Protein AF-0000000087793953 (afdb_homodimer)

Secondary structure (DSSP, 8-state):
--TT-SSTTTTTTHHHHGGGHHHHSHHHHHHHHHHHHHHHHHHHHH-TT-TTSPPPPHHHHHHHHHHHHT--HHHHHHHHHHHHHH--HHHHHHHHHHHHHTTSTTGGGGGGTTTT--HHHHHHHHHHHHHHHHIIIIIHHHHHHHHHHHHHHHHHTTT-EEEEEETTEEEEEEEHHHHHHHHHHHHHHHHHHHHT---EE----SSSS-HHHHHH-TTS-HHHHHHHHHHHTT-EE--S-SSS---HHHHHHHHHHHHHHHHHHHHHHHHHHHHHTTSEEEPPPTT--S-SS-TT----HHHHHHHHHHHHHHHHHHHHHHHTT--STTB-SHHHHHHTTHHHHHHHHHHHHHHHHHHHHHEEE-HHHHHHHHHT-GGGGHHHHHHHHHHTT-S-HHHHHHHHHHHS---HHHHHHHHHHS---HHHHHHHHH--TTT--TTHHHHHHHHHHHHHH-/--TT-SSTTTTTTHHHHHHHHHHHSHHHHHHHHHHHHHHHHHHHHH-TT-TTSPPPPHHHHHHHHHHHHT--HHHHHHHHHHHHHH--HHHHHHHHHHHHHTTSTTGGGGGGTTTT--HHHHHHHHHHHHHHHHIIIIIHHHHHHHHHHHHHHHHHTTT-EEEEEETTEEEEEEEHHHHHHHHHHHHHHHHHHHHT---EE----SSSS-HHHHHH-TTS-HHHHHHHHHHHTT-EE--S-SSS---HHHHHHHHHHHHHHHHHHHHHHHHHHHHHTTSEEEPPPTT--S-SS-TT----HHHHHHHHHHHHHHHHHHHHHHHTT--STTB-SHHHHHHTTHHHHHHHHHHHHHHHHHHHHHEEE-HHHHHHHHHT-GGGGHHHHHHHHHHTT-S-HHHHHHHHHHHS---HHHHHHHHHHS---HHHHHHHHH--TTT--TTHHHHHHHHHHHHHH-

pLDDT: mean 93.39, std 7.82, range [44.53, 98.81]

InterPro domains:
  IPR000362 Fumarate lyase family [PR00149] (113-131)
  IPR000362 Fumarate lyase family [PR00149] (159-177)
  IPR000362 Fumarate lyase family [PR00149] (247-274)
  IPR000362 Fumarate lyase family [PR00149] (290-306)
  IPR004769 Adenylosuccinate lyase [TIGR00928] (9-447)
  IPR008948 L-Aspartase-like [SSF48557] (7-451)
  IPR013539 Adenylosuccinate lyase PurB, C-terminal [PF08328] (327-441)
  IPR020557 Fumarate lyase, conserved site [PS00163] (290-299)
  IPR022761 Fumarate lyase, N-terminal [PF00206] (11-306)
  IPR024083 Fumarase/histidase, N-terminal [G3DSA:1.10.275.10] (1-113)
  IPR047136 Adenylosuccinate lyase PurB, bacteria [NF006764] (2-450)
  IPR047136 Adenylosuccinate lyase PurB, bacteria [PTHR43411] (2-450)

Sequence (916 aa):
MSLKNLSPLDGRYQSSTEPLQAHFSEWALIKYRVHVEIEWLLMLAETPEIAEVRQFSADETRFLRQITESFDDESASRVKEIERTTNHDVKAVEYFLKEKLAGTSLETEREWLHFACTSEDINNLSHALMLKGGIEEVWLPQAFAVVNRVSDLSETWLEVPMLARTHGQTASPTTVGKEFAVFVHRWNRQLSQIQDQEYLGKINGAVGNFNAHLSAYPDANWPQISRDFVLSLGLSHNPLTTQIESHDYIAELFDAMRRFNTIAIDFARDIWSYVSLGYFKQKVIAGEVGSSTMPHKVNPIDFENAEANLGLSNATLEHLSGKLPISRLQRDLTDSSALRNLGVGIGYSLLALVALGRGLNKLELNEAKLALDLDNAWEVLAEPIQTVMRKAGMENPYEKLKELTRGADMNAATIRAFIEKLELNAEDKTRLLELTPAKYVGLAARLARETLTEKQDNMSLKNLSPLDGRYQSSTEPLQAHFSEWALIKYRVHVEIEWLLMLAETPEIAEVRQFSADETRFLRQITESFDDESASRVKEIERTTNHDVKAVEYFLKEKLAGTSLETEREWLHFACTSEDINNLSHALMLKGGIEEVWLPQAFAVVNRVSDLSETWLEVPMLARTHGQTASPTTVGKEFAVFVHRWNRQLSQIQDQEYLGKINGAVGNFNAHLSAYPDANWPQISRDFVLSLGLSHNPLTTQIESHDYIAELFDAMRRFNTIAIDFARDIWSYVSLGYFKQKVIAGEVGSSTMPHKVNPIDFENAEANLGLSNATLEHLSGKLPISRLQRDLTDSSALRNLGVGIGYSLLALVALGRGLNKLELNEAKLALDLDNAWEVLAEPIQTVMRKAGMENPYEKLKELTRGADMNAATIRAFIEKLELNAEDKTRLLELTPAKYVGLAARLARETLTEKQDN

Foldseek 3Di:
DDPPDPDCCVPVVVVLQVVLCCQQPPLNLLLQLLVLLLLVLQLLCVFVLNVVRHHDDPVRNVLSNVCSVVRDPVLSVQLVVQCVVVVDNSVSSLVSVQVVCPPHPCNVVSVVRQPQFDPQQSNLLSLLLSVVCCVVVPLLVLLVVLLVLLLVVLLVFLQQKFFDDDPNHTAAIATPSLVSLVLSLQLVVLSVQLVPQAREHWTQHQFLPVVSVCVVRVPGPVLVSGQVSSVVSVHGYDNDATRHDLCLSLLSNLVSLLSSLVSLLVVLVVVQVCVVLVQKDFADDPPDQQDPVDRVDHHLVLSVLLNVLSVVLNVLSVVLSVPQNDADVSHDCVNVVSSSCPSVSSSSNSSSSVSSVVSSVGIDGDSVSRVVVQQQPLLNLLVVQLVQCVVVVHPPSVVVSVVLPVPDRRHLVSQLVVLVPDPHPPVSSVVSNPDGSSNSNPCSSVVSVVSSVVVVVD/DDPPDPDCCVPVVVVLQVVLCCQQPPLNLLLQLLVLLLLVLQLLCVFVLNVVRHHDDPVRNVLSNVCSVVRDPVLVVQLVVQCVVVVDNSVSSLVSVQVVCPPHPCNVVSVVRQPQFDPQQSNLLSLLLSVVCSVPVPLLVLLVVLLVLLLVVLLVFLQQKFFDDDPNHTAAIATPSLVSLVLSLQLVVLSVQLVPQAREHWTQHQFLPVVSVCVVRVPGPVLVSGQVSSVVSVHGYDNDATRHDLCLSLLSNLVSLLSSLVSLLVVLVVVQVCVVLVQKDFADDPPDQQDPVDRVDHHLVLSVLLNVLSVVLNVLSVVLSVPQNDADVSHDCVNVVSSSCPSVSSSSNSSSSVSSVVSSVGIDGDSVSRVVVQQQPLLNLLVVQLVQCVVVVHPPSVVVSVVLPVPDRRHLVSQLVVLVPDDHDPVSSVVSNPDGSSNSNPCSSVVSVVSSVVVVVD

Organism: NCBI:txid1960156

Solvent-accessible surface area (backbone atoms only — not comparable to full-atom values): 47381 Å² total; per-residue (Å²): 118,51,90,78,48,86,52,48,60,60,25,86,39,23,86,69,35,50,82,44,42,73,29,48,31,73,66,25,49,54,48,34,38,49,41,49,44,48,53,49,40,53,49,46,29,69,34,78,79,41,66,88,43,61,73,72,50,72,66,54,50,48,52,56,52,42,57,49,74,65,59,46,72,64,58,50,50,49,30,53,56,45,16,73,73,65,73,32,70,62,60,13,45,54,50,47,51,37,59,70,27,53,93,46,97,50,40,86,50,43,80,49,55,65,59,67,52,39,64,48,32,41,46,43,39,25,52,31,51,25,50,50,49,34,39,66,71,46,45,46,56,49,53,50,51,40,45,51,48,45,46,52,49,14,62,74,32,24,78,42,45,30,65,32,34,45,70,86,32,89,38,55,29,32,18,54,6,24,63,40,32,32,52,40,55,57,43,48,59,35,50,52,55,58,70,65,57,65,44,53,25,46,56,36,26,77,50,33,26,32,40,42,47,38,58,58,40,70,84,50,64,55,74,56,52,34,38,52,52,30,42,73,74,75,34,40,60,51,86,64,41,37,30,45,70,59,44,56,52,56,23,53,49,34,49,38,51,37,53,41,40,39,46,50,39,27,49,30,53,35,52,52,50,36,38,74,71,45,42,33,48,67,66,78,56,90,90,66,78,56,32,95,88,40,79,86,44,74,70,70,54,34,34,56,50,16,40,54,28,30,50,53,12,39,56,45,30,52,49,48,39,62,46,45,45,40,56,54,69,42,26,52,66,64,46,62,65,53,59,70,45,55,42,56,23,52,37,29,38,45,43,16,46,55,28,41,42,54,40,59,73,30,56,36,80,28,64,66,52,29,50,50,54,22,74,68,36,40,60,51,52,53,53,36,52,33,44,37,33,48,72,72,64,47,79,61,36,66,61,57,50,51,55,53,64,74,72,43,80,55,37,71,67,54,52,46,56,53,56,69,69,50,93,61,60,69,69,61,45,51,56,59,65,68,55,43,45,65,68,43,22,50,43,19,42,59,53,29,51,56,57,60,51,54,52,77,75,104,118,50,90,77,46,84,51,49,60,60,23,86,39,23,85,68,34,50,80,44,41,73,29,47,31,71,66,24,47,53,47,36,37,49,41,48,45,50,52,49,40,53,50,45,27,69,35,79,80,41,67,86,42,63,72,71,51,72,65,54,50,51,52,55,53,41,57,48,76,64,58,48,70,64,57,49,50,50,30,52,56,44,15,73,72,65,74,32,68,62,59,13,47,52,50,48,50,37,58,70,27,53,92,45,97,48,40,86,51,42,79,50,54,64,58,69,51,38,66,47,32,41,48,43,38,27,50,33,51,24,50,49,48,34,39,66,71,46,45,46,55,50,53,48,52,41,44,49,51,44,45,53,50,14,62,74,32,24,78,42,46,29,66,32,34,45,70,84,33,88,36,58,29,30,18,53,6,24,63,40,31,34,53,40,55,56,43,50,58,35,50,52,54,57,71,64,56,67,45,54,25,48,57,35,24,78,48,32,27,33,39,41,46,38,59,58,40,69,83,48,64,55,73,58,52,34,37,52,52,31,42,72,73,75,34,41,62,51,86,62,42,37,30,46,68,60,44,56,51,56,24,52,49,34,50,39,50,35,53,41,39,39,45,50,38,28,49,30,52,36,51,52,50,37,38,73,73,44,42,32,47,65,64,78,56,88,89,66,78,57,33,96,86,41,78,86,44,75,70,70,53,34,34,55,49,16,39,54,28,30,48,53,12,40,55,45,29,52,50,49,38,62,46,44,46,38,56,53,70,40,26,52,64,65,45,63,66,54,58,69,44,56,43,56,24,52,37,27,39,43,42,17,44,55,28,41,43,56,39,61,73,28,57,35,80,28,64,66,52,30,50,49,54,23,73,67,36,40,59,48,53,53,54,36,53,34,42,36,33,50,73,71,65,48,79,60,33,65,61,57,50,50,56,54,62,74,75,43,78,56,38,71,67,52,53,45,55,53,55,70,68,50,96,60,59,68,68,61,46,50,54,58,67,68,57,43,45,64,67,43,22,49,43,19,42,58,53,28,51,54,58,62,49,53,52,78,74,104

Nearest PDB structures (foldseek):
  3gzh-assembly1_A  TM=9.852E-01  e=2.000E-44  Escherichia coli O157:H7
  2ptr-assembly1_A-2  TM=9.902E-01  e=5.268E-44  Escherichia coli
  2ptq-assembly1_A  TM=9.869E-01  e=5.752E-44  Escherichia coli
  4efc-assembly1_B  TM=9.696E-01  e=2.987E-35  Trypanosoma brucei brucei TREU927
  4efc-assembly1_A  TM=9.671E-01  e=3.889E-35  Trypanosoma brucei brucei TREU927

Radius of gyration: 33.11 Å; Cα contacts (8 Å, |Δi|>4): 1402; chains: 2; bounding box: 75×104×70 Å

Structure (mmCIF, N/CA/C/O backbone):
data_AF-0000000087793953-model_v1
#
loop_
_entity.id
_entity.type
_entity.pdbx_description
1 polymer 'Adenylosuccinate lyase'
#
loop_
_atom_site.group_PDB
_atom_site.id
_atom_site.type_symbol
_atom_site.label_atom_id
_atom_site.label_alt_id
_atom_site.label_comp_id
_atom_site.label_asym_id
_atom_site.label_entity_id
_atom_site.label_seq_id
_atom_site.pdbx_PDB_ins_code
_atom_site.Cartn_x
_atom_site.Cartn_y
_atom_site.Cartn_z
_atom_site.occupancy
_atom_site.B_iso_or_equiv
_atom_site.auth_seq_id
_atom_site.auth_comp_id
_atom_site.auth_asym_id
_atom_site.auth_atom_id
_atom_site.pdbx_PDB_model_num
ATOM 1 N N . MET A 1 1 ? -34 10.375 0.288 1 62.84 1 MET A N 1
ATOM 2 C CA . MET A 1 1 ? -33.062 10.141 -0.815 1 62.84 1 MET A CA 1
ATOM 3 C C . MET A 1 1 ? -33.344 11.086 -1.976 1 62.84 1 MET A C 1
ATOM 5 O O . MET A 1 1 ? -34.5 11.219 -2.41 1 62.84 1 MET A O 1
ATOM 9 N N . SER A 1 2 ? -32.438 12.086 -2.119 1 73 2 SER A N 1
ATOM 10 C CA . SER A 1 2 ? -32.688 12.992 -3.234 1 73 2 SER A CA 1
ATOM 11 C C . SER A 1 2 ? -32.344 12.336 -4.57 1 73 2 SER A C 1
ATOM 13 O O . SER A 1 2 ? -31.266 11.75 -4.723 1 73 2 SER A O 1
ATOM 15 N N . LEU A 1 3 ? -33.312 12.328 -5.527 1 74 3 LEU A N 1
ATOM 16 C CA . LEU A 1 3 ? -33.156 11.781 -6.871 1 74 3 LEU A CA 1
ATOM 17 C C . LEU A 1 3 ? -32.219 12.641 -7.699 1 74 3 LEU A C 1
ATOM 19 O O . LEU A 1 3 ? -31.766 12.227 -8.766 1 74 3 LEU A O 1
ATOM 23 N N . LYS A 1 4 ? -31.859 13.75 -7.172 1 76.94 4 LYS A N 1
ATOM 24 C CA . LYS A 1 4 ? -31.078 14.695 -7.977 1 76.94 4 LYS A CA 1
ATOM 25 C C . LYS A 1 4 ? -29.609 14.703 -7.562 1 76.94 4 LYS A C 1
ATOM 27 O O . LYS A 1 4 ? -28.828 15.516 -8.055 1 76.94 4 LYS A O 1
ATOM 32 N N . ASN A 1 5 ? -29.312 13.812 -6.695 1 83 5 ASN A N 1
ATOM 33 C CA . ASN A 1 5 ? -27.922 13.742 -6.285 1 83 5 ASN A CA 1
ATOM 34 C C . ASN A 1 5 ? -27.016 13.344 -7.445 1 83 5 ASN A C 1
ATOM 36 O O . ASN A 1 5 ? -27.359 12.469 -8.242 1 83 5 ASN A O 1
ATOM 40 N N . LEU A 1 6 ? -25.891 14.023 -7.645 1 70.19 6 LEU A N 1
ATOM 41 C CA . LEU A 1 6 ? -24.906 13.664 -8.656 1 70.19 6 LEU A CA 1
ATOM 42 C C . LEU A 1 6 ? -24.25 12.32 -8.328 1 70.19 6 LEU A C 1
ATOM 44 O O . LEU A 1 6 ? -24.078 11.477 -9.219 1 70.19 6 LEU A O 1
ATOM 48 N N . SER A 1 7 ? -23.859 12.195 -7.059 1 83.5 7 SER A N 1
ATOM 49 C CA . SER A 1 7 ? -23.234 10.93 -6.664 1 83.5 7 SER A CA 1
ATOM 50 C C . SER A 1 7 ? -24.297 9.859 -6.391 1 83.5 7 SER A C 1
ATOM 52 O O . SER A 1 7 ? -25.172 10.047 -5.555 1 83.5 7 SER A O 1
ATOM 54 N N . PRO A 1 8 ? -24.172 8.758 -7.012 1 79.31 8 PRO A N 1
ATOM 55 C CA . PRO A 1 8 ? -25.141 7.684 -6.742 1 79.31 8 PRO A CA 1
ATOM 56 C C . PRO A 1 8 ? -25.016 7.129 -5.328 1 79.31 8 PRO A C 1
ATOM 58 O O . PRO A 1 8 ? -25.938 6.473 -4.836 1 79.31 8 PRO A O 1
ATOM 61 N N . LEU A 1 9 ? -23.844 7.383 -4.695 1 88.31 9 LEU A N 1
ATOM 62 C CA . LEU A 1 9 ? -23.672 6.922 -3.324 1 88.31 9 LEU A CA 1
ATOM 63 C C . LEU A 1 9 ? -24.688 7.566 -2.395 1 88.31 9 LEU A C 1
ATOM 65 O O . LEU A 1 9 ? -25.094 6.969 -1.394 1 88.31 9 LEU A O 1
ATOM 69 N N . ASP A 1 10 ? -25.125 8.805 -2.734 1 87.44 10 ASP A N 1
ATOM 70 C CA . ASP A 1 10 ? -26.047 9.578 -1.915 1 87.44 10 ASP A CA 1
ATOM 71 C C . ASP A 1 10 ? -27.469 9.492 -2.469 1 87.44 10 ASP A C 1
ATOM 73 O O . ASP A 1 10 ? -28.406 10.039 -1.882 1 87.44 10 ASP A O 1
ATOM 77 N N . GLY A 1 11 ? -27.641 8.844 -3.594 1 82.75 11 GLY A N 1
ATOM 78 C CA . GLY A 1 11 ? -28.938 8.648 -4.203 1 82.75 11 GLY A CA 1
ATOM 79 C C . GLY A 1 11 ? -29.359 7.191 -4.258 1 82.75 11 GLY A C 1
ATOM 80 O O . GLY A 1 11 ? -29.797 6.629 -3.254 1 82.75 11 GLY A O 1
ATOM 81 N N . ARG A 1 12 ? -29.031 6.648 -5.379 1 77.44 12 ARG A N 1
ATOM 82 C CA . ARG A 1 12 ? -29.453 5.289 -5.703 1 77.44 12 ARG A CA 1
ATOM 83 C C . ARG A 1 12 ? -28.953 4.297 -4.66 1 77.44 12 ARG A C 1
ATOM 85 O O . ARG A 1 12 ? -29.641 3.34 -4.316 1 77.44 12 ARG A O 1
ATOM 92 N N . TYR A 1 13 ? -27.797 4.562 -4.117 1 87.81 13 TYR A N 1
ATOM 93 C CA . TYR A 1 13 ? -27.172 3.539 -3.289 1 87.81 13 TYR A CA 1
ATOM 94 C C . TYR A 1 13 ? -27.078 3.992 -1.836 1 87.81 13 TYR A C 1
ATOM 96 O O . TYR A 1 13 ? -26.297 3.434 -1.054 1 87.81 13 TYR A O 1
ATOM 104 N N . GLN A 1 14 ? -27.828 4.977 -1.469 1 88.38 14 GLN A N 1
ATOM 105 C CA . GLN A 1 14 ? -27.766 5.559 -0.133 1 88.38 14 GLN A CA 1
ATOM 106 C C . GLN A 1 14 ? -28.047 4.512 0.941 1 88.38 14 GLN A C 1
ATOM 108 O O . GLN A 1 14 ? -27.438 4.539 2.016 1 88.38 14 GLN A O 1
ATOM 113 N N . SER A 1 15 ? -28.953 3.609 0.645 1 89 15 SER A N 1
ATOM 114 C CA . SER A 1 15 ? -29.312 2.6 1.632 1 89 15 SER A CA 1
ATOM 115 C C . SER A 1 15 ? -28.109 1.736 2.008 1 89 15 SER A C 1
ATOM 117 O O . SER A 1 15 ? -28 1.28 3.148 1 89 15 SER A O 1
ATOM 119 N N . SER A 1 16 ? -27.234 1.498 1.129 1 89.94 16 SER A N 1
ATOM 120 C CA . SER A 1 16 ? -26.047 0.67 1.368 1 89.94 16 SER A CA 1
ATOM 121 C C . SER A 1 16 ? -24.938 1.471 2.039 1 89.94 16 SER A C 1
ATOM 123 O O . SER A 1 16 ? -24.109 0.911 2.764 1 89.94 16 SER A O 1
ATOM 125 N N . THR A 1 17 ? -24.922 2.789 1.863 1 92.19 17 THR A N 1
ATOM 126 C CA . THR A 1 17 ? -23.781 3.57 2.307 1 92.19 17 THR A CA 1
ATOM 127 C C . THR A 1 17 ? -24.141 4.43 3.516 1 92.19 17 THR A C 1
ATOM 129 O O . THR A 1 17 ? -23.266 5.078 4.105 1 92.19 17 THR A O 1
ATOM 132 N N . GLU A 1 18 ? -25.344 4.406 3.955 1 92.56 18 GLU A N 1
ATOM 133 C CA . GLU A 1 18 ? -25.875 5.227 5.039 1 92.56 18 GLU A CA 1
ATOM 134 C C . GLU A 1 18 ? -25.031 5.082 6.301 1 92.56 18 GLU A C 1
ATOM 136 O O . GLU A 1 18 ? -24.75 6.07 6.988 1 92.56 18 GLU A O 1
ATOM 141 N N . PRO A 1 19 ? -24.562 3.896 6.613 1 93.75 19 PRO A N 1
ATOM 142 C CA . PRO A 1 19 ? -23.781 3.764 7.844 1 93.75 19 PRO A CA 1
ATOM 143 C C . PRO A 1 19 ? -22.5 4.602 7.828 1 93.75 19 PRO A C 1
ATOM 145 O O . PRO A 1 19 ? -21.953 4.926 8.883 1 93.75 19 PRO A O 1
ATOM 148 N N . LEU A 1 20 ? -22.016 4.938 6.645 1 95.56 20 LEU A N 1
ATOM 149 C CA . LEU A 1 20 ? -20.797 5.715 6.527 1 95.56 20 LEU A CA 1
ATOM 150 C C . LEU A 1 20 ? -21.062 7.195 6.758 1 95.56 20 LEU A C 1
ATOM 152 O O . LEU A 1 20 ? -20.125 7.977 6.973 1 95.56 20 LEU A O 1
ATOM 156 N N . GLN A 1 21 ? -22.328 7.617 6.754 1 93.25 21 GLN A N 1
ATOM 157 C CA . GLN A 1 21 ? -22.688 9.031 6.879 1 93.25 21 GLN A CA 1
ATOM 158 C C . GLN A 1 21 ? -22.266 9.578 8.242 1 93.25 21 GLN A C 1
ATOM 160 O O . GLN A 1 21 ? -21.906 10.75 8.352 1 93.25 21 GLN A O 1
ATOM 165 N N . ALA A 1 22 ? -22.297 8.758 9.234 1 94.25 22 ALA A N 1
ATOM 166 C CA . ALA A 1 22 ? -21.953 9.164 10.594 1 94.25 22 ALA A CA 1
ATOM 167 C C . ALA A 1 22 ? -20.469 9.438 10.719 1 94.25 22 ALA A C 1
ATOM 169 O O . ALA A 1 22 ? -20.016 10.031 11.703 1 94.25 22 ALA A O 1
ATOM 170 N N . HIS A 1 23 ? -19.703 9.086 9.695 1 95.94 23 HIS A N 1
ATOM 171 C CA . HIS A 1 23 ? -18.25 9.219 9.773 1 95.94 23 HIS A CA 1
ATOM 172 C C . HIS A 1 23 ? -17.719 10.148 8.688 1 95.94 23 HIS A C 1
ATOM 174 O O . HIS A 1 23 ? -16.719 10.852 8.891 1 95.94 23 HIS A O 1
ATOM 180 N N . PHE A 1 24 ? -18.375 10.18 7.473 1 95.38 24 PHE A N 1
ATOM 181 C CA . PHE A 1 24 ? -17.703 10.836 6.355 1 95.38 24 PHE A CA 1
ATOM 182 C C . PHE A 1 24 ? -18.562 11.961 5.793 1 95.38 24 PHE A C 1
ATOM 184 O O . PHE A 1 24 ? -18.188 12.602 4.809 1 95.38 24 PHE A O 1
ATOM 191 N N . SER A 1 25 ? -19.703 12.289 6.332 1 93.81 25 SER A N 1
ATOM 192 C CA . SER A 1 25 ? -20.516 13.406 5.883 1 93.81 25 SER A CA 1
ATOM 193 C C . SER A 1 25 ? -20 14.734 6.414 1 93.81 25 SER A C 1
ATOM 195 O O . SER A 1 25 ? -19.125 14.758 7.281 1 93.81 25 SER A O 1
ATOM 197 N N . GLU A 1 26 ? -20.438 15.766 5.816 1 93.06 26 GLU A N 1
ATOM 198 C CA . GLU A 1 26 ? -20.109 17.078 6.367 1 93.06 26 GLU A CA 1
ATOM 199 C C . GLU A 1 26 ? -20.609 17.219 7.805 1 93.06 26 GLU A C 1
ATOM 201 O O . GLU A 1 26 ? -19.953 17.844 8.641 1 93.06 26 GLU A O 1
ATOM 206 N N . TRP A 1 27 ? -21.812 16.672 8.039 1 95.25 27 TRP A N 1
ATOM 207 C CA . TRP A 1 27 ? -22.359 16.625 9.391 1 95.25 27 TRP A CA 1
ATOM 208 C C . TRP A 1 27 ? -21.375 15.961 10.352 1 95.25 27 TRP A C 1
ATOM 210 O O . TRP A 1 27 ? -21.109 16.484 11.438 1 95.25 27 TRP A O 1
ATOM 220 N N . ALA A 1 28 ? -20.812 14.875 9.984 1 96.81 28 ALA A N 1
ATOM 221 C CA . ALA A 1 28 ? -19.859 14.141 10.812 1 96.81 28 ALA A CA 1
ATOM 222 C C . ALA A 1 28 ? -18.594 14.969 11.039 1 96.81 28 ALA A C 1
ATOM 224 O O . ALA A 1 28 ? -18.047 14.992 12.148 1 96.81 28 ALA A O 1
ATOM 225 N N . LEU A 1 29 ? -18.094 15.609 9.992 1 96.81 29 LEU A N 1
ATOM 226 C CA . LEU A 1 29 ? -16.891 16.422 10.125 1 96.81 29 LEU A CA 1
ATOM 227 C C . LEU A 1 29 ? -17.094 17.531 11.156 1 96.81 29 LEU A C 1
ATOM 229 O O . LEU A 1 29 ? -16.203 17.781 11.969 1 96.81 29 LEU A O 1
ATOM 233 N N . ILE A 1 30 ? -18.266 18.188 11.117 1 97.56 30 ILE A N 1
ATOM 234 C CA . ILE A 1 30 ? -18.562 19.234 12.094 1 97.56 30 ILE A CA 1
ATOM 235 C C . ILE A 1 30 ? -18.578 18.641 13.5 1 97.56 30 ILE A C 1
ATOM 237 O O . ILE A 1 30 ? -17.984 19.203 14.422 1 97.56 30 ILE A O 1
ATOM 241 N N . LYS A 1 31 ? -19.203 17.516 13.641 1 98.06 31 LYS A N 1
ATOM 242 C CA . LYS A 1 31 ? -19.297 16.859 14.945 1 98.06 31 LYS A CA 1
ATOM 243 C C . LYS A 1 31 ? -17.906 16.516 15.492 1 98.06 31 LYS A C 1
ATOM 245 O O . LYS A 1 31 ? -17.625 16.75 16.672 1 98.06 31 LYS A O 1
ATOM 250 N N . TYR A 1 32 ? -17.031 15.961 14.672 1 98.31 32 TYR A N 1
ATOM 251 C CA . TYR A 1 32 ? -15.695 15.57 15.125 1 98.31 32 TYR A CA 1
ATOM 252 C C . TYR A 1 32 ? -14.844 16.797 15.445 1 98.31 32 TYR A C 1
ATOM 254 O O . TYR A 1 32 ? -14.008 16.766 16.344 1 98.31 32 TYR A O 1
ATOM 262 N N . ARG A 1 33 ? -15.047 17.859 14.695 1 98.5 33 ARG A N 1
ATOM 263 C CA . ARG A 1 33 ? -14.359 19.094 15.031 1 98.5 33 ARG A CA 1
ATOM 264 C C . ARG A 1 33 ? -14.773 19.594 16.422 1 98.5 33 ARG A C 1
ATOM 266 O O . ARG A 1 33 ? -13.93 20.031 17.203 1 98.5 33 ARG A O 1
ATOM 273 N N . VAL A 1 34 ? -16.078 19.531 16.688 1 98.44 34 VAL A N 1
ATOM 274 C CA . VAL A 1 34 ? -16.594 19.906 18 1 98.44 34 VAL A CA 1
ATOM 275 C C . VAL A 1 34 ? -15.953 19.031 19.062 1 98.44 34 VAL A C 1
ATOM 277 O O . VAL A 1 34 ? -15.5 19.531 20.094 1 98.44 34 VAL A O 1
ATOM 280 N N . HIS A 1 35 ? -15.898 17.766 18.781 1 98.69 35 HIS A N 1
ATOM 281 C CA . HIS A 1 35 ? -15.312 16.812 19.719 1 98.69 35 HIS A CA 1
ATOM 282 C C . HIS A 1 35 ? -13.859 17.141 20.016 1 98.69 35 HIS A C 1
ATOM 284 O O . HIS A 1 35 ? -13.453 17.203 21.188 1 98.69 35 HIS A O 1
ATOM 290 N N . VAL A 1 36 ? -13.031 17.422 19.016 1 98.81 36 VAL A N 1
ATOM 291 C CA . VAL A 1 36 ? -11.602 17.688 19.172 1 98.81 36 VAL A CA 1
ATOM 292 C C . VAL A 1 36 ? -11.398 18.984 19.938 1 98.81 36 VAL A C 1
ATOM 294 O O . VAL A 1 36 ? -10.555 19.062 20.828 1 98.81 36 VAL A O 1
ATOM 297 N N . GLU A 1 37 ? -12.203 20.047 19.625 1 98.5 37 GLU A N 1
ATOM 298 C CA . GLU A 1 37 ? -12.109 21.328 20.312 1 98.5 37 GLU A CA 1
ATOM 299 C C . GLU A 1 37 ? -12.406 21.172 21.797 1 98.5 37 GLU A C 1
ATOM 301 O O . GLU A 1 37 ? -11.695 21.75 22.641 1 98.5 37 GLU A O 1
ATOM 306 N N . ILE A 1 38 ? -13.414 20.406 22.094 1 98.38 38 ILE A N 1
ATOM 307 C CA . ILE A 1 38 ? -13.82 20.219 23.484 1 98.38 38 ILE A CA 1
ATOM 308 C C . ILE A 1 38 ? -12.727 19.469 24.234 1 98.38 38 ILE A C 1
ATOM 310 O O . ILE A 1 38 ? -12.336 19.859 25.344 1 98.38 38 ILE A O 1
ATOM 314 N N . GLU A 1 39 ? -12.234 18.391 23.641 1 98.62 39 GLU A N 1
ATOM 315 C CA . GLU A 1 39 ? -11.211 17.594 24.297 1 98.62 39 GLU A CA 1
ATOM 316 C C . GLU A 1 39 ? -9.922 18.391 24.469 1 98.62 39 GLU A C 1
ATOM 318 O O . GLU A 1 39 ? -9.195 18.203 25.453 1 98.62 39 GLU A O 1
ATOM 323 N N . TRP A 1 40 ? -9.633 19.297 23.531 1 98.44 40 TRP A N 1
ATOM 324 C CA . TRP A 1 40 ? -8.461 20.141 23.672 1 98.44 40 TRP A CA 1
ATOM 325 C C . TRP A 1 40 ? -8.617 21.109 24.844 1 98.44 40 TRP A C 1
ATOM 327 O O . TRP A 1 40 ? -7.68 21.281 25.641 1 98.44 40 TRP A O 1
ATOM 337 N N . LEU A 1 41 ? -9.82 21.703 25.031 1 97.69 41 LEU A N 1
ATOM 338 C CA . LEU A 1 41 ? -10.086 22.562 26.172 1 97.69 41 LEU A CA 1
ATOM 339 C C . LEU A 1 41 ? -9.906 21.797 27.484 1 97.69 41 LEU A C 1
ATOM 341 O O . LEU A 1 41 ? -9.32 22.312 28.438 1 97.69 41 LEU A O 1
ATOM 345 N N . LEU A 1 42 ? -10.414 20.609 27.5 1 98.12 42 LEU A N 1
ATOM 346 C CA . LEU A 1 42 ? -10.273 19.766 28.672 1 98.12 42 LEU A CA 1
ATOM 347 C C . LEU A 1 42 ? -8.812 19.469 28.969 1 98.12 42 LEU A C 1
ATOM 349 O O . LEU A 1 42 ? -8.383 19.484 30.125 1 98.12 42 LEU A O 1
ATOM 353 N N . MET A 1 43 ? -8.023 19.219 27.906 1 97.88 43 MET A N 1
ATOM 354 C CA . MET A 1 43 ? -6.59 18.969 28.062 1 97.88 43 MET A CA 1
ATOM 355 C C . MET A 1 43 ? -5.891 20.188 28.656 1 97.88 43 MET A C 1
ATOM 357 O O . MET A 1 43 ? -5.051 20.047 29.547 1 97.88 43 MET A O 1
ATOM 361 N N . LEU A 1 44 ? -6.254 21.375 28.188 1 96.94 44 LEU A N 1
ATOM 362 C CA . LEU A 1 44 ? -5.664 22.609 28.703 1 96.94 44 LEU A CA 1
ATOM 363 C C . LEU A 1 44 ? -5.984 22.766 30.188 1 96.94 44 LEU A C 1
ATOM 365 O O . LEU A 1 44 ? -5.113 23.141 30.984 1 96.94 44 LEU A O 1
ATOM 369 N N . ALA A 1 45 ? -7.188 22.469 30.578 1 96.25 45 ALA A N 1
ATOM 370 C CA . ALA A 1 45 ? -7.633 22.609 31.953 1 96.25 45 ALA A CA 1
ATOM 371 C C . ALA A 1 45 ? -6.906 21.625 32.875 1 96.25 45 ALA A C 1
ATOM 373 O O . ALA A 1 45 ? -6.703 21.906 34.062 1 96.25 45 ALA A O 1
ATOM 374 N N . GLU A 1 46 ? -6.477 20.531 32.312 1 95.5 46 GLU A N 1
ATOM 375 C CA . GLU A 1 46 ? -5.824 19.484 33.094 1 95.5 46 GLU A CA 1
ATOM 376 C C . GLU A 1 46 ? -4.309 19.688 33.094 1 95.5 46 GLU A C 1
ATOM 378 O O . GLU A 1 46 ? -3.6 18.969 33.812 1 95.5 46 GLU A O 1
ATOM 383 N N . THR A 1 47 ? -3.787 20.609 32.312 1 95.25 47 THR A N 1
ATOM 384 C CA . THR A 1 47 ? -2.354 20.859 32.25 1 95.25 47 THR A CA 1
ATOM 385 C C . THR A 1 47 ? -1.92 21.828 33.344 1 95.25 47 THR A C 1
ATOM 387 O O . THR A 1 47 ? -2.252 23.016 33.312 1 95.25 47 THR A O 1
ATOM 390 N N . PRO A 1 48 ? -1.106 21.438 34.312 1 93.88 48 PRO A N 1
ATOM 391 C CA . PRO A 1 48 ? -0.765 22.266 35.469 1 93.88 48 PRO A CA 1
ATOM 392 C C . PRO A 1 48 ? -0 23.531 35.062 1 93.88 48 PRO A C 1
ATOM 394 O O . PRO A 1 48 ? -0.133 24.562 35.75 1 93.88 48 PRO A O 1
ATOM 397 N N . GLU A 1 49 ? 0.718 23.438 34.062 1 93.12 49 GLU A N 1
ATOM 398 C CA . GLU A 1 49 ? 1.54 24.578 33.656 1 93.12 49 GLU A CA 1
ATOM 399 C C . GLU A 1 49 ? 0.677 25.719 33.125 1 93.12 49 GLU A C 1
ATOM 401 O O . GLU A 1 49 ? 1.143 26.859 33 1 93.12 49 GLU A O 1
ATOM 406 N N . ILE A 1 50 ? -0.563 25.406 32.75 1 93.75 50 ILE A N 1
ATOM 407 C CA . ILE A 1 50 ? -1.49 26.422 32.25 1 93.75 50 ILE A CA 1
ATOM 408 C C . ILE A 1 50 ? -2.473 26.812 33.344 1 93.75 50 ILE A C 1
ATOM 410 O O . ILE A 1 50 ? -3.641 26.422 33.312 1 93.75 50 ILE A O 1
ATOM 414 N N . ALA A 1 51 ? -2.07 27.719 34.188 1 90.38 51 ALA A N 1
ATOM 415 C CA . ALA A 1 51 ? -2.77 28.031 35.438 1 90.38 51 ALA A CA 1
ATOM 416 C C . ALA A 1 51 ? -3.977 28.922 35.156 1 90.38 51 ALA A C 1
ATOM 418 O O . ALA A 1 51 ? -4.918 28.953 35.969 1 90.38 51 ALA A O 1
ATOM 419 N N . GLU A 1 52 ? -3.928 29.625 34.094 1 91.5 52 GLU A N 1
ATOM 420 C CA . GLU A 1 52 ? -4.992 30.594 33.812 1 91.5 52 GLU A CA 1
ATOM 421 C C . GLU A 1 52 ? -6.297 29.875 33.469 1 91.5 52 GLU A C 1
ATOM 423 O O . GLU A 1 52 ? -7.371 30.484 33.531 1 91.5 52 GLU A O 1
ATOM 428 N N . VAL A 1 53 ? -6.223 28.594 33.062 1 91.44 53 VAL A N 1
ATOM 429 C CA . VAL A 1 53 ? -7.422 27.781 32.875 1 91.44 53 VAL A CA 1
ATOM 430 C C . VAL A 1 53 ? -7.703 26.969 34.125 1 91.44 53 VAL A C 1
ATOM 432 O O . VAL A 1 53 ? -6.926 26.078 34.5 1 91.44 53 VAL A O 1
ATOM 435 N N . ARG A 1 54 ? -8.727 27.297 34.75 1 92.31 54 ARG A N 1
ATOM 436 C CA . ARG A 1 54 ? -9.031 26.594 36 1 92.31 54 ARG A CA 1
ATOM 437 C C . ARG A 1 54 ? -9.445 25.156 35.719 1 92.31 54 ARG A C 1
ATOM 439 O O . ARG A 1 54 ? -9.898 24.844 34.625 1 92.31 54 ARG A O 1
ATOM 446 N N . GLN A 1 55 ? -9.312 24.344 36.781 1 94.44 55 GLN A N 1
ATOM 447 C CA . GLN A 1 55 ? -9.789 22.969 36.656 1 94.44 55 GLN A CA 1
ATOM 448 C C . GLN A 1 55 ? -11.312 22.906 36.625 1 94.44 55 GLN A C 1
ATOM 450 O O . GLN A 1 55 ? -11.984 23.641 37.344 1 94.44 55 GLN A O 1
ATOM 455 N N . PHE A 1 56 ? -11.812 22.078 35.75 1 96.75 56 PHE A N 1
ATOM 456 C CA . PHE A 1 56 ? -13.258 21.969 35.625 1 96.75 56 PHE A CA 1
ATOM 457 C C . PHE A 1 56 ? -13.797 20.922 36.594 1 96.75 56 PHE A C 1
ATOM 459 O O . PHE A 1 56 ? -13.133 19.922 36.875 1 96.75 56 PHE A O 1
ATOM 466 N N . SER A 1 57 ? -14.992 21.156 37.094 1 96.94 57 SER A N 1
ATOM 467 C CA . SER A 1 57 ? -15.688 20.156 37.875 1 96.94 57 SER A CA 1
ATOM 468 C C . SER A 1 57 ? -16.141 18.969 37.031 1 96.94 57 SER A C 1
ATOM 470 O O . SER A 1 57 ? -16.125 19.047 35.781 1 96.94 57 SER A O 1
ATOM 472 N N . ALA A 1 58 ? -16.516 17.922 37.719 1 97.19 58 ALA A N 1
ATOM 473 C CA . ALA A 1 58 ? -17.047 16.75 37 1 97.19 58 ALA A CA 1
ATOM 474 C C . ALA A 1 58 ? -18.281 17.109 36.188 1 97.19 58 ALA A C 1
ATOM 476 O O . ALA A 1 58 ? -18.469 16.594 35.094 1 97.19 58 ALA A O 1
ATOM 477 N N . ASP A 1 59 ? -19.031 17.969 36.781 1 97.06 59 ASP A N 1
ATOM 478 C CA . ASP A 1 59 ? -20.25 18.391 36.094 1 97.06 59 ASP A CA 1
ATOM 479 C C . ASP A 1 59 ? -19.938 19.219 34.844 1 97.06 59 ASP A C 1
ATOM 481 O O . ASP A 1 59 ? -20.594 19.078 33.812 1 97.06 59 ASP A O 1
ATOM 485 N N . GLU A 1 60 ? -19 20.062 34.938 1 97.31 60 GLU A N 1
ATOM 486 C CA . GLU A 1 60 ? -18.594 20.875 33.812 1 97.31 60 GLU A CA 1
ATOM 487 C C . GLU A 1 60 ? -18 20.016 32.688 1 97.31 60 GLU A C 1
ATOM 489 O O . GLU A 1 60 ? -18.281 20.234 31.516 1 97.31 60 GLU A O 1
ATOM 494 N N . THR A 1 61 ? -17.219 19.078 33.094 1 97.94 61 THR A N 1
ATOM 495 C CA . THR A 1 61 ? -16.641 18.141 32.156 1 97.94 61 THR A CA 1
ATOM 496 C C . THR A 1 61 ? -17.734 17.344 31.438 1 97.94 61 THR A C 1
ATOM 498 O O . THR A 1 61 ? -17.688 17.172 30.219 1 97.94 61 THR A O 1
ATOM 501 N N . ARG A 1 62 ? -18.688 16.875 32.156 1 97.5 62 ARG A N 1
ATOM 502 C CA . ARG A 1 62 ? -19.812 16.141 31.594 1 97.5 62 ARG A CA 1
ATOM 503 C C . ARG A 1 62 ? -20.609 17.016 30.641 1 97.5 62 ARG A C 1
ATOM 505 O O . ARG A 1 62 ? -21.047 16.562 29.578 1 97.5 62 ARG A O 1
ATOM 512 N N . PHE A 1 63 ? -20.797 18.25 31.062 1 96.94 63 PHE A N 1
ATOM 513 C CA . PHE A 1 63 ? -21.516 19.203 30.219 1 96.94 63 PHE A CA 1
ATOM 514 C C . PHE A 1 63 ? -20.828 19.375 28.875 1 96.94 63 PHE A C 1
ATOM 516 O O . PHE A 1 63 ? -21.469 19.312 27.828 1 96.94 63 PHE A O 1
ATOM 523 N N . LEU A 1 64 ? -19.547 19.562 28.906 1 98.06 64 LEU A N 1
ATOM 524 C CA . LEU A 1 64 ? -18.75 19.75 27.688 1 98.06 64 LEU A CA 1
ATOM 525 C C . LEU A 1 64 ? -18.844 18.531 26.781 1 98.06 64 LEU A C 1
ATOM 527 O O . LEU A 1 64 ? -19.125 18.656 25.578 1 98.06 64 LEU A O 1
ATOM 531 N N . ARG A 1 65 ? -18.703 17.375 27.312 1 97.94 65 ARG A N 1
ATOM 532 C CA . ARG A 1 65 ? -18.719 16.141 26.516 1 97.94 65 ARG A CA 1
ATOM 533 C C . ARG A 1 65 ? -20.109 15.844 26 1 97.94 65 ARG A C 1
ATOM 535 O O . ARG A 1 65 ? -20.266 15.266 24.922 1 97.94 65 ARG A O 1
ATOM 542 N N . GLN A 1 66 ? -21.125 16.328 26.703 1 97.19 66 GLN A N 1
ATOM 543 C CA . GLN A 1 66 ? -22.5 16.141 26.266 1 97.19 66 GLN A CA 1
ATOM 544 C C . GLN A 1 66 ? -22.797 16.922 25 1 97.19 66 GLN A C 1
ATOM 546 O O . GLN A 1 66 ? -23.656 16.547 24.203 1 97.19 66 GLN A O 1
ATOM 551 N N . ILE A 1 67 ? -22.094 18.047 24.797 1 96.75 67 ILE A N 1
ATOM 552 C CA . ILE A 1 67 ? -22.281 18.828 23.594 1 96.75 67 ILE A CA 1
ATOM 553 C C . ILE A 1 67 ? -22 17.969 22.359 1 96.75 67 ILE A C 1
ATOM 555 O O . ILE A 1 67 ? -22.734 18.016 21.375 1 96.75 67 ILE A O 1
ATOM 559 N N . THR A 1 68 ? -20.938 17.141 22.422 1 95.94 68 THR A N 1
ATOM 560 C CA . THR A 1 68 ? -20.594 16.219 21.344 1 95.94 68 THR A CA 1
ATOM 561 C C . THR A 1 68 ? -21.562 15.047 21.312 1 95.94 68 THR A C 1
ATOM 563 O O . THR A 1 68 ? -22.047 14.656 20.234 1 95.94 68 THR A O 1
ATOM 566 N N . GLU A 1 69 ? -21.891 14.469 22.453 1 96.12 69 GLU A N 1
ATOM 567 C CA . GLU A 1 69 ? -22.703 13.258 22.547 1 96.12 69 GLU A CA 1
ATOM 568 C C . GLU A 1 69 ? -24.125 13.508 22.031 1 96.12 69 GLU A C 1
ATOM 570 O O . GLU A 1 69 ? -24.75 12.609 21.469 1 96.12 69 GLU A O 1
ATOM 575 N N . SER A 1 70 ? -24.594 14.734 22.219 1 96.31 70 SER A N 1
ATOM 576 C CA . SER A 1 70 ? -25.953 15.062 21.844 1 96.31 70 SER A CA 1
ATOM 577 C C . SER A 1 70 ? -25.984 15.875 20.547 1 96.31 70 SER A C 1
ATOM 579 O O . SER A 1 70 ? -26.984 16.531 20.25 1 96.31 70 SER A O 1
ATOM 581 N N . PHE A 1 71 ? -24.859 15.898 19.875 1 96.69 71 PHE A N 1
ATOM 582 C CA . PHE A 1 71 ? -24.781 16.656 18.625 1 96.69 71 PHE A CA 1
ATOM 583 C C . PHE A 1 71 ? -25.844 16.172 17.656 1 96.69 71 PHE A C 1
ATOM 585 O O . PHE A 1 71 ? -26.016 14.977 17.438 1 96.69 71 PHE A O 1
ATOM 592 N N . ASP A 1 72 ? -26.656 17.125 17.016 1 96.88 72 ASP A N 1
ATOM 593 C CA . ASP A 1 72 ? -27.781 16.781 16.156 1 96.88 72 ASP A CA 1
ATOM 594 C C . ASP A 1 72 ? -27.844 17.703 14.945 1 96.88 72 ASP A C 1
ATOM 596 O O . ASP A 1 72 ? -26.922 18.484 14.695 1 96.88 72 ASP A O 1
ATOM 600 N N . ASP A 1 73 ? -28.906 17.578 14.18 1 96.5 73 ASP A N 1
ATOM 601 C CA . ASP A 1 73 ? -29.062 18.344 12.938 1 96.5 73 ASP A CA 1
ATOM 602 C C . ASP A 1 73 ? -29.188 19.844 13.219 1 96.5 73 ASP A C 1
ATOM 604 O O . ASP A 1 73 ? -28.719 20.656 12.43 1 96.5 73 ASP A O 1
ATOM 608 N N . GLU A 1 74 ? -29.734 20.156 14.336 1 97 74 GLU A N 1
ATOM 609 C CA . GLU A 1 74 ? -29.875 21.562 14.703 1 97 74 GLU A CA 1
ATOM 610 C C . GLU A 1 74 ? -28.516 22.188 15.016 1 97 74 GLU A C 1
ATOM 612 O O . GLU A 1 74 ? -28.25 23.312 14.617 1 97 74 GLU A O 1
ATOM 617 N N . SER A 1 75 ? -27.75 21.438 15.805 1 96.69 75 SER A N 1
ATOM 618 C CA . SER A 1 75 ? -26.406 21.906 16.094 1 96.69 75 SER A CA 1
ATOM 619 C C . SER A 1 75 ? -25.609 22.125 14.812 1 96.69 75 SER A C 1
ATOM 621 O O . SER A 1 75 ? -24.938 23.156 14.656 1 96.69 75 SER A O 1
ATOM 623 N N . ALA A 1 76 ? -25.688 21.156 13.891 1 96.69 76 ALA A N 1
ATOM 624 C CA . ALA A 1 76 ? -24.984 21.25 12.625 1 96.69 76 ALA A CA 1
ATOM 625 C C . ALA A 1 76 ? -25.469 22.453 11.812 1 96.69 76 ALA A C 1
ATOM 627 O O . ALA A 1 76 ? -24.656 23.172 11.211 1 96.69 76 ALA A O 1
ATOM 628 N N . SER A 1 77 ? -26.75 22.656 11.789 1 97.06 77 SER A N 1
ATOM 629 C CA . SER A 1 77 ? -27.328 23.781 11.07 1 97.06 77 SER A CA 1
ATOM 630 C C . SER A 1 77 ? -26.875 25.109 11.656 1 97.06 77 SER A C 1
ATOM 632 O O . SER A 1 77 ? -26.625 26.062 10.914 1 97.06 77 SER A O 1
ATOM 634 N N . ARG A 1 78 ? -26.75 25.172 12.984 1 96.69 78 ARG A N 1
ATOM 635 C CA . ARG A 1 78 ? -26.281 26.375 13.641 1 96.69 78 ARG A CA 1
ATOM 636 C C . ARG A 1 78 ? -24.844 26.703 13.234 1 96.69 78 ARG A C 1
ATOM 638 O O . ARG A 1 78 ? -24.516 27.844 12.945 1 96.69 78 ARG A O 1
ATOM 645 N N . VAL A 1 79 ? -24.016 25.703 13.219 1 96.88 79 VAL A N 1
ATOM 646 C CA . VAL A 1 79 ? -22.625 25.875 12.805 1 96.88 79 VAL A CA 1
ATOM 647 C C . VAL A 1 79 ? -22.594 26.406 11.367 1 96.88 79 VAL A C 1
ATOM 649 O O . VAL A 1 79 ? -21.812 27.312 11.047 1 96.88 79 VAL A O 1
ATOM 652 N N . LYS A 1 80 ? -23.422 25.891 10.477 1 95.94 80 LYS A N 1
ATOM 653 C CA . LYS A 1 80 ? -23.469 26.312 9.086 1 95.94 80 LYS A CA 1
ATOM 654 C C . LYS A 1 80 ? -23.938 27.766 8.969 1 95.94 80 LYS A C 1
ATOM 656 O O . LYS A 1 80 ? -23.484 28.5 8.086 1 95.94 80 LYS A O 1
ATOM 661 N N . GLU A 1 81 ? -24.844 28.125 9.812 1 96.5 81 GLU A N 1
ATOM 662 C CA . GLU A 1 81 ? -25.297 29.516 9.836 1 96.5 81 GLU A CA 1
ATOM 663 C C . GLU A 1 81 ? -24.156 30.469 10.227 1 96.5 81 GLU A C 1
ATOM 665 O O . GLU A 1 81 ? -23.984 31.516 9.617 1 96.5 81 GLU A O 1
ATOM 670 N N . ILE A 1 82 ? -23.422 30.109 11.234 1 95.25 82 ILE A N 1
ATOM 671 C CA . ILE A 1 82 ? -22.266 30.891 11.664 1 95.25 82 ILE A CA 1
ATOM 672 C C . ILE A 1 82 ? -21.234 30.953 10.547 1 95.25 82 ILE A C 1
ATOM 674 O O . ILE A 1 82 ? -20.641 32 10.297 1 95.25 82 ILE A O 1
ATOM 678 N N . GLU A 1 83 ? -21.031 29.828 9.891 1 93.12 83 GLU A N 1
ATOM 679 C CA . GLU A 1 83 ? -20.047 29.734 8.812 1 93.12 83 GLU A CA 1
ATOM 680 C C . GLU A 1 83 ? -20.391 30.688 7.676 1 93.12 83 GLU A C 1
ATOM 682 O O . GLU A 1 83 ? -19.484 31.25 7.035 1 93.12 83 GLU A O 1
ATOM 687 N N . ARG A 1 84 ? -21.641 30.922 7.391 1 92.62 84 ARG A N 1
ATOM 688 C CA . ARG A 1 84 ? -22.062 31.828 6.34 1 92.62 84 ARG A CA 1
ATOM 689 C C . ARG A 1 84 ? -21.547 33.25 6.602 1 92.62 84 ARG A C 1
ATOM 691 O O . ARG A 1 84 ? -21.266 34 5.66 1 92.62 84 ARG A O 1
ATOM 698 N N . THR A 1 85 ? -21.281 33.531 7.84 1 89.94 85 THR A N 1
ATOM 699 C CA . THR A 1 85 ? -20.766 34.844 8.211 1 89.94 85 THR A CA 1
ATOM 700 C C . THR A 1 85 ? -19.25 34.844 8.289 1 89.94 85 THR A C 1
ATOM 702 O O . THR A 1 85 ? -18.594 35.75 7.742 1 89.94 85 THR A O 1
ATOM 705 N N . THR A 1 86 ? -18.734 33.844 8.852 1 86.88 86 THR A N 1
ATOM 706 C CA . THR A 1 86 ? -17.281 33.781 9.086 1 86.88 86 THR A CA 1
ATOM 707 C C . THR A 1 86 ? -16.562 33.312 7.82 1 86.88 86 THR A C 1
ATOM 709 O O . THR A 1 86 ? -15.367 33.594 7.66 1 86.88 86 THR A O 1
ATOM 712 N N . ASN A 1 87 ? -17.266 32.562 6.93 1 87.25 87 ASN A N 1
ATOM 713 C CA . ASN A 1 87 ? -16.703 31.922 5.75 1 87.25 87 ASN A CA 1
ATOM 714 C C . ASN A 1 87 ? -15.5 31.047 6.109 1 87.25 87 ASN A C 1
ATOM 716 O O . ASN A 1 87 ? -14.492 31.047 5.402 1 87.25 87 ASN A O 1
ATOM 720 N N . HIS A 1 88 ? -15.539 30.5 7.234 1 88.44 88 HIS A N 1
ATOM 721 C CA . HIS A 1 88 ? -14.516 29.625 7.773 1 88.44 88 HIS A CA 1
ATOM 722 C C . HIS A 1 88 ? -15.125 28.531 8.656 1 88.44 88 HIS A C 1
ATOM 724 O O . HIS A 1 88 ? -15.633 28.828 9.742 1 88.44 88 HIS A O 1
ATOM 730 N N . ASP A 1 89 ? -14.984 27.359 8.227 1 90.06 89 ASP A N 1
ATOM 731 C CA . ASP A 1 89 ? -15.734 26.25 8.812 1 90.06 89 ASP A CA 1
ATOM 732 C C . ASP A 1 89 ? -15.219 25.922 10.211 1 90.06 89 ASP A C 1
ATOM 734 O O . ASP A 1 89 ? -16.016 25.719 11.133 1 90.06 89 ASP A O 1
ATOM 738 N N . VAL A 1 90 ? -13.891 25.922 10.461 1 93.5 90 VAL A N 1
ATOM 739 C CA . VAL A 1 90 ? -13.359 25.609 11.789 1 93.5 90 VAL A CA 1
ATOM 740 C C . VAL A 1 90 ? -13.68 26.75 12.758 1 93.5 90 VAL A C 1
ATOM 742 O O . VAL A 1 90 ? -14 26.5 13.922 1 93.5 90 VAL A O 1
ATOM 745 N N . LYS A 1 91 ? -13.594 27.984 12.305 1 92.38 91 LYS A N 1
ATOM 746 C CA . LYS A 1 91 ? -13.93 29.141 13.141 1 92.38 91 LYS A CA 1
ATOM 747 C C . LYS A 1 91 ? -15.398 29.125 13.539 1 92.38 91 LYS A C 1
ATOM 749 O O . LYS A 1 91 ? -15.758 29.547 14.641 1 92.38 91 LYS A O 1
ATOM 754 N N . ALA A 1 92 ? -16.219 28.672 12.609 1 94.75 92 ALA A N 1
ATOM 755 C CA . ALA A 1 92 ? -17.641 28.547 12.914 1 94.75 92 ALA A CA 1
ATOM 756 C C . ALA A 1 92 ? -17.859 27.594 14.078 1 94.75 92 ALA A C 1
ATOM 758 O O . ALA A 1 92 ? -18.75 27.812 14.914 1 94.75 92 ALA A O 1
ATOM 759 N N . VAL A 1 93 ? -17.109 26.516 14.125 1 96.69 93 VAL A N 1
ATOM 760 C CA . VAL A 1 93 ? -17.203 25.562 15.219 1 96.69 93 VAL A CA 1
ATOM 761 C C . VAL A 1 93 ? -16.797 26.219 16.531 1 96.69 93 VAL A C 1
ATOM 763 O O . VAL A 1 93 ? -17.453 26.031 17.562 1 96.69 93 VAL A O 1
ATOM 766 N N . GLU A 1 94 ? -15.703 26.953 16.547 1 94.69 94 GLU A N 1
ATOM 767 C CA . GLU A 1 94 ? -15.266 27.688 17.734 1 94.69 94 GLU A CA 1
ATOM 768 C C . GLU A 1 94 ? -16.359 28.625 18.25 1 94.69 94 GLU A C 1
ATOM 770 O O . GLU A 1 94 ? -16.656 28.641 19.438 1 94.69 94 GLU A O 1
ATOM 775 N N . TYR A 1 95 ? -16.969 29.359 17.344 1 94.56 95 TYR A N 1
ATOM 776 C CA . TYR A 1 95 ? -18.016 30.312 17.719 1 94.56 95 TYR A CA 1
ATOM 777 C C . TYR A 1 95 ? -19.25 29.578 18.25 1 94.56 95 TYR A C 1
ATOM 779 O O . TYR A 1 95 ? -19.891 30.031 19.203 1 94.56 95 TYR A O 1
ATOM 787 N N . PHE A 1 96 ? -19.625 28.484 17.672 1 96.81 96 PHE A N 1
ATOM 788 C CA . PHE A 1 96 ? -20.719 27.656 18.156 1 96.81 96 PHE A CA 1
ATOM 789 C C . PHE A 1 96 ? -20.484 27.219 19.594 1 96.81 96 PHE A C 1
ATOM 791 O O . PHE A 1 96 ? -21.375 27.312 20.438 1 96.81 96 PHE A O 1
ATOM 798 N N . LEU A 1 97 ? -19.25 26.797 19.875 1 97.06 97 LEU A N 1
ATOM 799 C CA . LEU A 1 97 ? -18.906 26.344 21.219 1 97.06 97 LEU A CA 1
ATOM 800 C C . LEU A 1 97 ? -18.906 27.516 22.203 1 97.06 97 LEU A C 1
ATOM 802 O O . LEU A 1 97 ? -19.312 27.359 23.359 1 97.06 97 LEU A O 1
ATOM 806 N N . LYS A 1 98 ? -18.438 28.688 21.75 1 94.5 98 LYS A N 1
ATOM 807 C CA . LYS A 1 98 ? -18.5 29.891 22.594 1 94.5 98 LYS A CA 1
ATOM 808 C C . LYS A 1 98 ? -19.938 30.234 22.969 1 94.5 98 LYS A C 1
ATOM 810 O O . LYS A 1 98 ? -20.219 30.625 24.094 1 94.5 98 LYS A O 1
ATOM 815 N N . GLU A 1 99 ? -20.812 30.062 21.969 1 95.88 99 GLU A N 1
ATOM 816 C CA . GLU A 1 99 ? -22.234 30.281 22.219 1 95.88 99 GLU A CA 1
ATOM 817 C C . GLU A 1 99 ? -22.766 29.297 23.266 1 95.88 99 GLU A C 1
ATOM 819 O O . GLU A 1 99 ? -23.531 29.672 24.141 1 95.88 99 GLU A O 1
ATOM 824 N N . LYS A 1 100 ? -22.375 28.047 23.156 1 96.38 100 LYS A N 1
ATOM 825 C CA . LYS A 1 100 ? -22.844 27.016 24.078 1 96.38 100 LYS A CA 1
ATOM 826 C C . LYS A 1 100 ? -22.344 27.266 25.5 1 96.38 100 LYS A C 1
ATOM 828 O O . LYS A 1 100 ? -23.016 26.906 26.469 1 96.38 100 LYS A O 1
ATOM 833 N N . LEU A 1 101 ? -21.188 27.891 25.641 1 96 101 LEU A N 1
ATOM 834 C CA . LEU A 1 101 ? -20.609 28.125 26.953 1 96 101 LEU A CA 1
ATOM 835 C C . LEU A 1 101 ? -21.156 29.406 27.578 1 96 101 LEU A C 1
ATOM 837 O O . LEU A 1 101 ? -21.016 29.625 28.781 1 96 101 LEU A O 1
ATOM 841 N N . ALA A 1 102 ? -21.719 30.281 26.734 1 94.38 102 ALA A N 1
ATOM 842 C CA . ALA A 1 102 ? -22.266 31.547 27.234 1 94.38 102 ALA A CA 1
ATOM 843 C C . ALA A 1 102 ? -23.344 31.312 28.297 1 94.38 102 ALA A C 1
ATOM 845 O O . ALA A 1 102 ? -24.219 30.453 28.109 1 94.38 102 ALA A O 1
ATOM 846 N N . GLY A 1 103 ? -23.266 32 29.438 1 93.75 103 GLY A N 1
ATOM 847 C CA . GLY A 1 103 ? -24.266 31.891 30.484 1 93.75 103 GLY A CA 1
ATOM 848 C C . GLY A 1 103 ? -24.062 30.703 31.406 1 93.75 103 GLY A C 1
ATOM 849 O O . GLY A 1 103 ? -24.828 30.516 32.344 1 93.75 103 GLY A O 1
ATOM 850 N N . THR A 1 104 ? -23.016 29.922 31.109 1 95.56 104 THR A N 1
ATOM 851 C CA . THR A 1 104 ? -22.719 28.797 31.984 1 95.56 104 THR A CA 1
ATOM 852 C C . THR A 1 104 ? -21.562 29.141 32.906 1 95.56 104 THR A C 1
ATOM 854 O O . THR A 1 104 ? -21.047 30.266 32.906 1 95.56 104 THR A O 1
ATOM 857 N N . SER A 1 105 ? -21.234 28.188 33.75 1 95.69 105 SER A N 1
ATOM 858 C CA . SER A 1 105 ? -20.109 28.344 34.688 1 95.69 105 SER A CA 1
ATOM 859 C C . SER A 1 105 ? -18.781 28.375 33.906 1 95.69 105 SER A C 1
ATOM 861 O O . SER A 1 105 ? -17.75 28.766 34.469 1 95.69 105 SER A O 1
ATOM 863 N N . LEU A 1 106 ? -18.844 28.062 32.594 1 95.88 106 LEU A N 1
ATOM 864 C CA . LEU A 1 106 ? -17.625 27.969 31.797 1 95.88 106 LEU A CA 1
ATOM 865 C C . LEU A 1 106 ? -17.453 29.203 30.922 1 95.88 106 LEU A C 1
ATOM 867 O O . LEU A 1 106 ? -16.547 29.234 30.078 1 95.88 106 LEU A O 1
ATOM 871 N N . GLU A 1 107 ? -18.188 30.188 31.125 1 93.25 107 GLU A N 1
ATOM 872 C CA . GLU A 1 107 ? -18.172 31.406 30.297 1 93.25 107 GLU A CA 1
ATOM 873 C C . GLU A 1 107 ? -16.812 32.062 30.328 1 93.25 107 GLU A C 1
ATOM 875 O O . GLU A 1 107 ? -16.359 32.625 29.312 1 93.25 107 GLU A O 1
ATOM 880 N N . THR A 1 108 ? -16.172 32.031 31.438 1 90.06 108 THR A N 1
ATOM 881 C CA . THR A 1 108 ? -14.891 32.719 31.594 1 90.06 108 THR A CA 1
ATOM 882 C C . THR A 1 108 ? -13.797 32 30.828 1 90.06 108 THR A C 1
ATOM 884 O O . THR A 1 108 ? -12.734 32.562 30.562 1 90.06 108 THR A O 1
ATOM 887 N N . GLU A 1 109 ? -14.07 30.734 30.438 1 91.75 109 GLU A N 1
ATOM 888 C CA . GLU A 1 109 ? -13.055 29.922 29.766 1 91.75 109 GLU A CA 1
ATOM 889 C C . GLU A 1 109 ? -13.281 29.906 28.266 1 91.75 109 GLU A C 1
ATOM 891 O O . GLU A 1 109 ? -12.531 29.25 27.531 1 91.75 109 GLU A O 1
ATOM 896 N N . ARG A 1 110 ? -14.234 30.625 27.766 1 89.44 110 ARG A N 1
ATOM 897 C CA . ARG A 1 110 ? -14.633 30.547 26.375 1 89.44 110 ARG A CA 1
ATOM 898 C C . ARG A 1 110 ? -13.484 30.953 25.453 1 89.44 110 ARG A C 1
ATOM 900 O O . ARG A 1 110 ? -13.367 30.438 24.328 1 89.44 110 ARG A O 1
ATOM 907 N N . GLU A 1 111 ? -12.539 31.844 25.938 1 87.5 111 GLU A N 1
ATOM 908 C CA . GLU A 1 111 ? -11.445 32.344 25.094 1 87.5 111 GLU A CA 1
ATOM 909 C C . GLU A 1 111 ? -10.336 31.297 24.984 1 87.5 111 GLU A C 1
ATOM 911 O O . GLU A 1 111 ? -9.445 31.422 24.141 1 87.5 111 GLU A O 1
ATOM 916 N N . TRP A 1 112 ? -10.422 30.219 25.719 1 92.69 112 TRP A N 1
ATOM 917 C CA . TRP A 1 112 ? -9.422 29.156 25.688 1 92.69 112 TRP A CA 1
ATOM 918 C C . TRP A 1 112 ? -9.781 28.109 24.641 1 92.69 112 TRP A C 1
ATOM 920 O O . TRP A 1 112 ? -8.961 27.25 24.312 1 92.69 112 TRP A O 1
ATOM 930 N N . LEU A 1 113 ? -11.055 28.266 24.156 1 94.19 113 LEU A N 1
ATOM 931 C CA . LEU A 1 113 ? -11.391 27.438 23 1 94.19 113 LEU A CA 1
ATOM 932 C C . LEU A 1 113 ? -10.461 27.75 21.828 1 94.19 113 LEU A C 1
ATOM 934 O O . LEU A 1 113 ? -10.219 28.906 21.5 1 94.19 113 LEU A O 1
ATOM 938 N N . HIS A 1 114 ? -9.836 26.688 21.188 1 94.81 114 HIS A N 1
ATOM 939 C CA . HIS A 1 114 ? -8.977 26.812 20.016 1 94.81 114 HIS A CA 1
ATOM 940 C C . HIS A 1 114 ? -7.672 27.516 20.359 1 94.81 114 HIS A C 1
ATOM 942 O O . HIS A 1 114 ? -7.027 28.109 19.484 1 94.81 114 HIS A O 1
ATOM 948 N N . PHE A 1 115 ? -7.328 27.484 21.609 1 93.44 115 PHE A N 1
ATOM 949 C CA . PHE A 1 115 ? -6.102 28.156 22.031 1 93.44 115 PHE A CA 1
ATOM 950 C C . PHE A 1 115 ? -4.883 27.516 21.391 1 93.44 115 PHE A C 1
ATOM 952 O O . PHE A 1 115 ? -4.734 26.281 21.406 1 93.44 115 PHE A O 1
ATOM 959 N N . ALA A 1 116 ? -4.027 28.312 20.797 1 93.62 116 ALA A N 1
ATOM 960 C CA . ALA A 1 116 ? -2.74 27.969 20.203 1 93.62 116 ALA A CA 1
ATOM 961 C C . ALA A 1 116 ? -2.91 26.938 19.094 1 93.62 116 ALA A C 1
ATOM 963 O O . ALA A 1 116 ? -2.012 26.125 18.844 1 93.62 116 ALA A O 1
ATOM 964 N N . CYS A 1 117 ? -4.117 26.906 18.516 1 94.25 117 CYS A N 1
ATOM 965 C CA . CYS A 1 117 ? -4.418 25.938 17.469 1 94.25 117 CYS A CA 1
ATOM 966 C C . CYS A 1 117 ? -4.605 26.625 16.125 1 94.25 117 CYS A C 1
ATOM 968 O O . CYS A 1 117 ? -5.047 27.781 16.062 1 94.25 117 CYS A O 1
ATOM 970 N N . THR A 1 118 ? -4.133 25.938 15.125 1 94.31 118 THR A N 1
ATOM 971 C CA . THR A 1 118 ? -4.59 26.25 13.773 1 94.31 118 THR A CA 1
ATOM 972 C C . THR A 1 118 ? -5.766 25.359 13.383 1 94.31 118 THR A C 1
ATOM 974 O O . THR A 1 118 ? -6.094 24.406 14.094 1 94.31 118 THR A O 1
ATOM 977 N N . SER A 1 119 ? -6.43 25.688 12.25 1 94.31 119 SER A N 1
ATOM 978 C CA . SER A 1 119 ? -7.508 24.859 11.727 1 94.31 119 SER A CA 1
ATOM 979 C C . SER A 1 119 ? -7.027 23.422 11.484 1 94.31 119 SER A C 1
ATOM 981 O O . SER A 1 119 ? -7.766 22.469 11.727 1 94.31 119 SER A O 1
ATOM 983 N N . GLU A 1 120 ? -5.781 23.297 11.07 1 94.94 120 GLU A N 1
ATOM 984 C CA . GLU A 1 120 ? -5.262 21.984 10.734 1 94.94 120 GLU A CA 1
ATOM 985 C C . GLU A 1 120 ? -5.016 21.156 11.992 1 94.94 120 GLU A C 1
ATOM 987 O O . GLU A 1 120 ? -5.047 19.922 11.945 1 94.94 120 GLU A O 1
ATOM 992 N N . ASP A 1 121 ? -4.754 21.797 13.094 1 97.81 121 ASP A N 1
ATOM 993 C CA . ASP A 1 121 ? -4.641 21.062 14.352 1 97.81 121 ASP A CA 1
ATOM 994 C C . ASP A 1 121 ? -5.945 20.344 14.688 1 97.81 121 ASP A C 1
ATOM 996 O O . ASP A 1 121 ? -5.926 19.266 15.281 1 97.81 121 ASP A O 1
ATOM 1000 N N . ILE A 1 122 ? -7.039 20.922 14.312 1 97.94 122 ILE A N 1
ATOM 1001 C CA . ILE A 1 122 ? -8.359 20.344 14.562 1 97.94 122 ILE A CA 1
ATOM 1002 C C . ILE A 1 122 ? -8.719 19.375 13.438 1 97.94 122 ILE A C 1
ATOM 1004 O O . ILE A 1 122 ? -9.188 18.266 13.688 1 97.94 122 ILE A O 1
ATOM 1008 N N . ASN A 1 123 ? -8.453 19.75 12.195 1 97.44 123 ASN A N 1
ATOM 1009 C CA . ASN A 1 123 ? -8.914 19.031 11.016 1 97.44 123 ASN A CA 1
ATOM 1010 C C . ASN A 1 123 ? -8.266 17.641 10.922 1 97.44 123 ASN A C 1
ATOM 1012 O O . ASN A 1 123 ? -8.945 16.656 10.68 1 97.44 123 ASN A O 1
ATOM 1016 N N . ASN A 1 124 ? -6.93 17.562 11.07 1 98.19 124 ASN A N 1
ATOM 1017 C CA . ASN A 1 124 ? -6.266 16.281 10.891 1 98.19 124 ASN A CA 1
ATOM 1018 C C . ASN A 1 124 ? -6.734 15.266 11.922 1 98.19 124 ASN A C 1
ATOM 1020 O O . ASN A 1 124 ? -6.887 14.078 11.609 1 98.19 124 ASN A O 1
ATOM 1024 N N . LEU A 1 125 ? -6.941 15.758 13.133 1 98.75 125 LEU A N 1
ATOM 1025 C CA . LEU A 1 125 ? -7.438 14.867 14.18 1 98.75 125 LEU A CA 1
ATOM 1026 C C . LEU A 1 125 ? -8.867 14.43 13.891 1 98.75 125 LEU A C 1
ATOM 1028 O O . LEU A 1 125 ? -9.219 13.266 14.094 1 98.75 125 LEU A O 1
ATOM 1032 N N . SER A 1 126 ? -9.68 15.344 13.445 1 98.44 126 SER A N 1
ATOM 1033 C CA . SER A 1 126 ? -11.055 15.023 13.07 1 98.44 126 SER A CA 1
ATOM 1034 C C . SER A 1 126 ? -11.094 13.977 11.961 1 98.44 126 SER A C 1
ATOM 1036 O O . SER A 1 126 ? -11.812 12.977 12.062 1 98.44 126 SER A O 1
ATOM 1038 N N . HIS A 1 127 ? -10.305 14.172 10.906 1 98.06 127 HIS A N 1
ATOM 1039 C CA . HIS A 1 127 ? -10.258 13.234 9.789 1 98.06 127 HIS A CA 1
ATOM 1040 C C . HIS A 1 127 ? -9.758 11.867 10.242 1 98.06 127 HIS A C 1
ATOM 1042 O O . HIS A 1 127 ? -10.227 10.836 9.758 1 98.06 127 HIS A O 1
ATOM 1048 N N . ALA A 1 128 ? -8.742 11.867 11.117 1 98.69 128 ALA A N 1
ATOM 1049 C CA . ALA A 1 128 ? -8.219 10.602 11.617 1 98.69 128 ALA A CA 1
ATOM 1050 C C . ALA A 1 128 ? -9.297 9.828 12.375 1 98.69 128 ALA A C 1
ATOM 1052 O O . ALA A 1 128 ? -9.438 8.617 12.195 1 98.69 128 ALA A O 1
ATOM 1053 N N . LEU A 1 129 ? -10.016 10.523 13.211 1 98.62 129 LEU A N 1
ATOM 1054 C CA . LEU A 1 129 ? -11.086 9.883 13.977 1 98.62 129 LEU A CA 1
ATOM 1055 C C . LEU A 1 129 ? -12.203 9.406 13.047 1 98.62 129 LEU A C 1
ATOM 1057 O O . LEU A 1 129 ? -12.758 8.32 13.25 1 98.62 129 LEU A O 1
ATOM 1061 N N . MET A 1 130 ? -12.562 10.219 12.07 1 98.06 130 MET A N 1
ATOM 1062 C CA . MET A 1 130 ? -13.555 9.836 11.062 1 98.06 130 MET A CA 1
ATOM 1063 C C . MET A 1 130 ? -13.133 8.562 10.344 1 98.06 130 MET A C 1
ATOM 1065 O O . MET A 1 130 ? -13.922 7.629 10.211 1 98.06 130 MET A O 1
ATOM 1069 N N . LEU A 1 131 ? -11.891 8.539 9.898 1 98.38 131 LEU A N 1
ATOM 1070 C CA . LEU A 1 131 ? -11.359 7.387 9.172 1 98.38 131 LEU A CA 1
ATOM 1071 C C . LEU A 1 131 ? -11.344 6.145 10.055 1 98.38 131 LEU A C 1
ATOM 1073 O O . LEU A 1 131 ? -11.789 5.074 9.633 1 98.38 131 LEU A O 1
ATOM 1077 N N . LYS A 1 132 ? -10.852 6.297 11.258 1 98.38 132 LYS A N 1
ATOM 1078 C CA . LYS A 1 132 ? -10.789 5.188 12.195 1 98.38 132 LYS A CA 1
ATOM 1079 C C . LYS A 1 132 ? -12.172 4.605 12.461 1 98.38 132 LYS A C 1
ATOM 1081 O O . LYS A 1 132 ? -12.367 3.391 12.375 1 98.38 132 LYS A O 1
ATOM 1086 N N . GLY A 1 133 ? -13.117 5.449 12.797 1 98.12 133 GLY A N 1
ATOM 1087 C CA . GLY A 1 133 ? -14.484 5 13.047 1 98.12 133 GLY A CA 1
ATOM 1088 C C . GLY A 1 133 ? -15.125 4.344 11.836 1 98.12 133 GLY A C 1
ATOM 1089 O O . GLY A 1 133 ? -15.719 3.268 11.953 1 98.12 133 GLY A O 1
ATOM 1090 N N . GLY A 1 134 ? -15.016 4.996 10.633 1 98.19 134 GLY A N 1
ATOM 1091 C CA . GLY A 1 134 ? -15.602 4.457 9.414 1 98.19 134 GLY A CA 1
ATOM 1092 C C . GLY A 1 134 ? -15.039 3.098 9.031 1 98.19 134 GLY A C 1
ATOM 1093 O O . GLY A 1 134 ? -15.781 2.225 8.57 1 98.19 134 GLY A O 1
ATOM 1094 N N . ILE A 1 135 ? -13.742 2.943 9.234 1 98.62 135 ILE A N 1
ATOM 1095 C CA . ILE A 1 135 ? -13.102 1.683 8.875 1 98.62 135 ILE A CA 1
ATOM 1096 C C . ILE A 1 135 ? -13.453 0.614 9.906 1 98.62 135 ILE A C 1
ATOM 1098 O O . ILE A 1 135 ? -13.922 -0.471 9.555 1 98.62 135 ILE A O 1
ATOM 1102 N N . GLU A 1 136 ? -13.312 0.884 11.211 1 98.38 136 GLU A N 1
ATOM 1103 C CA . GLU A 1 136 ? -13.43 -0.117 12.273 1 98.38 136 GLU A CA 1
ATOM 1104 C C . GLU A 1 136 ? -14.891 -0.485 12.523 1 98.38 136 GLU A C 1
ATOM 1106 O O . GLU A 1 136 ? -15.195 -1.632 12.852 1 98.38 136 GLU A O 1
ATOM 1111 N N . GLU A 1 137 ? -15.789 0.452 12.344 1 98.19 137 GLU A N 1
ATOM 1112 C CA . GLU A 1 137 ? -17.172 0.22 12.766 1 98.19 137 GLU A CA 1
ATOM 1113 C C . GLU A 1 137 ? -18.062 -0.139 11.57 1 98.19 137 GLU A C 1
ATOM 1115 O O . GLU A 1 137 ? -19.141 -0.687 11.75 1 98.19 137 GLU A O 1
ATOM 1120 N N . VAL A 1 138 ? -17.578 0.19 10.383 1 98.31 138 VAL A N 1
ATOM 1121 C CA . VAL A 1 138 ? -18.484 0.001 9.258 1 98.31 138 VAL A CA 1
ATOM 1122 C C . VAL A 1 138 ? -17.828 -0.885 8.203 1 98.31 138 VAL A C 1
ATOM 1124 O O . VAL A 1 138 ? -18.328 -1.972 7.898 1 98.31 138 VAL A O 1
ATOM 1127 N N . TRP A 1 139 ? -16.672 -0.475 7.625 1 98.69 139 TRP A N 1
ATOM 1128 C CA . TRP A 1 139 ? -16.094 -1.158 6.473 1 98.69 139 TRP A CA 1
ATOM 1129 C C . TRP A 1 139 ? -15.57 -2.535 6.867 1 98.69 139 TRP A C 1
ATOM 1131 O O . TRP A 1 139 ? -15.859 -3.529 6.195 1 98.69 139 TRP A O 1
ATOM 1141 N N . LEU A 1 140 ? -14.781 -2.598 8.016 1 98.69 140 LEU A N 1
ATOM 1142 C CA . LEU A 1 140 ? -14.164 -3.852 8.422 1 98.69 140 LEU A CA 1
ATOM 1143 C C . LEU A 1 140 ? -15.219 -4.91 8.711 1 98.69 140 LEU A C 1
ATOM 1145 O O . LEU A 1 140 ? -15.117 -6.043 8.234 1 98.69 140 LEU A O 1
ATOM 1149 N N . PRO A 1 141 ? -16.281 -4.598 9.484 1 98.38 141 PRO A N 1
ATOM 1150 C CA . PRO A 1 141 ? -17.312 -5.613 9.719 1 98.38 141 PRO A CA 1
ATOM 1151 C C . PRO A 1 141 ? -17.922 -6.16 8.43 1 98.38 141 PRO A C 1
ATOM 1153 O O . PRO A 1 141 ? -18.141 -7.367 8.312 1 98.38 141 PRO A O 1
ATOM 1156 N N . GLN A 1 142 ? -18.156 -5.285 7.469 1 98.19 142 GLN A N 1
ATOM 1157 C CA . GLN A 1 142 ? -18.703 -5.734 6.199 1 98.19 142 GLN A CA 1
ATOM 1158 C C . GLN A 1 142 ? -17.688 -6.582 5.426 1 98.19 142 GLN A C 1
ATOM 1160 O O . GLN A 1 142 ? -18.062 -7.574 4.797 1 98.19 142 GLN A O 1
ATOM 1165 N N . ALA A 1 143 ? -16.422 -6.172 5.402 1 98.69 143 ALA A N 1
ATOM 1166 C CA . ALA A 1 143 ? -15.367 -6.945 4.75 1 98.69 143 ALA A CA 1
ATOM 1167 C C . ALA A 1 143 ? -15.258 -8.344 5.355 1 98.69 143 ALA A C 1
ATOM 1169 O O . ALA A 1 143 ? -15.203 -9.336 4.629 1 98.69 143 ALA A O 1
ATOM 1170 N N . PHE A 1 144 ? -15.281 -8.43 6.668 1 98.44 144 PHE A N 1
ATOM 1171 C CA . PHE A 1 144 ? -15.203 -9.719 7.344 1 98.44 144 PHE A CA 1
ATOM 1172 C C . PHE A 1 144 ? -16.438 -10.562 7.027 1 98.44 144 PHE A C 1
ATOM 1174 O O . PHE A 1 144 ? -16.328 -11.781 6.875 1 98.44 144 PHE A O 1
ATOM 1181 N N . ALA A 1 145 ? -17.578 -9.938 6.969 1 98.31 145 ALA A N 1
ATOM 1182 C CA . ALA A 1 145 ? -18.797 -10.688 6.656 1 98.31 145 ALA A CA 1
ATOM 1183 C C . ALA A 1 145 ? -18.688 -11.383 5.305 1 98.31 145 ALA A C 1
ATOM 1185 O O . ALA A 1 145 ? -19.078 -12.547 5.16 1 98.31 145 ALA A O 1
ATOM 1186 N N . VAL A 1 146 ? -18.141 -10.695 4.32 1 98.5 146 VAL A N 1
ATOM 1187 C CA . VAL A 1 146 ? -17.984 -11.266 2.99 1 98.5 146 VAL A CA 1
ATOM 1188 C C . VAL A 1 146 ? -16.953 -12.391 3.035 1 98.5 146 VAL A C 1
ATOM 1190 O O . VAL A 1 146 ? -17.188 -13.477 2.508 1 98.5 146 VAL A O 1
ATOM 1193 N N . VAL A 1 147 ? -15.773 -12.141 3.656 1 98.56 147 VAL A N 1
ATOM 1194 C CA . VAL A 1 147 ? -14.703 -13.133 3.723 1 98.56 147 VAL A CA 1
ATOM 1195 C C . VAL A 1 147 ? -15.188 -14.367 4.473 1 98.56 147 VAL A C 1
ATOM 1197 O O . VAL A 1 147 ? -14.914 -15.5 4.062 1 98.56 147 VAL A O 1
ATOM 1200 N N . ASN A 1 148 ? -15.922 -14.18 5.559 1 98.12 148 ASN A N 1
ATOM 1201 C CA . ASN A 1 148 ? -16.469 -15.297 6.324 1 98.12 148 ASN A CA 1
ATOM 1202 C C . ASN A 1 148 ? -17.484 -16.094 5.504 1 98.12 148 ASN A C 1
ATOM 1204 O O . ASN A 1 148 ? -17.531 -17.328 5.602 1 98.12 148 ASN A O 1
ATOM 1208 N N . ARG A 1 149 ? -18.281 -15.406 4.785 1 98.25 149 ARG A N 1
ATOM 1209 C CA . ARG A 1 149 ? -19.234 -16.109 3.936 1 98.25 149 ARG A CA 1
ATOM 1210 C C . ARG A 1 149 ? -18.516 -16.969 2.904 1 98.25 149 ARG A C 1
ATOM 1212 O O . ARG A 1 149 ? -18.922 -18.109 2.648 1 98.25 149 ARG A O 1
ATOM 1219 N N . VAL A 1 150 ? -17.5 -16.453 2.248 1 98.62 150 VAL A N 1
ATOM 1220 C CA . VAL A 1 150 ? -16.719 -17.219 1.285 1 98.62 150 VAL A CA 1
ATOM 1221 C C . VAL A 1 150 ? -16.047 -18.406 1.986 1 98.62 150 VAL A C 1
ATOM 1223 O O . VAL A 1 150 ? -15.969 -19.5 1.432 1 98.62 150 VAL A O 1
ATOM 1226 N N . SER A 1 151 ? -15.523 -18.156 3.191 1 98.19 151 SER A N 1
ATOM 1227 C CA . SER A 1 151 ? -14.945 -19.234 3.996 1 98.19 151 SER A CA 1
ATOM 1228 C C . SER A 1 151 ? -15.961 -20.328 4.266 1 98.19 151 SER A C 1
ATOM 1230 O O . SER A 1 151 ? -15.648 -21.516 4.141 1 98.19 151 SER A O 1
ATOM 1232 N N . ASP A 1 152 ? -17.188 -20 4.633 1 97.88 152 ASP A N 1
ATOM 1233 C CA . ASP A 1 152 ? -18.25 -20.953 4.887 1 97.88 152 ASP A CA 1
ATOM 1234 C C . ASP A 1 152 ? -18.562 -21.781 3.633 1 97.88 152 ASP A C 1
ATOM 1236 O O . ASP A 1 152 ? -18.75 -22.984 3.709 1 97.88 152 ASP A O 1
ATOM 1240 N N . LEU A 1 153 ? -18.672 -21.109 2.541 1 98.12 153 LEU A N 1
ATOM 1241 C CA . LEU A 1 153 ? -18.938 -21.797 1.28 1 98.12 153 LEU A CA 1
ATOM 1242 C C . LEU A 1 153 ? -17.797 -22.734 0.929 1 98.12 153 LEU A C 1
ATOM 1244 O O . LEU A 1 153 ? -18.016 -23.828 0.418 1 98.12 153 LEU A O 1
ATOM 1248 N N . SER A 1 154 ? -16.531 -22.234 1.106 1 98.19 154 SER A N 1
ATOM 1249 C CA . SER A 1 154 ? -15.375 -23.094 0.9 1 98.19 154 SER A CA 1
ATOM 1250 C C . SER A 1 154 ? -15.484 -24.391 1.704 1 98.19 154 SER A C 1
ATOM 1252 O O . SER A 1 154 ? -15.227 -25.469 1.181 1 98.19 154 SER A O 1
ATOM 1254 N N . GLU A 1 155 ? -15.867 -24.312 2.953 1 97.31 155 GLU A N 1
ATOM 1255 C CA . GLU A 1 155 ? -16.031 -25.484 3.812 1 97.31 155 GLU A CA 1
ATOM 1256 C C . GLU A 1 155 ? -17.156 -26.375 3.311 1 97.31 155 GLU A C 1
ATOM 1258 O O . GLU A 1 155 ? -17.016 -27.609 3.314 1 97.31 155 GLU A O 1
ATOM 1263 N N . THR A 1 156 ? -18.219 -25.797 2.904 1 97.62 156 THR A N 1
ATOM 1264 C CA . THR A 1 156 ? -19.375 -26.531 2.406 1 97.62 156 THR A CA 1
ATOM 1265 C C . THR A 1 156 ? -19 -27.344 1.174 1 97.62 156 THR A C 1
ATOM 1267 O O . THR A 1 156 ? -19.469 -28.484 1.011 1 97.62 156 THR A O 1
ATOM 1270 N N . TRP A 1 157 ? -18.203 -26.797 0.299 1 98.12 157 TRP A N 1
ATOM 1271 C CA . TRP A 1 157 ? -17.875 -27.453 -0.969 1 98.12 157 TRP A CA 1
ATOM 1272 C C . TRP A 1 157 ? -16.453 -27.984 -0.954 1 98.12 157 TRP A C 1
ATOM 1274 O O . TRP A 1 157 ? -15.836 -28.156 -2.008 1 98.12 157 TRP A O 1
ATOM 1284 N N . LEU A 1 158 ? -15.938 -28.297 0.227 1 97.5 158 LEU A N 1
ATOM 1285 C CA . LEU A 1 158 ? -14.539 -28.594 0.499 1 97.5 158 LEU A CA 1
ATOM 1286 C C . LEU A 1 158 ? -14.047 -29.719 -0.403 1 97.5 158 LEU A C 1
ATOM 1288 O O . LEU A 1 158 ? -12.922 -29.672 -0.914 1 97.5 158 LEU A O 1
ATOM 1292 N N . GLU A 1 159 ? -14.898 -30.734 -0.635 1 97.69 159 GLU A N 1
ATOM 1293 C CA . GLU A 1 159 ? -14.445 -31.969 -1.294 1 97.69 159 GLU A CA 1
ATOM 1294 C C . GLU A 1 159 ? -15.062 -32.094 -2.682 1 97.69 159 GLU A C 1
ATOM 1296 O O . GLU A 1 159 ? -14.898 -33.125 -3.34 1 97.69 159 GLU A O 1
ATOM 1301 N N . VAL A 1 160 ? -15.789 -31.078 -3.141 1 98.62 160 VAL A N 1
ATOM 1302 C CA . VAL A 1 160 ? -16.438 -31.172 -4.441 1 98.62 160 VAL A CA 1
ATOM 1303 C C . VAL A 1 160 ? -15.406 -31 -5.551 1 98.62 160 VAL A C 1
ATOM 1305 O O . VAL A 1 160 ? -14.891 -29.891 -5.754 1 98.62 160 VAL A O 1
ATOM 1308 N N . PRO A 1 161 ? -15.117 -32.062 -6.316 1 98.56 161 PRO A N 1
ATOM 1309 C CA . PRO A 1 161 ? -14.109 -31.953 -7.371 1 98.56 161 PRO A CA 1
ATOM 1310 C C . PRO A 1 161 ? -14.531 -31.016 -8.5 1 98.56 161 PRO A C 1
ATOM 1312 O O . PRO A 1 161 ? -15.727 -30.922 -8.812 1 98.56 161 PRO A O 1
ATOM 1315 N N . MET A 1 162 ? -13.578 -30.344 -9.086 1 98.25 162 MET A N 1
ATOM 1316 C CA . MET A 1 162 ? -13.805 -29.391 -10.164 1 98.25 162 MET A CA 1
ATOM 1317 C C . MET A 1 162 ? -12.664 -29.438 -11.18 1 98.25 162 MET A C 1
ATOM 1319 O O . MET A 1 162 ? -11.492 -29.531 -10.805 1 98.25 162 MET A O 1
ATOM 1323 N N . LEU A 1 163 ? -13.07 -29.516 -12.453 1 97.44 163 LEU A N 1
ATOM 1324 C CA . LEU A 1 163 ? -12.078 -29.375 -13.516 1 97.44 163 LEU A CA 1
ATOM 1325 C C . LEU A 1 163 ? -11.484 -27.969 -13.516 1 97.44 163 LEU A C 1
ATOM 1327 O O . LEU A 1 163 ? -12.227 -26.984 -13.609 1 97.44 163 LEU A O 1
ATOM 1331 N N . ALA A 1 164 ? -10.188 -27.812 -13.305 1 96.38 164 ALA A N 1
ATOM 1332 C CA . ALA A 1 164 ? -9.531 -26.516 -13.375 1 96.38 164 ALA A CA 1
ATOM 1333 C C . ALA A 1 164 ? -9.375 -26.047 -14.82 1 96.38 164 ALA A C 1
ATOM 1335 O O . ALA A 1 164 ? -9.5 -26.859 -15.75 1 96.38 164 ALA A O 1
ATOM 1336 N N . ARG A 1 165 ? -9.195 -24.766 -15.008 1 94.62 165 ARG A N 1
ATOM 1337 C CA . ARG A 1 165 ? -8.938 -24.172 -16.312 1 94.62 165 ARG A CA 1
ATOM 1338 C C . ARG A 1 165 ? -7.742 -23.234 -16.266 1 94.62 165 ARG A C 1
ATOM 1340 O O . ARG A 1 165 ? -7.773 -22.203 -15.578 1 94.62 165 ARG A O 1
ATOM 1347 N N . THR A 1 166 ? -6.719 -23.578 -16.953 1 92.12 166 THR A N 1
ATOM 1348 C CA . THR A 1 166 ? -5.582 -22.688 -17.188 1 92.12 166 THR A CA 1
ATOM 1349 C C . THR A 1 166 ? -5.559 -22.219 -18.641 1 92.12 166 THR A C 1
ATOM 1351 O O . THR A 1 166 ? -5.801 -22.984 -19.562 1 92.12 166 THR A O 1
ATOM 1354 N N . HIS A 1 167 ? -5.402 -20.891 -18.875 1 90.5 167 HIS A N 1
ATOM 1355 C CA . HIS A 1 167 ? -5.504 -20.281 -20.203 1 90.5 167 HIS A CA 1
ATOM 1356 C C . HIS A 1 167 ? -6.871 -20.562 -20.828 1 90.5 167 HIS A C 1
ATOM 1358 O O . HIS A 1 167 ? -6.98 -20.703 -22.047 1 90.5 167 HIS A O 1
ATOM 1364 N N . GLY A 1 168 ? -7.883 -20.734 -20.016 1 89.44 168 GLY A N 1
ATOM 1365 C CA . GLY A 1 168 ? -9.234 -21.016 -20.469 1 89.44 168 GLY A CA 1
ATOM 1366 C C . GLY A 1 168 ? -9.422 -22.453 -20.953 1 89.44 168 GLY A C 1
ATOM 1367 O O . GLY A 1 168 ? -10.5 -22.828 -21.406 1 89.44 168 GLY A O 1
ATOM 1368 N N . GLN A 1 169 ? -8.344 -23.266 -20.812 1 91.56 169 GLN A N 1
ATOM 1369 C CA . GLN A 1 169 ? -8.359 -24.641 -21.297 1 91.56 169 GLN A CA 1
ATOM 1370 C C . GLN A 1 169 ? -8.43 -25.625 -20.125 1 91.56 169 GLN A C 1
ATOM 1372 O O . GLN A 1 169 ? -8.109 -25.281 -18.984 1 91.56 169 GLN A O 1
ATOM 1377 N N . THR A 1 170 ? -8.797 -26.859 -20.469 1 92.88 170 THR A N 1
ATOM 1378 C CA . THR A 1 170 ? -8.859 -27.938 -19.484 1 92.88 170 THR A CA 1
ATOM 1379 C C . THR A 1 170 ? -7.496 -28.141 -18.828 1 92.88 170 THR A C 1
ATOM 1381 O O . THR A 1 170 ? -6.473 -28.203 -19.516 1 92.88 170 THR A O 1
ATOM 1384 N N . ALA A 1 171 ? -7.512 -28.219 -17.469 1 94.88 171 ALA A N 1
ATOM 1385 C CA . ALA A 1 171 ? -6.293 -28.453 -16.688 1 94.88 171 ALA A CA 1
ATOM 1386 C C . ALA A 1 171 ? -6.547 -29.422 -15.539 1 94.88 171 ALA A C 1
ATOM 1388 O O . ALA A 1 171 ? -7.672 -29.891 -15.352 1 94.88 171 ALA A O 1
ATOM 1389 N N . SER A 1 172 ? -5.465 -29.719 -14.789 1 96.19 172 SER A N 1
ATOM 1390 C CA . SER A 1 172 ? -5.566 -30.641 -13.656 1 96.19 172 SER A CA 1
ATOM 1391 C C . SER A 1 172 ? -6.68 -30.219 -12.703 1 96.19 172 SER A C 1
ATOM 1393 O O . SER A 1 172 ? -6.855 -29.016 -12.438 1 96.19 172 SER A O 1
ATOM 1395 N N . PRO A 1 173 ? -7.473 -31.188 -12.227 1 97.62 173 PRO A N 1
ATOM 1396 C CA . PRO A 1 173 ? -8.625 -30.891 -11.375 1 97.62 173 PRO A CA 1
ATOM 1397 C C . PRO A 1 173 ? -8.227 -30.328 -10.016 1 97.62 173 PRO A C 1
ATOM 1399 O O . PRO A 1 173 ? -7.07 -30.453 -9.602 1 97.62 173 PRO A O 1
ATOM 1402 N N . THR A 1 174 ? -9.109 -29.656 -9.375 1 98.38 174 THR A N 1
ATOM 1403 C CA . THR A 1 174 ? -9.078 -29.094 -8.023 1 98.38 174 THR A CA 1
ATOM 1404 C C . THR A 1 174 ? -10.406 -29.328 -7.312 1 98.38 174 THR A C 1
ATOM 1406 O O . THR A 1 174 ? -11.148 -30.25 -7.656 1 98.38 174 THR A O 1
ATOM 1409 N N . THR A 1 175 ? -10.633 -28.688 -6.195 1 98.62 175 THR A N 1
ATOM 1410 C CA . THR A 1 175 ? -11.953 -28.688 -5.59 1 98.62 175 THR A CA 1
ATOM 1411 C C . THR A 1 175 ? -12.516 -27.266 -5.543 1 98.62 175 THR A C 1
ATOM 1413 O O . THR A 1 175 ? -11.766 -26.297 -5.504 1 98.62 175 THR A O 1
ATOM 1416 N N . VAL A 1 176 ? -13.852 -27.203 -5.578 1 98.56 176 VAL A N 1
ATOM 1417 C CA . VAL A 1 176 ? -14.516 -25.906 -5.469 1 98.56 176 VAL A CA 1
ATOM 1418 C C . VAL A 1 176 ? -14.086 -25.219 -4.176 1 98.56 176 VAL A C 1
ATOM 1420 O O . VAL A 1 176 ? -13.727 -24.031 -4.184 1 98.56 176 VAL A O 1
ATOM 1423 N N . GLY A 1 177 ? -14.094 -25.984 -3.133 1 98.44 177 GLY A N 1
ATOM 1424 C CA . GLY A 1 177 ? -13.727 -25.438 -1.841 1 98.44 177 GLY A CA 1
ATOM 1425 C C . GLY A 1 177 ? -12.336 -24.828 -1.821 1 98.44 177 GLY A C 1
ATOM 1426 O O . GLY A 1 177 ? -12.117 -23.766 -1.241 1 98.44 177 GLY A O 1
ATOM 1427 N N . LYS A 1 178 ? -11.32 -25.5 -2.387 1 98.44 178 LYS A N 1
ATOM 1428 C CA . LYS A 1 178 ? -9.938 -25.016 -2.389 1 98.44 178 LYS A CA 1
ATOM 1429 C C . LYS A 1 178 ? -9.82 -23.719 -3.168 1 98.44 178 LYS A C 1
ATOM 1431 O O . LYS A 1 178 ? -9.109 -22.797 -2.75 1 98.44 178 LYS A O 1
ATOM 1436 N N . GLU A 1 179 ? -10.523 -23.578 -4.277 1 98.31 179 GLU A N 1
ATOM 1437 C CA . GLU A 1 179 ? -10.453 -22.359 -5.066 1 98.31 179 GLU A CA 1
ATOM 1438 C C . GLU A 1 179 ? -11.008 -21.172 -4.289 1 98.31 179 GLU A C 1
ATOM 1440 O O . GLU A 1 179 ? -10.484 -20.047 -4.387 1 98.31 179 GLU A O 1
ATOM 1445 N N . PHE A 1 180 ? -12.086 -21.391 -3.539 1 98.44 180 PHE A N 1
ATOM 1446 C CA . PHE A 1 180 ? -12.617 -20.344 -2.682 1 98.44 180 PHE A CA 1
ATOM 1447 C C . PHE A 1 180 ? -11.656 -20.016 -1.551 1 98.44 180 PHE A C 1
ATOM 1449 O O . PHE A 1 180 ? -11.453 -18.859 -1.216 1 98.44 180 PHE A O 1
ATOM 1456 N N . ALA A 1 181 ? -11.031 -21.047 -0.977 1 98.38 181 ALA A N 1
ATOM 1457 C CA . ALA A 1 181 ? -10.109 -20.875 0.145 1 98.38 181 ALA A CA 1
ATOM 1458 C C . ALA A 1 181 ? -8.914 -20.016 -0.252 1 98.38 181 ALA A C 1
ATOM 1460 O O . ALA A 1 181 ? -8.383 -19.266 0.569 1 98.38 181 ALA A O 1
ATOM 1461 N N . VAL A 1 182 ? -8.461 -20.109 -1.489 1 98.38 182 VAL A N 1
ATOM 1462 C CA . VAL A 1 182 ? -7.344 -19.297 -1.974 1 98.38 182 VAL A CA 1
ATOM 1463 C C . VAL A 1 182 ? -7.641 -17.812 -1.752 1 98.38 182 VAL A C 1
ATOM 1465 O O . VAL A 1 182 ? -6.785 -17.078 -1.276 1 98.38 182 VAL A O 1
ATOM 1468 N N . PHE A 1 183 ? -8.867 -17.359 -2.074 1 98.44 183 PHE A N 1
ATOM 1469 C CA . PHE A 1 183 ? -9.234 -15.953 -1.927 1 98.44 183 PHE A CA 1
ATOM 1470 C C . PHE A 1 183 ? -9.32 -15.57 -0.455 1 98.44 183 PHE A C 1
ATOM 1472 O O . PHE A 1 183 ? -8.93 -14.469 -0.071 1 98.44 183 PHE A O 1
ATOM 1479 N N . VAL A 1 184 ? -9.875 -16.469 0.394 1 98.31 184 VAL A N 1
ATOM 1480 C CA . VAL A 1 184 ? -9.93 -16.203 1.828 1 98.31 184 VAL A CA 1
ATOM 1481 C C . VAL A 1 184 ? -8.523 -15.953 2.367 1 98.31 184 VAL A C 1
ATOM 1483 O O . VAL A 1 184 ? -8.305 -15 3.113 1 98.31 184 VAL A O 1
ATOM 1486 N N . HIS A 1 185 ? -7.582 -16.797 1.969 1 97.31 185 HIS A N 1
ATOM 1487 C CA . HIS A 1 185 ? -6.191 -16.688 2.393 1 97.31 185 HIS A CA 1
ATOM 1488 C C . HIS A 1 185 ? -5.59 -15.352 1.963 1 97.31 185 HIS A C 1
ATOM 1490 O O . HIS A 1 185 ? -4.941 -14.672 2.762 1 97.31 185 HIS A O 1
ATOM 1496 N N . ARG A 1 186 ? -5.773 -14.945 0.705 1 97.69 186 ARG A N 1
ATOM 1497 C CA . ARG A 1 186 ? -5.266 -13.695 0.159 1 97.69 186 ARG A CA 1
ATOM 1498 C C . ARG A 1 186 ? -5.863 -12.492 0.892 1 97.69 186 ARG A C 1
ATOM 1500 O O . ARG A 1 186 ? -5.141 -11.57 1.274 1 97.69 186 ARG A O 1
ATOM 1507 N N . TRP A 1 187 ? -7.262 -12.516 1.109 1 98.31 187 TRP A N 1
ATOM 1508 C CA . TRP A 1 187 ? -7.953 -11.414 1.765 1 98.31 187 TRP A CA 1
ATOM 1509 C C . TRP A 1 187 ? -7.484 -11.25 3.207 1 98.31 187 TRP A C 1
ATOM 1511 O O . TRP A 1 187 ? -7.316 -10.133 3.691 1 98.31 187 TRP A O 1
ATOM 1521 N N . ASN A 1 188 ? -7.285 -12.359 3.885 1 97.25 188 ASN A N 1
ATOM 1522 C CA . ASN A 1 188 ? -6.895 -12.289 5.289 1 97.25 188 ASN A CA 1
ATOM 1523 C C . ASN A 1 188 ? -5.539 -11.609 5.461 1 97.25 188 ASN A C 1
ATOM 1525 O O . ASN A 1 188 ? -5.309 -10.914 6.449 1 97.25 188 ASN A O 1
ATOM 1529 N N . ARG A 1 189 ? -4.664 -11.844 4.543 1 95.88 189 ARG A N 1
ATOM 1530 C CA . ARG A 1 189 ? -3.369 -11.164 4.578 1 95.88 189 ARG A CA 1
ATOM 1531 C C . ARG A 1 189 ? -3.541 -9.648 4.516 1 95.88 189 ARG A C 1
ATOM 1533 O O . ARG A 1 189 ? -2.906 -8.914 5.273 1 95.88 189 ARG A O 1
ATOM 1540 N N . GLN A 1 190 ? -4.402 -9.164 3.629 1 97.38 190 GLN A N 1
ATOM 1541 C CA . GLN A 1 190 ? -4.637 -7.727 3.488 1 97.38 190 GLN A CA 1
ATOM 1542 C C . GLN A 1 190 ? -5.402 -7.176 4.684 1 97.38 190 GLN A C 1
ATOM 1544 O O . GLN A 1 190 ? -5.117 -6.074 5.156 1 97.38 190 GLN A O 1
ATOM 1549 N N . LEU A 1 191 ? -6.438 -7.957 5.16 1 97.94 191 LEU A N 1
ATOM 1550 C CA . LEU A 1 191 ? -7.238 -7.512 6.293 1 97.94 191 LEU A CA 1
ATOM 1551 C C . LEU A 1 191 ? -6.371 -7.344 7.539 1 97.94 191 LEU A C 1
ATOM 1553 O O . LEU A 1 191 ? -6.605 -6.441 8.344 1 97.94 191 LEU A O 1
ATOM 1557 N N . SER A 1 192 ? -5.375 -8.203 7.672 1 96.88 192 SER A N 1
ATOM 1558 C CA . SER A 1 192 ? -4.457 -8.062 8.797 1 96.88 192 SER A CA 1
ATOM 1559 C C . SER A 1 192 ? -3.736 -6.719 8.758 1 96.88 192 SER A C 1
ATOM 1561 O O . SER A 1 192 ? -3.582 -6.062 9.797 1 96.88 192 SER A O 1
ATOM 1563 N N . GLN A 1 193 ? -3.309 -6.293 7.625 1 96 193 GLN A N 1
ATOM 1564 C CA . GLN A 1 193 ? -2.633 -5.008 7.477 1 96 193 GLN A CA 1
ATOM 1565 C C . GLN A 1 193 ? -3.582 -3.852 7.773 1 96 193 GLN A C 1
ATOM 1567 O O . GLN A 1 193 ? -3.191 -2.867 8.406 1 96 193 GLN A O 1
ATOM 1572 N N . ILE A 1 194 ? -4.859 -3.963 7.352 1 98.06 194 ILE A N 1
ATOM 1573 C CA . ILE A 1 194 ? -5.84 -2.902 7.551 1 98.06 194 ILE A CA 1
ATOM 1574 C C . ILE A 1 194 ? -6.203 -2.809 9.031 1 98.06 194 ILE A C 1
ATOM 1576 O O . ILE A 1 194 ? -6.328 -1.709 9.578 1 98.06 194 ILE A O 1
ATOM 1580 N N . GLN A 1 195 ? -6.293 -3.936 9.68 1 97.06 195 GLN A N 1
ATOM 1581 C CA . GLN A 1 195 ? -6.609 -3.979 11.102 1 97.06 195 GLN A CA 1
ATOM 1582 C C . GLN A 1 195 ? -5.48 -3.379 11.938 1 97.06 195 GLN A C 1
ATOM 1584 O O . GLN A 1 195 ? -5.727 -2.768 12.977 1 97.06 195 GLN A O 1
ATOM 1589 N N . ASP A 1 196 ? -4.234 -3.5 11.445 1 96 196 ASP A N 1
ATOM 1590 C CA . ASP A 1 196 ? -3.062 -3.049 12.195 1 96 196 ASP A CA 1
ATOM 1591 C C . ASP A 1 196 ? -2.727 -1.597 11.859 1 96 196 ASP A C 1
ATOM 1593 O O . ASP A 1 196 ? -1.743 -1.051 12.367 1 96 196 ASP A O 1
ATOM 1597 N N . GLN A 1 197 ? -3.5 -0.994 11.086 1 96.25 197 GLN A N 1
ATOM 1598 C CA . GLN A 1 197 ? -3.225 0.365 10.625 1 96.25 197 GLN A CA 1
ATOM 1599 C C . GLN A 1 197 ? -3.197 1.343 11.797 1 96.25 197 GLN A C 1
ATOM 1601 O O . GLN A 1 197 ? -4.102 1.341 12.633 1 96.25 197 GLN A O 1
ATOM 1606 N N . GLU A 1 198 ? -2.109 2.158 11.891 1 97 198 GLU A N 1
ATOM 1607 C CA . GLU A 1 198 ? -2.051 3.281 12.82 1 97 198 GLU A CA 1
ATOM 1608 C C . GLU A 1 198 ? -2.727 4.52 12.234 1 97 198 GLU A C 1
ATOM 1610 O O . GLU A 1 198 ? -2.562 4.82 11.055 1 97 198 GLU A O 1
ATOM 1615 N N . TYR A 1 199 ? -3.521 5.121 12.984 1 98.44 199 TYR A N 1
ATOM 1616 C CA . TYR A 1 199 ? -4.094 6.422 12.648 1 98.44 199 TYR A CA 1
ATOM 1617 C C . TYR A 1 199 ? -3.361 7.547 13.367 1 98.44 199 TYR A C 1
ATOM 1619 O O . TYR A 1 199 ? -3.391 7.621 14.602 1 98.44 199 TYR A O 1
ATOM 1627 N N . LEU A 1 200 ? -2.701 8.422 12.602 1 98.44 200 LEU A N 1
ATOM 1628 C CA . LEU A 1 200 ? -1.797 9.406 13.18 1 98.44 200 LEU A CA 1
ATOM 1629 C C . LEU A 1 200 ? -2.492 10.75 13.336 1 98.44 200 LEU A C 1
ATOM 1631 O O . LEU A 1 200 ? -3.447 11.055 12.617 1 98.44 200 LEU A O 1
ATOM 1635 N N . GLY A 1 201 ? -2.057 11.531 14.273 1 98.56 201 GLY A N 1
ATOM 1636 C CA . GLY A 1 201 ? -2.52 12.891 14.508 1 98.56 201 GLY A CA 1
ATOM 1637 C C . GLY A 1 201 ? -1.438 13.805 15.055 1 98.56 201 GLY A C 1
ATOM 1638 O O . GLY A 1 201 ? -0.406 13.336 15.539 1 98.56 201 GLY A O 1
ATOM 1639 N N . LYS A 1 202 ? -1.648 15.07 14.883 1 98.44 202 LYS A N 1
ATOM 1640 C CA . LYS A 1 202 ? -0.755 16.109 15.398 1 98.44 202 LYS A CA 1
ATOM 1641 C C . LYS A 1 202 ? -1.543 17.297 15.938 1 98.44 202 LYS A C 1
ATOM 1643 O O . LYS A 1 202 ? -2.668 17.547 15.508 1 98.44 202 LYS A O 1
ATOM 1648 N N . ILE A 1 203 ? -1.066 17.984 16.875 1 98.38 203 ILE A N 1
ATOM 1649 C CA . ILE A 1 203 ? -1.517 19.297 17.344 1 98.38 203 ILE A CA 1
ATOM 1650 C C . ILE A 1 203 ? -0.318 20.125 17.828 1 98.38 203 ILE A C 1
ATOM 1652 O O . ILE A 1 203 ? 0.126 19.984 18.969 1 98.38 203 ILE A O 1
ATOM 1656 N N . ASN A 1 204 ? 0.273 20.859 16.875 1 97.62 204 ASN A N 1
ATOM 1657 C CA . ASN A 1 204 ? 1.572 21.453 17.156 1 97.62 204 ASN A CA 1
ATOM 1658 C C . ASN A 1 204 ? 1.719 22.812 16.484 1 97.62 204 ASN A C 1
ATOM 1660 O O . ASN A 1 204 ? 2.836 23.297 16.281 1 97.62 204 ASN A O 1
ATOM 1664 N N . GLY A 1 205 ? 0.594 23.438 16.062 1 95.81 205 GLY A N 1
ATOM 1665 C CA . GLY A 1 205 ? 0.581 24.859 15.711 1 95.81 205 GLY A CA 1
ATOM 1666 C C . GLY A 1 205 ? 0.812 25.094 14.234 1 95.81 205 GLY A C 1
ATOM 1667 O O . GLY A 1 205 ? 0.615 24.203 13.414 1 95.81 205 GLY A O 1
ATOM 1668 N N . ALA A 1 206 ? 1.153 26.266 13.836 1 93.62 206 ALA A N 1
ATOM 1669 C CA . ALA A 1 206 ? 1.079 26.828 12.492 1 93.62 206 ALA A CA 1
ATOM 1670 C C . ALA A 1 206 ? 2.111 26.188 11.57 1 93.62 206 ALA A C 1
ATOM 1672 O O . ALA A 1 206 ? 1.919 26.141 10.352 1 93.62 206 ALA A O 1
ATOM 1673 N N . VAL A 1 207 ? 3.262 25.688 12.125 1 94.75 207 VAL A N 1
ATOM 1674 C CA . VAL A 1 207 ? 4.277 25.094 11.258 1 94.75 207 VAL A CA 1
ATOM 1675 C C . VAL A 1 207 ? 4.895 23.875 11.945 1 94.75 207 VAL A C 1
ATOM 1677 O O . VAL A 1 207 ? 6.023 23.484 11.641 1 94.75 207 VAL A O 1
ATOM 1680 N N . GLY A 1 208 ? 4.184 23.391 12.945 1 95.56 208 GLY A N 1
ATOM 1681 C CA . GLY A 1 208 ? 4.559 22.125 13.555 1 95.56 208 GLY A CA 1
ATOM 1682 C C . GLY A 1 208 ? 5.664 22.25 14.586 1 95.56 208 GLY A C 1
ATOM 1683 O O . GLY A 1 208 ? 6.344 21.281 14.906 1 95.56 208 GLY A O 1
ATOM 1684 N N . ASN A 1 209 ? 5.883 23.562 15.133 1 96.81 209 ASN A N 1
ATOM 1685 C CA . ASN A 1 209 ? 7.023 23.781 16.016 1 96.81 209 ASN A CA 1
ATOM 1686 C C . ASN A 1 209 ? 6.586 24.312 17.375 1 96.81 209 ASN A C 1
ATOM 1688 O O . ASN A 1 209 ? 7.426 24.688 18.203 1 96.81 209 ASN A O 1
ATOM 1692 N N . PHE A 1 210 ? 5.363 24.453 17.656 1 97.19 210 PHE A N 1
ATOM 1693 C CA . PHE A 1 210 ? 4.824 24.969 18.906 1 97.19 210 PHE A CA 1
ATOM 1694 C C . PHE A 1 210 ? 5.234 26.422 19.109 1 97.19 210 PHE A C 1
ATOM 1696 O O . PHE A 1 210 ? 5.488 26.844 20.25 1 97.19 210 PHE A O 1
ATOM 1703 N N . ASN A 1 211 ? 5.352 27.219 18.047 1 96.12 211 ASN A N 1
ATOM 1704 C CA . ASN A 1 211 ? 5.781 28.609 18.141 1 96.12 211 ASN A CA 1
ATOM 1705 C C . ASN A 1 211 ? 4.891 29.391 19.094 1 96.12 211 ASN A C 1
ATOM 1707 O O . ASN A 1 211 ? 5.379 29.969 20.078 1 96.12 211 ASN A O 1
ATOM 1711 N N . ALA A 1 212 ? 3.639 29.391 18.844 1 94.19 212 ALA A N 1
ATOM 1712 C CA . ALA A 1 212 ? 2.676 30.156 19.625 1 94.19 212 ALA A CA 1
ATOM 1713 C C . ALA A 1 212 ? 2.576 29.625 21.047 1 94.19 212 ALA A C 1
ATOM 1715 O O . ALA A 1 212 ? 2.469 30.406 22 1 94.19 212 ALA A O 1
ATOM 1716 N N . HIS A 1 213 ? 2.633 28.312 21.188 1 95.31 213 HIS A N 1
ATOM 1717 C CA . HIS A 1 213 ? 2.551 27.656 22.484 1 95.31 213 HIS A CA 1
ATOM 1718 C C . HIS A 1 213 ? 3.65 28.156 23.422 1 95.31 213 HIS A C 1
ATOM 1720 O O . HIS A 1 213 ? 3.377 28.547 24.547 1 95.31 213 HIS A O 1
ATOM 1726 N N . LEU A 1 214 ? 4.84 28.234 22.891 1 94.44 214 LEU A N 1
ATOM 1727 C CA . LEU A 1 214 ? 6.016 28.609 23.672 1 94.44 214 LEU A CA 1
ATOM 1728 C C . LEU A 1 214 ? 6 30.094 24.016 1 94.44 214 LEU A C 1
ATOM 1730 O O . LEU A 1 214 ? 6.516 30.484 25.062 1 94.44 214 LEU A O 1
ATOM 1734 N N . SER A 1 215 ? 5.422 30.859 23.125 1 93.56 215 SER A N 1
ATOM 1735 C CA . SER A 1 215 ? 5.332 32.281 23.406 1 93.56 215 SER A CA 1
ATOM 1736 C C . SER A 1 215 ? 4.477 32.562 24.641 1 93.56 215 SER A C 1
ATOM 1738 O O . SER A 1 215 ? 4.773 33.469 25.406 1 93.56 215 SER A O 1
ATOM 1740 N N . ALA A 1 216 ? 3.484 31.766 24.828 1 93.44 216 ALA A N 1
ATOM 1741 C CA . ALA A 1 216 ? 2.568 31.953 25.953 1 93.44 216 ALA A CA 1
ATOM 1742 C C . ALA A 1 216 ? 3.062 31.219 27.188 1 93.44 216 ALA A C 1
ATOM 1744 O O . ALA A 1 216 ? 3.027 31.75 28.297 1 93.44 216 ALA A O 1
ATOM 1745 N N . TYR A 1 217 ? 3.512 30.016 26.984 1 95.69 217 TYR A N 1
ATOM 1746 C CA . TYR A 1 217 ? 3.938 29.156 28.094 1 95.69 217 TYR A CA 1
ATOM 1747 C C . TYR A 1 217 ? 5.27 28.484 27.781 1 95.69 217 TYR A C 1
ATOM 1749 O O . TYR A 1 217 ? 5.312 27.312 27.438 1 95.69 217 TYR A O 1
ATOM 1757 N N . PRO A 1 218 ? 6.359 29.234 27.984 1 94.25 218 PRO A N 1
ATOM 1758 C CA . PRO A 1 218 ? 7.68 28.734 27.594 1 94.25 218 PRO A CA 1
ATOM 1759 C C . PRO A 1 218 ? 8.133 27.531 28.422 1 94.25 218 PRO A C 1
ATOM 1761 O O . PRO A 1 218 ? 9 26.766 28 1 94.25 218 PRO A O 1
ATOM 1764 N N . ASP A 1 219 ? 7.527 27.359 29.609 1 93.25 219 ASP A N 1
ATOM 1765 C CA . ASP A 1 219 ? 8.023 26.328 30.531 1 93.25 219 ASP A CA 1
ATOM 1766 C C . ASP A 1 219 ? 7.207 25.047 30.406 1 93.25 219 ASP A C 1
ATOM 1768 O O . ASP A 1 219 ? 7.551 24.031 31 1 93.25 219 ASP A O 1
ATOM 1772 N N . ALA A 1 220 ? 6.137 25.031 29.656 1 95.31 220 ALA A N 1
ATOM 1773 C CA . ALA A 1 220 ? 5.316 23.844 29.484 1 95.31 220 ALA A CA 1
ATOM 1774 C C . ALA A 1 220 ? 5.969 22.859 28.5 1 95.31 220 ALA A C 1
ATOM 1776 O O . ALA A 1 220 ? 6.574 23.281 27.516 1 95.31 220 ALA A O 1
ATOM 1777 N N . ASN A 1 221 ? 5.891 21.516 28.781 1 97.06 221 ASN A N 1
ATOM 1778 C CA . ASN A 1 221 ? 6.383 20.484 27.875 1 97.06 221 ASN A CA 1
ATOM 1779 C C . ASN A 1 221 ? 5.383 20.203 26.766 1 97.06 221 ASN A C 1
ATOM 1781 O O . ASN A 1 221 ? 4.75 19.141 26.734 1 97.06 221 ASN A O 1
ATOM 1785 N N . TRP A 1 222 ? 5.324 21 25.797 1 96.88 222 TRP A N 1
ATOM 1786 C CA . TRP A 1 222 ? 4.293 21 24.766 1 96.88 222 TRP A CA 1
ATOM 1787 C C . TRP A 1 222 ? 4.359 19.734 23.922 1 96.88 222 TRP A C 1
ATOM 1789 O O . TRP A 1 222 ? 3.326 19.172 23.547 1 96.88 222 TRP A O 1
ATOM 1799 N N . PRO A 1 223 ? 5.656 19.203 23.547 1 97.06 223 PRO A N 1
ATOM 1800 C CA . PRO A 1 223 ? 5.668 17.922 22.828 1 97.06 223 PRO A CA 1
ATOM 1801 C C . PRO A 1 223 ? 4.965 16.812 23.594 1 97.06 223 PRO A C 1
ATOM 1803 O O . PRO A 1 223 ? 4.227 16.016 23 1 97.06 223 PRO A O 1
ATOM 1806 N N . GLN A 1 224 ? 5.188 16.812 24.891 1 97.38 224 GLN A N 1
ATOM 1807 C CA . GLN A 1 224 ? 4.539 15.789 25.703 1 97.38 224 GLN A CA 1
ATOM 1808 C C . GLN A 1 224 ? 3.035 16.031 25.797 1 97.38 224 GLN A C 1
ATOM 1810 O O . GLN A 1 224 ? 2.242 15.094 25.703 1 97.38 224 GLN A O 1
ATOM 1815 N N . ILE A 1 225 ? 2.609 17.25 26.031 1 97.69 225 ILE A N 1
ATOM 1816 C CA . ILE A 1 225 ? 1.196 17.609 26.094 1 97.69 225 ILE A CA 1
ATOM 1817 C C . ILE A 1 225 ? 0.496 17.203 24.797 1 97.69 225 ILE A C 1
ATOM 1819 O O . ILE A 1 225 ? -0.59 16.609 24.828 1 97.69 225 ILE A O 1
ATOM 1823 N N . SER A 1 226 ? 1.136 17.531 23.656 1 97.94 226 SER A N 1
ATOM 1824 C CA . SER A 1 226 ? 0.611 17.172 22.344 1 97.94 226 SER A CA 1
ATOM 1825 C C . SER A 1 226 ? 0.459 15.656 22.203 1 97.94 226 SER A C 1
ATOM 1827 O O . SER A 1 226 ? -0.58 15.172 21.766 1 97.94 226 SER A O 1
ATOM 1829 N N . ARG A 1 227 ? 1.479 14.922 22.578 1 98 227 ARG A N 1
ATOM 1830 C CA . ARG A 1 227 ? 1.442 13.469 22.531 1 98 227 ARG A CA 1
ATOM 1831 C C . ARG A 1 227 ? 0.313 12.914 23.391 1 98 227 ARG A C 1
ATOM 1833 O O . ARG A 1 227 ? -0.466 12.07 22.938 1 98 227 ARG A O 1
ATOM 1840 N N . ASP A 1 228 ? 0.238 13.375 24.625 1 98.06 228 ASP A N 1
ATOM 1841 C CA . ASP A 1 228 ? -0.792 12.906 25.547 1 98.06 228 ASP A CA 1
ATOM 1842 C C . ASP A 1 228 ? -2.189 13.172 25 1 98.06 228 ASP A C 1
ATOM 1844 O O . ASP A 1 228 ? -3.082 12.336 25.125 1 98.06 228 ASP A O 1
ATOM 1848 N N . PHE A 1 229 ? -2.377 14.32 24.422 1 98.56 229 PHE A N 1
ATOM 1849 C CA . PHE A 1 229 ? -3.676 14.68 23.875 1 98.56 229 PHE A CA 1
ATOM 1850 C C . PHE A 1 229 ? -4.055 13.742 22.719 1 98.56 229 PHE A C 1
ATOM 1852 O O . PHE A 1 229 ? -5.152 13.18 22.719 1 98.56 229 PHE A O 1
ATOM 1859 N N . VAL A 1 230 ? -3.135 13.531 21.734 1 98.75 230 VAL A N 1
ATOM 1860 C CA . VAL A 1 230 ? -3.398 12.695 20.578 1 98.75 230 VAL A CA 1
ATOM 1861 C C . VAL A 1 230 ? -3.701 11.266 21.031 1 98.75 230 VAL A C 1
ATOM 1863 O O . VAL A 1 230 ? -4.648 10.641 20.547 1 98.75 230 VAL A O 1
ATOM 1866 N N . LEU A 1 231 ? -2.918 10.773 21.969 1 98.56 231 LEU A N 1
ATOM 1867 C CA . LEU A 1 231 ? -3.137 9.438 22.5 1 98.56 231 LEU A CA 1
ATOM 1868 C C . LEU A 1 231 ? -4.5 9.336 23.188 1 98.56 231 LEU A C 1
ATOM 1870 O O . LEU A 1 231 ? -5.164 8.305 23.109 1 98.56 231 LEU A O 1
ATOM 1874 N N . SER A 1 232 ? -4.922 10.406 23.891 1 98.44 232 SER A N 1
ATOM 1875 C CA . SER A 1 232 ? -6.199 10.398 24.609 1 98.44 232 SER A CA 1
ATOM 1876 C C . SER A 1 232 ? -7.367 10.273 23.641 1 98.44 232 SER A C 1
ATOM 1878 O O . SER A 1 232 ? -8.461 9.852 24.016 1 98.44 232 SER A O 1
ATOM 1880 N N . LEU A 1 233 ? -7.172 10.641 22.375 1 98.56 233 LEU A N 1
ATOM 1881 C CA . LEU A 1 233 ? -8.203 10.523 21.344 1 98.56 233 LEU A CA 1
ATOM 1882 C C . LEU A 1 233 ? -8.211 9.117 20.75 1 98.56 233 LEU A C 1
ATOM 1884 O O . LEU A 1 233 ? -9.016 8.828 19.859 1 98.56 233 LEU A O 1
ATOM 1888 N N . GLY A 1 234 ? -7.27 8.242 21.203 1 98.06 234 GLY A N 1
ATOM 1889 C CA . GLY A 1 234 ? -7.148 6.902 20.641 1 98.06 234 GLY A CA 1
ATOM 1890 C C . GLY A 1 234 ? -6.363 6.867 19.344 1 98.06 234 GLY A C 1
ATOM 1891 O O . GLY A 1 234 ? -6.527 5.945 18.547 1 98.06 234 GLY A O 1
ATOM 1892 N N . LEU A 1 235 ? -5.59 7.91 19.078 1 98.69 235 LEU A N 1
ATOM 1893 C CA . LEU A 1 235 ? -4.766 8.008 17.875 1 98.69 235 LEU A CA 1
ATOM 1894 C C . LEU A 1 235 ? -3.287 7.852 18.219 1 98.69 235 LEU A C 1
ATOM 1896 O O . LEU A 1 235 ? -2.912 7.867 19.391 1 98.69 235 LEU A O 1
ATOM 1900 N N . SER A 1 236 ? -2.412 7.625 17.219 1 98.31 236 SER A N 1
ATOM 1901 C CA . SER A 1 236 ? -0.959 7.645 17.359 1 98.31 236 SER A CA 1
ATOM 1902 C C . SER A 1 236 ? -0.392 9.023 17.062 1 98.31 236 SER A C 1
ATOM 1904 O O . SER A 1 236 ? -0.859 9.703 16.141 1 98.31 236 SER A O 1
ATOM 1906 N N . HIS A 1 237 ? 0.625 9.414 17.844 1 98.12 237 HIS A N 1
ATOM 1907 C CA . HIS A 1 237 ? 1.175 10.766 17.734 1 98.12 237 HIS A CA 1
ATOM 1908 C C . HIS A 1 237 ? 2.207 10.844 16.625 1 98.12 237 HIS A C 1
ATOM 1910 O O . HIS A 1 237 ? 3.115 10.016 16.547 1 98.12 237 HIS A O 1
ATOM 1916 N N . ASN A 1 238 ? 2.045 11.711 15.641 1 97.38 238 ASN A N 1
ATOM 1917 C CA . ASN A 1 238 ? 3.074 12.094 14.68 1 97.38 238 ASN A CA 1
ATOM 1918 C C . ASN A 1 238 ? 3.945 13.227 15.211 1 97.38 238 ASN A C 1
ATOM 1920 O O . ASN A 1 238 ? 3.537 14.391 15.195 1 97.38 238 ASN A O 1
ATOM 1924 N N . PRO A 1 239 ? 5.098 13.008 15.594 1 94.94 239 PRO A N 1
ATOM 1925 C CA . PRO A 1 239 ? 5.887 13.969 16.359 1 94.94 239 PRO A CA 1
ATOM 1926 C C . PRO A 1 239 ? 6.508 15.055 15.484 1 94.94 239 PRO A C 1
ATOM 1928 O O . PRO A 1 239 ? 6.961 16.078 16 1 94.94 239 PRO A O 1
ATOM 1931 N N . LEU A 1 240 ? 6.617 14.812 14.203 1 96.69 240 LEU A N 1
ATOM 1932 C CA . LEU A 1 240 ? 7.344 15.75 13.352 1 96.69 240 LEU A CA 1
ATOM 1933 C C . LEU A 1 240 ? 6.582 16.016 12.062 1 96.69 240 LEU A C 1
ATOM 1935 O O . LEU A 1 240 ? 6.555 15.172 11.164 1 96.69 240 LEU A O 1
ATOM 1939 N N . THR A 1 241 ? 6.016 17.203 12.008 1 97.12 241 THR A N 1
ATOM 1940 C CA . THR A 1 241 ? 5.188 17.609 10.875 1 97.12 241 THR A CA 1
ATOM 1941 C C . THR A 1 241 ? 5.422 19.062 10.516 1 97.12 241 THR A C 1
ATOM 1943 O O . THR A 1 241 ? 6.172 19.766 11.203 1 97.12 241 THR A O 1
ATOM 1946 N N . THR A 1 242 ? 4.926 19.531 9.367 1 96.56 242 THR A N 1
ATOM 1947 C CA . THR A 1 242 ? 4.77 20.953 9.07 1 96.56 242 THR A CA 1
ATOM 1948 C C . THR A 1 242 ? 3.467 21.484 9.656 1 96.56 242 THR A C 1
ATOM 1950 O O . THR A 1 242 ? 3.129 21.203 10.805 1 96.56 242 THR A O 1
ATOM 1953 N N . GLN A 1 243 ? 2.713 22.266 8.883 1 94.19 243 GLN A N 1
ATOM 1954 C CA . GLN A 1 243 ? 1.412 22.672 9.406 1 94.19 243 GLN A CA 1
ATOM 1955 C C . GLN A 1 243 ? 0.398 21.531 9.305 1 94.19 243 GLN A C 1
ATOM 1957 O O . GLN A 1 243 ? -0.447 21.375 10.188 1 94.19 243 GLN A O 1
ATOM 1962 N N . ILE A 1 244 ? 0.561 20.703 8.227 1 95.56 244 ILE A N 1
ATOM 1963 C CA . ILE A 1 244 ? -0.385 19.609 8.023 1 95.56 244 ILE A CA 1
ATOM 1964 C C . ILE A 1 244 ? 0.208 18.312 8.555 1 95.56 244 ILE A C 1
ATOM 1966 O O . ILE A 1 244 ? 1.431 18.156 8.617 1 95.56 244 ILE A O 1
ATOM 1970 N N . GLU A 1 245 ? -0.688 17.391 9.016 1 95.88 245 GLU A N 1
ATOM 1971 C CA . GLU A 1 245 ? -0.268 16 9.156 1 95.88 245 GLU A CA 1
ATOM 1972 C C . GLU A 1 245 ? 0.16 15.414 7.816 1 95.88 245 GLU A C 1
ATOM 1974 O O . GLU A 1 245 ? -0.474 15.672 6.789 1 95.88 245 GLU A O 1
ATOM 1979 N N . SER A 1 246 ? 1.187 14.609 7.703 1 96 246 SER A N 1
ATOM 1980 C CA . SER A 1 246 ? 1.843 14.211 6.461 1 96 246 SER A CA 1
ATOM 1981 C C . SER A 1 246 ? 0.94 13.305 5.625 1 96 246 SER A C 1
ATOM 1983 O O . SER A 1 246 ? 1.188 13.102 4.434 1 96 246 SER A O 1
ATOM 1985 N N . HIS A 1 247 ? -0.116 12.75 6.148 1 97.44 247 HIS A N 1
ATOM 1986 C CA . HIS A 1 247 ? -1.121 11.922 5.484 1 97.44 247 HIS A CA 1
ATOM 1987 C C . HIS A 1 247 ? -0.524 10.609 5.004 1 97.44 247 HIS A C 1
ATOM 1989 O O . HIS A 1 247 ? -1.142 9.898 4.207 1 97.44 247 HIS A O 1
ATOM 1995 N N . ASP A 1 248 ? 0.72 10.25 5.418 1 97.81 248 ASP A N 1
ATOM 1996 C CA . ASP A 1 248 ? 1.341 9.008 4.98 1 97.81 248 ASP A CA 1
ATOM 1997 C C . ASP A 1 248 ? 0.506 7.797 5.402 1 97.81 248 ASP A C 1
ATOM 1999 O O . ASP A 1 248 ? 0.391 6.824 4.656 1 97.81 248 ASP A O 1
ATOM 2003 N N . TYR A 1 249 ? -0.105 7.855 6.648 1 98 249 TYR A N 1
ATOM 2004 C CA . TYR A 1 249 ? -0.881 6.719 7.137 1 98 249 TYR A CA 1
ATOM 2005 C C . TYR A 1 249 ? -2.146 6.527 6.309 1 98 249 TYR A C 1
ATOM 2007 O O . TYR A 1 249 ? -2.635 5.402 6.16 1 98 249 TYR A O 1
ATOM 2015 N N . ILE A 1 250 ? -2.703 7.629 5.797 1 98.31 250 ILE A N 1
ATOM 2016 C CA . ILE A 1 250 ? -3.885 7.535 4.945 1 98.31 250 ILE A CA 1
ATOM 2017 C C . ILE A 1 250 ? -3.523 6.828 3.641 1 98.31 250 ILE A C 1
ATOM 2019 O O . ILE A 1 250 ? -4.277 5.977 3.162 1 98.31 250 ILE A O 1
ATOM 2023 N N . ALA A 1 251 ? -2.35 7.199 3.062 1 98.38 251 ALA A N 1
ATOM 2024 C CA . ALA A 1 251 ? -1.871 6.535 1.855 1 98.38 251 ALA A CA 1
ATOM 2025 C C . ALA A 1 251 ? -1.663 5.043 2.098 1 98.38 251 ALA A C 1
ATOM 2027 O O . ALA A 1 251 ? -2.027 4.211 1.262 1 98.38 251 ALA A O 1
ATOM 2028 N N . GLU A 1 252 ? -1.077 4.703 3.223 1 98.19 252 GLU A N 1
ATOM 2029 C CA . GLU A 1 252 ? -0.864 3.303 3.584 1 98.19 252 GLU A CA 1
ATOM 2030 C C . GLU A 1 252 ? -2.188 2.547 3.668 1 98.19 252 GLU A C 1
ATOM 2032 O O . GLU A 1 252 ? -2.316 1.449 3.121 1 98.19 252 GLU A O 1
ATOM 2037 N N . LEU A 1 253 ? -3.164 3.156 4.383 1 98.44 253 LEU A N 1
ATOM 2038 C CA . LEU A 1 253 ? -4.477 2.541 4.535 1 98.44 253 LEU A CA 1
ATOM 2039 C C . LEU A 1 253 ? -5.141 2.32 3.18 1 98.44 253 LEU A C 1
ATOM 2041 O O . LEU A 1 253 ? -5.648 1.231 2.9 1 98.44 253 LEU A O 1
ATOM 2045 N N . PHE A 1 254 ? -5.129 3.322 2.342 1 98.56 254 PHE A N 1
ATOM 2046 C CA . PHE A 1 254 ? -5.844 3.264 1.072 1 98.56 254 PHE A CA 1
ATOM 2047 C C . PHE A 1 254 ? -5.164 2.295 0.112 1 98.56 254 PHE A C 1
ATOM 2049 O O . PHE A 1 254 ? -5.832 1.632 -0.685 1 98.56 254 PHE A O 1
ATOM 2056 N N . ASP A 1 255 ? -3.832 2.168 0.151 1 98.25 255 ASP A N 1
ATOM 2057 C CA . ASP A 1 255 ? -3.143 1.154 -0.64 1 98.25 255 ASP A CA 1
ATOM 2058 C C . ASP A 1 255 ? -3.525 -0.252 -0.185 1 98.25 255 ASP A C 1
ATOM 2060 O O . ASP A 1 255 ? -3.732 -1.143 -1.012 1 98.25 255 ASP A O 1
ATOM 2064 N N . ALA A 1 256 ? -3.617 -0.477 1.123 1 98.44 256 ALA A N 1
ATOM 2065 C CA . ALA A 1 256 ? -4.043 -1.774 1.641 1 98.44 256 ALA A CA 1
ATOM 2066 C C . ALA A 1 256 ? -5.473 -2.094 1.21 1 98.44 256 ALA A C 1
ATOM 2068 O O . ALA A 1 256 ? -5.77 -3.223 0.81 1 98.44 256 ALA A O 1
ATOM 2069 N N . MET A 1 257 ? -6.375 -1.103 1.299 1 98.5 257 MET A N 1
ATOM 2070 C CA . MET A 1 257 ? -7.762 -1.294 0.877 1 98.5 257 MET A CA 1
ATOM 2071 C C . MET A 1 257 ? -7.836 -1.597 -0.616 1 98.5 257 MET A C 1
ATOM 2073 O O . MET A 1 257 ? -8.633 -2.436 -1.043 1 98.5 257 MET A O 1
ATOM 2077 N N . ARG A 1 258 ? -7.012 -0.875 -1.393 1 98.44 258 ARG A N 1
ATOM 2078 C CA . ARG A 1 258 ? -6.988 -1.118 -2.832 1 98.44 258 ARG A CA 1
ATOM 2079 C C . ARG A 1 258 ? -6.562 -2.549 -3.139 1 98.44 258 ARG A C 1
ATOM 2081 O O . ARG A 1 258 ? -7.098 -3.18 -4.055 1 98.44 258 ARG A O 1
ATOM 2088 N N . ARG A 1 259 ? -5.566 -3.066 -2.439 1 98.5 259 ARG A N 1
ATOM 2089 C CA . ARG A 1 259 ? -5.141 -4.445 -2.658 1 98.5 259 ARG A CA 1
ATOM 2090 C C . ARG A 1 259 ? -6.254 -5.426 -2.307 1 98.5 259 ARG A C 1
ATOM 2092 O O . ARG A 1 259 ? -6.484 -6.395 -3.031 1 98.5 259 ARG A O 1
ATOM 2099 N N . PHE A 1 260 ? -6.984 -5.168 -1.146 1 98.75 260 PHE A N 1
ATOM 2100 C CA . PHE A 1 260 ? -8.156 -5.977 -0.809 1 98.75 260 PHE A CA 1
ATOM 2101 C C . PHE A 1 260 ? -9.172 -5.949 -1.939 1 98.75 260 PHE A C 1
ATOM 2103 O O . PHE A 1 260 ? -9.68 -6.992 -2.35 1 98.75 260 PHE A O 1
ATOM 2110 N N . ASN A 1 261 ? -9.469 -4.68 -2.422 1 98.81 261 ASN A N 1
ATOM 2111 C CA . ASN A 1 261 ? -10.422 -4.496 -3.514 1 98.81 261 ASN A CA 1
ATOM 2112 C C . ASN A 1 261 ? -9.984 -5.242 -4.77 1 98.81 261 ASN A C 1
ATOM 2114 O O . ASN A 1 261 ? -10.812 -5.816 -5.477 1 98.81 261 ASN A O 1
ATOM 2118 N N . THR A 1 262 ? -8.734 -5.207 -5.094 1 98.62 262 THR A N 1
ATOM 2119 C CA . THR A 1 262 ? -8.203 -5.844 -6.297 1 98.62 262 THR A CA 1
ATOM 2120 C C . THR A 1 262 ? -8.391 -7.355 -6.234 1 98.62 262 THR A C 1
ATOM 2122 O O . THR A 1 262 ? -8.766 -7.98 -7.234 1 98.62 262 THR A O 1
ATOM 2125 N N . ILE A 1 263 ? -8.141 -7.957 -5.086 1 98.62 263 ILE A N 1
ATOM 2126 C CA . ILE A 1 263 ? -8.398 -9.383 -4.895 1 98.62 263 ILE A CA 1
ATOM 2127 C C . ILE A 1 263 ? -9.891 -9.664 -5.059 1 98.62 263 ILE A C 1
ATOM 2129 O O . ILE A 1 263 ? -10.281 -10.672 -5.648 1 98.62 263 ILE A O 1
ATOM 2133 N N . ALA A 1 264 ? -10.766 -8.734 -4.574 1 98.75 264 ALA A N 1
ATOM 2134 C CA . ALA A 1 264 ? -12.219 -8.883 -4.707 1 98.75 264 ALA A CA 1
ATOM 2135 C C . ALA A 1 264 ? -12.648 -8.805 -6.168 1 98.75 264 ALA A C 1
ATOM 2137 O O . ALA A 1 264 ? -13.586 -9.484 -6.586 1 98.75 264 ALA A O 1
ATOM 2138 N N . ILE A 1 265 ? -11.992 -7.938 -6.957 1 98.44 265 ILE A N 1
ATOM 2139 C CA . ILE A 1 265 ? -12.25 -7.871 -8.391 1 98.44 265 ILE A CA 1
ATOM 2140 C C . ILE A 1 265 ? -11.93 -9.219 -9.039 1 98.44 265 ILE A C 1
ATOM 2142 O O . ILE A 1 265 ? -12.727 -9.742 -9.82 1 98.44 265 ILE A O 1
ATOM 2146 N N . ASP A 1 266 ? -10.781 -9.82 -8.68 1 98.25 266 ASP A N 1
ATOM 2147 C CA . ASP A 1 266 ? -10.398 -11.133 -9.188 1 98.25 266 ASP A CA 1
ATOM 2148 C C . ASP A 1 266 ? -11.445 -12.188 -8.844 1 98.25 266 ASP A C 1
ATOM 2150 O O . ASP A 1 266 ? -11.828 -12.992 -9.695 1 98.25 266 ASP A O 1
ATOM 2154 N N . PHE A 1 267 ? -11.922 -12.172 -7.613 1 98.56 267 PHE A N 1
ATOM 2155 C CA . PHE A 1 267 ? -12.938 -13.109 -7.145 1 98.56 267 PHE A CA 1
ATOM 2156 C C . PHE A 1 267 ? -14.227 -12.953 -7.945 1 98.56 267 PHE A C 1
ATOM 2158 O O . PHE A 1 267 ? -14.781 -13.945 -8.43 1 98.56 267 PHE A O 1
ATOM 2165 N N . ALA A 1 268 ? -14.695 -11.703 -8.062 1 98.31 268 ALA A N 1
ATOM 2166 C CA . ALA A 1 268 ? -15.93 -11.438 -8.797 1 98.31 268 ALA A CA 1
ATOM 2167 C C . ALA A 1 268 ? -15.836 -11.945 -10.234 1 98.31 268 ALA A C 1
ATOM 2169 O O . ALA A 1 268 ? -16.781 -12.531 -10.75 1 98.31 268 ALA A O 1
ATOM 2170 N N . ARG A 1 269 ? -14.734 -11.742 -10.859 1 96.88 269 ARG A N 1
ATOM 2171 C CA . ARG A 1 269 ? -14.523 -12.172 -12.234 1 96.88 269 ARG A CA 1
ATOM 2172 C C . ARG A 1 269 ? -14.508 -13.695 -12.336 1 96.88 269 ARG A C 1
ATOM 2174 O O . ARG A 1 269 ? -15.039 -14.266 -13.289 1 96.88 269 ARG A O 1
ATOM 2181 N N . ASP A 1 270 ? -13.875 -14.383 -11.406 1 97.75 270 ASP A N 1
ATOM 2182 C CA . ASP A 1 270 ? -13.844 -15.844 -11.406 1 97.75 270 ASP A CA 1
ATOM 2183 C C . ASP A 1 270 ? -15.242 -16.422 -11.219 1 97.75 270 ASP A C 1
ATOM 2185 O O . ASP A 1 270 ? -15.625 -17.375 -11.914 1 97.75 270 ASP A O 1
ATOM 2189 N N . ILE A 1 271 ? -16 -15.867 -10.258 1 97.69 271 ILE A N 1
ATOM 2190 C CA . ILE A 1 271 ? -17.344 -16.375 -10.039 1 97.69 271 ILE A CA 1
ATOM 2191 C C . ILE A 1 271 ? -18.188 -16.172 -11.297 1 97.69 271 ILE A C 1
ATOM 2193 O O . ILE A 1 271 ? -18.938 -17.062 -11.703 1 97.69 271 ILE A O 1
ATOM 2197 N N . TRP A 1 272 ? -18.062 -14.969 -11.867 1 95.62 272 TRP A N 1
ATOM 2198 C CA . TRP A 1 272 ? -18.75 -14.695 -13.117 1 95.62 272 TRP A CA 1
ATOM 2199 C C . TRP A 1 272 ? -18.422 -15.75 -14.172 1 95.62 272 TRP A C 1
ATOM 2201 O O . TRP A 1 272 ? -19.312 -16.25 -14.859 1 95.62 272 TRP A O 1
ATOM 2211 N N . SER A 1 273 ? -17.156 -16.156 -14.32 1 96.69 273 SER A N 1
ATOM 2212 C CA . SER A 1 273 ? -16.703 -17.156 -15.266 1 96.69 273 SER A CA 1
ATOM 2213 C C . SER A 1 273 ? -17.281 -18.531 -14.945 1 96.69 273 SER A C 1
ATOM 2215 O O . SER A 1 273 ? -17.703 -19.25 -15.844 1 96.69 273 SER A O 1
ATOM 2217 N N . TYR A 1 274 ? -17.328 -18.891 -13.664 1 97.44 274 TYR A N 1
ATOM 2218 C CA . TYR A 1 274 ? -17.891 -20.172 -13.25 1 97.44 274 TYR A CA 1
ATOM 2219 C C . TYR A 1 274 ? -19.375 -20.234 -13.539 1 97.44 274 TYR A C 1
ATOM 2221 O O . TYR A 1 274 ? -19.906 -21.281 -13.914 1 97.44 274 TYR A O 1
ATOM 2229 N N . VAL A 1 275 ? -20.062 -19.109 -13.328 1 95.38 275 VAL A N 1
ATOM 2230 C CA . VAL A 1 275 ? -21.484 -19.047 -13.688 1 95.38 275 VAL A CA 1
ATOM 2231 C C . VAL A 1 275 ? -21.641 -19.234 -15.195 1 95.38 275 VAL A C 1
ATOM 2233 O O . VAL A 1 275 ? -22.531 -19.969 -15.641 1 95.38 275 VAL A O 1
ATOM 2236 N N . SER A 1 276 ? -20.781 -18.609 -15.961 1 94.5 276 SER A N 1
ATOM 2237 C CA . SER A 1 276 ? -20.812 -18.734 -17.422 1 94.5 276 SER A CA 1
ATOM 2238 C C . SER A 1 276 ? -20.594 -20.172 -17.859 1 94.5 276 SER A C 1
ATOM 2240 O O . SER A 1 276 ? -21.156 -20.625 -18.859 1 94.5 276 SER A O 1
ATOM 2242 N N . LEU A 1 277 ? -19.812 -20.953 -17.125 1 95.31 277 LEU A N 1
ATOM 2243 C CA . LEU A 1 277 ? -19.5 -22.359 -17.406 1 95.31 277 LEU A CA 1
ATOM 2244 C C . LEU A 1 277 ? -20.609 -23.266 -16.906 1 95.31 277 LEU A C 1
ATOM 2246 O O . LEU A 1 277 ? -20.609 -24.469 -17.172 1 95.31 277 LEU A O 1
ATOM 2250 N N . GLY A 1 278 ? -21.562 -22.719 -16.125 1 95.94 278 GLY A N 1
ATOM 2251 C CA . GLY A 1 278 ? -22.672 -23.484 -15.586 1 95.94 278 GLY A CA 1
ATOM 2252 C C . GLY A 1 278 ? -22.344 -24.188 -14.281 1 95.94 278 GLY A C 1
ATOM 2253 O O . GLY A 1 278 ? -23.109 -25.031 -13.812 1 95.94 278 GLY A O 1
ATOM 2254 N N . TYR A 1 279 ? -21.172 -23.891 -13.695 1 97.56 279 TYR A N 1
ATOM 2255 C CA . TYR A 1 279 ? -20.766 -24.531 -12.445 1 97.56 279 TYR A CA 1
ATOM 2256 C C . TYR A 1 279 ? -21.609 -24.031 -11.281 1 97.56 279 TYR A C 1
ATOM 2258 O O . TYR A 1 279 ? -21.719 -24.703 -10.25 1 97.56 279 TYR A O 1
ATOM 2266 N N . PHE A 1 280 ? -22.125 -22.812 -11.453 1 96.81 280 PHE A N 1
ATOM 2267 C CA . PHE A 1 280 ? -23.047 -22.25 -10.469 1 96.81 280 PHE A CA 1
ATOM 2268 C C . PHE A 1 280 ? -24.344 -21.797 -11.141 1 96.81 280 PHE A C 1
ATOM 2270 O O . PHE A 1 280 ? -24.312 -21.25 -12.25 1 96.81 280 PHE A O 1
ATOM 2277 N N . LYS A 1 281 ? -25.406 -22.062 -10.469 1 93.19 281 LYS A N 1
ATOM 2278 C CA . LYS A 1 281 ? -26.703 -21.422 -10.719 1 93.19 281 LYS A CA 1
ATOM 2279 C C . LYS A 1 281 ? -27.016 -20.375 -9.656 1 93.19 281 LYS A C 1
ATOM 2281 O O . LYS A 1 281 ? -26.219 -20.141 -8.75 1 93.19 281 LYS A O 1
ATOM 2286 N N . GLN A 1 282 ? -28.016 -19.609 -9.891 1 90.12 282 GLN A N 1
ATOM 2287 C CA . GLN A 1 282 ? -28.406 -18.594 -8.93 1 90.12 282 GLN A CA 1
ATOM 2288 C C . GLN A 1 282 ? -29.859 -18.766 -8.5 1 90.12 282 GLN A C 1
ATOM 2290 O O . GLN A 1 282 ? -30.734 -19.062 -9.336 1 90.12 282 GLN A O 1
ATOM 2295 N N . LYS A 1 283 ? -30.047 -18.641 -7.266 1 87.75 283 LYS A N 1
ATOM 2296 C CA . LYS A 1 283 ? -31.406 -18.672 -6.742 1 87.75 283 LYS A CA 1
ATOM 2297 C C . LYS A 1 283 ? -32.25 -17.516 -7.285 1 87.75 283 LYS A C 1
ATOM 2299 O O . LYS A 1 283 ? -31.75 -16.391 -7.379 1 87.75 283 LYS A O 1
ATOM 2304 N N . VAL A 1 284 ? -33.375 -17.953 -7.73 1 79.44 284 VAL A N 1
ATOM 2305 C CA . VAL A 1 284 ? -34.281 -16.938 -8.258 1 79.44 284 VAL A CA 1
ATOM 2306 C C . VAL A 1 284 ? -35.25 -16.5 -7.168 1 79.44 284 VAL A C 1
ATOM 2308 O O . VAL A 1 284 ? -35.781 -17.344 -6.441 1 79.44 284 VAL A O 1
ATOM 2311 N N . ILE A 1 285 ? -35.281 -15.336 -7 1 73.75 285 ILE A N 1
ATOM 2312 C CA . ILE A 1 285 ? -36.312 -14.797 -6.094 1 73.75 285 ILE A CA 1
ATOM 2313 C C . ILE A 1 285 ? -37.594 -14.539 -6.855 1 73.75 285 ILE A C 1
ATOM 2315 O O . ILE A 1 285 ? -37.594 -13.922 -7.918 1 73.75 285 ILE A O 1
ATOM 2319 N N . ALA A 1 286 ? -38.625 -15.008 -6.254 1 74.69 286 ALA A N 1
ATOM 2320 C CA . ALA A 1 286 ? -39.938 -14.867 -6.887 1 74.69 286 ALA A CA 1
ATOM 2321 C C . ALA A 1 286 ? -40.25 -13.406 -7.18 1 74.69 286 ALA A C 1
ATOM 2323 O O . ALA A 1 286 ? -40.031 -12.531 -6.332 1 74.69 286 ALA A O 1
ATOM 2324 N N . GLY A 1 287 ? -40.594 -13.133 -8.508 1 71.75 287 GLY A N 1
ATOM 2325 C CA . GLY A 1 287 ? -40.969 -11.781 -8.891 1 71.75 287 GLY A CA 1
ATOM 2326 C C . GLY A 1 287 ? -39.844 -10.992 -9.531 1 71.75 287 GLY A C 1
ATOM 2327 O O . GLY A 1 287 ? -40.094 -9.961 -10.164 1 71.75 287 GLY A O 1
ATOM 2328 N N . GLU A 1 288 ? -38.625 -11.539 -9.383 1 71.12 288 GLU A N 1
ATOM 2329 C CA . GLU A 1 288 ? -37.5 -10.812 -9.977 1 71.12 288 GLU A CA 1
ATOM 2330 C C . GLU A 1 288 ? -37.375 -11.117 -11.469 1 71.12 288 GLU A C 1
ATOM 2332 O O . GLU A 1 288 ? -37.5 -12.273 -11.883 1 71.12 288 GLU A O 1
ATOM 2337 N N . VAL A 1 289 ? -37.344 -10.031 -12.297 1 63.03 289 VAL A N 1
ATOM 2338 C CA . VAL A 1 289 ? -37.125 -10.164 -13.734 1 63.03 289 VAL A CA 1
ATOM 2339 C C . VAL A 1 289 ? -35.625 -10.203 -14.016 1 63.03 289 VAL A C 1
ATOM 2341 O O . VAL A 1 289 ? -34.875 -9.289 -13.641 1 63.03 289 VAL A O 1
ATOM 2344 N N . GLY A 1 290 ? -35.094 -11.258 -14.406 1 62.59 290 GLY A N 1
ATOM 2345 C CA . GLY A 1 290 ? -33.719 -11.375 -14.781 1 62.59 290 GLY A CA 1
ATOM 2346 C C . GLY A 1 290 ? -33.375 -10.68 -16.094 1 62.59 290 GLY A C 1
ATOM 2347 O O . GLY A 1 290 ? -32.844 -9.578 -16.094 1 62.59 290 GLY A O 1
ATOM 2348 N N . SER A 1 291 ? -33.781 -11.328 -17.141 1 68.94 291 SER A N 1
ATOM 2349 C CA . SER A 1 291 ? -33.688 -10.734 -18.469 1 68.94 291 SER A CA 1
ATOM 2350 C C . SER A 1 291 ? -35.062 -10.273 -18.984 1 68.94 291 SER A C 1
ATOM 2352 O O . SER A 1 291 ? -36.062 -10.953 -18.766 1 68.94 291 SER A O 1
ATOM 2354 N N . SER A 1 292 ? -35.156 -9.109 -19.531 1 66.25 292 SER A N 1
ATOM 23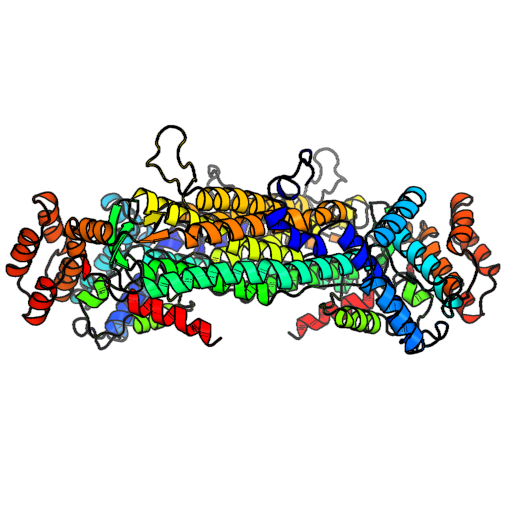55 C CA . SER A 1 292 ? -36.375 -8.523 -20.031 1 66.25 292 SER A CA 1
ATOM 2356 C C . SER A 1 292 ? -36.969 -9.344 -21.156 1 66.25 292 SER A C 1
ATOM 2358 O O . SER A 1 292 ? -38.188 -9.352 -21.375 1 66.25 292 SER A O 1
ATOM 2360 N N . THR A 1 293 ? -36.062 -10.047 -21.906 1 68.31 293 THR A N 1
ATOM 2361 C CA . THR A 1 293 ? -36.562 -10.734 -23.094 1 68.31 293 THR A CA 1
ATOM 2362 C C . THR A 1 293 ? -36.469 -12.25 -22.922 1 68.31 293 THR A C 1
ATOM 2364 O O . THR A 1 293 ? -37.188 -13 -23.609 1 68.31 293 THR A O 1
ATOM 2367 N N . MET A 1 294 ? -35.562 -12.594 -21.922 1 74.94 294 MET A N 1
ATOM 2368 C CA . MET A 1 294 ? -35.344 -14.023 -21.719 1 74.94 294 MET A CA 1
ATOM 2369 C C . MET A 1 294 ? -35.656 -14.414 -20.266 1 74.94 294 MET A C 1
ATOM 2371 O O . MET A 1 294 ? -34.75 -14.461 -19.438 1 74.94 294 MET A O 1
ATOM 2375 N N . PRO A 1 295 ? -36.812 -14.867 -19.953 1 71.88 295 PRO A N 1
ATOM 2376 C CA . PRO A 1 295 ? -37.281 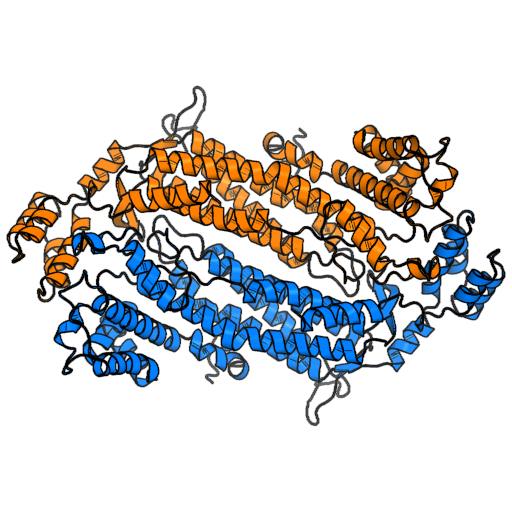-15.07 -18.578 1 71.88 295 PRO A CA 1
ATOM 2377 C C . PRO A 1 295 ? -36.469 -16.125 -17.844 1 71.88 295 PRO A C 1
ATOM 2379 O O . PRO A 1 295 ? -36.375 -16.094 -16.609 1 71.88 295 PRO A O 1
ATOM 2382 N N . HIS A 1 296 ? -35.75 -17.016 -18.516 1 76.69 296 HIS A N 1
ATOM 2383 C CA . HIS A 1 296 ? -35 -18.094 -17.859 1 76.69 296 HIS A CA 1
ATOM 2384 C C . HIS A 1 296 ? -33.594 -17.625 -17.469 1 76.69 296 HIS A C 1
ATOM 2386 O O . HIS A 1 296 ? -32.906 -18.297 -16.703 1 76.69 296 HIS A O 1
ATOM 2392 N N . LYS A 1 297 ? -33.219 -16.438 -18 1 81.75 297 LYS A N 1
ATOM 2393 C CA . LYS A 1 297 ? -31.844 -15.977 -17.828 1 81.75 297 LYS A CA 1
ATOM 2394 C C . LYS A 1 297 ? -31.672 -15.211 -16.516 1 81.75 297 LYS A C 1
ATOM 2396 O O . LYS A 1 297 ? -32.344 -14.203 -16.297 1 81.75 297 LYS A O 1
ATOM 2401 N N . VAL A 1 298 ? -30.922 -15.789 -15.625 1 84.44 298 VAL A N 1
ATOM 2402 C CA . VAL A 1 298 ? -30.562 -15.117 -14.383 1 84.44 298 VAL A CA 1
ATOM 2403 C C . VAL A 1 298 ? -29.109 -14.664 -14.438 1 84.44 298 VAL A C 1
ATOM 2405 O O . VAL A 1 298 ? -28.203 -15.484 -14.406 1 84.44 298 VAL A O 1
ATOM 2408 N N . ASN A 1 299 ? -28.891 -13.383 -14.539 1 86.44 299 ASN A N 1
ATOM 2409 C CA . ASN A 1 299 ? -27.547 -12.805 -14.703 1 86.44 299 ASN A CA 1
ATOM 2410 C C . ASN A 1 299 ? -26.859 -12.586 -13.359 1 86.44 299 ASN A C 1
ATOM 2412 O O . ASN A 1 299 ? -27.516 -12.227 -12.375 1 86.44 299 ASN A O 1
ATOM 2416 N N . PRO A 1 300 ? -25.578 -12.836 -13.297 1 92.5 300 PRO A N 1
ATOM 2417 C CA . PRO A 1 300 ? -24.844 -12.578 -12.062 1 92.5 300 PRO A CA 1
ATOM 2418 C C . PRO A 1 300 ? -24.547 -11.094 -11.852 1 92.5 300 PRO A C 1
ATOM 2420 O O . PRO A 1 300 ? -23.391 -10.719 -11.656 1 92.5 300 PRO A O 1
ATOM 2423 N N . ILE A 1 301 ? -25.578 -10.289 -11.766 1 89.88 301 ILE A N 1
ATOM 2424 C CA . ILE A 1 301 ? -25.469 -8.836 -11.82 1 89.88 301 ILE A CA 1
ATOM 2425 C C . ILE A 1 301 ? -24.766 -8.32 -10.562 1 89.88 301 ILE A C 1
ATOM 2427 O O . ILE A 1 301 ? -24.078 -7.301 -10.609 1 89.88 301 ILE A O 1
ATOM 2431 N N . ASP A 1 302 ? -24.922 -9.016 -9.445 1 94.69 302 ASP A N 1
ATOM 2432 C CA . ASP A 1 302 ? -24.297 -8.57 -8.211 1 94.69 302 ASP A CA 1
ATOM 2433 C C . ASP A 1 302 ? -22.781 -8.562 -8.344 1 94.69 302 ASP A C 1
ATOM 2435 O O . ASP A 1 302 ? -22.109 -7.652 -7.852 1 94.69 302 ASP A O 1
ATOM 2439 N N . PHE A 1 303 ? -22.188 -9.555 -9.023 1 96.44 303 PHE A N 1
ATOM 2440 C CA . PHE A 1 303 ? -20.75 -9.625 -9.211 1 96.44 303 PHE A CA 1
ATOM 2441 C C . PHE A 1 303 ? -20.281 -8.594 -10.234 1 96.44 303 PHE A C 1
ATOM 2443 O O . PHE A 1 303 ? -19.203 -8.023 -10.094 1 96.44 303 PHE A O 1
ATOM 2450 N N . GLU A 1 304 ? -21.141 -8.297 -11.227 1 93.94 304 GLU A N 1
ATOM 2451 C CA . GLU A 1 304 ? -20.828 -7.246 -12.195 1 93.94 304 GLU A CA 1
ATOM 2452 C C . GLU A 1 304 ? -20.844 -5.871 -11.531 1 93.94 304 GLU A C 1
ATOM 2454 O O . GLU A 1 304 ? -19.953 -5.051 -11.789 1 93.94 304 GLU A O 1
ATOM 2459 N N . ASN A 1 305 ? -21.844 -5.691 -10.711 1 94.19 305 ASN A N 1
ATOM 2460 C CA . ASN A 1 305 ? -21.953 -4.445 -9.961 1 94.19 305 ASN A CA 1
ATOM 2461 C C . ASN A 1 305 ? -20.766 -4.258 -9.023 1 94.19 305 ASN A C 1
ATOM 2463 O O . ASN A 1 305 ? -20.203 -3.16 -8.93 1 94.19 305 ASN A O 1
ATOM 2467 N N . ALA A 1 306 ? -20.391 -5.289 -8.344 1 97.06 306 ALA A N 1
ATOM 2468 C CA . ALA A 1 306 ? -19.25 -5.23 -7.43 1 97.06 306 ALA A CA 1
ATOM 2469 C C . ALA A 1 306 ? -17.969 -4.855 -8.172 1 97.06 306 ALA A C 1
ATOM 2471 O O . ALA A 1 306 ? -17.234 -3.977 -7.73 1 97.06 306 ALA A O 1
ATOM 2472 N N . GLU A 1 307 ? -17.734 -5.5 -9.297 1 96.12 307 GLU A N 1
ATOM 2473 C CA . GLU A 1 307 ? -16.531 -5.23 -10.078 1 96.12 307 GLU A CA 1
ATOM 2474 C C . GLU A 1 307 ? -16.453 -3.76 -10.477 1 96.12 307 GLU A C 1
ATOM 2476 O O . GLU A 1 307 ? -15.398 -3.133 -10.336 1 96.12 307 GLU A O 1
ATOM 2481 N N . ALA A 1 308 ? -17.609 -3.215 -10.961 1 94.31 308 ALA A N 1
ATOM 2482 C CA . ALA A 1 308 ? -17.641 -1.821 -11.398 1 94.31 308 ALA A CA 1
ATOM 2483 C C . ALA A 1 308 ? -17.344 -0.877 -10.234 1 94.31 308 ALA A C 1
ATOM 2485 O O . ALA A 1 308 ? -16.547 0.053 -10.359 1 94.31 308 ALA A O 1
ATOM 2486 N N . ASN A 1 309 ? -17.953 -1.107 -9.133 1 96.12 309 ASN A N 1
ATOM 2487 C CA . ASN A 1 309 ? -17.812 -0.216 -7.988 1 96.12 309 ASN A CA 1
ATOM 2488 C C . ASN A 1 309 ? -16.453 -0.359 -7.328 1 96.12 309 ASN A C 1
ATOM 2490 O O . ASN A 1 309 ? -15.906 0.614 -6.805 1 96.12 309 ASN A O 1
ATOM 2494 N N . LEU A 1 310 ? -15.883 -1.572 -7.312 1 98.31 310 LEU A N 1
ATOM 2495 C CA . LEU A 1 310 ? -14.516 -1.747 -6.848 1 98.31 310 LEU A CA 1
ATOM 2496 C C . LEU A 1 310 ? -13.539 -0.951 -7.707 1 98.31 310 LEU A C 1
ATOM 2498 O O . LEU A 1 310 ? -12.578 -0.375 -7.195 1 98.31 310 LEU A O 1
ATOM 2502 N N . GLY A 1 311 ? -13.789 -0.936 -8.992 1 96.06 311 GLY A N 1
ATOM 2503 C CA . GLY A 1 311 ? -12.961 -0.124 -9.875 1 96.06 311 GLY A CA 1
ATOM 2504 C C . GLY A 1 311 ? -13.008 1.355 -9.539 1 96.06 311 GLY A C 1
ATOM 2505 O O . GLY A 1 311 ? -11.977 2.023 -9.508 1 96.06 311 GLY A O 1
ATOM 2506 N N . LEU A 1 312 ? -14.211 1.891 -9.312 1 93.25 312 LEU A N 1
ATOM 2507 C CA . LEU A 1 312 ? -14.375 3.293 -8.945 1 93.25 312 LEU A CA 1
ATOM 2508 C C . LEU A 1 312 ? -13.711 3.58 -7.602 1 93.25 312 LEU A C 1
ATOM 2510 O O . LEU A 1 312 ? -13.086 4.629 -7.426 1 93.25 312 LEU A O 1
ATOM 2514 N N . SER A 1 313 ? -13.883 2.684 -6.66 1 97.75 313 SER A N 1
ATOM 2515 C CA . SER A 1 313 ? -13.203 2.822 -5.375 1 97.75 313 SER A CA 1
ATOM 2516 C C . SER A 1 313 ? -11.695 2.922 -5.559 1 97.75 313 SER A C 1
ATOM 2518 O O . SER A 1 313 ? -11.07 3.863 -5.07 1 97.75 313 SER A O 1
ATOM 2520 N N . ASN A 1 314 ? -11.078 1.931 -6.285 1 98.06 314 ASN A N 1
ATOM 2521 C CA . ASN A 1 314 ? -9.641 1.905 -6.496 1 98.06 314 ASN A CA 1
ATOM 2522 C C . ASN A 1 314 ? -9.148 3.186 -7.164 1 98.06 314 ASN A C 1
ATOM 2524 O O . ASN A 1 314 ? -8.094 3.715 -6.805 1 98.06 314 ASN A O 1
ATOM 2528 N N . ALA A 1 315 ? -9.875 3.678 -8.133 1 94.62 315 ALA A N 1
ATOM 2529 C CA . ALA A 1 315 ? -9.484 4.91 -8.812 1 94.62 315 ALA A CA 1
ATOM 2530 C C . ALA A 1 315 ? -9.414 6.078 -7.828 1 94.62 315 ALA A C 1
ATOM 2532 O O . ALA A 1 315 ? -8.461 6.863 -7.855 1 94.62 315 ALA A O 1
ATOM 2533 N N . THR A 1 316 ? -10.445 6.223 -7.004 1 94.88 316 THR A N 1
ATOM 2534 C CA . THR A 1 316 ? -10.508 7.305 -6.031 1 94.88 316 THR A CA 1
ATOM 2535 C C . THR A 1 316 ? -9.414 7.152 -4.977 1 94.88 316 THR A C 1
ATOM 2537 O O . THR A 1 316 ? -8.688 8.102 -4.676 1 94.88 316 THR A O 1
ATOM 2540 N N . LEU A 1 317 ? -9.297 5.957 -4.414 1 97.88 317 LEU A N 1
ATOM 2541 C CA . LEU A 1 317 ? -8.32 5.711 -3.359 1 97.88 317 LEU A CA 1
ATOM 2542 C C . LEU A 1 317 ? -6.902 5.887 -3.885 1 97.88 317 LEU A C 1
ATOM 2544 O O . LEU A 1 317 ? -6.027 6.379 -3.168 1 97.88 317 LEU A O 1
ATOM 2548 N N . GLU A 1 318 ? -6.629 5.434 -5.105 1 95.75 318 GLU A N 1
ATOM 2549 C CA . GLU A 1 318 ? -5.324 5.605 -5.734 1 95.75 318 GLU A CA 1
ATOM 2550 C C . GLU A 1 318 ? -4.961 7.082 -5.859 1 95.75 318 GLU A C 1
ATOM 2552 O O . GLU A 1 318 ? -3.832 7.477 -5.551 1 95.75 318 GLU A O 1
ATOM 2557 N N . HIS A 1 319 ? -5.871 7.863 -6.309 1 93.81 319 HIS A N 1
ATOM 2558 C CA . HIS A 1 319 ? -5.621 9.297 -6.422 1 93.81 319 HIS A CA 1
ATOM 2559 C C . HIS A 1 319 ? -5.293 9.914 -5.066 1 93.81 319 HIS A C 1
ATOM 2561 O O . HIS A 1 319 ? -4.336 10.68 -4.941 1 93.81 319 HIS A O 1
ATOM 2567 N N . LEU A 1 320 ? -6.102 9.578 -4.105 1 95.88 320 LEU A N 1
ATOM 2568 C CA . LEU A 1 320 ? -5.898 10.141 -2.775 1 95.88 320 LEU A CA 1
ATOM 2569 C C . LEU A 1 320 ? -4.547 9.719 -2.207 1 95.88 320 LEU A C 1
ATOM 2571 O O . LEU A 1 320 ? -3.836 10.531 -1.614 1 95.88 320 LEU A O 1
ATOM 2575 N N . SER A 1 321 ? -4.168 8.422 -2.383 1 96.38 321 SER A N 1
ATOM 2576 C CA . SER A 1 321 ? -2.895 7.906 -1.888 1 96.38 321 SER A CA 1
ATOM 2577 C C . SER A 1 321 ? -1.716 8.633 -2.531 1 96.38 321 SER A C 1
ATOM 2579 O O . SER A 1 321 ? -0.669 8.797 -1.903 1 96.38 321 SER A O 1
ATOM 2581 N N . GLY A 1 322 ? -1.785 9.07 -3.738 1 95 322 GLY A N 1
ATOM 2582 C CA . GLY A 1 322 ? -0.712 9.742 -4.457 1 95 322 GLY A CA 1
ATOM 2583 C C . GLY A 1 322 ? -0.69 11.242 -4.23 1 95 322 GLY A C 1
ATOM 2584 O O . GLY A 1 322 ? 0.373 11.867 -4.27 1 95 322 GLY A O 1
ATOM 2585 N N . LYS A 1 323 ? -1.843 11.789 -3.916 1 94.62 323 LYS A N 1
ATOM 2586 C CA . LYS A 1 323 ? -1.977 13.242 -3.846 1 94.62 323 LYS A CA 1
ATOM 2587 C C . LYS A 1 323 ? -1.723 13.75 -2.43 1 94.62 323 LYS A C 1
ATOM 2589 O O . LYS A 1 323 ? -1.092 14.797 -2.244 1 94.62 323 LYS A O 1
ATOM 2594 N N . LEU A 1 324 ? -2.205 13.055 -1.441 1 96.19 324 LEU A N 1
ATOM 2595 C CA . LEU A 1 324 ? -2.299 13.594 -0.089 1 96.19 324 LEU A CA 1
ATOM 2596 C C . LEU A 1 324 ? -0.914 13.789 0.518 1 96.19 324 LEU A C 1
ATOM 2598 O O . LEU A 1 324 ? -0.664 14.781 1.201 1 96.19 324 LEU A O 1
ATOM 2602 N N . PRO A 1 325 ? 0.074 12.891 0.181 1 96.62 325 PRO A N 1
ATOM 2603 C CA . PRO A 1 325 ? 1.387 13.062 0.807 1 96.62 325 PRO A CA 1
ATOM 2604 C C . PRO A 1 325 ? 2.18 14.219 0.202 1 96.62 325 PRO A C 1
ATOM 2606 O O . PRO A 1 325 ? 3.262 14.555 0.693 1 96.62 325 PRO A O 1
ATOM 2609 N N . ILE A 1 326 ? 1.719 14.859 -0.831 1 95.06 326 ILE A N 1
ATOM 2610 C CA . ILE A 1 326 ? 2.428 15.945 -1.493 1 95.06 326 ILE A CA 1
ATOM 2611 C C . ILE A 1 326 ? 1.751 17.281 -1.168 1 95.06 326 ILE A C 1
ATOM 2613 O O . ILE A 1 326 ? 0.54 17.422 -1.349 1 95.06 326 ILE A O 1
ATOM 2617 N N . SER A 1 327 ? 2.453 18.156 -0.617 1 94.31 327 SER A N 1
ATOM 2618 C CA . SER A 1 327 ? 2.02 19.531 -0.436 1 94.31 327 SER A CA 1
ATOM 2619 C C . SER A 1 327 ? 3.088 20.516 -0.907 1 94.31 327 SER A C 1
ATOM 2621 O O . SER A 1 327 ? 4.164 20.109 -1.343 1 94.31 327 SER A O 1
ATOM 2623 N N . ARG A 1 328 ? 2.764 21.812 -0.977 1 92 328 ARG A N 1
ATOM 2624 C CA . ARG A 1 328 ? 3.742 22.844 -1.307 1 92 328 ARG A CA 1
ATOM 2625 C C . ARG A 1 328 ? 4.328 23.469 -0.044 1 92 328 ARG A C 1
ATOM 2627 O O . ARG A 1 328 ? 3.637 24.203 0.67 1 92 328 ARG A O 1
ATOM 2634 N N . LEU A 1 329 ? 5.68 23.172 0.206 1 95.38 329 LEU A N 1
ATOM 2635 C CA . LEU A 1 329 ? 6.402 23.688 1.365 1 95.38 329 LEU A CA 1
ATOM 2636 C C . LEU A 1 329 ? 5.699 23.297 2.66 1 95.38 329 LEU A C 1
ATOM 2638 O O . LEU A 1 329 ? 5.492 22.109 2.928 1 95.38 329 LEU A O 1
ATOM 2642 N N . GLN A 1 330 ? 5.336 24.25 3.516 1 93 330 GLN A N 1
ATOM 2643 C CA . GLN A 1 330 ? 4.762 23.875 4.801 1 93 330 GLN A CA 1
ATOM 2644 C C . GLN A 1 330 ? 3.281 23.531 4.66 1 93 330 GLN A C 1
ATOM 2646 O O . GLN A 1 330 ? 2.695 22.906 5.551 1 93 330 GLN A O 1
ATOM 2651 N N . ARG A 1 331 ? 2.566 24.047 3.582 1 91.69 331 ARG A N 1
ATOM 2652 C CA . ARG A 1 331 ? 1.273 23.484 3.195 1 91.69 331 ARG A CA 1
ATOM 2653 C C . ARG A 1 331 ? 0.606 24.328 2.121 1 91.69 331 ARG A C 1
ATOM 2655 O O . ARG A 1 331 ? 0.908 25.516 1.989 1 91.69 331 ARG A O 1
ATOM 2662 N N . ASP A 1 332 ? -0.223 23.766 1.312 1 89.69 332 ASP A N 1
ATOM 2663 C CA . ASP A 1 332 ? -1.333 24.406 0.616 1 89.69 332 ASP A CA 1
ATOM 2664 C C . ASP A 1 332 ? -2.662 23.734 0.966 1 89.69 332 ASP A C 1
ATOM 2666 O O . ASP A 1 332 ? -2.762 23.031 1.969 1 89.69 332 ASP A O 1
ATOM 2670 N N . LEU A 1 333 ? -3.674 24.094 0.163 1 88.44 333 LEU A N 1
ATOM 2671 C CA . LEU A 1 333 ? -5 23.656 0.582 1 88.44 333 LEU A CA 1
ATOM 2672 C C . LEU A 1 333 ? -5.492 22.5 -0.295 1 88.44 333 LEU A C 1
ATOM 2674 O O . LEU A 1 333 ? -6.672 22.141 -0.253 1 88.44 333 LEU A O 1
ATOM 2678 N N . THR A 1 334 ? -4.594 21.859 -1.121 1 90.81 334 THR A N 1
ATOM 2679 C CA . THR A 1 334 ? -5.027 20.797 -2.02 1 90.81 334 THR A CA 1
ATOM 2680 C C . THR A 1 334 ? -5.422 19.562 -1.229 1 90.81 334 THR A C 1
ATOM 2682 O O . THR A 1 334 ? -6.312 18.812 -1.642 1 90.81 334 THR A O 1
ATOM 2685 N N . ASP A 1 335 ? -4.738 19.344 -0.137 1 92.5 335 ASP A N 1
ATOM 2686 C CA . ASP A 1 335 ? -5.105 18.172 0.667 1 92.5 335 ASP A CA 1
ATOM 2687 C C . ASP A 1 335 ? -6.5 18.344 1.262 1 92.5 335 ASP A C 1
ATOM 2689 O O . ASP A 1 335 ? -7.285 17.391 1.289 1 92.5 335 ASP A O 1
ATOM 2693 N N . SER A 1 336 ? -6.859 19.562 1.693 1 90.5 336 SER A N 1
ATOM 2694 C CA . SER A 1 336 ? -8.18 19.812 2.26 1 90.5 336 SER A CA 1
ATOM 2695 C C . SER A 1 336 ? -9.281 19.5 1.255 1 90.5 336 SER A C 1
ATOM 2697 O O . SER A 1 336 ? -10.281 18.859 1.603 1 90.5 336 SER A O 1
ATOM 2699 N N . SER A 1 337 ? -9.078 19.922 0.028 1 87.5 337 SER A N 1
ATOM 2700 C CA . SER A 1 337 ? -10.047 19.625 -1.021 1 87.5 337 SER A CA 1
ATOM 2701 C C . SER A 1 337 ? -10.148 18.125 -1.276 1 87.5 337 SER A C 1
ATOM 2703 O O . SER A 1 337 ? -11.25 17.594 -1.459 1 87.5 337 SER A O 1
ATOM 2705 N N . ALA A 1 338 ? -9.07 17.484 -1.247 1 92.94 338 ALA A N 1
ATOM 2706 C CA . ALA A 1 338 ? -9.039 16.047 -1.522 1 92.94 338 ALA A CA 1
ATOM 2707 C C . ALA A 1 338 ? -9.641 15.25 -0.369 1 92.94 338 ALA A C 1
ATOM 2709 O O . ALA A 1 338 ? -10.359 14.273 -0.591 1 92.94 338 ALA A O 1
ATOM 2710 N N . LEU A 1 339 ? -9.352 15.688 0.861 1 94.81 339 LEU A N 1
ATOM 2711 C CA . LEU A 1 339 ? -9.766 14.961 2.059 1 94.81 339 LEU A CA 1
ATOM 2712 C C . LEU A 1 339 ? -11.289 14.898 2.164 1 94.81 339 LEU A C 1
ATOM 2714 O O . LEU A 1 339 ? -11.828 14.016 2.822 1 94.81 339 LEU A O 1
ATOM 2718 N N . ARG A 1 340 ? -11.945 15.773 1.536 1 91.25 340 ARG A N 1
ATOM 2719 C CA . ARG A 1 340 ? -13.406 15.789 1.569 1 91.25 340 ARG A CA 1
ATOM 2720 C C . ARG A 1 340 ? -13.984 14.578 0.838 1 91.25 340 ARG A C 1
ATOM 2722 O O . ARG A 1 340 ? -15.172 14.281 0.969 1 91.25 340 ARG A O 1
ATOM 2729 N N . ASN A 1 341 ? -13.148 13.797 0.155 1 93.69 341 ASN A N 1
ATOM 2730 C CA . ASN A 1 341 ? -13.617 12.703 -0.69 1 93.69 341 ASN A CA 1
ATOM 2731 C C . ASN A 1 341 ? -13.266 11.344 -0.095 1 93.69 341 ASN A C 1
ATOM 2733 O O . ASN A 1 341 ? -13.383 10.32 -0.77 1 93.69 341 ASN A O 1
ATOM 2737 N N . LEU A 1 342 ? -12.812 11.305 1.188 1 95.56 342 LEU A N 1
ATOM 2738 C CA . LEU A 1 342 ? -12.469 10.047 1.836 1 95.56 342 LEU A CA 1
ATOM 2739 C C . LEU A 1 342 ? -13.633 9.07 1.774 1 95.56 342 LEU A C 1
ATOM 2741 O O . LEU A 1 342 ? -13.461 7.91 1.382 1 95.56 342 LEU A O 1
ATOM 2745 N N . GLY A 1 343 ? -14.797 9.594 2.109 1 95.5 343 GLY A N 1
ATOM 2746 C CA . GLY A 1 343 ? -15.984 8.758 2.166 1 95.5 343 GLY A CA 1
ATOM 2747 C C . GLY A 1 343 ? -16.422 8.242 0.806 1 95.5 343 GLY A C 1
ATOM 2748 O O . GLY A 1 343 ? -17.062 7.191 0.708 1 95.5 343 GLY A O 1
ATOM 2749 N N . VAL A 1 344 ? -16.062 8.914 -0.295 1 94.25 344 VAL A N 1
ATOM 2750 C CA . VAL A 1 344 ? -16.453 8.523 -1.643 1 94.25 344 VAL A CA 1
ATOM 2751 C C . VAL A 1 344 ? -15.773 7.207 -2.023 1 94.25 344 VAL A C 1
ATOM 2753 O O . VAL A 1 344 ? -16.438 6.246 -2.416 1 94.25 344 VAL A O 1
ATOM 2756 N N . GLY A 1 345 ? -14.445 7.172 -1.868 1 96.69 345 GLY A N 1
ATOM 2757 C CA . GLY A 1 345 ? -13.719 5.953 -2.186 1 96.69 345 GLY A CA 1
ATOM 2758 C C . GLY A 1 345 ? -14.117 4.777 -1.315 1 96.69 345 GLY A C 1
ATOM 2759 O O . GLY A 1 345 ? -14.312 3.666 -1.815 1 96.69 345 GLY A O 1
ATOM 2760 N N . ILE A 1 346 ? -14.289 5.035 -0.003 1 97.88 346 ILE A N 1
ATOM 2761 C CA . ILE A 1 346 ? -14.672 3.992 0.944 1 97.88 346 ILE A CA 1
ATOM 2762 C C . ILE A 1 346 ? -16.125 3.566 0.686 1 97.88 346 ILE A C 1
ATOM 2764 O O . ILE A 1 346 ? -16.453 2.387 0.813 1 97.88 346 ILE A O 1
ATOM 2768 N N . GLY A 1 347 ? -16.938 4.539 0.306 1 97.56 347 GLY A N 1
ATOM 2769 C CA . GLY A 1 347 ? -18.328 4.262 0.007 1 97.56 347 GLY A CA 1
ATOM 2770 C C . GLY A 1 347 ? -18.516 3.297 -1.149 1 97.56 347 GLY A C 1
ATOM 2771 O O . GLY A 1 347 ? -19.312 2.363 -1.065 1 97.56 347 GLY A O 1
ATOM 2772 N N . TYR A 1 348 ? -17.766 3.492 -2.275 1 97.5 348 TYR A N 1
ATOM 2773 C CA . TYR A 1 348 ? -17.828 2.578 -3.408 1 97.5 348 TYR A CA 1
ATOM 2774 C C . TYR A 1 348 ? -17.359 1.183 -3.016 1 97.5 348 TYR A C 1
ATOM 2776 O O . TYR A 1 348 ? -17.906 0.182 -3.488 1 97.5 348 TYR A O 1
ATOM 2784 N N . SER A 1 349 ? -16.344 1.09 -2.195 1 98.5 349 SER A N 1
ATOM 2785 C CA . SER A 1 349 ? -15.891 -0.205 -1.702 1 98.5 349 SER A CA 1
ATOM 2786 C C . SER A 1 349 ? -16.969 -0.898 -0.878 1 98.5 349 SER A C 1
ATOM 2788 O O . SER A 1 349 ? -17.234 -2.088 -1.065 1 98.5 349 SER A O 1
ATOM 2790 N N . LEU A 1 350 ? -17.562 -0.134 0.06 1 98.12 350 LEU A N 1
ATOM 2791 C CA . LEU A 1 350 ? -18.625 -0.691 0.894 1 98.12 350 LEU A CA 1
ATOM 2792 C C . LEU A 1 350 ? -19.781 -1.189 0.039 1 98.12 350 LEU A C 1
ATOM 2794 O O . LEU A 1 350 ? -20.297 -2.285 0.265 1 98.12 350 LEU A O 1
ATOM 2798 N N . LEU A 1 351 ? -20.188 -0.385 -0.917 1 96.38 351 LEU A N 1
ATOM 2799 C CA . LEU A 1 351 ? -21.266 -0.751 -1.828 1 96.38 351 LEU A CA 1
ATOM 2800 C C . LEU A 1 351 ? -20.953 -2.059 -2.545 1 96.38 351 LEU A C 1
ATOM 2802 O O . LEU A 1 351 ? -21.828 -2.92 -2.688 1 96.38 351 LEU A O 1
ATOM 2806 N N . ALA A 1 352 ? -19.734 -2.207 -3.043 1 98.38 352 ALA A N 1
ATOM 2807 C CA . ALA A 1 352 ? -19.312 -3.412 -3.748 1 98.38 352 ALA A CA 1
ATOM 2808 C C . ALA A 1 352 ? -19.359 -4.629 -2.832 1 98.38 352 ALA A C 1
ATOM 2810 O O . ALA A 1 352 ? -19.75 -5.719 -3.258 1 98.38 352 ALA A O 1
ATOM 2811 N N . LEU A 1 353 ? -18.953 -4.48 -1.538 1 98.56 353 LEU A N 1
ATOM 2812 C CA . LEU A 1 353 ? -18.969 -5.582 -0.583 1 98.56 353 LEU A CA 1
ATOM 2813 C C . LEU A 1 353 ? -20.391 -6.035 -0.29 1 98.56 353 LEU A C 1
ATOM 2815 O O . LEU A 1 353 ? -20.656 -7.23 -0.146 1 98.56 353 LEU A O 1
ATOM 2819 N N . VAL A 1 354 ? -21.266 -5.07 -0.177 1 97.31 354 VAL A N 1
ATOM 2820 C CA . VAL A 1 354 ? -22.672 -5.395 0.01 1 97.31 354 VAL A CA 1
ATOM 2821 C C . VAL A 1 354 ? -23.188 -6.191 -1.188 1 97.31 354 VAL A C 1
ATOM 2823 O O . VAL A 1 354 ? -23.875 -7.207 -1.022 1 97.31 354 VAL A O 1
ATOM 2826 N N . ALA A 1 355 ? -22.844 -5.773 -2.377 1 96.44 355 ALA A N 1
ATOM 2827 C CA . ALA A 1 355 ? -23.25 -6.465 -3.598 1 96.44 355 ALA A CA 1
ATOM 2828 C C . ALA A 1 355 ? -22.672 -7.875 -3.646 1 96.44 355 ALA A C 1
ATOM 2830 O O . ALA A 1 355 ? -23.375 -8.828 -4.012 1 96.44 355 ALA A O 1
ATOM 2831 N N . LEU A 1 356 ? -21.375 -8.047 -3.338 1 97.88 356 LEU A N 1
ATOM 2832 C CA . LEU A 1 356 ? -20.75 -9.367 -3.299 1 97.88 356 LEU A CA 1
ATOM 2833 C C . LEU A 1 356 ? -21.5 -10.289 -2.342 1 97.88 356 LEU A C 1
ATOM 2835 O O . LEU A 1 356 ? -21.734 -11.461 -2.66 1 97.88 356 LEU A O 1
ATOM 2839 N N . GLY A 1 357 ? -21.812 -9.727 -1.125 1 97.31 357 GLY A N 1
ATOM 2840 C CA . GLY A 1 357 ? -22.562 -10.523 -0.16 1 97.31 357 GLY A CA 1
ATOM 2841 C C . GLY A 1 357 ? -23.891 -11.023 -0.699 1 97.31 357 GLY A C 1
ATOM 2842 O O . GLY A 1 357 ? -24.234 -12.195 -0.528 1 97.31 357 GLY A O 1
ATOM 2843 N N . ARG A 1 358 ? -24.625 -10.172 -1.342 1 95.31 358 ARG A N 1
ATOM 2844 C CA . ARG A 1 358 ? -25.906 -10.547 -1.939 1 95.31 358 ARG A CA 1
ATOM 2845 C C . ARG A 1 358 ? -25.719 -11.633 -2.992 1 95.31 358 ARG A C 1
ATOM 2847 O O . ARG A 1 358 ? -26.469 -12.609 -3.023 1 95.31 358 ARG A O 1
ATOM 2854 N N . GLY A 1 359 ? -24.734 -11.43 -3.879 1 96.25 359 GLY A N 1
ATOM 2855 C CA . GLY A 1 359 ? -24.453 -12.422 -4.902 1 96.25 359 GLY A CA 1
ATOM 2856 C C . GLY A 1 359 ? -24.094 -13.781 -4.332 1 96.25 359 GLY A C 1
ATOM 2857 O O . GLY A 1 359 ? -24.562 -14.812 -4.82 1 96.25 359 GLY A O 1
ATOM 2858 N N . LEU A 1 360 ? -23.25 -13.797 -3.32 1 97.75 360 LEU A N 1
ATOM 2859 C CA . LEU A 1 360 ? -22.812 -15.031 -2.682 1 97.75 360 LEU A CA 1
ATOM 2860 C C . LEU A 1 360 ? -23.984 -15.781 -2.074 1 97.75 360 LEU A C 1
ATOM 2862 O O . LEU A 1 360 ? -24.031 -17.016 -2.109 1 97.75 360 LEU A O 1
ATOM 2866 N N . ASN A 1 361 ? -24.953 -15.086 -1.541 1 95.31 361 ASN A N 1
ATOM 2867 C CA . ASN A 1 361 ? -26.125 -15.695 -0.902 1 95.31 361 ASN A CA 1
ATOM 2868 C C . ASN A 1 361 ? -27.047 -16.344 -1.926 1 95.31 361 ASN A C 1
ATOM 2870 O O . ASN A 1 361 ? -27.828 -17.234 -1.58 1 95.31 361 ASN A O 1
ATOM 2874 N N . LYS A 1 362 ? -26.906 -15.984 -3.166 1 93.88 362 LYS A N 1
ATOM 2875 C CA . LYS A 1 362 ? -27.766 -16.516 -4.223 1 93.88 362 LYS A CA 1
ATOM 2876 C C . LYS A 1 362 ? -27.094 -17.672 -4.953 1 93.88 362 LYS A C 1
ATOM 2878 O O . LYS A 1 362 ? -27.719 -18.359 -5.762 1 93.88 362 LYS A O 1
ATOM 2883 N N . LEU A 1 363 ? -25.844 -17.953 -4.695 1 95.12 363 LEU A N 1
ATOM 2884 C CA . LEU A 1 363 ? -25.078 -18.953 -5.445 1 95.12 363 LEU A CA 1
ATOM 2885 C C . LEU A 1 363 ? -25.531 -20.359 -5.094 1 95.12 363 LEU A C 1
ATOM 2887 O O . LEU A 1 363 ? -25.688 -20.688 -3.918 1 95.12 363 LEU A O 1
ATOM 2891 N N . GLU A 1 364 ? -25.812 -21.156 -6.07 1 96.06 364 GLU A N 1
ATOM 2892 C CA . GLU A 1 364 ? -26.125 -22.578 -5.938 1 96.06 364 GLU A CA 1
ATOM 2893 C C . GLU A 1 364 ? -25.172 -23.422 -6.777 1 96.06 364 GLU A C 1
ATOM 2895 O O . GLU A 1 364 ? -25.078 -23.25 -7.992 1 96.06 364 GLU A O 1
ATOM 2900 N N . LEU A 1 365 ? -24.516 -24.344 -6.129 1 97.81 365 LEU A N 1
ATOM 2901 C CA . LEU A 1 365 ? -23.547 -25.188 -6.812 1 97.81 365 LEU A CA 1
ATOM 2902 C C . LEU A 1 365 ? -24.234 -26.203 -7.715 1 97.81 365 LEU A C 1
ATOM 2904 O O . LEU A 1 365 ? -25.234 -26.812 -7.316 1 97.81 365 LEU A O 1
ATOM 2908 N N . ASN A 1 366 ? -23.766 -26.312 -8.953 1 97.62 366 ASN A N 1
ATOM 2909 C CA . ASN A 1 366 ? -24.234 -27.312 -9.906 1 97.62 366 ASN A CA 1
ATOM 2910 C C . ASN A 1 366 ? -23.297 -28.516 -9.953 1 97.62 366 ASN A C 1
ATOM 2912 O O . ASN A 1 366 ? -22.547 -28.703 -10.914 1 97.62 366 ASN A O 1
ATOM 2916 N N . GLU A 1 367 ? -23.5 -29.406 -9.047 1 97.62 367 GLU A N 1
ATOM 2917 C CA . GLU A 1 367 ? -22.609 -30.562 -8.898 1 97.62 367 GLU A CA 1
ATOM 2918 C C . GLU A 1 367 ? -22.672 -31.469 -10.109 1 97.62 367 GLU A C 1
ATOM 2920 O O . GLU A 1 367 ? -21.672 -32.094 -10.492 1 97.62 367 GLU A O 1
ATOM 2925 N N . ALA A 1 368 ? -23.828 -31.531 -10.672 1 97.56 368 ALA A N 1
ATOM 2926 C CA . ALA A 1 368 ? -24 -32.375 -11.844 1 97.56 368 ALA A CA 1
ATOM 2927 C C . ALA A 1 368 ? -23.125 -31.906 -13.008 1 97.56 368 ALA A C 1
ATOM 2929 O O . ALA A 1 368 ? -22.516 -32.719 -13.695 1 97.56 368 ALA A O 1
ATOM 2930 N N . LYS A 1 369 ? -23.172 -30.609 -13.242 1 97.62 369 LYS A N 1
ATOM 2931 C CA . LYS A 1 369 ? -22.359 -30.062 -14.32 1 97.62 369 LYS A CA 1
ATOM 2932 C C . LYS A 1 369 ? -20.875 -30.25 -14.047 1 97.62 369 LYS A C 1
ATOM 2934 O O . LYS A 1 369 ? -20.094 -30.547 -14.961 1 97.62 369 LYS A O 1
ATOM 2939 N N . LEU A 1 370 ? -20.469 -30.094 -12.836 1 98.12 370 LEU A N 1
ATOM 2940 C CA . LEU A 1 370 ? -19.078 -30.312 -12.453 1 98.12 370 LEU A CA 1
ATOM 2941 C C . LEU A 1 370 ? -18.656 -31.75 -12.734 1 98.12 370 LEU A C 1
ATOM 2943 O O . LEU A 1 370 ? -17.609 -31.984 -13.32 1 98.12 370 LEU A O 1
ATOM 2947 N N . ALA A 1 371 ? -19.516 -32.688 -12.375 1 97.81 371 ALA A N 1
ATOM 2948 C CA . ALA A 1 371 ? -19.234 -34.094 -12.57 1 97.81 371 ALA A CA 1
ATOM 2949 C C . ALA A 1 371 ? -19.156 -34.438 -14.062 1 97.81 371 ALA A C 1
ATOM 2951 O O . ALA A 1 371 ? -18.281 -35.219 -14.477 1 97.81 371 ALA A O 1
ATOM 2952 N N . LEU A 1 372 ? -20.016 -33.844 -14.766 1 97.44 372 LEU A N 1
ATOM 2953 C CA . LEU A 1 372 ? -20.047 -34.094 -16.203 1 97.44 372 LEU A CA 1
ATOM 2954 C C . LEU A 1 372 ? -18.766 -33.625 -16.875 1 97.44 372 LEU A C 1
ATOM 2956 O O . LEU A 1 372 ? -18.203 -34.312 -17.703 1 97.44 372 LEU A O 1
ATOM 2960 N N . ASP A 1 373 ? -18.344 -32.406 -16.562 1 97.12 373 ASP A N 1
ATOM 2961 C CA . ASP A 1 373 ? -17.125 -31.859 -17.141 1 97.12 373 ASP A CA 1
ATOM 2962 C C . ASP A 1 373 ? -15.914 -32.719 -16.781 1 97.12 373 ASP A C 1
ATOM 2964 O O . ASP A 1 373 ? -15.016 -32.906 -17.594 1 97.12 373 ASP A O 1
ATOM 2968 N N . LEU A 1 374 ? -15.852 -33.188 -15.578 1 97.69 374 LEU A N 1
ATOM 2969 C CA . LEU A 1 374 ? -14.766 -34.062 -15.148 1 97.69 374 LEU A CA 1
ATOM 2970 C C . LEU A 1 374 ? -14.797 -35.375 -15.906 1 97.69 374 LEU A C 1
ATOM 2972 O O . LEU A 1 374 ? -13.758 -35.875 -16.359 1 97.69 374 LEU A O 1
ATOM 2976 N N . ASP A 1 375 ? -16 -35.906 -16.141 1 95.88 375 ASP A N 1
ATOM 2977 C CA . ASP A 1 375 ? -16.172 -37.188 -16.812 1 95.88 375 ASP A CA 1
ATOM 2978 C C . ASP A 1 375 ? -15.789 -37.094 -18.281 1 95.88 375 ASP A C 1
ATOM 2980 O O . ASP A 1 375 ? -15.461 -38.094 -18.922 1 95.88 375 ASP A O 1
ATOM 2984 N N . ASN A 1 376 ? -15.812 -35.938 -18.75 1 94.94 376 ASN A N 1
ATOM 2985 C CA . ASN A 1 376 ? -15.484 -35.688 -20.156 1 94.94 376 ASN A CA 1
ATOM 2986 C C . ASN A 1 376 ? -14.031 -35.281 -20.328 1 94.94 376 ASN A C 1
ATOM 2988 O O . ASN A 1 376 ? -13.625 -34.906 -21.422 1 94.94 376 ASN A O 1
ATOM 2992 N N . ALA A 1 377 ? -13.242 -35.281 -19.281 1 94.5 377 ALA A N 1
ATOM 2993 C CA . ALA A 1 377 ? -11.898 -34.75 -19.375 1 94.5 377 ALA A CA 1
ATOM 2994 C C . ALA A 1 377 ? -10.852 -35.75 -18.922 1 94.5 377 ALA A C 1
ATOM 2996 O O . ALA A 1 377 ? -10 -35.438 -18.094 1 94.5 377 ALA A O 1
ATOM 2997 N N . TRP A 1 378 ? -10.844 -36.906 -19.453 1 94.75 378 TRP A N 1
ATOM 2998 C CA . TRP A 1 378 ? -9.93 -37.969 -19.047 1 94.75 378 TRP A CA 1
ATOM 2999 C C . TRP A 1 378 ? -8.5 -37.656 -19.469 1 94.75 378 TRP A C 1
ATOM 3001 O O . TRP A 1 378 ? -7.543 -38.219 -18.953 1 94.75 378 TRP A O 1
ATOM 3011 N N . GLU A 1 379 ? -8.344 -36.719 -20.422 1 91.44 379 GLU A N 1
ATOM 3012 C CA . GLU A 1 379 ? -7.031 -36.312 -20.891 1 91.44 379 GLU A CA 1
ATOM 3013 C C . GLU A 1 379 ? -6.199 -35.688 -19.766 1 91.44 379 GLU A C 1
ATOM 3015 O O . GLU A 1 379 ? -4.969 -35.688 -19.844 1 91.44 379 GLU A O 1
ATOM 3020 N N . VAL A 1 380 ? -6.859 -35.25 -18.672 1 93.69 380 VAL A N 1
ATOM 3021 C CA . VAL A 1 380 ? -6.121 -34.625 -17.578 1 93.69 380 VAL A CA 1
ATOM 3022 C C . VAL A 1 380 ? -5.254 -35.656 -16.875 1 93.69 380 VAL A C 1
ATOM 3024 O O . VAL A 1 380 ? -4.297 -35.312 -16.172 1 93.69 380 VAL A O 1
ATOM 3027 N N . LEU A 1 381 ? -5.508 -36.938 -17.031 1 94.25 381 LEU A N 1
ATOM 3028 C CA . LEU A 1 381 ? -4.758 -38 -16.375 1 94.25 381 LEU A CA 1
ATOM 3029 C C . LEU A 1 381 ? -3.443 -38.25 -17.094 1 94.25 381 LEU A C 1
ATOM 3031 O O . LEU A 1 381 ? -2.615 -39.031 -16.625 1 94.25 381 LEU A O 1
ATOM 3035 N N . ALA A 1 382 ? -3.209 -37.594 -18.203 1 91.06 382 ALA A N 1
ATOM 3036 C CA . ALA A 1 382 ? -1.908 -37.656 -18.859 1 91.06 382 ALA A CA 1
ATOM 3037 C C . ALA A 1 382 ? -0.789 -37.219 -17.922 1 91.06 382 ALA A C 1
ATOM 3039 O O . ALA A 1 382 ? 0.312 -37.781 -17.953 1 91.06 382 ALA A O 1
ATOM 3040 N N . GLU A 1 383 ? -1.082 -36.281 -17.047 1 91.94 383 GLU A N 1
ATOM 3041 C CA . GLU A 1 383 ? -0.067 -35.719 -16.156 1 91.94 383 GLU A CA 1
ATOM 3042 C C . GLU A 1 383 ? 0.378 -36.75 -15.125 1 91.94 383 GLU A C 1
ATOM 3044 O O . GLU A 1 383 ? 1.573 -37 -14.977 1 91.94 383 GLU A O 1
ATOM 3049 N N . PRO A 1 384 ? -0.523 -37.344 -14.352 1 94.88 384 PRO A N 1
ATOM 3050 C CA . PRO A 1 384 ? -0.069 -38.375 -13.398 1 94.88 384 PRO A CA 1
ATOM 3051 C C . PRO A 1 384 ? 0.597 -39.562 -14.07 1 94.88 384 PRO A C 1
ATOM 3053 O O . PRO A 1 384 ? 1.555 -40.125 -13.531 1 94.88 384 PRO A O 1
ATOM 3056 N N . ILE A 1 385 ? 0.141 -39.969 -15.227 1 93.62 385 ILE A N 1
ATOM 3057 C CA . ILE A 1 385 ? 0.731 -41.094 -15.93 1 93.62 385 ILE A CA 1
ATOM 3058 C C . ILE A 1 385 ? 2.172 -40.781 -16.312 1 93.62 385 ILE A C 1
ATOM 3060 O O . ILE A 1 385 ? 3.088 -41.562 -16.031 1 93.62 385 ILE A O 1
ATOM 3064 N N . GLN A 1 386 ? 2.344 -39.594 -16.875 1 91.94 386 GLN A N 1
ATOM 3065 C CA . GLN A 1 386 ? 3.682 -39.156 -17.266 1 91.94 386 GLN A CA 1
ATOM 3066 C C . GLN A 1 386 ? 4.609 -39.094 -16.047 1 91.94 386 GLN A C 1
ATOM 3068 O O . GLN A 1 386 ? 5.773 -39.5 -16.125 1 91.94 386 GLN A O 1
ATOM 3073 N N . THR A 1 387 ? 4.137 -38.594 -15 1 93.06 387 THR A N 1
ATOM 3074 C CA . THR A 1 387 ? 4.934 -38.406 -13.789 1 93.06 387 THR A CA 1
ATOM 3075 C C . THR A 1 387 ? 5.375 -39.781 -13.234 1 93.06 387 THR A C 1
ATOM 3077 O O . THR A 1 387 ? 6.531 -39.938 -12.828 1 93.06 387 THR A O 1
ATOM 3080 N N . VAL A 1 388 ? 4.477 -40.75 -13.219 1 93.62 388 VAL A N 1
ATOM 3081 C CA . VAL A 1 388 ? 4.785 -42.094 -12.719 1 93.62 388 VAL A CA 1
ATOM 3082 C C . VAL A 1 388 ? 5.742 -42.781 -13.68 1 93.62 388 VAL A C 1
ATOM 3084 O O . VAL A 1 388 ? 6.613 -43.562 -13.25 1 93.62 388 VAL A O 1
ATOM 3087 N N . MET A 1 389 ? 5.543 -42.531 -14.984 1 92.31 389 MET A N 1
ATOM 3088 C CA . MET A 1 389 ? 6.477 -43.062 -15.969 1 92.31 389 MET A CA 1
ATOM 3089 C C . MET A 1 389 ? 7.887 -42.562 -15.727 1 92.31 389 MET A C 1
ATOM 3091 O O . MET A 1 389 ? 8.852 -43.312 -15.805 1 92.31 389 MET A O 1
ATOM 3095 N N . ARG A 1 390 ? 8.031 -41.281 -15.445 1 89 390 ARG A N 1
ATOM 3096 C CA . ARG A 1 390 ? 9.328 -40.688 -15.125 1 89 390 ARG A CA 1
ATOM 3097 C C . ARG A 1 390 ? 9.922 -41.312 -13.875 1 89 390 ARG A C 1
ATOM 3099 O O . ARG A 1 390 ? 11.117 -41.625 -13.836 1 89 390 ARG A O 1
ATOM 3106 N N . LYS A 1 391 ? 9.094 -41.5 -12.812 1 91.12 391 LYS A N 1
ATOM 3107 C CA . LYS A 1 391 ? 9.516 -42.188 -11.586 1 91.12 391 LYS A CA 1
ATOM 3108 C C . LYS A 1 391 ? 10.078 -43.562 -11.891 1 91.12 391 LYS A C 1
ATOM 3110 O O . LYS A 1 391 ? 11.07 -43.969 -11.289 1 91.12 391 LYS A O 1
ATOM 3115 N N . ALA A 1 392 ? 9.477 -44.25 -12.891 1 91.5 392 ALA A N 1
ATOM 3116 C CA . ALA A 1 392 ? 9.844 -45.625 -13.227 1 91.5 392 ALA A CA 1
ATOM 3117 C C . ALA A 1 392 ? 11.062 -45.625 -14.141 1 91.5 392 ALA A C 1
ATOM 3119 O O . ALA A 1 392 ? 11.555 -46.719 -14.5 1 91.5 392 ALA A O 1
ATOM 3120 N N . GLY A 1 393 ? 11.562 -44.438 -14.547 1 86.81 393 GLY A N 1
ATOM 3121 C CA . GLY A 1 393 ? 12.766 -44.375 -15.359 1 86.81 393 GLY A CA 1
ATOM 3122 C C . GLY A 1 393 ? 12.508 -44.625 -16.828 1 86.81 393 GLY A C 1
ATOM 3123 O O . GLY A 1 393 ? 13.438 -44.906 -17.594 1 86.81 393 GLY A O 1
ATOM 3124 N N . MET A 1 394 ? 11.266 -44.562 -17.203 1 85.62 394 MET A N 1
ATOM 3125 C CA . MET A 1 394 ? 10.945 -44.781 -18.609 1 85.62 394 MET A CA 1
ATOM 3126 C C . MET A 1 394 ? 11.477 -43.656 -19.484 1 85.62 394 MET A C 1
ATOM 3128 O O . MET A 1 394 ? 11.508 -42.5 -19.062 1 85.62 394 MET A O 1
ATOM 3132 N N . GLU A 1 395 ? 11.852 -44.062 -20.688 1 79.19 395 GLU A N 1
ATOM 3133 C CA . GLU A 1 395 ? 12.414 -43.094 -21.609 1 79.19 395 GLU A CA 1
ATOM 3134 C C . GLU A 1 395 ? 11.312 -42.312 -22.328 1 79.19 395 GLU A C 1
ATOM 3136 O O . GLU A 1 395 ? 10.297 -42.875 -22.719 1 79.19 395 GLU A O 1
ATOM 3141 N N . ASN A 1 396 ? 11.469 -41.031 -22.453 1 78.88 396 ASN A N 1
ATOM 3142 C CA . ASN A 1 396 ? 10.641 -40.125 -23.234 1 78.88 396 ASN A CA 1
ATOM 3143 C C . ASN A 1 396 ? 9.164 -40.219 -22.844 1 78.88 396 ASN A C 1
ATOM 3145 O O . ASN A 1 396 ? 8.312 -40.406 -23.719 1 78.88 396 ASN A O 1
ATOM 3149 N N . PRO A 1 397 ? 8.875 -40.219 -21.531 1 83.44 397 PRO A N 1
ATOM 3150 C CA . PRO A 1 397 ? 7.473 -40.344 -21.125 1 83.44 397 PRO A CA 1
ATOM 3151 C C . PRO A 1 397 ? 6.559 -39.312 -21.781 1 83.44 397 PRO A C 1
ATOM 3153 O O . PRO A 1 397 ? 5.445 -39.656 -22.203 1 83.44 397 PRO A O 1
ATOM 3156 N N . TYR A 1 398 ? 7 -38.125 -21.938 1 77.69 398 TYR A N 1
ATOM 3157 C CA . TYR A 1 398 ? 6.207 -37.062 -22.531 1 77.69 398 TYR A CA 1
ATOM 3158 C C . TYR A 1 398 ? 5.836 -37.375 -23.969 1 77.69 398 TYR A C 1
ATOM 3160 O O . TYR A 1 398 ? 4.68 -37.219 -24.375 1 77.69 398 TYR A O 1
ATOM 3168 N N . GLU A 1 399 ? 6.746 -37.844 -24.766 1 77.44 399 GLU A N 1
ATOM 3169 C CA . GLU A 1 399 ? 6.516 -38.156 -26.172 1 77.44 399 GLU A CA 1
ATOM 3170 C C . GLU A 1 399 ? 5.562 -39.344 -26.328 1 77.44 399 GLU A C 1
ATOM 3172 O O . GLU A 1 399 ? 4.734 -39.344 -27.25 1 77.44 399 GLU A O 1
ATOM 3177 N N . LYS A 1 400 ? 5.668 -40.25 -25.469 1 79.12 400 LYS A N 1
ATOM 3178 C CA . LYS A 1 400 ? 4.789 -41.438 -25.516 1 79.12 400 LYS A CA 1
ATOM 3179 C C . LYS A 1 400 ? 3.338 -41.031 -25.2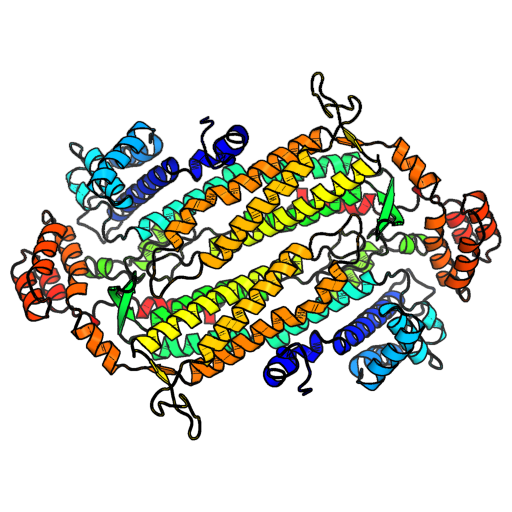5 1 79.12 400 LYS A C 1
ATOM 3181 O O . LYS A 1 400 ? 2.428 -41.5 -25.922 1 79.12 400 LYS A O 1
ATOM 3186 N N . LEU A 1 401 ? 3.242 -40.25 -24.281 1 82 401 LEU A N 1
ATOM 3187 C CA . LEU A 1 401 ? 1.894 -39.812 -23.938 1 82 401 LEU A CA 1
ATOM 3188 C C . LEU A 1 401 ? 1.341 -38.875 -24.984 1 82 401 LEU A C 1
ATOM 3190 O O . LEU A 1 401 ? 0.136 -38.844 -25.25 1 82 401 LEU A O 1
ATOM 3194 N N . LYS A 1 402 ? 2.146 -38 -25.516 1 78.12 402 LYS A N 1
ATOM 3195 C CA . LYS A 1 402 ? 1.741 -37.094 -26.594 1 78.12 402 LYS A CA 1
ATOM 3196 C C . LYS A 1 402 ? 1.179 -37.844 -27.781 1 78.12 402 LYS A C 1
ATOM 3198 O O . LYS A 1 402 ? 0.19 -37.438 -28.391 1 78.12 402 LYS A O 1
ATOM 3203 N N . GLU A 1 403 ? 1.738 -38.844 -28.078 1 78.5 403 GLU A N 1
ATOM 3204 C CA . GLU A 1 403 ? 1.265 -39.688 -29.172 1 78.5 403 GLU A CA 1
ATOM 3205 C C . GLU A 1 403 ? -0.106 -40.281 -28.859 1 78.5 403 GLU A C 1
ATOM 3207 O O . GLU A 1 403 ? -0.958 -40.406 -29.734 1 78.5 403 GLU A O 1
ATOM 3212 N N . LEU A 1 404 ? -0.272 -40.656 -27.641 1 78.19 404 LEU A N 1
ATOM 3213 C CA . LEU A 1 404 ? -1.555 -41.219 -27.219 1 78.19 404 LEU A CA 1
ATOM 3214 C C . LEU A 1 404 ? -2.65 -40.156 -27.297 1 78.19 404 LEU A C 1
ATOM 3216 O O . LEU A 1 404 ? -3.76 -40.438 -27.75 1 78.19 404 LEU A O 1
ATOM 3220 N N . THR A 1 405 ? -2.395 -38.938 -26.953 1 74.19 405 THR A N 1
ATOM 3221 C CA . THR A 1 405 ? -3.402 -37.875 -26.797 1 74.19 405 THR A CA 1
ATOM 3222 C C . THR A 1 405 ? -3.754 -37.281 -28.141 1 74.19 405 THR A C 1
ATOM 3224 O O . THR A 1 405 ? -4.836 -36.688 -28.312 1 74.19 405 THR A O 1
ATOM 3227 N N . ARG A 1 406 ? -2.949 -37.312 -29.172 1 68.56 406 ARG A N 1
ATOM 3228 C CA . ARG A 1 406 ? -3.201 -36.781 -30.5 1 68.56 406 ARG A CA 1
ATOM 3229 C C . ARG A 1 406 ? -4.047 -37.719 -31.344 1 68.56 406 ARG A C 1
ATOM 3231 O O . ARG A 1 406 ? -4.762 -37.312 -32.25 1 68.56 406 ARG A O 1
ATOM 3238 N N . GLY A 1 407 ? -4.121 -38.906 -31.078 1 63.91 407 GLY A N 1
ATOM 3239 C CA . GLY A 1 407 ? -4.691 -39.844 -32.031 1 63.91 407 GLY A CA 1
ATOM 3240 C C . GLY A 1 407 ? -5.996 -40.469 -31.547 1 63.91 407 GLY A C 1
ATOM 3241 O O . GLY A 1 407 ? -6.695 -41.125 -32.312 1 63.91 407 GLY A O 1
ATOM 3242 N N . ALA A 1 408 ? -6.328 -40.312 -30.359 1 67.31 408 ALA A N 1
ATOM 3243 C CA . ALA A 1 408 ? -7.496 -41.062 -29.875 1 67.31 408 ALA A CA 1
ATOM 3244 C C . ALA A 1 408 ? -8.32 -40.219 -28.922 1 67.31 408 ALA A C 1
ATOM 3246 O O . ALA A 1 408 ? -7.82 -39.219 -28.359 1 67.31 408 ALA A O 1
ATOM 3247 N N . ASP A 1 409 ? -9.57 -40.5 -29.047 1 80.25 409 ASP A N 1
ATOM 3248 C CA . ASP A 1 409 ? -10.445 -39.906 -28.031 1 80.25 409 ASP A CA 1
ATOM 3249 C C . ASP A 1 409 ? -10.023 -40.312 -26.625 1 80.25 409 ASP A C 1
ATOM 3251 O O . ASP A 1 409 ? -9.805 -41.5 -26.359 1 80.25 409 ASP A O 1
ATOM 3255 N N . MET A 1 410 ? -9.727 -39.344 -25.844 1 85.5 410 MET A N 1
ATOM 3256 C CA . MET A 1 410 ? -9.266 -39.625 -24.484 1 85.5 410 MET A CA 1
ATOM 3257 C C . MET A 1 410 ? -10.438 -39.906 -23.562 1 85.5 410 MET A C 1
ATOM 3259 O O . MET A 1 410 ? -11.062 -39 -23.031 1 85.5 410 MET A O 1
ATOM 3263 N N . ASN A 1 411 ? -10.82 -41.156 -23.453 1 90.81 411 ASN A N 1
ATOM 3264 C CA . ASN A 1 411 ? -11.836 -41.625 -22.5 1 90.81 411 ASN A CA 1
ATOM 3265 C C . ASN A 1 411 ? -11.273 -42.656 -21.531 1 90.81 411 ASN A C 1
ATOM 3267 O O . ASN A 1 411 ? -10.078 -42.938 -21.547 1 90.81 411 ASN A O 1
ATOM 3271 N N . ALA A 1 412 ? -12.125 -43.125 -20.672 1 93.44 412 ALA A N 1
ATOM 3272 C CA . ALA A 1 412 ? -11.711 -44.062 -19.625 1 93.44 412 ALA A CA 1
ATOM 3273 C C . ALA A 1 412 ? -11.062 -45.312 -20.219 1 93.44 412 ALA A C 1
ATOM 3275 O O . ALA A 1 412 ? -10.008 -45.75 -19.75 1 93.44 412 ALA A O 1
ATOM 3276 N N . ALA A 1 413 ? -11.664 -45.844 -21.219 1 93.12 413 ALA A N 1
ATOM 3277 C CA . ALA A 1 413 ? -11.18 -47.094 -21.812 1 93.12 413 ALA A CA 1
ATOM 3278 C C . ALA A 1 413 ? -9.797 -46.906 -22.422 1 93.12 413 ALA A C 1
ATOM 3280 O O . ALA A 1 413 ? -8.922 -47.75 -22.25 1 93.12 413 ALA A O 1
ATOM 3281 N N . THR A 1 414 ? -9.664 -45.844 -23.141 1 91.81 414 THR A N 1
ATOM 3282 C CA . THR A 1 414 ? -8.391 -45.562 -23.812 1 91.81 414 THR A CA 1
ATOM 3283 C C . THR A 1 414 ? -7.277 -45.406 -22.781 1 91.81 414 THR A C 1
ATOM 3285 O O . THR A 1 414 ? -6.18 -45.938 -22.953 1 91.81 414 THR A O 1
ATOM 3288 N N . ILE A 1 415 ? -7.492 -44.688 -21.766 1 92.75 415 ILE A N 1
ATOM 3289 C CA . ILE A 1 415 ? -6.496 -44.375 -20.75 1 92.75 415 ILE A CA 1
ATOM 3290 C C . ILE A 1 415 ? -6.133 -45.656 -20 1 92.75 415 ILE A C 1
ATOM 3292 O O . ILE A 1 415 ? -4.953 -45.938 -19.766 1 92.75 415 ILE A O 1
ATOM 3296 N N . ARG A 1 416 ? -7.09 -46.438 -19.703 1 93.69 416 ARG A N 1
ATOM 3297 C CA . ARG A 1 416 ? -6.848 -47.656 -18.969 1 93.69 416 ARG A CA 1
ATOM 3298 C C . ARG A 1 416 ? -6.051 -48.656 -19.812 1 93.69 416 ARG A C 1
ATOM 3300 O O . ARG A 1 416 ? -5.145 -49.312 -19.297 1 93.69 416 ARG A O 1
ATOM 3307 N N . ALA A 1 417 ? -6.375 -48.75 -21.031 1 93.19 417 ALA A N 1
ATOM 3308 C CA . ALA A 1 417 ? -5.641 -49.625 -21.938 1 93.19 417 ALA A CA 1
ATOM 3309 C C . ALA A 1 417 ? -4.176 -49.219 -22.031 1 93.19 417 ALA A C 1
ATOM 3311 O O . ALA A 1 417 ? -3.289 -50.094 -22.094 1 93.19 417 ALA A O 1
ATOM 3312 N N . PHE A 1 418 ? -3.961 -48.031 -22.078 1 92.75 418 PHE A N 1
ATOM 3313 C CA . PHE A 1 418 ? -2.598 -47.531 -22.141 1 92.75 418 PHE A CA 1
ATOM 3314 C C . PHE A 1 418 ? -1.823 -47.875 -20.875 1 92.75 418 PHE A C 1
ATOM 3316 O O . PHE A 1 418 ? -0.684 -48.344 -20.953 1 92.75 418 PHE A O 1
ATOM 3323 N N . ILE A 1 419 ? -2.459 -47.656 -19.719 1 94.44 419 ILE A N 1
ATOM 3324 C CA . ILE A 1 419 ? -1.822 -47.938 -18.438 1 94.44 419 ILE A CA 1
ATOM 3325 C C . ILE A 1 419 ? -1.48 -49.406 -18.312 1 94.44 419 ILE A C 1
ATOM 3327 O O . ILE A 1 419 ? -0.407 -49.781 -17.828 1 94.44 419 ILE A O 1
ATOM 3331 N N . GLU A 1 420 ? -2.359 -50.219 -18.828 1 94.75 420 GLU A N 1
ATOM 3332 C CA . GLU A 1 420 ? -2.168 -51.656 -18.75 1 94.75 420 GLU A CA 1
ATOM 3333 C C . GLU A 1 420 ? -0.929 -52.094 -19.531 1 94.75 420 GLU A C 1
ATOM 3335 O O . GLU A 1 420 ? -0.257 -53.062 -19.156 1 94.75 420 GLU A O 1
ATOM 3340 N N . LYS A 1 421 ? -0.565 -51.344 -20.484 1 92.38 421 LYS A N 1
ATOM 3341 C CA . LYS A 1 421 ? 0.557 -51.719 -21.344 1 92.38 421 LYS A CA 1
ATOM 3342 C C . LYS A 1 421 ? 1.875 -51.188 -20.781 1 92.38 421 LYS A C 1
ATOM 3344 O O . LYS A 1 421 ? 2.951 -51.594 -21.203 1 92.38 421 LYS A O 1
ATOM 3349 N N . LEU A 1 422 ? 1.788 -50.375 -19.812 1 92.69 422 LEU A N 1
ATOM 3350 C CA . LEU A 1 422 ? 2.996 -49.781 -19.25 1 92.69 422 LEU A CA 1
ATOM 3351 C C . LEU A 1 422 ? 3.711 -50.75 -18.328 1 92.69 422 LEU A C 1
ATOM 3353 O O . LEU A 1 422 ? 3.064 -51.5 -17.594 1 92.69 422 LEU A O 1
ATOM 3357 N N . GLU A 1 423 ? 5.008 -50.812 -18.406 1 92.56 423 GLU A N 1
ATOM 3358 C CA . GLU A 1 423 ? 5.824 -51.625 -17.5 1 92.56 423 GLU A CA 1
ATOM 3359 C C . GLU A 1 423 ? 6.09 -50.875 -16.188 1 92.56 423 GLU A C 1
ATOM 3361 O O . GLU A 1 423 ? 7.164 -50.312 -16 1 92.56 423 GLU A O 1
ATOM 3366 N N . LEU A 1 424 ? 5.141 -50.969 -15.289 1 94.5 424 LEU A N 1
ATOM 3367 C CA . LEU A 1 424 ? 5.199 -50.312 -13.977 1 94.5 424 LEU A CA 1
ATOM 3368 C C . LEU A 1 424 ? 5.094 -51.344 -12.867 1 94.5 424 LEU A C 1
ATOM 3370 O O . LEU A 1 424 ? 4.637 -52.469 -13.102 1 94.5 424 LEU A O 1
ATOM 3374 N N . ASN A 1 425 ? 5.664 -51 -11.695 1 93.69 425 ASN A N 1
ATOM 3375 C CA . ASN A 1 425 ? 5.41 -51.875 -10.555 1 93.69 425 ASN A CA 1
ATOM 3376 C C . ASN A 1 425 ? 3.92 -51.969 -10.242 1 93.69 425 ASN A C 1
ATOM 3378 O O . ASN A 1 425 ? 3.146 -51.094 -10.609 1 93.69 425 ASN A O 1
ATOM 3382 N N . ALA A 1 426 ? 3.479 -53 -9.578 1 94.88 426 ALA A N 1
ATOM 3383 C CA . ALA A 1 426 ? 2.07 -53.344 -9.383 1 94.88 426 ALA A CA 1
ATOM 3384 C C . ALA A 1 426 ? 1.349 -52.25 -8.617 1 94.88 426 ALA A C 1
ATOM 3386 O O . ALA A 1 426 ? 0.204 -51.906 -8.93 1 94.88 426 ALA A O 1
ATOM 3387 N N . GLU A 1 427 ? 1.977 -51.719 -7.648 1 94.5 427 GLU A N 1
ATOM 3388 C CA . GLU A 1 427 ? 1.354 -50.719 -6.809 1 94.5 427 GLU A CA 1
ATOM 3389 C C . GLU A 1 427 ? 1.058 -49.438 -7.605 1 94.5 427 GLU A C 1
ATOM 3391 O O . GLU A 1 427 ? -0.043 -48.906 -7.527 1 94.5 427 GLU A O 1
ATOM 3396 N N . ASP A 1 428 ? 2.045 -48.969 -8.375 1 95.62 428 ASP A N 1
ATOM 3397 C CA . ASP A 1 428 ? 1.877 -47.781 -9.203 1 95.62 428 ASP A CA 1
ATOM 3398 C C . ASP A 1 428 ? 0.802 -48 -10.266 1 95.62 428 ASP A C 1
ATOM 3400 O O . ASP A 1 428 ? -0.017 -47.125 -10.508 1 95.62 428 ASP A O 1
ATOM 3404 N N . LYS A 1 429 ? 0.797 -49.125 -10.906 1 95.88 429 LYS A N 1
ATOM 3405 C CA . LYS A 1 429 ? -0.175 -49.438 -11.945 1 95.88 429 LYS A CA 1
ATOM 3406 C C . LYS A 1 429 ? -1.595 -49.469 -11.391 1 95.88 429 LYS A C 1
ATOM 3408 O O . LYS A 1 429 ? -2.512 -48.906 -12 1 95.88 429 LYS A O 1
ATOM 3413 N N . THR A 1 430 ? -1.751 -50.062 -10.234 1 96.31 430 THR A N 1
ATOM 3414 C CA . THR A 1 430 ? -3.062 -50.125 -9.602 1 96.31 430 THR A CA 1
ATOM 3415 C C . THR A 1 430 ? -3.572 -48.719 -9.258 1 96.31 430 THR A C 1
ATOM 3417 O O . THR A 1 430 ? -4.734 -48.406 -9.516 1 96.31 430 THR A O 1
ATOM 3420 N N . ARG A 1 431 ? -2.723 -47.938 -8.664 1 95.5 431 ARG A N 1
ATOM 3421 C CA . ARG A 1 431 ? -3.1 -46.562 -8.297 1 95.5 431 ARG A CA 1
ATOM 3422 C C . ARG A 1 431 ? -3.525 -45.75 -9.523 1 95.5 431 ARG A C 1
ATOM 3424 O O . ARG A 1 431 ? -4.508 -45.031 -9.477 1 95.5 431 ARG A O 1
ATOM 3431 N N . LEU A 1 432 ? -2.766 -45.875 -10.641 1 96.56 432 LEU A N 1
ATOM 3432 C CA . LEU A 1 432 ? -3.096 -45.156 -11.867 1 96.56 432 LEU A CA 1
ATOM 3433 C C . LEU A 1 432 ? -4.422 -45.656 -12.438 1 96.56 432 LEU A C 1
ATOM 3435 O O . LEU A 1 432 ? -5.219 -44.844 -12.945 1 96.56 432 LEU A O 1
ATOM 3439 N N . LEU A 1 433 ? -4.66 -46.938 -12.344 1 95.88 433 LEU A N 1
ATOM 3440 C CA . LEU A 1 433 ? -5.879 -47.531 -12.906 1 95.88 433 LEU A CA 1
ATOM 3441 C C . LEU A 1 433 ? -7.105 -47.094 -12.109 1 95.88 433 LEU A C 1
ATOM 3443 O O . LEU A 1 433 ? -8.211 -47.031 -12.656 1 95.88 433 LEU A O 1
ATOM 3447 N N . GLU A 1 434 ? -6.926 -46.75 -10.898 1 95.69 434 GLU A N 1
ATOM 3448 C CA . GLU A 1 434 ? -8.031 -46.344 -10.031 1 95.69 434 GLU A CA 1
ATOM 3449 C C . GLU A 1 434 ? -8.297 -44.844 -10.141 1 95.69 434 GLU A C 1
ATOM 3451 O O . GLU A 1 434 ? -9.336 -44.344 -9.695 1 95.69 434 GLU A O 1
ATOM 3456 N N . LEU A 1 435 ? -7.418 -44.188 -10.75 1 96 435 LEU A N 1
ATOM 3457 C CA . LEU A 1 435 ? -7.539 -42.719 -10.844 1 96 435 LEU A CA 1
ATOM 3458 C C . LEU A 1 435 ? -8.617 -42.344 -11.844 1 96 435 LEU A C 1
ATOM 3460 O O . LEU A 1 435 ? -8.773 -42.969 -12.883 1 96 435 LEU A O 1
ATOM 3464 N N . THR A 1 436 ? -9.438 -41.406 -11.555 1 96.88 436 THR A N 1
ATOM 3465 C CA . THR A 1 436 ? -10.375 -40.688 -12.422 1 96.88 436 THR A CA 1
ATOM 3466 C C . THR A 1 436 ? -10.148 -39.188 -12.352 1 96.88 436 THR A C 1
ATOM 3468 O O . THR A 1 436 ? -9.5 -38.688 -11.422 1 96.88 436 THR A O 1
ATOM 3471 N N . PRO A 1 437 ? -10.641 -38.5 -13.367 1 97.06 437 PRO A N 1
ATOM 3472 C CA . PRO A 1 437 ? -10.508 -37.031 -13.266 1 97.06 437 PRO A CA 1
ATOM 3473 C C . PRO A 1 437 ? -11.07 -36.469 -11.961 1 97.06 437 PRO A C 1
ATOM 3475 O O . PRO A 1 437 ? -10.477 -35.594 -11.359 1 97.06 437 PRO A O 1
ATOM 3478 N N . ALA A 1 438 ? -12.102 -37.031 -11.438 1 97.44 438 ALA A N 1
ATOM 3479 C CA . ALA A 1 438 ? -12.758 -36.562 -10.227 1 97.44 438 ALA A CA 1
ATOM 3480 C C . ALA A 1 438 ? -11.906 -36.844 -8.992 1 97.44 438 ALA A C 1
ATOM 3482 O O . ALA A 1 438 ? -12.008 -36.125 -7.984 1 97.44 438 ALA A O 1
ATOM 3483 N N . LYS A 1 439 ? -11.047 -37.875 -9.109 1 96.94 439 LYS A N 1
ATOM 3484 C CA . LYS A 1 439 ? -10.227 -38.25 -7.965 1 96.94 439 LYS A CA 1
ATOM 3485 C C . LYS A 1 439 ? -8.844 -37.625 -8.039 1 96.94 439 LYS A C 1
ATOM 3487 O O . LYS A 1 439 ? -8.094 -37.625 -7.059 1 96.94 439 LYS A O 1
ATOM 3492 N N . TYR A 1 440 ? -8.477 -37.031 -9.117 1 98 440 TYR A N 1
ATOM 3493 C CA . TYR A 1 440 ? -7.16 -36.438 -9.344 1 98 440 TYR A CA 1
ATOM 3494 C C . TYR A 1 440 ? -7.121 -35 -8.859 1 98 440 TYR A C 1
ATOM 3496 O O . TYR A 1 440 ? -6.738 -34.094 -9.609 1 98 440 TYR A O 1
ATOM 3504 N N . VAL A 1 441 ? -7.5 -34.75 -7.582 1 97.75 441 VAL A N 1
ATOM 3505 C CA . VAL A 1 441 ? -7.633 -33.406 -7.043 1 97.75 441 VAL A CA 1
ATOM 3506 C C . VAL A 1 441 ? -6.492 -33.125 -6.066 1 97.75 441 VAL A C 1
ATOM 3508 O O . VAL A 1 441 ? -6.488 -32.094 -5.383 1 97.75 441 VAL A O 1
ATOM 3511 N N . GLY A 1 442 ? -5.508 -34.062 -5.977 1 96.94 442 GLY A N 1
ATOM 3512 C CA . GLY A 1 442 ? -4.402 -33.875 -5.047 1 96.94 442 GLY A CA 1
ATOM 3513 C C . GLY A 1 442 ? -4.859 -33.625 -3.619 1 96.94 442 GLY A C 1
ATOM 3514 O O . GLY A 1 442 ? -5.715 -34.375 -3.109 1 96.94 442 GLY A O 1
ATOM 3515 N N . LEU A 1 443 ? -4.23 -32.656 -2.934 1 97.19 443 LEU A N 1
ATOM 3516 C CA . LEU A 1 443 ? -4.508 -32.375 -1.533 1 97.19 443 LEU A CA 1
ATOM 3517 C C . LEU A 1 443 ? -5.422 -31.141 -1.404 1 97.19 443 LEU A C 1
ATOM 3519 O O . LEU A 1 443 ? -5.414 -30.469 -0.375 1 97.19 443 LEU A O 1
ATOM 3523 N N . ALA A 1 444 ? -6.16 -30.859 -2.43 1 97.69 444 ALA A N 1
ATOM 3524 C CA . ALA A 1 444 ? -6.941 -29.625 -2.496 1 97.69 444 ALA A CA 1
ATOM 3525 C C . ALA A 1 444 ? -7.77 -29.438 -1.229 1 97.69 444 ALA A C 1
ATOM 3527 O O . ALA A 1 444 ? -7.68 -28.391 -0.569 1 97.69 444 ALA A O 1
ATOM 3528 N N . ALA A 1 445 ? -8.539 -30.453 -0.839 1 97.56 445 ALA A N 1
ATOM 3529 C CA . ALA A 1 445 ? -9.422 -30.359 0.316 1 97.56 445 ALA A CA 1
ATOM 3530 C C . ALA A 1 445 ? -8.625 -30.172 1.605 1 97.56 445 ALA A C 1
ATOM 3532 O O . ALA A 1 445 ? -8.984 -29.359 2.455 1 97.56 445 ALA A O 1
ATOM 3533 N N . ARG A 1 446 ? -7.57 -30.891 1.753 1 96.44 446 ARG A N 1
ATOM 3534 C CA . ARG A 1 446 ? -6.742 -30.812 2.951 1 96.44 446 ARG A CA 1
ATOM 3535 C C . ARG A 1 446 ? -6.098 -29.438 3.086 1 96.44 446 ARG A C 1
ATOM 3537 O O . ARG A 1 446 ? -6.098 -28.859 4.172 1 96.44 446 ARG A O 1
ATOM 3544 N N . LEU A 1 447 ? -5.512 -28.953 2.043 1 96.31 447 LEU A N 1
ATOM 3545 C CA . LEU A 1 447 ? -4.852 -27.656 2.062 1 96.31 447 LEU A CA 1
ATOM 3546 C C . LEU A 1 447 ? -5.84 -26.547 2.422 1 96.31 447 LEU A C 1
ATOM 3548 O O . LEU A 1 447 ? -5.516 -25.656 3.201 1 96.31 447 LEU A O 1
ATOM 3552 N N . ALA A 1 448 ? -7.039 -26.625 1.817 1 96.12 448 ALA A N 1
ATOM 3553 C CA . ALA A 1 448 ? -8.078 -25.641 2.109 1 96.12 448 ALA A CA 1
ATOM 3554 C C . ALA A 1 448 ? -8.461 -25.672 3.586 1 96.12 448 ALA A C 1
ATOM 3556 O O . ALA A 1 448 ? -8.539 -24.625 4.238 1 96.12 448 ALA A O 1
ATOM 3557 N N . ARG A 1 449 ? -8.633 -26.859 4.113 1 95.12 449 ARG A N 1
ATOM 3558 C CA . ARG A 1 449 ? -9.031 -27.016 5.508 1 95.12 449 ARG A CA 1
ATOM 3559 C C . ARG A 1 449 ? -7.969 -26.453 6.449 1 95.12 449 ARG A C 1
ATOM 3561 O O . ARG A 1 449 ? -8.297 -25.734 7.395 1 95.12 449 ARG A O 1
ATOM 3568 N N . GLU A 1 450 ? -6.77 -26.766 6.191 1 93.25 450 GLU A N 1
ATOM 3569 C CA . GLU A 1 450 ? -5.668 -26.328 7.039 1 93.25 450 GLU A CA 1
ATOM 3570 C C . GLU A 1 450 ? -5.539 -24.797 7.031 1 93.25 450 GLU A C 1
ATOM 3572 O O . GLU A 1 450 ? -5.242 -24.188 8.062 1 93.25 450 GLU A O 1
ATOM 3577 N N . THR A 1 451 ? -5.789 -24.266 5.938 1 89.5 451 THR A N 1
ATOM 3578 C CA . THR A 1 451 ? -5.625 -22.812 5.809 1 89.5 451 THR A CA 1
ATOM 3579 C C . THR A 1 451 ? -6.812 -22.078 6.422 1 89.5 451 THR A C 1
ATOM 3581 O O . THR A 1 451 ? -6.648 -21.016 7.004 1 89.5 451 THR A O 1
ATOM 3584 N N . LEU A 1 452 ? -7.984 -22.656 6.289 1 90.88 452 LEU A N 1
ATOM 3585 C CA . LEU A 1 452 ? -9.188 -22.047 6.848 1 90.88 452 LEU A CA 1
ATOM 3586 C C . LEU A 1 452 ? -9.18 -22.141 8.367 1 90.88 452 LEU A C 1
ATOM 3588 O O . LEU A 1 452 ? -9.727 -21.266 9.047 1 90.88 452 LEU A O 1
ATOM 3592 N N . THR A 1 453 ? -8.539 -23.188 8.945 1 85 453 THR A N 1
ATOM 3593 C CA . THR A 1 453 ? -8.523 -23.406 10.391 1 85 453 THR A CA 1
ATOM 3594 C C . THR A 1 453 ? -7.434 -22.562 11.047 1 85 453 THR A C 1
ATOM 3596 O O . THR A 1 453 ? -7.574 -22.156 12.203 1 85 453 THR A O 1
ATOM 3599 N N . GLU A 1 454 ? -6.348 -22.469 10.406 1 72.94 454 GLU A N 1
ATOM 3600 C CA . GLU A 1 454 ? -5.305 -21.625 10.969 1 72.94 454 GLU A CA 1
ATOM 3601 C C . GLU A 1 454 ? -5.836 -20.219 11.297 1 72.94 454 GLU A C 1
ATOM 3603 O O . GLU A 1 454 ? -5.422 -19.609 12.281 1 72.94 454 GLU A O 1
ATOM 3608 N N . LYS A 1 455 ? -6.57 -19.688 10.719 1 63.62 455 LYS A N 1
ATOM 3609 C CA . LYS A 1 455 ? -7.117 -18.344 10.898 1 63.62 455 LYS A CA 1
ATOM 3610 C C . LYS A 1 455 ? -7.969 -18.266 12.164 1 63.62 455 LYS A C 1
ATOM 3612 O O . LYS A 1 455 ? -8.031 -17.219 12.812 1 63.62 455 LYS A O 1
ATOM 3617 N N . GLN A 1 456 ? -8.75 -19.328 12.438 1 54.16 456 GLN A N 1
ATOM 3618 C CA . GLN A 1 456 ? -9.625 -19.281 13.602 1 54.16 456 GLN A CA 1
ATOM 3619 C C . GLN A 1 456 ? -8.805 -19.172 14.891 1 54.16 456 GLN A C 1
ATOM 3621 O O . GLN A 1 456 ? -9.273 -18.594 15.883 1 54.16 456 GLN A O 1
ATOM 3626 N N . ASP A 1 457 ? -7.547 -19.531 14.812 1 45.72 457 ASP A N 1
ATOM 3627 C CA . ASP A 1 457 ? -6.723 -19.516 16.016 1 45.72 457 ASP A CA 1
ATOM 3628 C C . ASP A 1 457 ? -5.953 -18.203 16.125 1 45.72 457 ASP A C 1
ATOM 3630 O O . ASP A 1 457 ? -5.512 -17.828 17.219 1 45.72 457 ASP A O 1
ATOM 3634 N N . ASN A 1 458 ? -5.727 -17.422 15.102 1 44.53 458 ASN A N 1
ATOM 3635 C CA . ASN A 1 458 ? -4.969 -16.188 15.25 1 44.53 458 ASN A CA 1
ATOM 3636 C C . ASN A 1 458 ? -5.887 -14.961 15.273 1 44.53 458 ASN A C 1
ATOM 3638 O O . ASN A 1 458 ? -6.809 -14.859 14.461 1 44.53 458 ASN A O 1
ATOM 3642 N N . MET B 1 1 ? 26.656 0.407 -24.531 1 62.5 1 MET B N 1
ATOM 3643 C CA . MET B 1 1 ? 25.391 1.136 -24.469 1 62.5 1 MET B CA 1
ATOM 3644 C C . MET B 1 1 ? 24.828 1.376 -25.859 1 62.5 1 MET B C 1
ATOM 3646 O O . MET B 1 1 ? 25.547 1.846 -26.75 1 62.5 1 MET B O 1
ATOM 3650 N N . SER B 1 2 ? 23.75 0.601 -26.188 1 73.06 2 SER B N 1
ATOM 3651 C CA . SER B 1 2 ? 23.188 0.821 -27.516 1 73.06 2 SER B CA 1
ATOM 3652 C C . SER B 1 2 ? 22.391 2.119 -27.562 1 73.06 2 SER B C 1
ATOM 3654 O O . SER B 1 2 ? 21.562 2.379 -26.688 1 73.06 2 SER B O 1
ATOM 3656 N N . LEU B 1 3 ? 22.719 3.023 -28.547 1 73.81 3 LEU B N 1
ATOM 3657 C CA . LEU B 1 3 ? 22.031 4.289 -28.781 1 73.81 3 LEU B CA 1
ATOM 3658 C C . LEU B 1 3 ? 20.625 4.055 -29.312 1 73.81 3 LEU B C 1
ATOM 3660 O O . LEU B 1 3 ? 19.812 4.977 -29.344 1 73.81 3 LEU B O 1
ATOM 3664 N N . LYS B 1 4 ? 20.344 2.85 -29.625 1 76.38 4 LYS B N 1
ATOM 3665 C CA . LYS B 1 4 ? 19.078 2.582 -30.297 1 76.38 4 LYS B CA 1
ATOM 3666 C C . LYS B 1 4 ? 18.062 1.95 -29.344 1 76.38 4 LYS B C 1
ATOM 3668 O O . LYS B 1 4 ? 16.969 1.555 -29.766 1 76.38 4 LYS B O 1
ATOM 3673 N N . ASN B 1 5 ? 18.453 1.884 -28.141 1 82.62 5 ASN B N 1
ATOM 3674 C CA . ASN B 1 5 ? 17.516 1.321 -27.172 1 82.62 5 ASN B CA 1
ATOM 3675 C C . ASN B 1 5 ? 16.266 2.184 -27.031 1 82.62 5 ASN B C 1
ATOM 3677 O O . ASN B 1 5 ? 16.359 3.414 -27 1 82.62 5 ASN B O 1
ATOM 3681 N N . LEU B 1 6 ? 15.078 1.604 -27.031 1 70 6 LEU B N 1
ATOM 3682 C CA . LEU B 1 6 ? 13.828 2.322 -26.797 1 70 6 LEU B CA 1
ATOM 3683 C C . LEU B 1 6 ? 13.766 2.861 -25.375 1 70 6 LEU B C 1
ATOM 3685 O O . LEU B 1 6 ? 13.375 4.012 -25.156 1 70 6 LEU B O 1
ATOM 3689 N N . SER B 1 7 ? 14.125 1.971 -24.438 1 83.5 7 SER B N 1
ATOM 3690 C CA . SER B 1 7 ? 14.094 2.41 -23.047 1 83.5 7 SER B CA 1
ATOM 3691 C C . SER B 1 7 ? 15.352 3.193 -22.688 1 83.5 7 SER B C 1
ATOM 3693 O O . SER B 1 7 ? 16.469 2.686 -22.828 1 83.5 7 SER B O 1
ATOM 3695 N N . PRO B 1 8 ? 15.195 4.359 -22.188 1 79.38 8 PRO B N 1
ATOM 3696 C CA . PRO B 1 8 ? 16.391 5.125 -21.781 1 79.38 8 PRO B CA 1
ATOM 3697 C C . PRO B 1 8 ? 17.125 4.492 -20.609 1 79.38 8 PRO B C 1
ATOM 3699 O O . PRO B 1 8 ? 18.297 4.812 -20.375 1 79.38 8 PRO B O 1
ATOM 3702 N N . LEU B 1 9 ? 16.422 3.596 -19.875 1 88.25 9 LEU B N 1
ATOM 3703 C CA . LEU B 1 9 ? 17.062 2.916 -18.766 1 88.25 9 LEU B CA 1
ATOM 3704 C C . LEU B 1 9 ? 18.234 2.064 -19.25 1 88.25 9 LEU B C 1
ATOM 3706 O O . LEU B 1 9 ? 19.203 1.867 -18.531 1 88.25 9 LEU B O 1
ATOM 3710 N N . ASP B 1 10 ? 18.141 1.578 -20.5 1 87.44 10 ASP B N 1
ATOM 3711 C CA . ASP B 1 10 ? 19.141 0.695 -21.094 1 87.44 10 ASP B CA 1
ATOM 3712 C C . ASP B 1 10 ? 20.078 1.464 -22.031 1 87.44 10 ASP B C 1
ATOM 3714 O O . ASP B 1 10 ? 21.016 0.895 -22.578 1 87.44 10 ASP B O 1
ATOM 3718 N N . GLY B 1 11 ? 19.781 2.725 -22.234 1 82.75 11 GLY B N 1
ATOM 3719 C CA . GLY B 1 11 ? 20.594 3.582 -23.078 1 82.75 11 GLY B CA 1
ATOM 3720 C C . GLY B 1 11 ? 21.266 4.711 -22.312 1 82.75 11 GLY B C 1
ATOM 3721 O O . GLY B 1 11 ? 22.266 4.5 -21.625 1 82.75 11 GLY B O 1
ATOM 3722 N N . ARG B 1 12 ? 20.547 5.781 -22.344 1 77.69 12 ARG B N 1
ATOM 3723 C CA . ARG B 1 12 ? 21.062 7.027 -21.766 1 77.69 12 ARG B CA 1
ATOM 3724 C C . ARG B 1 12 ? 21.391 6.859 -20.297 1 77.69 12 ARG B C 1
ATOM 3726 O O . ARG B 1 12 ? 22.375 7.43 -19.797 1 77.69 12 ARG B O 1
ATOM 3733 N N . TYR B 1 13 ? 20.641 6.035 -19.609 1 88 13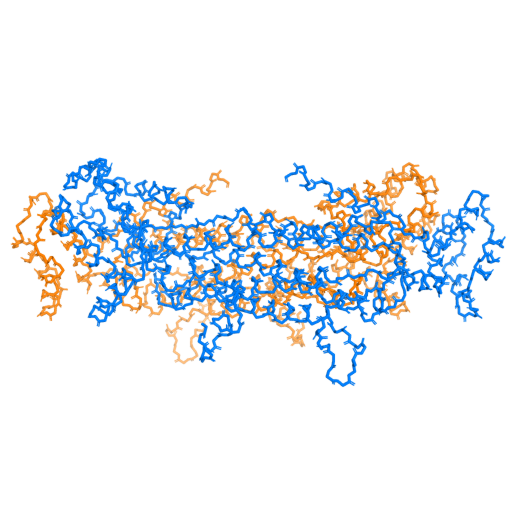 TYR B N 1
ATOM 3734 C CA . TYR B 1 13 ? 20.781 6.012 -18.156 1 88 13 TYR B CA 1
ATOM 3735 C C . TYR B 1 13 ? 21.328 4.672 -17.688 1 88 13 TYR B C 1
ATOM 3737 O O . TYR B 1 13 ? 21.219 4.328 -16.5 1 88 13 TYR B O 1
ATOM 3745 N N . GLN B 1 14 ? 21.906 3.928 -18.562 1 88.5 14 GLN B N 1
ATOM 3746 C CA . GLN B 1 14 ? 22.391 2.586 -18.25 1 88.5 14 GLN B CA 1
ATOM 3747 C C . GLN B 1 14 ? 23.406 2.621 -17.125 1 88.5 14 GLN B C 1
ATOM 3749 O O . GLN B 1 14 ? 23.453 1.716 -16.281 1 88.5 14 GLN B O 1
ATOM 3754 N N . SER B 1 15 ? 24.219 3.648 -17.109 1 89.06 15 SER B N 1
ATOM 3755 C CA . SER B 1 15 ? 25.266 3.736 -16.078 1 89.06 15 SER B CA 1
ATOM 3756 C C . SER B 1 15 ? 24.656 3.783 -14.688 1 89.06 15 SER B C 1
ATOM 3758 O O . SER B 1 15 ? 25.25 3.273 -13.734 1 89.06 15 SER B O 1
ATOM 3760 N N . SER B 1 16 ? 23.531 4.352 -14.516 1 90.31 16 SER B N 1
ATOM 3761 C CA . SER B 1 16 ? 22.859 4.469 -13.219 1 90.31 16 SER B CA 1
ATOM 3762 C C . SER B 1 16 ? 22.094 3.199 -12.875 1 90.31 16 SER B C 1
ATOM 3764 O O . SER B 1 16 ? 21.906 2.881 -11.695 1 90.31 16 SER B O 1
ATOM 3766 N N . THR B 1 17 ? 21.688 2.428 -13.875 1 92.31 17 THR B N 1
ATOM 3767 C CA . THR B 1 17 ? 20.781 1.321 -13.609 1 92.31 17 THR B CA 1
ATOM 3768 C C . THR B 1 17 ? 21.484 -0.018 -13.773 1 92.31 17 THR B C 1
ATOM 3770 O O . THR B 1 17 ? 20.922 -1.071 -13.484 1 92.31 17 THR B O 1
ATOM 3773 N N . GLU B 1 18 ? 22.719 -0.021 -14.133 1 92.62 18 GLU B N 1
ATOM 3774 C CA . GLU B 1 18 ? 23.516 -1.21 -14.414 1 92.62 18 GLU B CA 1
ATOM 3775 C C . GLU B 1 18 ? 23.484 -2.188 -13.242 1 92.62 18 GLU B C 1
ATOM 3777 O O . GLU B 1 18 ? 23.375 -3.4 -13.438 1 92.62 18 GLU B O 1
ATOM 3782 N N . PRO B 1 19 ? 23.516 -1.7 -12.023 1 93.88 19 PRO B N 1
ATOM 3783 C CA . PRO B 1 19 ? 23.531 -2.648 -10.906 1 93.88 19 PRO B CA 1
ATOM 3784 C C . PRO B 1 19 ? 22.266 -3.5 -10.852 1 93.88 19 PRO B C 1
ATOM 3786 O O . PRO B 1 19 ? 22.266 -4.582 -10.258 1 93.88 19 PRO B O 1
ATOM 3789 N N . LEU B 1 20 ? 21.188 -3.031 -11.438 1 95.62 20 LEU B N 1
ATOM 3790 C CA . LEU B 1 20 ? 19.922 -3.764 -11.414 1 95.62 20 LEU B CA 1
ATOM 3791 C C . LEU B 1 20 ? 19.922 -4.871 -12.469 1 95.62 20 LEU B C 1
ATOM 3793 O O . LEU B 1 20 ? 19.078 -5.766 -12.43 1 95.62 20 LEU B O 1
ATOM 3797 N N . GLN B 1 21 ? 20.875 -4.848 -13.414 1 93.31 21 GLN B N 1
ATOM 3798 C CA . GLN B 1 21 ? 20.906 -5.809 -14.508 1 93.31 21 GLN B CA 1
ATOM 3799 C C . GLN B 1 21 ? 21.109 -7.227 -13.992 1 93.31 21 GLN B C 1
ATOM 3801 O O . GLN B 1 21 ? 20.594 -8.188 -14.562 1 93.31 21 GLN B O 1
ATOM 3806 N N . ALA B 1 22 ? 21.844 -7.363 -12.922 1 94.31 22 ALA B N 1
ATOM 3807 C CA . ALA B 1 22 ? 22.141 -8.664 -12.344 1 94.31 22 ALA B CA 1
ATOM 3808 C C . ALA B 1 22 ? 20.906 -9.289 -11.711 1 94.31 22 ALA B C 1
ATOM 3810 O O . ALA B 1 22 ? 20.891 -10.484 -11.406 1 94.31 22 ALA B O 1
ATOM 3811 N N . HIS B 1 23 ? 19.828 -8.523 -11.609 1 96.06 23 HIS B N 1
ATOM 3812 C CA . HIS B 1 23 ? 18.641 -9.008 -10.938 1 96.06 23 HIS B CA 1
ATOM 3813 C C . HIS B 1 23 ? 17.438 -9 -11.867 1 96.06 23 HIS B C 1
ATOM 3815 O O . HIS B 1 23 ? 16.547 -9.852 -11.758 1 96.06 23 HIS B O 1
ATOM 3821 N N . PHE B 1 24 ? 17.359 -8.016 -12.836 1 95.44 24 PHE B N 1
ATOM 3822 C CA . PHE B 1 24 ? 16.094 -7.844 -13.523 1 95.44 24 PHE B CA 1
ATOM 3823 C C . PHE B 1 24 ? 16.266 -8.016 -15.023 1 95.44 24 PHE B C 1
ATOM 3825 O O . PHE B 1 24 ? 15.297 -7.852 -15.781 1 95.44 24 PHE B O 1
ATOM 3832 N N . SER B 1 25 ? 17.391 -8.352 -15.547 1 93.81 25 SER B N 1
ATOM 3833 C CA . SER B 1 25 ? 17.594 -8.609 -16.969 1 93.81 25 SER B CA 1
ATOM 3834 C C . SER B 1 25 ? 17.109 -10.008 -17.359 1 93.81 25 SER B C 1
ATOM 3836 O O . SER B 1 25 ? 16.828 -10.828 -16.484 1 93.81 25 SER B O 1
ATOM 3838 N N . GLU B 1 26 ? 16.953 -10.203 -18.609 1 93 26 GLU B N 1
ATOM 3839 C CA . GLU B 1 26 ? 16.656 -11.555 -19.078 1 93 26 GLU B CA 1
ATOM 3840 C C . GLU B 1 26 ? 17.766 -12.523 -18.688 1 93 26 GLU B C 1
ATOM 3842 O O . GLU B 1 26 ? 17.484 -13.688 -18.375 1 93 26 GLU B O 1
ATOM 3847 N N . TRP B 1 27 ? 19 -12.023 -18.797 1 95.25 27 TRP B N 1
ATOM 3848 C CA . TRP B 1 27 ? 20.156 -12.805 -18.344 1 95.25 27 TRP B CA 1
ATOM 3849 C C . TRP B 1 27 ? 19.969 -13.258 -16.906 1 95.25 27 TRP B C 1
ATOM 3851 O O . TRP B 1 27 ? 20.172 -14.43 -16.578 1 95.25 27 TRP B O 1
ATOM 3861 N N . ALA B 1 28 ? 19.578 -12.391 -16.047 1 96.81 28 ALA B N 1
ATOM 3862 C CA . ALA B 1 28 ? 19.359 -12.695 -14.641 1 96.81 28 ALA B CA 1
ATOM 3863 C C . ALA B 1 28 ? 18.234 -13.703 -14.453 1 96.81 28 ALA B C 1
ATOM 3865 O O . ALA B 1 28 ? 18.344 -14.625 -13.633 1 96.81 28 ALA B O 1
ATOM 3866 N N . LEU B 1 29 ? 17.141 -13.539 -15.18 1 96.81 29 LEU B N 1
ATOM 3867 C CA . LEU B 1 29 ? 16.016 -14.461 -15.07 1 96.81 29 LEU B CA 1
ATOM 3868 C C . LEU B 1 29 ? 16.453 -15.883 -15.406 1 96.81 29 LEU B C 1
ATOM 3870 O O . LEU B 1 29 ? 16.062 -16.828 -14.719 1 96.81 29 LEU B O 1
ATOM 3874 N N . ILE B 1 30 ? 17.25 -16.031 -16.484 1 97.5 30 ILE B N 1
ATOM 3875 C CA . ILE B 1 30 ? 17.734 -17.359 -16.859 1 97.5 30 ILE B CA 1
ATOM 3876 C C . ILE B 1 30 ? 18.594 -17.922 -15.727 1 97.5 30 ILE B C 1
ATOM 3878 O O . ILE B 1 30 ? 18.438 -19.094 -15.352 1 97.5 30 ILE B O 1
ATOM 3882 N N . LYS B 1 31 ? 19.469 -17.109 -15.203 1 98 31 LYS B N 1
ATOM 3883 C CA . LYS B 1 31 ? 20.344 -17.547 -14.133 1 98 31 LYS B CA 1
ATOM 3884 C C . LYS B 1 31 ? 19.547 -18.016 -12.914 1 98 31 LYS B C 1
ATOM 3886 O O . LYS B 1 31 ? 19.859 -19.062 -12.336 1 98 31 LYS B O 1
ATOM 3891 N N . TYR B 1 32 ? 18.531 -17.281 -12.5 1 98.31 32 TYR B N 1
ATOM 3892 C CA . TYR B 1 32 ? 17.75 -17.641 -11.32 1 98.31 32 TYR B CA 1
ATOM 3893 C C . TYR B 1 32 ? 16.922 -18.891 -11.578 1 98.31 32 TYR B C 1
ATOM 3895 O O . TYR B 1 32 ? 16.688 -19.688 -10.672 1 98.31 32 TYR B O 1
ATOM 3903 N N . ARG B 1 33 ? 16.453 -19.031 -12.797 1 98.5 33 ARG B N 1
ATOM 3904 C CA . ARG B 1 33 ? 15.766 -20.281 -13.141 1 98.5 33 ARG B CA 1
ATOM 3905 C C . ARG B 1 33 ? 16.688 -21.484 -12.984 1 98.5 33 ARG B C 1
ATOM 3907 O O . ARG B 1 33 ? 16.281 -22.516 -12.461 1 98.5 33 ARG B O 1
ATOM 3914 N N . VAL B 1 34 ? 17.922 -21.312 -13.469 1 98.38 34 VAL B N 1
ATOM 3915 C CA . VAL B 1 34 ? 18.938 -22.359 -13.32 1 98.38 34 VAL B CA 1
ATOM 3916 C C . VAL B 1 34 ? 19.141 -22.672 -11.836 1 98.38 34 VAL B C 1
ATOM 3918 O O . VAL B 1 34 ? 19.156 -23.828 -11.43 1 98.38 34 VAL B O 1
ATOM 3921 N N . HIS B 1 35 ? 19.25 -21.625 -11.078 1 98.69 35 HIS B N 1
ATOM 3922 C CA . HIS B 1 35 ? 19.469 -21.766 -9.641 1 98.69 35 HIS B CA 1
ATOM 3923 C C . HIS B 1 35 ? 18.328 -22.531 -8.984 1 98.69 35 HIS B C 1
ATOM 3925 O O . HIS B 1 35 ? 18.562 -23.469 -8.219 1 98.69 35 HIS B O 1
ATOM 3931 N N . VAL B 1 36 ? 17.062 -22.219 -9.266 1 98.81 36 VAL B N 1
ATOM 3932 C CA . VAL B 1 36 ? 15.898 -22.828 -8.648 1 98.81 36 VAL B CA 1
ATOM 3933 C C . VAL B 1 36 ? 15.812 -24.297 -9.062 1 98.81 36 VAL B C 1
ATOM 3935 O O . VAL B 1 36 ? 15.547 -25.172 -8.234 1 98.81 36 VAL B O 1
ATOM 3938 N N . GLU B 1 37 ? 16.062 -24.609 -10.359 1 98.5 37 GLU B N 1
ATOM 3939 C CA . GLU B 1 37 ? 16.031 -25.984 -10.859 1 98.5 37 GLU B CA 1
ATOM 3940 C C . GLU B 1 37 ? 17.062 -26.844 -10.133 1 98.5 37 GLU B C 1
ATOM 3942 O O . GLU B 1 37 ? 16.766 -27.984 -9.742 1 98.5 37 GLU B O 1
ATOM 3947 N N . ILE B 1 38 ? 18.234 -26.297 -9.969 1 98.38 38 ILE B N 1
ATOM 3948 C CA . ILE B 1 38 ? 19.312 -27.047 -9.328 1 98.38 38 ILE B CA 1
ATOM 3949 C C . ILE B 1 38 ? 18.969 -27.312 -7.867 1 98.38 38 ILE B C 1
ATOM 3951 O O . ILE B 1 38 ? 19.094 -28.438 -7.387 1 98.38 38 ILE B O 1
ATOM 3955 N N . GLU B 1 39 ? 18.516 -26.281 -7.172 1 98.62 39 GLU B N 1
ATOM 3956 C CA . GLU B 1 39 ? 18.172 -26.438 -5.762 1 98.62 39 GLU B CA 1
ATOM 3957 C C . GLU B 1 39 ? 17 -27.406 -5.578 1 98.62 39 GLU B C 1
ATOM 3959 O O . GLU B 1 39 ? 16.938 -28.125 -4.586 1 98.62 39 GLU B O 1
ATOM 3964 N N . TRP B 1 40 ? 16.078 -27.422 -6.539 1 98.44 40 TRP B N 1
ATOM 3965 C CA . TRP B 1 40 ? 14.977 -28.375 -6.473 1 98.44 40 TRP B CA 1
ATOM 3966 C C . TRP B 1 40 ? 15.477 -29.812 -6.613 1 98.44 40 TRP B C 1
ATOM 3968 O O . TRP B 1 40 ? 15.055 -30.688 -5.871 1 98.44 40 TRP B O 1
ATOM 3978 N N . LEU B 1 41 ? 16.438 -30.047 -7.547 1 97.69 41 LEU B N 1
ATOM 3979 C CA . LEU B 1 41 ? 17.031 -31.375 -7.699 1 97.69 41 LEU B CA 1
ATOM 3980 C C . LEU B 1 41 ? 17.719 -31.812 -6.41 1 97.69 41 LEU B C 1
ATOM 3982 O O . LEU B 1 41 ? 17.594 -32.969 -5.988 1 97.69 41 LEU B O 1
ATOM 3986 N N . LEU B 1 42 ? 18.422 -30.891 -5.832 1 98.19 42 LEU B N 1
ATOM 3987 C CA . LEU B 1 42 ? 19.109 -31.172 -4.57 1 98.19 42 LEU B CA 1
ATOM 3988 C C . LEU B 1 42 ? 18.109 -31.516 -3.475 1 98.19 42 LEU B C 1
ATOM 3990 O O . LEU B 1 42 ? 18.328 -32.438 -2.678 1 98.19 42 LEU B O 1
ATOM 3994 N N . MET B 1 43 ? 16.969 -30.781 -3.438 1 97.88 43 MET B N 1
ATOM 3995 C CA . MET B 1 43 ? 15.914 -31.062 -2.459 1 97.88 43 MET B CA 1
ATOM 3996 C C . MET B 1 43 ? 15.352 -32.469 -2.652 1 97.88 43 MET B C 1
ATOM 3998 O O . MET B 1 43 ? 15.133 -33.188 -1.68 1 97.88 43 MET B O 1
ATOM 4002 N N . LEU B 1 44 ? 15.133 -32.844 -3.9 1 97 44 LEU B N 1
ATOM 4003 C CA . LEU B 1 44 ? 14.617 -34.188 -4.191 1 97 44 LEU B CA 1
ATOM 4004 C C . LEU B 1 44 ? 15.594 -35.25 -3.715 1 97 44 LEU B C 1
ATOM 4006 O O . LEU B 1 44 ? 15.188 -36.25 -3.123 1 97 44 LEU B O 1
ATOM 4010 N N . ALA B 1 45 ? 16.859 -35.062 -3.92 1 96.25 45 ALA B N 1
ATOM 4011 C CA . ALA B 1 45 ? 17.906 -36 -3.533 1 96.25 45 ALA B CA 1
ATOM 4012 C C . ALA B 1 45 ? 17.984 -36.125 -2.016 1 96.25 45 ALA B C 1
ATOM 4014 O O . ALA B 1 45 ? 18.344 -37.188 -1.501 1 96.25 45 ALA B O 1
ATOM 4015 N N . GLU B 1 46 ? 17.594 -35.094 -1.336 1 95.56 46 GLU B N 1
ATOM 4016 C CA . GLU B 1 46 ? 17.688 -35.094 0.121 1 95.56 46 GLU B CA 1
ATOM 4017 C C . GLU B 1 46 ? 16.391 -35.594 0.764 1 95.56 46 GLU B C 1
ATOM 4019 O O . GLU B 1 46 ? 16.328 -35.75 1.981 1 95.56 46 GLU B O 1
ATOM 4024 N N . THR B 1 47 ? 15.344 -35.812 -0.022 1 95.31 47 THR B N 1
ATOM 4025 C CA . THR B 1 47 ? 14.055 -36.25 0.493 1 95.31 47 THR B CA 1
ATOM 4026 C C . THR B 1 47 ? 14.023 -37.781 0.599 1 95.31 47 THR B C 1
ATOM 4028 O O . THR B 1 47 ? 14 -38.469 -0.417 1 95.31 47 THR B O 1
ATOM 4031 N N . PRO B 1 48 ? 13.906 -38.344 1.777 1 93.88 48 PRO B N 1
ATOM 4032 C CA . PRO B 1 48 ? 14.016 -39.812 1.967 1 93.88 48 PRO B CA 1
ATOM 4033 C C . PRO B 1 48 ? 12.891 -40.562 1.275 1 93.88 48 PRO B C 1
ATOM 4035 O O . PRO B 1 48 ? 13.094 -41.688 0.832 1 93.88 48 PRO B O 1
ATOM 4038 N N . GLU B 1 49 ? 11.789 -39.969 1.171 1 93.12 49 GLU B N 1
ATOM 4039 C CA . GLU B 1 49 ? 10.641 -40.656 0.584 1 93.12 49 GLU B CA 1
ATOM 4040 C C . GLU B 1 49 ? 10.828 -40.844 -0.916 1 93.12 49 GLU B C 1
ATOM 4042 O O . GLU B 1 49 ? 10.117 -41.656 -1.527 1 93.12 49 GLU B O 1
ATOM 4047 N N . ILE B 1 50 ? 11.75 -40.125 -1.502 1 93.75 50 ILE B N 1
ATOM 4048 C CA . ILE B 1 50 ? 12.031 -40.219 -2.928 1 93.75 50 ILE B CA 1
ATOM 4049 C C . ILE B 1 50 ? 13.312 -41.031 -3.139 1 93.75 50 ILE B C 1
ATOM 4051 O O . ILE B 1 50 ? 14.359 -40.469 -3.463 1 93.75 50 ILE B O 1
ATOM 4055 N N . ALA B 1 51 ? 13.18 -42.312 -3.15 1 90.5 51 ALA B N 1
ATOM 4056 C CA . ALA B 1 51 ? 14.32 -43.219 -3.08 1 90.5 51 ALA B CA 1
ATOM 4057 C C . ALA B 1 51 ? 14.984 -43.375 -4.445 1 90.5 51 ALA B C 1
ATOM 4059 O O . ALA B 1 51 ? 16.156 -43.75 -4.531 1 90.5 51 ALA B O 1
ATOM 4060 N N . GLU B 1 52 ? 14.242 -43.125 -5.457 1 91.5 52 GLU B N 1
ATOM 4061 C CA . GLU B 1 52 ? 14.758 -43.312 -6.805 1 91.5 52 GLU B CA 1
ATOM 4062 C C . GLU B 1 52 ? 15.844 -42.312 -7.145 1 91.5 52 GLU B C 1
ATOM 4064 O O . GLU B 1 52 ? 16.625 -42.5 -8.07 1 91.5 52 GLU B O 1
ATOM 4069 N N . VAL B 1 53 ? 15.875 -41.188 -6.418 1 91.38 53 VAL B N 1
ATOM 4070 C CA . VAL B 1 53 ? 16.969 -40.219 -6.559 1 91.38 53 VAL B CA 1
ATOM 4071 C C . VAL B 1 53 ? 18.031 -40.469 -5.488 1 91.38 53 VAL B C 1
ATOM 4073 O O . VAL B 1 53 ? 17.766 -40.312 -4.297 1 91.38 53 VAL B O 1
ATOM 4076 N N . ARG B 1 54 ? 19.125 -40.906 -5.926 1 92.31 54 ARG B N 1
ATOM 4077 C CA . ARG B 1 54 ? 20.156 -41.219 -4.953 1 92.31 54 ARG B CA 1
ATOM 4078 C C . ARG B 1 54 ? 20.703 -39.938 -4.305 1 92.31 54 ARG B C 1
ATOM 4080 O O . ARG B 1 54 ? 20.594 -38.844 -4.871 1 92.31 54 ARG B O 1
ATOM 4087 N N . GLN B 1 55 ? 21.312 -40.156 -3.121 1 94.5 55 GLN B N 1
ATOM 4088 C CA . GLN B 1 55 ? 21.969 -39.031 -2.459 1 94.5 55 GLN B CA 1
ATOM 4089 C C . GLN B 1 55 ? 23.234 -38.594 -3.211 1 94.5 55 GLN B C 1
ATOM 4091 O O . GLN B 1 55 ? 23.984 -39.469 -3.68 1 94.5 55 GLN B O 1
ATOM 4096 N N . PHE B 1 56 ? 23.391 -37.312 -3.34 1 96.75 56 PHE B N 1
ATOM 4097 C CA . PHE B 1 56 ? 24.562 -36.812 -4.051 1 96.75 56 PHE B CA 1
ATOM 4098 C C . PHE B 1 56 ? 25.734 -36.656 -3.105 1 96.75 56 PHE B C 1
ATOM 4100 O O . PHE B 1 56 ? 25.562 -36.312 -1.929 1 96.75 56 PHE B O 1
ATOM 4107 N N . SER B 1 57 ? 26.922 -36.875 -3.629 1 96.94 57 SER B N 1
ATOM 4108 C CA . SER B 1 57 ? 28.141 -36.594 -2.875 1 96.94 57 SER B CA 1
ATOM 4109 C C . SER B 1 57 ? 28.359 -35.094 -2.717 1 96.94 57 SER B C 1
ATOM 4111 O O . SER B 1 57 ? 27.703 -34.281 -3.385 1 96.94 57 SER B O 1
ATOM 4113 N N . ALA B 1 58 ? 29.281 -34.75 -1.822 1 97.19 58 ALA B N 1
ATOM 4114 C CA . ALA B 1 58 ? 29.641 -33.375 -1.632 1 97.19 58 ALA B CA 1
ATOM 4115 C C . ALA B 1 58 ? 30.156 -32.75 -2.928 1 97.19 58 ALA B C 1
ATOM 4117 O O . ALA B 1 58 ? 29.875 -31.594 -3.232 1 97.19 58 ALA B O 1
ATOM 4118 N N . ASP B 1 59 ? 30.875 -33.562 -3.598 1 97.06 59 ASP B N 1
ATOM 4119 C CA . ASP B 1 59 ? 31.453 -33.094 -4.852 1 97.06 59 ASP B CA 1
ATOM 4120 C C . ASP B 1 59 ? 30.375 -32.844 -5.902 1 97.06 59 ASP B C 1
ATOM 4122 O O . ASP B 1 59 ? 30.438 -31.891 -6.664 1 97.06 59 ASP B O 1
ATOM 4126 N N . GLU B 1 60 ? 29.438 -33.719 -5.973 1 97.31 60 GLU B N 1
ATOM 4127 C CA . GLU B 1 60 ? 28.328 -33.562 -6.914 1 97.31 60 GLU B CA 1
ATOM 4128 C C . GLU B 1 60 ? 27.484 -32.344 -6.586 1 97.31 60 GLU B C 1
ATOM 4130 O O . GLU B 1 60 ? 27.078 -31.609 -7.488 1 97.31 60 GLU B O 1
ATOM 4135 N N . THR B 1 61 ? 27.266 -32.156 -5.332 1 97.88 61 THR B N 1
ATOM 4136 C CA . THR B 1 61 ? 26.516 -31 -4.875 1 97.88 61 THR B CA 1
ATOM 4137 C C . THR B 1 61 ? 27.25 -29.719 -5.238 1 97.88 61 THR B C 1
ATOM 4139 O O . THR B 1 61 ? 26.641 -28.75 -5.711 1 97.88 61 THR B O 1
ATOM 4142 N N . ARG B 1 62 ? 28.531 -29.688 -5.023 1 97.44 62 ARG B N 1
ATOM 4143 C CA . ARG B 1 62 ? 29.344 -28.531 -5.375 1 97.44 62 ARG B CA 1
ATOM 4144 C C . ARG B 1 62 ? 29.328 -28.281 -6.879 1 97.44 62 ARG B C 1
ATOM 4146 O O . ARG B 1 62 ? 29.266 -27.125 -7.316 1 97.44 62 ARG B O 1
ATOM 4153 N N . PHE B 1 63 ? 29.406 -29.359 -7.617 1 96.88 63 PHE B N 1
ATOM 4154 C CA . PHE B 1 63 ? 29.359 -29.25 -9.07 1 96.88 63 PHE B CA 1
ATOM 4155 C C . PHE B 1 63 ? 28.062 -28.594 -9.523 1 96.88 63 PHE B C 1
ATOM 4157 O O . PHE B 1 63 ? 28.078 -27.672 -10.344 1 96.88 63 PHE B O 1
ATOM 4164 N N . LEU B 1 64 ? 26.969 -29.047 -8.984 1 98 64 LEU B N 1
ATOM 4165 C CA . LEU B 1 64 ? 25.656 -28.516 -9.344 1 98 64 LEU B CA 1
ATOM 4166 C C . LEU B 1 64 ? 25.562 -27.031 -9 1 98 64 LEU B C 1
ATOM 4168 O O . LEU B 1 64 ? 25.156 -26.219 -9.836 1 98 64 LEU B O 1
ATOM 4172 N N . ARG B 1 65 ? 25.969 -26.641 -7.852 1 97.94 65 ARG B N 1
ATOM 4173 C CA . ARG B 1 65 ? 25.859 -25.25 -7.41 1 97.94 65 ARG B CA 1
ATOM 4174 C C . ARG B 1 65 ? 26.828 -24.359 -8.18 1 97.94 65 ARG B C 1
ATOM 4176 O O . ARG B 1 65 ? 26.562 -23.172 -8.398 1 97.94 65 ARG B O 1
ATOM 4183 N N . GLN B 1 66 ? 27.922 -24.938 -8.664 1 97.19 66 GLN B N 1
ATOM 4184 C CA . GLN B 1 66 ? 28.891 -24.203 -9.445 1 97.19 66 GLN B CA 1
ATOM 4185 C C . GLN B 1 66 ? 28.312 -23.781 -10.797 1 97.19 66 GLN B C 1
ATOM 4187 O O . GLN B 1 66 ? 28.734 -22.766 -11.367 1 97.19 66 GLN B O 1
ATOM 4192 N N . ILE B 1 67 ? 27.359 -24.562 -11.312 1 96.69 67 ILE B N 1
ATOM 4193 C CA . ILE B 1 67 ? 26.719 -24.203 -12.57 1 96.69 67 ILE B CA 1
ATOM 4194 C C . ILE B 1 67 ? 26.078 -22.828 -12.453 1 96.69 67 ILE B C 1
ATOM 4196 O O . ILE B 1 67 ? 26.172 -22.016 -13.367 1 96.69 67 ILE B O 1
ATOM 4200 N N . THR B 1 68 ? 25.406 -22.562 -11.312 1 95.94 68 THR B N 1
ATOM 4201 C CA . THR B 1 68 ? 24.797 -21.266 -11.062 1 95.94 68 THR B CA 1
ATOM 4202 C C . THR B 1 68 ? 25.859 -20.219 -10.75 1 95.94 68 THR B C 1
ATOM 4204 O O . THR B 1 68 ? 25.812 -19.094 -11.273 1 95.94 68 THR B O 1
ATOM 4207 N N . GLU B 1 69 ? 26.844 -20.531 -9.93 1 96.12 69 GLU B N 1
ATOM 4208 C CA . GLU B 1 69 ? 27.844 -19.594 -9.453 1 96.12 69 GLU B CA 1
ATOM 4209 C C . GLU B 1 69 ? 28.719 -19.078 -10.602 1 96.12 69 GLU B C 1
ATOM 4211 O O . GLU B 1 69 ? 29.172 -17.922 -10.586 1 96.12 69 GLU B O 1
ATOM 4216 N N . SER B 1 70 ? 28.906 -19.938 -11.594 1 96.25 70 SER B N 1
ATOM 4217 C CA . SER B 1 70 ? 29.781 -19.578 -12.711 1 96.25 70 SER B CA 1
ATOM 4218 C C . SER B 1 70 ? 28.969 -19.219 -13.953 1 96.25 70 SER B C 1
ATOM 4220 O O . SER B 1 70 ? 29.484 -19.234 -15.062 1 96.25 70 SER B O 1
ATOM 4222 N N . PHE B 1 71 ? 27.672 -19.031 -13.734 1 96.62 71 PHE B N 1
ATOM 4223 C CA . PHE B 1 71 ? 26.812 -18.688 -14.859 1 96.62 71 PHE B CA 1
ATOM 4224 C C . PHE B 1 71 ? 27.312 -17.438 -15.57 1 96.62 71 PHE B C 1
ATOM 4226 O O . PHE B 1 71 ? 27.641 -16.438 -14.93 1 96.62 71 PHE B O 1
ATOM 4233 N N . ASP B 1 72 ? 27.453 -17.469 -16.953 1 96.81 72 ASP B N 1
ATOM 4234 C CA . ASP B 1 72 ? 28.031 -16.359 -17.734 1 96.81 72 ASP B CA 1
ATOM 4235 C C . ASP B 1 72 ? 27.266 -16.141 -19.031 1 96.81 72 ASP B C 1
ATOM 4237 O O . ASP B 1 72 ? 26.188 -16.719 -19.234 1 96.81 72 ASP B O 1
ATOM 4241 N N . ASP B 1 73 ? 27.781 -15.289 -19.875 1 96.44 73 ASP B N 1
ATOM 4242 C CA . ASP B 1 73 ? 27.109 -14.906 -21.109 1 96.44 73 ASP B CA 1
ATOM 4243 C C . ASP B 1 73 ? 27.016 -16.094 -22.062 1 96.44 73 ASP B C 1
ATOM 4245 O O . ASP B 1 73 ? 26.031 -16.203 -22.812 1 96.44 73 ASP B O 1
ATOM 4249 N N . GLU B 1 74 ? 27.953 -16.938 -22 1 96.94 74 GLU B N 1
ATOM 4250 C CA . GLU B 1 74 ? 27.938 -18.125 -22.844 1 96.94 74 GLU B CA 1
ATOM 4251 C C . GLU B 1 74 ? 26.812 -19.078 -22.438 1 96.94 74 GLU B C 1
ATOM 4253 O O . GLU B 1 74 ? 26.125 -19.641 -23.297 1 96.94 74 GLU B O 1
ATOM 4258 N N . SER B 1 75 ? 26.75 -19.297 -21.141 1 96.56 75 SER B N 1
ATOM 4259 C CA . SER B 1 75 ? 25.656 -20.125 -20.641 1 96.56 75 SER B CA 1
ATOM 4260 C C . SER B 1 75 ? 24.297 -19.578 -21.047 1 96.56 75 SER B C 1
ATOM 4262 O O . SER B 1 75 ? 23.438 -20.328 -21.516 1 96.56 75 SER B O 1
ATOM 4264 N N . ALA B 1 76 ? 24.141 -18.25 -20.875 1 96.62 76 ALA B N 1
ATOM 4265 C CA . ALA B 1 76 ? 22.875 -17.609 -21.234 1 96.62 76 ALA B CA 1
ATOM 4266 C C . ALA B 1 76 ? 22.594 -17.75 -22.719 1 96.62 76 ALA B C 1
ATOM 4268 O O . ALA B 1 76 ? 21.453 -18 -23.125 1 96.62 76 ALA B O 1
ATOM 4269 N N . SER B 1 77 ? 23.609 -17.562 -23.516 1 97 77 SER B N 1
ATOM 4270 C CA . SER B 1 77 ? 23.469 -17.703 -24.969 1 97 77 SER B CA 1
ATOM 4271 C C . SER B 1 77 ? 23.062 -19.125 -25.359 1 97 77 SER B C 1
ATOM 4273 O O . SER B 1 77 ? 22.266 -19.312 -26.266 1 97 77 SER B O 1
ATOM 4275 N N . ARG B 1 78 ? 23.641 -20.109 -24.656 1 96.62 78 ARG B N 1
ATOM 4276 C CA . ARG B 1 78 ? 23.281 -21.5 -24.938 1 96.62 78 ARG B CA 1
ATOM 4277 C C . ARG B 1 78 ? 21.812 -21.766 -24.641 1 96.62 78 ARG B C 1
ATOM 4279 O O . ARG B 1 78 ? 21.125 -22.422 -25.422 1 96.62 78 ARG B O 1
ATOM 4286 N N . VAL B 1 79 ? 21.359 -21.266 -23.531 1 96.69 79 VAL B N 1
ATOM 4287 C CA . VAL B 1 79 ? 19.953 -21.422 -23.172 1 96.69 79 VAL B CA 1
ATOM 4288 C C . VAL B 1 79 ? 19.062 -20.781 -24.25 1 96.69 79 VAL B C 1
ATOM 4290 O O . VAL B 1 79 ? 18.047 -21.359 -24.656 1 96.69 79 VAL B O 1
ATOM 4293 N N . LYS B 1 80 ? 19.438 -19.625 -24.75 1 95.88 80 LYS B N 1
ATOM 4294 C CA . LYS B 1 80 ? 18.672 -18.938 -25.781 1 95.88 80 LYS B CA 1
ATOM 4295 C C . LYS B 1 80 ? 18.656 -19.734 -27.094 1 95.88 80 LYS B C 1
ATOM 4297 O O . LYS B 1 80 ? 17.672 -19.734 -27.828 1 95.88 80 LYS B O 1
ATOM 4302 N N . GLU B 1 81 ? 19.75 -20.359 -27.375 1 96.44 81 GLU B N 1
ATOM 4303 C CA . GLU B 1 81 ? 19.812 -21.219 -28.562 1 96.44 81 GLU B CA 1
ATOM 4304 C C . GLU B 1 81 ? 18.844 -22.391 -28.438 1 96.44 81 GLU B C 1
ATOM 4306 O O . GLU B 1 81 ? 18.141 -22.719 -29.406 1 96.44 81 GLU B O 1
ATOM 4311 N N . ILE B 1 82 ? 18.828 -23.016 -27.297 1 95 82 ILE B N 1
ATOM 4312 C CA . ILE B 1 82 ? 17.906 -24.125 -27.062 1 95 82 ILE B CA 1
ATOM 4313 C C . ILE B 1 82 ? 16.469 -23.641 -27.141 1 95 82 ILE B C 1
ATOM 4315 O O . ILE B 1 82 ? 15.602 -24.312 -27.719 1 95 82 ILE B O 1
ATOM 4319 N N . GLU B 1 83 ? 16.219 -22.453 -26.609 1 92.81 83 GLU B N 1
ATOM 4320 C CA . GLU B 1 83 ? 14.883 -21.875 -26.594 1 92.81 83 GLU B CA 1
ATOM 4321 C C . GLU B 1 83 ? 14.367 -21.656 -28.016 1 92.81 83 GLU B C 1
ATOM 4323 O O . GLU B 1 83 ? 13.172 -21.797 -28.281 1 92.81 83 GLU B O 1
ATOM 4328 N N . ARG B 1 84 ? 15.219 -21.312 -28.969 1 92.12 84 ARG B N 1
ATOM 4329 C CA . ARG B 1 84 ? 14.828 -21.109 -30.359 1 92.12 84 ARG B CA 1
ATOM 4330 C C . ARG B 1 84 ? 14.195 -22.375 -30.938 1 92.12 84 ARG B C 1
ATOM 4332 O O . ARG B 1 84 ? 13.32 -22.297 -31.797 1 92.12 84 ARG B O 1
ATOM 4339 N N . THR B 1 85 ? 14.531 -23.5 -30.344 1 89.44 85 THR B N 1
ATOM 4340 C CA . THR B 1 85 ? 13.992 -24.766 -30.812 1 89.44 85 THR B CA 1
ATOM 4341 C C . THR B 1 85 ? 12.766 -25.172 -30 1 89.44 85 THR B C 1
ATOM 4343 O O . THR B 1 85 ? 11.734 -25.562 -30.562 1 89.44 85 THR B O 1
ATOM 4346 N N . THR B 1 86 ? 12.844 -25 -28.734 1 86.25 86 THR B N 1
ATOM 4347 C CA . THR B 1 86 ? 11.781 -25.453 -27.844 1 86.25 86 THR B CA 1
ATOM 4348 C C . THR B 1 86 ? 10.641 -24.438 -27.812 1 86.25 86 THR B C 1
ATOM 4350 O O . THR B 1 86 ? 9.508 -24.781 -27.469 1 86.25 86 THR B O 1
ATOM 4353 N N . ASN B 1 87 ? 10.961 -23.125 -28.125 1 86.88 87 ASN B N 1
ATOM 4354 C CA . ASN B 1 87 ? 10.047 -22 -28 1 86.88 87 ASN B CA 1
ATOM 4355 C C . ASN B 1 87 ? 9.438 -21.938 -26.594 1 86.88 87 ASN B C 1
ATOM 4357 O O . ASN B 1 87 ? 8.242 -21.672 -26.453 1 86.88 87 ASN B O 1
ATOM 4361 N N . HIS B 1 88 ? 10.148 -22.344 -25.656 1 88.06 88 HIS B N 1
ATOM 4362 C CA . HIS B 1 88 ? 9.773 -22.359 -24.25 1 88.06 88 HIS B CA 1
ATOM 4363 C C . HIS B 1 88 ? 10.977 -22.078 -23.359 1 88.06 88 HIS B C 1
ATOM 4365 O O . HIS B 1 88 ? 11.883 -22.906 -23.266 1 88.06 88 HIS B O 1
ATOM 4371 N N . ASP B 1 89 ? 10.93 -21.016 -22.688 1 90 89 ASP B N 1
ATOM 4372 C CA . ASP B 1 89 ? 12.102 -20.5 -22 1 90 89 ASP B CA 1
ATOM 4373 C C . ASP B 1 89 ? 12.461 -21.359 -20.781 1 90 89 ASP B C 1
ATOM 4375 O O . ASP B 1 89 ? 13.633 -21.688 -20.578 1 90 89 ASP B O 1
ATOM 4379 N N . VAL B 1 90 ? 11.484 -21.859 -19.984 1 93.31 90 VAL B N 1
ATOM 4380 C CA . VAL B 1 90 ? 11.789 -22.688 -18.828 1 93.31 90 VAL B CA 1
ATOM 4381 C C . VAL B 1 90 ? 12.273 -24.062 -19.281 1 93.31 90 VAL B C 1
ATOM 4383 O O . VAL B 1 90 ? 13.188 -24.625 -18.688 1 93.31 90 VAL B O 1
ATOM 4386 N N . LYS B 1 91 ? 11.688 -24.609 -20.328 1 92.19 91 LYS B N 1
ATOM 4387 C CA . LYS B 1 91 ? 12.117 -25.891 -20.875 1 92.19 91 LYS B CA 1
ATOM 4388 C C . LYS B 1 91 ? 13.547 -25.812 -21.406 1 92.19 91 LYS B C 1
ATOM 4390 O O . LYS B 1 91 ? 14.297 -26.781 -21.328 1 92.19 91 LYS B O 1
ATOM 4395 N N . ALA B 1 92 ? 13.859 -24.672 -21.969 1 94.62 92 ALA B N 1
ATOM 4396 C CA . ALA B 1 92 ? 15.219 -24.469 -22.438 1 94.62 92 ALA B CA 1
ATOM 4397 C C . ALA B 1 92 ? 16.219 -24.578 -21.297 1 94.62 92 ALA B C 1
ATOM 4399 O O . ALA B 1 92 ? 17.328 -25.109 -21.469 1 94.62 92 ALA B O 1
ATOM 4400 N N . VAL B 1 93 ? 15.867 -24.062 -20.156 1 96.69 93 VAL B N 1
ATOM 4401 C CA . VAL B 1 93 ? 16.719 -24.141 -18.984 1 96.69 93 VAL B CA 1
ATOM 4402 C C . VAL B 1 93 ? 16.891 -25.609 -18.562 1 96.69 93 VAL B C 1
ATOM 4404 O O . VAL B 1 93 ? 18 -26.047 -18.234 1 96.69 93 VAL B O 1
ATOM 4407 N N . GLU B 1 94 ? 15.82 -26.375 -18.5 1 94.62 94 GLU B N 1
ATOM 4408 C CA . GLU B 1 94 ? 15.883 -27.797 -18.188 1 94.62 94 GLU B CA 1
ATOM 4409 C C . GLU B 1 94 ? 16.844 -28.531 -19.125 1 94.62 94 GLU B C 1
ATOM 4411 O O . GLU B 1 94 ? 17.672 -29.312 -18.688 1 94.62 94 GLU B O 1
ATOM 4416 N N . TYR B 1 95 ? 16.719 -28.266 -20.406 1 94.5 95 TYR B N 1
ATOM 4417 C CA . TYR B 1 95 ? 17.562 -28.922 -21.406 1 94.5 95 TYR B CA 1
ATOM 4418 C C . TYR B 1 95 ? 19.016 -28.5 -21.234 1 94.5 95 TYR B C 1
ATOM 4420 O O . TYR B 1 95 ? 19.922 -29.328 -21.391 1 94.5 95 TYR B O 1
ATOM 4428 N N . PHE B 1 96 ? 19.281 -27.281 -20.969 1 96.75 96 PHE B N 1
ATOM 4429 C CA . PHE B 1 96 ? 20.625 -26.781 -20.703 1 96.75 96 PHE B CA 1
ATOM 4430 C C . PHE B 1 96 ? 21.266 -27.547 -19.547 1 96.75 96 PHE B C 1
ATOM 4432 O O . PHE B 1 96 ? 22.406 -27.984 -19.641 1 96.75 96 PHE B O 1
ATOM 4439 N N . LEU B 1 97 ? 20.484 -27.75 -18.484 1 97 97 LEU B N 1
ATOM 4440 C CA . LEU B 1 97 ? 20.984 -28.453 -17.312 1 97 97 LEU B CA 1
ATOM 4441 C C . LEU B 1 97 ? 21.203 -29.938 -17.625 1 97 97 LEU B C 1
ATOM 4443 O O . LEU B 1 97 ? 22.172 -30.531 -17.141 1 97 97 LEU B O 1
ATOM 4447 N N . LYS B 1 98 ? 20.312 -30.531 -18.438 1 94.5 98 LYS B N 1
ATOM 4448 C CA . LYS B 1 98 ? 20.516 -31.922 -18.859 1 94.5 98 LYS B CA 1
ATOM 4449 C C . LYS B 1 98 ? 21.812 -32.062 -19.641 1 94.5 98 LYS B C 1
ATOM 4451 O O . LYS B 1 98 ? 22.531 -33.062 -19.469 1 94.5 98 LYS B O 1
ATOM 4456 N N . GLU B 1 99 ? 22.078 -31.062 -20.484 1 95.81 99 GLU B N 1
ATOM 4457 C CA . GLU B 1 99 ? 23.328 -31.062 -21.219 1 95.81 99 GLU B CA 1
ATOM 4458 C C . GLU B 1 99 ? 24.531 -30.984 -20.266 1 95.81 99 GLU B C 1
ATOM 4460 O O . GLU B 1 99 ? 25.531 -31.688 -20.469 1 95.81 99 GLU B O 1
ATOM 4465 N N . LYS B 1 100 ? 24.453 -30.156 -19.266 1 96.31 100 LYS B N 1
ATOM 4466 C CA . LYS B 1 100 ? 25.531 -29.984 -18.297 1 96.31 100 LYS B CA 1
ATOM 4467 C C . LYS B 1 100 ? 25.781 -31.266 -17.516 1 96.31 100 LYS B C 1
ATOM 4469 O O . LYS B 1 100 ? 26.906 -31.531 -17.094 1 96.31 100 LYS B O 1
ATOM 4474 N N . LEU B 1 101 ? 24.75 -32.062 -17.281 1 96 101 LEU B N 1
ATOM 4475 C CA . LEU B 1 101 ? 24.875 -33.25 -16.484 1 96 101 LEU B CA 1
ATOM 4476 C C . LEU B 1 101 ? 25.344 -34.438 -17.328 1 96 101 LEU B C 1
ATOM 4478 O O . LEU B 1 101 ? 25.781 -35.469 -16.781 1 96 101 LEU B O 1
ATOM 4482 N N . ALA B 1 102 ? 25.188 -34.312 -18.641 1 94.38 102 ALA B N 1
ATOM 4483 C CA . ALA B 1 102 ? 25.594 -35.406 -19.531 1 94.38 102 ALA B CA 1
ATOM 4484 C C . ALA B 1 102 ? 27.078 -35.719 -19.375 1 94.38 102 ALA B C 1
ATOM 4486 O O . ALA B 1 102 ? 27.922 -34.812 -19.328 1 94.38 102 ALA B O 1
ATOM 4487 N N . GLY B 1 103 ? 27.438 -37 -19.25 1 93.62 103 GLY B N 1
ATOM 4488 C CA . GLY B 1 103 ? 28.828 -37.438 -19.156 1 93.62 103 GLY B CA 1
ATOM 4489 C C . GLY B 1 103 ? 29.391 -37.312 -17.75 1 93.62 103 GLY B C 1
ATOM 4490 O O . GLY B 1 103 ? 30.547 -37.656 -17.516 1 93.62 103 GLY B O 1
ATOM 4491 N N . THR B 1 104 ? 28.562 -36.812 -16.828 1 95.56 104 THR B N 1
ATOM 4492 C CA . THR B 1 104 ? 29.016 -36.719 -15.453 1 95.56 104 THR B CA 1
ATOM 4493 C C . THR B 1 104 ? 28.453 -37.875 -14.625 1 95.56 104 THR B C 1
ATOM 4495 O O . THR B 1 104 ? 27.766 -38.75 -15.148 1 95.56 104 THR B O 1
ATOM 4498 N N . SER B 1 105 ? 28.844 -37.875 -13.359 1 95.69 105 SER B N 1
ATOM 4499 C CA . SER B 1 105 ? 28.328 -38.906 -12.43 1 95.69 105 SER B CA 1
ATOM 4500 C C . SER B 1 105 ? 26.828 -38.688 -12.18 1 95.69 105 SER B C 1
ATOM 4502 O O . SER B 1 105 ? 26.156 -39.594 -11.648 1 95.69 105 SER B O 1
ATOM 4504 N N . LEU B 1 106 ? 26.297 -37.562 -12.664 1 95.94 106 LEU B N 1
ATOM 4505 C CA . LEU B 1 106 ? 24.891 -37.219 -12.383 1 95.94 106 LEU B CA 1
ATOM 4506 C C . LEU B 1 106 ? 24.016 -37.5 -13.594 1 95.94 106 LEU B C 1
ATOM 4508 O O . LEU B 1 106 ? 22.844 -37.125 -13.609 1 95.94 106 LEU B O 1
ATOM 4512 N N . GLU B 1 107 ? 24.5 -38.125 -14.555 1 93.25 107 GLU B N 1
ATOM 4513 C CA . GLU B 1 107 ? 23.797 -38.375 -15.812 1 93.25 107 GLU B CA 1
ATOM 4514 C C . GLU B 1 107 ? 22.516 -39.188 -15.57 1 93.25 107 GLU B C 1
ATOM 4516 O O . GLU B 1 107 ? 21.5 -38.938 -16.234 1 93.25 107 GLU B O 1
ATOM 4521 N N . THR B 1 108 ? 22.562 -40.062 -14.656 1 90.06 108 THR B N 1
ATOM 4522 C CA . THR B 1 108 ? 21.422 -40.938 -14.398 1 90.06 108 THR B CA 1
ATOM 4523 C C . THR B 1 108 ? 20.281 -40.156 -13.734 1 90.06 108 THR B C 1
ATOM 4525 O O . THR B 1 108 ? 19.141 -40.625 -13.727 1 90.06 108 THR B O 1
ATOM 4528 N N . GLU B 1 109 ? 20.609 -39 -13.195 1 91.75 109 GLU B N 1
ATOM 4529 C CA . GLU B 1 109 ? 19.625 -38.219 -12.461 1 91.75 109 GLU B CA 1
ATOM 4530 C C . GLU B 1 109 ? 19.047 -37.094 -13.328 1 91.75 109 GLU B C 1
ATOM 4532 O O . GLU B 1 109 ? 18.203 -36.312 -12.875 1 91.75 109 GLU B O 1
ATOM 4537 N N . ARG B 1 110 ? 19.422 -37 -14.57 1 89.56 110 ARG B N 1
ATOM 4538 C CA . ARG B 1 110 ? 19.062 -35.875 -15.43 1 89.56 110 ARG B CA 1
ATOM 4539 C C . ARG B 1 110 ? 17.547 -35.781 -15.602 1 89.56 110 ARG B C 1
ATOM 4541 O O . ARG B 1 110 ? 17 -34.688 -15.758 1 89.56 110 ARG B O 1
ATOM 4548 N N . GLU B 1 111 ? 16.812 -36.969 -15.508 1 87.62 111 GLU B N 1
ATOM 4549 C CA . GLU B 1 111 ? 15.367 -36.969 -15.719 1 87.62 111 GLU B CA 1
ATOM 4550 C C . GLU B 1 111 ? 14.617 -36.438 -14.5 1 87.62 111 GLU B C 1
ATOM 4552 O O . GLU B 1 111 ? 13.422 -36.156 -14.57 1 87.62 111 GLU B O 1
ATOM 4557 N N . TRP B 1 112 ? 15.312 -36.188 -13.422 1 92.69 112 TRP B N 1
ATOM 4558 C CA . TRP B 1 112 ? 14.703 -35.688 -12.195 1 92.69 112 TRP B CA 1
ATOM 4559 C C . TRP B 1 112 ? 14.711 -34.156 -12.18 1 92.69 112 TRP B C 1
ATOM 4561 O O . TRP B 1 112 ? 14.07 -33.531 -11.336 1 92.69 112 TRP B O 1
ATOM 4571 N N . LEU B 1 113 ? 15.492 -33.625 -13.172 1 94.19 113 LEU B N 1
ATOM 4572 C CA . LEU B 1 113 ? 15.375 -32.188 -13.359 1 94.19 113 LEU B CA 1
ATOM 4573 C C . LEU B 1 113 ? 13.945 -31.797 -13.703 1 94.19 113 LEU B C 1
ATOM 4575 O O . LEU B 1 113 ? 13.312 -32.406 -14.555 1 94.19 113 LEU B O 1
ATOM 4579 N N . HIS B 1 114 ? 13.352 -30.781 -12.984 1 94.81 114 HIS B N 1
ATOM 4580 C CA . HIS B 1 114 ? 12.008 -30.25 -13.234 1 94.81 114 HIS B CA 1
ATOM 4581 C C . HIS B 1 114 ? 10.938 -31.281 -12.891 1 94.81 114 HIS B C 1
ATOM 4583 O O . HIS B 1 114 ? 9.828 -31.219 -13.43 1 94.81 114 HIS B O 1
ATOM 4589 N N . PHE B 1 115 ? 11.289 -32.188 -12.07 1 93.5 115 PHE B N 1
ATOM 4590 C CA . PHE B 1 115 ? 10.336 -33.219 -11.688 1 93.5 115 PHE B CA 1
ATOM 4591 C C . PHE B 1 115 ? 9.141 -32.625 -10.953 1 93.5 115 PHE B C 1
ATOM 4593 O O . PHE B 1 115 ? 9.312 -31.844 -10.016 1 93.5 115 PHE B O 1
ATOM 4600 N N . ALA B 1 116 ? 7.941 -32.969 -11.383 1 93.75 116 ALA B N 1
ATOM 4601 C CA . ALA B 1 116 ? 6.652 -32.594 -10.797 1 93.75 116 ALA B CA 1
ATOM 4602 C C . ALA B 1 116 ? 6.477 -31.094 -10.727 1 93.75 116 ALA B C 1
ATOM 4604 O O . ALA B 1 116 ? 5.812 -30.578 -9.828 1 93.75 116 ALA B O 1
ATOM 4605 N N . CYS B 1 117 ? 7.184 -30.406 -11.617 1 94.19 117 CYS B N 1
ATOM 4606 C CA . CYS B 1 117 ? 7.137 -28.938 -11.633 1 94.19 117 CYS B CA 1
ATOM 4607 C C . CYS B 1 117 ? 6.457 -28.438 -12.891 1 94.19 117 CYS B C 1
ATOM 4609 O O . CYS B 1 117 ? 6.523 -29.078 -13.945 1 94.19 117 CYS B O 1
ATOM 4611 N N . THR B 1 118 ? 5.719 -27.375 -12.68 1 94.25 118 THR B N 1
ATOM 4612 C CA . THR B 1 118 ? 5.348 -26.531 -13.82 1 94.25 118 THR B CA 1
ATOM 4613 C C . THR B 1 118 ? 6.336 -25.391 -14 1 94.25 118 THR B C 1
ATOM 4615 O O . THR B 1 118 ? 7.191 -25.156 -13.141 1 94.25 118 THR B O 1
ATOM 4618 N N . SER B 1 119 ? 6.227 -24.656 -15.148 1 94.19 119 SER B N 1
ATOM 4619 C CA . SER B 1 119 ? 7.055 -23.484 -15.375 1 94.19 119 SER B CA 1
ATOM 4620 C C . SER B 1 119 ? 6.867 -22.453 -14.266 1 94.19 119 SER B C 1
ATOM 4622 O O . SER B 1 119 ? 7.828 -21.797 -13.852 1 94.19 119 SER B O 1
ATOM 4624 N N . GLU B 1 120 ? 5.652 -22.375 -13.766 1 94.88 120 GLU B N 1
ATOM 4625 C CA . GLU B 1 120 ? 5.355 -21.375 -12.75 1 94.88 120 GLU B CA 1
ATOM 4626 C C . GLU B 1 120 ? 5.984 -21.734 -11.414 1 94.88 120 GLU B C 1
ATOM 4628 O O . GLU B 1 120 ? 6.277 -20.859 -10.594 1 94.88 120 GLU B O 1
ATOM 4633 N N . ASP B 1 121 ? 6.172 -22.984 -11.172 1 97.81 121 ASP B N 1
ATOM 4634 C CA . ASP B 1 121 ? 6.879 -23.391 -9.961 1 97.81 121 ASP B CA 1
ATOM 4635 C C . ASP B 1 121 ? 8.305 -22.844 -9.945 1 97.81 121 ASP B C 1
ATOM 4637 O O . ASP B 1 121 ? 8.844 -22.531 -8.883 1 97.81 121 ASP B O 1
ATOM 4641 N N . ILE B 1 122 ? 8.891 -22.719 -11.078 1 97.94 122 ILE B N 1
ATOM 4642 C CA . ILE B 1 122 ? 10.242 -22.188 -11.219 1 97.94 122 ILE B CA 1
ATOM 4643 C C . ILE B 1 122 ? 10.203 -20.672 -11.312 1 97.94 122 ILE B C 1
ATOM 4645 O O . ILE B 1 122 ? 10.977 -19.969 -10.641 1 97.94 122 ILE B O 1
ATOM 4649 N N . ASN B 1 123 ? 9.266 -20.125 -12.07 1 97.38 123 ASN B N 1
ATOM 4650 C CA . ASN B 1 123 ? 9.227 -18.703 -12.398 1 97.38 123 ASN B CA 1
ATOM 4651 C C . ASN B 1 123 ? 8.953 -17.844 -11.164 1 97.38 123 ASN B C 1
ATOM 4653 O O . ASN B 1 123 ? 9.633 -16.844 -10.938 1 97.38 123 ASN B O 1
ATOM 4657 N N . ASN B 1 124 ? 7.945 -18.203 -10.359 1 98.19 124 ASN B N 1
ATOM 4658 C CA . ASN B 1 124 ? 7.602 -17.359 -9.227 1 98.19 124 ASN B CA 1
ATOM 4659 C C . ASN B 1 124 ? 8.742 -17.281 -8.219 1 98.19 124 ASN B C 1
ATOM 4661 O O . ASN B 1 124 ? 8.984 -16.219 -7.633 1 98.19 124 ASN B O 1
ATOM 4665 N N . LEU B 1 125 ? 9.414 -18.391 -8.055 1 98.75 125 LEU B N 1
ATOM 4666 C CA . LEU B 1 125 ? 10.562 -18.406 -7.152 1 98.75 125 LEU B CA 1
ATOM 4667 C C . LEU B 1 125 ? 11.703 -17.578 -7.719 1 98.75 125 LEU B C 1
ATOM 4669 O O . LEU B 1 125 ? 12.367 -16.844 -6.98 1 98.75 125 LEU B O 1
ATOM 4673 N N . SER B 1 126 ? 11.945 -17.703 -8.984 1 98.44 126 SER B N 1
ATOM 4674 C CA . SER B 1 126 ? 12.977 -16.906 -9.641 1 98.44 126 SER B CA 1
ATOM 4675 C C . SER B 1 126 ? 12.688 -15.406 -9.5 1 98.44 126 SER B C 1
ATOM 4677 O O . SER B 1 126 ? 13.57 -14.633 -9.117 1 98.44 126 SER B O 1
ATOM 4679 N N . HIS B 1 127 ? 11.453 -15 -9.781 1 98.06 127 HIS B N 1
ATOM 4680 C CA . HIS B 1 127 ? 11.07 -13.602 -9.68 1 98.06 127 HIS B CA 1
ATOM 4681 C C . HIS B 1 127 ? 11.188 -13.094 -8.242 1 98.06 127 HIS B C 1
ATOM 4683 O O . HIS B 1 127 ? 11.578 -11.945 -8.016 1 98.06 127 HIS B O 1
ATOM 4689 N N . ALA B 1 128 ? 10.797 -13.938 -7.285 1 98.69 128 ALA B N 1
ATOM 4690 C CA . ALA B 1 128 ? 10.906 -13.547 -5.883 1 98.69 128 ALA B CA 1
ATOM 4691 C C . ALA B 1 128 ? 12.367 -13.297 -5.504 1 98.69 128 ALA B C 1
ATOM 4693 O O . ALA B 1 128 ? 12.672 -12.312 -4.82 1 98.69 128 ALA B O 1
ATOM 4694 N N . LEU B 1 129 ? 13.219 -14.172 -5.922 1 98.62 129 LEU B N 1
ATOM 4695 C CA . LEU B 1 129 ? 14.641 -14.023 -5.633 1 98.62 129 LEU B CA 1
ATOM 4696 C C . LEU B 1 129 ? 15.219 -12.797 -6.328 1 98.62 129 LEU B C 1
ATOM 4698 O O . LEU B 1 129 ? 16.031 -12.07 -5.75 1 98.62 129 LEU B O 1
ATOM 4702 N N . MET B 1 130 ? 14.836 -12.586 -7.574 1 98.06 130 MET B N 1
ATOM 4703 C CA . MET B 1 130 ? 15.234 -11.398 -8.328 1 98.06 130 MET B CA 1
ATOM 4704 C C . MET B 1 130 ? 14.82 -10.125 -7.594 1 98.06 130 MET B C 1
ATOM 4706 O O . MET B 1 130 ? 15.633 -9.219 -7.41 1 98.06 130 MET B O 1
ATOM 4710 N N . LEU B 1 131 ? 13.57 -10.094 -7.18 1 98.38 131 LEU B N 1
ATOM 4711 C CA . LEU B 1 131 ? 13.031 -8.93 -6.48 1 98.38 131 LEU B CA 1
ATOM 4712 C C . LEU B 1 131 ? 13.75 -8.711 -5.156 1 98.38 131 LEU B C 1
ATOM 4714 O O . LEU B 1 131 ? 14.156 -7.582 -4.848 1 98.38 131 LEU B O 1
ATOM 4718 N N . LYS B 1 132 ? 13.914 -9.75 -4.41 1 98.38 132 LYS B N 1
ATOM 4719 C CA . LYS B 1 132 ? 14.594 -9.672 -3.121 1 98.38 132 LYS B CA 1
ATOM 4720 C C . LYS B 1 132 ? 16.016 -9.133 -3.281 1 98.38 132 LYS B C 1
ATOM 4722 O O . LYS B 1 132 ? 16.422 -8.203 -2.582 1 98.38 132 LYS B O 1
ATOM 4727 N N . GLY B 1 133 ? 16.781 -9.719 -4.176 1 98.12 133 GLY B N 1
ATOM 4728 C CA . GLY B 1 133 ? 18.141 -9.273 -4.422 1 98.12 133 GLY B CA 1
ATOM 4729 C C . GLY B 1 133 ? 18.219 -7.836 -4.906 1 98.12 133 GLY B C 1
ATOM 4730 O O . GLY B 1 133 ? 19.016 -7.047 -4.398 1 98.12 133 GLY B O 1
ATOM 4731 N N . GLY B 1 134 ? 17.359 -7.465 -5.918 1 98.19 134 GLY B N 1
ATOM 4732 C CA . GLY B 1 134 ? 17.359 -6.117 -6.465 1 98.19 134 GLY B CA 1
ATOM 4733 C C . GLY B 1 134 ? 17.016 -5.059 -5.43 1 98.19 134 GLY B C 1
ATOM 4734 O O . GLY B 1 134 ? 17.594 -3.973 -5.43 1 98.19 134 GLY B O 1
ATOM 4735 N N . ILE B 1 135 ? 16.078 -5.398 -4.562 1 98.62 135 ILE B N 1
ATOM 4736 C CA . ILE B 1 135 ? 15.664 -4.441 -3.547 1 98.62 135 ILE B CA 1
ATOM 4737 C C . ILE B 1 135 ? 16.719 -4.352 -2.451 1 98.62 135 ILE B C 1
ATOM 4739 O O . ILE B 1 135 ? 17.188 -3.258 -2.111 1 98.62 135 ILE B O 1
ATOM 4743 N N . GLU B 1 136 ? 17.203 -5.465 -1.904 1 98.38 136 GLU B N 1
ATOM 4744 C CA . GLU B 1 136 ? 18.062 -5.492 -0.727 1 98.38 136 GLU B CA 1
ATOM 4745 C C . GLU B 1 136 ? 19.5 -5.078 -1.078 1 98.38 136 GLU B C 1
ATOM 4747 O O . GLU B 1 136 ? 20.188 -4.453 -0.267 1 98.38 136 GLU B O 1
ATOM 4752 N N . GLU B 1 137 ? 19.922 -5.387 -2.273 1 98.19 137 GLU B N 1
ATOM 4753 C CA . GLU B 1 137 ? 21.344 -5.199 -2.596 1 98.19 137 GLU B CA 1
ATOM 4754 C C . GLU B 1 137 ? 21.562 -3.918 -3.396 1 98.19 137 GLU B C 1
ATOM 4756 O O . GLU B 1 137 ? 22.672 -3.41 -3.473 1 98.19 137 GLU B O 1
ATOM 4761 N N . VAL B 1 138 ? 20.469 -3.426 -3.992 1 98.31 138 VAL B N 1
ATOM 4762 C CA . VAL B 1 138 ? 20.703 -2.303 -4.895 1 98.31 138 VAL B CA 1
ATOM 4763 C C . VAL B 1 138 ? 19.828 -1.12 -4.488 1 98.31 138 VAL B C 1
ATOM 4765 O O . VAL B 1 138 ? 20.344 -0.053 -4.141 1 98.31 138 VAL B O 1
ATOM 4768 N N . TRP B 1 139 ? 18.484 -1.271 -4.484 1 98.69 139 TRP B N 1
ATOM 4769 C CA . TRP B 1 139 ? 17.578 -0.143 -4.305 1 98.69 139 TRP B CA 1
ATOM 4770 C C . TRP B 1 139 ? 17.656 0.4 -2.881 1 98.69 139 TRP B C 1
ATOM 4772 O O . TRP B 1 139 ? 17.797 1.609 -2.678 1 98.69 139 TRP B O 1
ATOM 4782 N N . LEU B 1 140 ? 17.609 -0.533 -1.854 1 98.69 140 LEU B N 1
ATOM 4783 C CA . LEU B 1 140 ? 17.594 -0.11 -0.458 1 98.69 140 LEU B CA 1
ATOM 4784 C C . LEU B 1 140 ? 18.859 0.655 -0.106 1 98.69 140 LEU B C 1
ATOM 4786 O O . LEU B 1 140 ? 18.797 1.732 0.49 1 98.69 140 LEU B O 1
ATOM 4790 N N . PRO B 1 141 ? 20.062 0.156 -0.476 1 98.38 141 PRO B N 1
ATOM 4791 C CA . PRO B 1 141 ? 21.266 0.92 -0.168 1 98.38 141 PRO B CA 1
ATOM 4792 C C . PRO B 1 141 ? 21.234 2.33 -0.752 1 98.38 141 PRO B C 1
ATOM 4794 O O . PRO B 1 141 ? 21.656 3.285 -0.088 1 98.38 141 PRO B O 1
ATOM 4797 N N . GLN B 1 142 ? 20.75 2.457 -1.97 1 98.25 142 GLN B N 1
ATOM 4798 C CA . GLN B 1 142 ? 20.672 3.777 -2.588 1 98.25 142 GLN B CA 1
ATOM 4799 C C . GLN B 1 142 ? 19.641 4.656 -1.884 1 98.25 142 GLN B C 1
ATOM 4801 O O . GLN B 1 142 ? 19.859 5.855 -1.704 1 98.25 142 GLN B O 1
ATOM 4806 N N . ALA B 1 143 ? 18.469 4.086 -1.528 1 98.69 143 ALA B N 1
ATOM 4807 C CA . ALA B 1 143 ? 17.453 4.82 -0.792 1 98.69 143 ALA B CA 1
ATOM 4808 C C . ALA B 1 143 ? 17.984 5.328 0.543 1 98.69 143 ALA B C 1
ATOM 4810 O O . ALA B 1 143 ? 17.812 6.496 0.891 1 98.69 143 ALA B O 1
ATOM 4811 N N . PHE B 1 144 ? 18.688 4.484 1.258 1 98.44 144 PHE B N 1
ATOM 4812 C CA . PHE B 1 144 ? 19.281 4.871 2.537 1 98.44 144 PHE B CA 1
ATOM 4813 C C . PHE B 1 144 ? 20.328 5.957 2.346 1 98.44 144 PHE B C 1
ATOM 4815 O O . PHE B 1 144 ? 20.453 6.867 3.17 1 98.44 144 PHE B O 1
ATOM 4822 N N . ALA B 1 145 ? 21.109 5.84 1.302 1 98.31 145 ALA B N 1
ATOM 4823 C CA . ALA B 1 145 ? 22.141 6.844 1.045 1 98.31 145 ALA B CA 1
ATOM 4824 C C . ALA B 1 145 ? 21.516 8.234 0.901 1 98.31 145 ALA B C 1
ATOM 4826 O O . ALA B 1 145 ? 22.047 9.211 1.429 1 98.31 145 ALA B O 1
ATOM 4827 N N . VAL B 1 146 ? 20.406 8.312 0.19 1 98.56 146 VAL B N 1
ATOM 4828 C CA . VAL B 1 146 ? 19.734 9.586 -0.009 1 98.56 146 VAL B CA 1
ATOM 4829 C C . VAL B 1 146 ? 19.156 10.086 1.317 1 98.56 146 VAL B C 1
ATOM 4831 O O . VAL B 1 146 ? 19.344 11.242 1.686 1 98.56 146 VAL B O 1
ATOM 4834 N N . VAL B 1 147 ? 18.453 9.211 2.059 1 98.56 147 VAL B N 1
ATOM 4835 C CA . VAL B 1 147 ? 17.828 9.586 3.322 1 98.56 147 VAL B CA 1
ATOM 4836 C C . VAL B 1 147 ? 18.891 10.016 4.324 1 98.56 147 VAL B C 1
ATOM 4838 O O . VAL B 1 147 ? 18.719 11.008 5.039 1 98.56 147 VAL B O 1
ATOM 4841 N N . ASN B 1 148 ? 20.016 9.312 4.371 1 98.12 148 ASN B N 1
ATOM 4842 C CA . ASN B 1 148 ? 21.109 9.664 5.262 1 98.12 148 ASN B CA 1
ATOM 4843 C C . ASN B 1 148 ? 21.719 11.008 4.891 1 98.12 148 ASN B C 1
ATOM 4845 O O . ASN B 1 148 ? 22.094 11.789 5.77 1 98.12 148 ASN B O 1
ATOM 4849 N N . ARG B 1 149 ? 21.859 11.234 3.633 1 98.25 149 ARG B N 1
ATOM 4850 C CA . ARG B 1 149 ? 22.375 12.523 3.199 1 98.25 149 ARG B CA 1
ATOM 4851 C C . ARG B 1 149 ? 21.469 13.664 3.633 1 98.25 149 ARG B C 1
ATOM 4853 O O . ARG B 1 149 ? 21.938 14.703 4.086 1 98.25 149 ARG B O 1
ATOM 4860 N N . VAL B 1 150 ? 20.172 13.516 3.467 1 98.62 150 VAL B N 1
ATOM 4861 C CA . VAL B 1 150 ? 19.203 14.531 3.902 1 98.62 150 VAL B CA 1
ATOM 4862 C C . VAL B 1 150 ? 19.281 14.688 5.418 1 98.62 150 VAL B C 1
ATOM 4864 O O . VAL B 1 150 ? 19.188 15.805 5.938 1 98.62 150 VAL B O 1
ATOM 4867 N N . SER B 1 151 ? 19.406 13.57 6.125 1 98.19 151 SER B N 1
ATOM 4868 C CA . SER B 1 151 ? 19.578 13.609 7.57 1 98.19 151 SER B CA 1
ATOM 4869 C C . SER B 1 151 ? 20.812 14.406 7.961 1 98.19 151 SER B C 1
ATOM 4871 O O . SER B 1 151 ? 20.766 15.227 8.883 1 98.19 151 SER B O 1
ATOM 4873 N N . ASP B 1 152 ? 21.938 14.211 7.297 1 97.88 152 ASP B N 1
ATOM 4874 C CA . ASP B 1 152 ? 23.188 14.938 7.551 1 97.88 152 ASP B CA 1
ATOM 4875 C C . ASP B 1 152 ? 23 16.438 7.324 1 97.88 152 ASP B C 1
ATOM 4877 O O . ASP B 1 152 ? 23.469 17.25 8.117 1 97.88 152 ASP B O 1
ATOM 4881 N N . LEU B 1 153 ? 22.359 16.75 6.254 1 98.06 153 LEU B N 1
ATOM 4882 C CA . LEU B 1 153 ? 22.109 18.156 5.953 1 98.06 153 LEU B CA 1
ATOM 4883 C C . LEU B 1 153 ? 21.188 18.781 7.008 1 98.06 153 LEU B C 1
ATOM 4885 O O . LEU B 1 153 ? 21.391 19.938 7.391 1 98.06 153 LEU B O 1
ATOM 4889 N N . SER B 1 154 ? 20.141 18.031 7.391 1 98.19 154 SER B N 1
ATOM 4890 C CA . SER B 1 154 ? 19.266 18.469 8.469 1 98.19 154 SER B CA 1
ATOM 4891 C C . SER B 1 154 ? 20.062 18.812 9.719 1 98.19 154 SER B C 1
ATOM 4893 O O . SER B 1 154 ? 19.828 19.859 10.336 1 98.19 154 SER B O 1
ATOM 4895 N N . GLU B 1 155 ? 21 18.016 10.109 1 97.31 155 GLU B N 1
ATOM 4896 C CA . GLU B 1 155 ? 21.828 18.25 11.273 1 97.31 155 GLU B CA 1
ATOM 4897 C C . GLU B 1 155 ? 22.719 19.469 11.078 1 97.31 155 GLU B C 1
ATOM 4899 O O . GLU B 1 155 ? 22.906 20.266 12 1 97.31 155 GLU B O 1
ATOM 4904 N N . THR B 1 156 ? 23.266 19.594 9.922 1 97.62 156 THR B N 1
ATOM 4905 C CA . THR B 1 156 ? 24.141 20.703 9.594 1 97.62 156 THR B CA 1
ATOM 4906 C C . THR B 1 156 ? 23.406 22.031 9.719 1 97.62 156 THR B C 1
ATOM 4908 O O . THR B 1 156 ? 23.984 23.031 10.188 1 97.62 156 THR B O 1
ATOM 4911 N N . TRP B 1 157 ? 22.172 22.078 9.297 1 98.12 157 TRP B N 1
ATOM 4912 C CA . TRP B 1 157 ? 21.406 23.328 9.266 1 98.12 157 TRP B CA 1
ATOM 4913 C C . TRP B 1 157 ? 20.359 23.344 10.367 1 98.12 157 TRP B C 1
ATOM 4915 O O . TRP B 1 157 ? 19.359 24.062 10.266 1 98.12 157 TRP B O 1
ATOM 4925 N N . LEU B 1 158 ? 20.594 22.625 11.445 1 97.5 158 LEU B N 1
ATOM 4926 C CA . LEU B 1 158 ? 19.641 22.312 12.5 1 97.5 158 LEU B CA 1
ATOM 4927 C C . LEU B 1 158 ? 19.031 23.594 13.07 1 97.5 158 LEU B C 1
ATOM 4929 O O . LEU B 1 158 ? 17.828 23.656 13.344 1 97.5 158 LEU B O 1
ATOM 4933 N N . GLU B 1 159 ? 19.859 24.641 13.234 1 97.69 159 GLU B N 1
ATOM 4934 C CA . GLU B 1 159 ? 19.438 25.828 13.977 1 97.69 159 GLU B CA 1
ATOM 4935 C C . GLU B 1 159 ? 19.281 27.031 13.047 1 97.69 159 GLU B C 1
ATOM 4937 O O . GLU B 1 159 ? 19.047 28.156 13.516 1 97.69 159 GLU B O 1
ATOM 4942 N N . VAL B 1 160 ? 19.406 26.828 11.727 1 98.62 160 VAL B N 1
ATOM 4943 C CA . VAL B 1 160 ? 19.328 27.953 10.797 1 98.62 160 VAL B CA 1
ATOM 4944 C C . VAL B 1 160 ? 17.859 28.359 10.625 1 98.62 160 VAL B C 1
ATOM 4946 O O . VAL B 1 160 ? 17.078 27.625 10.008 1 98.62 160 VAL B O 1
ATOM 4949 N N . PRO B 1 161 ? 17.484 29.547 11.133 1 98.56 161 PRO B N 1
ATOM 4950 C CA . PRO B 1 161 ? 16.094 29.969 11.031 1 98.56 161 PRO B CA 1
ATOM 4951 C C . PRO B 1 161 ? 15.656 30.219 9.586 1 98.56 161 PRO B C 1
ATOM 4953 O O . PRO B 1 161 ? 16.469 30.656 8.758 1 98.56 161 PRO B O 1
ATOM 4956 N N . MET B 1 162 ? 14.406 29.953 9.289 1 98.25 162 MET B N 1
ATOM 4957 C CA . MET B 1 162 ? 13.828 30.094 7.961 1 98.25 162 MET B CA 1
ATOM 4958 C C . MET B 1 162 ? 12.383 30.562 8.047 1 98.25 162 MET B C 1
ATOM 4960 O O . MET B 1 162 ? 11.617 30.078 8.883 1 98.25 162 MET B O 1
ATOM 4964 N N . LEU B 1 163 ? 12.094 31.609 7.25 1 97.44 163 LEU B N 1
ATOM 4965 C CA . LEU B 1 163 ? 10.695 32 7.105 1 97.44 163 LEU B CA 1
ATOM 4966 C C . LEU B 1 163 ? 9.883 30.922 6.426 1 97.44 163 LEU B C 1
ATOM 4968 O O . LEU B 1 163 ? 10.219 30.484 5.32 1 97.44 163 LEU B O 1
ATOM 4972 N N . ALA B 1 164 ? 8.867 30.375 7.098 1 96.38 164 ALA B N 1
ATOM 4973 C CA . ALA B 1 164 ? 7.984 29.375 6.488 1 96.38 164 ALA B CA 1
ATOM 4974 C C . ALA B 1 164 ? 7.016 30.031 5.508 1 96.38 164 ALA B C 1
ATOM 4976 O O . ALA B 1 164 ? 6.84 31.25 5.523 1 96.38 164 ALA B O 1
ATOM 4977 N N . ARG B 1 165 ? 6.477 29.25 4.598 1 94.69 165 ARG B N 1
ATOM 4978 C CA . ARG B 1 165 ? 5.465 29.703 3.645 1 94.69 165 ARG B CA 1
ATOM 4979 C C . ARG B 1 165 ? 4.277 28.75 3.623 1 94.69 165 ARG B C 1
ATOM 4981 O O . ARG B 1 165 ? 4.418 27.578 3.244 1 94.69 165 ARG B O 1
ATOM 4988 N N . THR B 1 166 ? 3.168 29.203 4.043 1 92.06 166 THR B N 1
ATOM 4989 C CA . THR B 1 166 ? 1.899 28.5 3.883 1 92.06 166 THR B CA 1
ATOM 4990 C C . THR B 1 166 ? 1.039 29.172 2.816 1 92.06 166 THR B C 1
ATOM 4992 O O . THR B 1 166 ? 0.957 30.406 2.762 1 92.06 166 THR B O 1
ATOM 4995 N N . HIS B 1 167 ? 0.476 28.406 1.846 1 90.56 167 HIS B N 1
ATOM 4996 C CA . HIS B 1 167 ? -0.25 28.953 0.7 1 90.56 167 HIS B CA 1
ATOM 4997 C C . HIS B 1 167 ? 0.632 29.875 -0.123 1 90.56 167 HIS B C 1
ATOM 4999 O O . HIS B 1 167 ? 0.142 30.859 -0.703 1 90.56 167 HIS B O 1
ATOM 5005 N N . GLY B 1 168 ? 1.925 29.672 -0.101 1 89.56 168 GLY B N 1
ATOM 5006 C CA . GLY B 1 168 ? 2.885 30.5 -0.819 1 89.56 168 GLY B CA 1
ATOM 5007 C C . GLY B 1 168 ? 3.129 31.844 -0.162 1 89.56 168 GLY B C 1
ATOM 5008 O O . GLY B 1 168 ? 3.883 32.656 -0.683 1 89.56 168 GLY B O 1
ATOM 5009 N N . GLN B 1 169 ? 2.492 32.062 1.019 1 91.62 169 GLN B N 1
ATOM 5010 C CA . GLN B 1 169 ? 2.58 33.312 1.723 1 91.62 169 GLN B CA 1
ATOM 5011 C C . GLN B 1 169 ? 3.453 33.188 2.969 1 91.62 169 GLN B C 1
ATOM 5013 O O . GLN B 1 169 ? 3.678 32.094 3.473 1 91.62 169 GLN B O 1
ATOM 5018 N N . THR B 1 170 ? 3.881 34.375 3.471 1 92.88 170 THR B N 1
ATOM 5019 C CA . THR B 1 170 ? 4.68 34.406 4.688 1 92.88 170 THR B CA 1
ATOM 5020 C C . THR B 1 170 ? 3.928 33.781 5.859 1 92.88 170 THR B C 1
ATOM 5022 O O . THR B 1 170 ? 2.742 34.062 6.062 1 92.88 170 THR B O 1
ATOM 5025 N N . ALA B 1 171 ? 4.648 32.906 6.605 1 94.88 171 ALA B N 1
ATOM 5026 C CA . ALA B 1 171 ? 4.078 32.25 7.773 1 94.88 171 ALA B CA 1
ATOM 5027 C C . ALA B 1 171 ? 5.094 32.156 8.906 1 94.88 171 ALA B C 1
ATOM 5029 O O . ALA B 1 171 ? 6.23 32.625 8.766 1 94.88 171 ALA B O 1
ATOM 5030 N N . SER B 1 172 ? 4.645 31.594 10.047 1 96.25 172 SER B N 1
ATOM 5031 C CA . SER B 1 172 ? 5.512 31.453 11.211 1 96.25 172 SER B CA 1
ATOM 5032 C C . SER B 1 172 ? 6.82 30.766 10.844 1 96.25 172 SER B C 1
ATOM 5034 O O . SER B 1 172 ? 6.828 29.812 10.062 1 96.25 172 SER B O 1
ATOM 5036 N N . PRO B 1 173 ? 7.949 31.281 11.367 1 97.69 173 PRO B N 1
ATOM 5037 C CA . PRO B 1 173 ? 9.266 30.75 11.008 1 97.69 173 PRO B CA 1
ATOM 5038 C C . PRO B 1 173 ? 9.492 29.328 11.516 1 97.69 173 PRO B C 1
ATOM 5040 O O . PRO B 1 173 ? 8.773 28.875 12.406 1 97.69 173 PRO B O 1
ATOM 5043 N N . THR B 1 174 ? 10.391 28.625 10.922 1 98.38 174 THR B N 1
ATOM 5044 C CA . THR B 1 174 ? 10.922 27.312 11.234 1 98.38 174 THR B CA 1
ATOM 5045 C C . THR B 1 174 ? 12.438 27.281 11.094 1 98.38 174 THR B C 1
ATOM 5047 O O . THR B 1 174 ? 13.094 28.328 11.195 1 98.38 174 THR B O 1
ATOM 5050 N N . THR B 1 175 ? 13.039 26.125 11.109 1 98.62 175 THR B N 1
ATOM 5051 C CA . THR B 1 175 ? 14.445 26.016 10.742 1 98.62 175 THR B CA 1
ATOM 5052 C C . THR B 1 175 ? 14.609 25.141 9.5 1 98.62 175 THR B C 1
ATOM 5054 O O . THR B 1 175 ? 13.773 24.281 9.219 1 98.62 175 THR B O 1
ATOM 5057 N N . VAL B 1 176 ? 15.68 25.438 8.766 1 98.56 176 VAL B N 1
ATOM 5058 C CA . VAL B 1 176 ? 15.992 24.641 7.586 1 98.56 176 VAL B CA 1
ATOM 5059 C C . VAL B 1 176 ? 16.125 23.172 7.98 1 98.56 176 VAL B C 1
ATOM 5061 O O . VAL B 1 176 ? 15.547 22.281 7.332 1 98.56 176 VAL B O 1
ATOM 5064 N N . GLY B 1 177 ? 16.844 22.969 9.055 1 98.44 177 GLY B N 1
ATOM 5065 C CA . GLY B 1 177 ? 17.062 21.609 9.508 1 98.44 177 GLY B CA 1
ATOM 5066 C C . GLY B 1 177 ? 15.766 20.859 9.805 1 98.44 177 GLY B C 1
ATOM 5067 O O . GLY B 1 177 ? 15.633 19.688 9.477 1 98.44 177 GLY B O 1
ATOM 5068 N N . LYS B 1 178 ? 14.797 21.469 10.492 1 98.5 178 LYS B N 1
ATOM 5069 C CA . LYS B 1 178 ? 13.539 20.828 10.852 1 98.5 178 LYS B CA 1
ATOM 5070 C C . LYS B 1 178 ? 12.742 20.453 9.602 1 98.5 178 LYS B C 1
ATOM 5072 O O . LYS B 1 178 ? 12.156 19.359 9.539 1 98.5 178 LYS B O 1
ATOM 5077 N N . GLU B 1 179 ? 12.727 21.297 8.602 1 98.31 179 GLU B N 1
ATOM 5078 C CA . GLU B 1 179 ? 11.984 21 7.379 1 98.31 179 GLU B CA 1
ATOM 5079 C C . GLU B 1 179 ? 12.57 19.781 6.664 1 98.31 179 GLU B C 1
ATOM 5081 O O . GLU B 1 179 ? 11.828 18.969 6.098 1 98.31 179 GLU B O 1
ATOM 5086 N N . PHE B 1 180 ? 13.891 19.672 6.664 1 98.5 180 PHE B N 1
ATOM 5087 C CA . PHE B 1 180 ? 14.523 18.484 6.102 1 98.5 180 PHE B CA 1
ATOM 5088 C C . PHE B 1 180 ? 14.219 17.25 6.945 1 98.5 180 PHE B C 1
ATOM 5090 O O . PHE B 1 180 ? 13.953 16.172 6.406 1 98.5 180 PHE B O 1
ATOM 5097 N N . ALA B 1 181 ? 14.234 17.406 8.273 1 98.38 181 ALA B N 1
ATOM 5098 C CA . ALA B 1 181 ? 14 16.281 9.188 1 98.38 181 ALA B CA 1
ATOM 5099 C C . ALA B 1 181 ? 12.602 15.703 8.992 1 98.38 181 ALA B C 1
ATOM 5101 O O . ALA B 1 181 ? 12.406 14.492 9.156 1 98.38 181 ALA B O 1
ATOM 5102 N N . VAL B 1 182 ? 11.617 16.516 8.648 1 98.31 182 VAL B N 1
ATOM 5103 C CA . VAL B 1 182 ? 10.266 16.047 8.406 1 98.31 182 VAL B CA 1
ATOM 5104 C C . VAL B 1 182 ? 10.281 14.945 7.34 1 98.31 182 VAL B C 1
ATOM 5106 O O . VAL B 1 182 ? 9.633 13.914 7.492 1 98.31 182 VAL B O 1
ATOM 5109 N N . PHE B 1 183 ? 11.023 15.148 6.238 1 98.44 183 PHE B N 1
ATOM 5110 C CA . PHE B 1 183 ? 11.078 14.172 5.152 1 98.44 183 PHE B CA 1
ATOM 5111 C C . PHE B 1 183 ? 11.805 12.906 5.594 1 98.44 183 PHE B C 1
ATOM 5113 O O . PHE B 1 183 ? 11.422 11.805 5.219 1 98.44 183 PHE B O 1
ATOM 5120 N N . VAL B 1 184 ? 12.906 13.055 6.371 1 98.31 184 VAL B N 1
ATOM 5121 C CA . VAL B 1 184 ? 13.617 11.891 6.895 1 98.31 184 VAL B CA 1
ATOM 5122 C C . VAL B 1 184 ? 12.664 11.023 7.707 1 98.31 184 VAL B C 1
ATOM 5124 O O . VAL B 1 184 ? 12.633 9.805 7.539 1 98.31 184 VAL B O 1
ATOM 5127 N N . HIS B 1 185 ? 11.875 11.664 8.57 1 97.31 185 HIS B N 1
ATOM 5128 C CA . HIS B 1 185 ? 10.906 10.969 9.406 1 97.31 185 HIS B CA 1
ATOM 5129 C C . HIS B 1 185 ? 9.883 10.219 8.562 1 97.31 185 HIS B C 1
ATOM 5131 O O . HIS B 1 185 ? 9.586 9.055 8.828 1 97.31 185 HIS B O 1
ATOM 5137 N N . ARG B 1 186 ? 9.297 10.859 7.547 1 97.69 186 ARG B N 1
ATOM 5138 C CA . ARG B 1 186 ? 8.312 10.266 6.652 1 97.69 186 ARG B CA 1
ATOM 5139 C C . ARG B 1 186 ? 8.898 9.078 5.895 1 97.69 186 ARG B C 1
ATOM 5141 O O . ARG B 1 186 ? 8.273 8.016 5.816 1 97.69 186 ARG B O 1
ATOM 5148 N N . TRP B 1 187 ? 10.18 9.266 5.309 1 98.31 187 TRP B N 1
ATOM 5149 C CA . TRP B 1 187 ? 10.828 8.227 4.527 1 98.31 187 TRP B CA 1
ATOM 5150 C C . TRP B 1 187 ? 11.125 7.004 5.391 1 98.31 187 TRP B C 1
ATOM 5152 O O . TRP B 1 187 ? 10.969 5.863 4.945 1 98.31 187 TRP B O 1
ATOM 5162 N N . ASN B 1 188 ? 11.555 7.242 6.613 1 97.31 188 ASN B N 1
ATOM 5163 C CA . ASN B 1 188 ? 11.922 6.129 7.48 1 97.31 188 ASN B CA 1
ATOM 5164 C C . ASN B 1 188 ? 10.727 5.234 7.781 1 97.31 188 ASN B C 1
ATOM 5166 O O . ASN B 1 188 ? 10.867 4.02 7.914 1 97.31 188 ASN B O 1
ATOM 5170 N N . ARG B 1 189 ? 9.594 5.824 7.918 1 95.81 189 ARG B N 1
ATOM 5171 C CA . ARG B 1 189 ? 8.375 5.035 8.117 1 95.81 189 ARG B CA 1
ATOM 5172 C C . ARG B 1 189 ? 8.141 4.094 6.945 1 95.81 189 ARG B C 1
ATOM 5174 O O . ARG B 1 189 ? 7.824 2.916 7.141 1 95.81 189 ARG B O 1
ATOM 5181 N N . GLN B 1 190 ? 8.289 4.57 5.715 1 97.44 190 GLN B N 1
ATOM 5182 C CA . GLN B 1 190 ? 8.078 3.748 4.531 1 97.44 190 GLN B CA 1
ATOM 5183 C C . GLN B 1 190 ? 9.188 2.717 4.371 1 97.44 190 GLN B C 1
ATOM 5185 O O . GLN B 1 190 ? 8.93 1.572 3.992 1 97.44 190 GLN B O 1
ATOM 5190 N N . LEU B 1 191 ? 10.477 3.17 4.625 1 97.94 191 LEU B N 1
ATOM 5191 C CA . LEU B 1 191 ? 11.609 2.262 4.492 1 97.94 191 LEU B CA 1
ATOM 5192 C C . LEU B 1 191 ? 11.484 1.082 5.449 1 97.94 191 LEU B C 1
ATOM 5194 O O . LEU B 1 191 ? 11.867 -0.039 5.113 1 97.94 191 LEU B O 1
ATOM 5198 N N . SER B 1 192 ? 10.922 1.332 6.621 1 96.88 192 SER B N 1
ATOM 5199 C CA . SER B 1 192 ? 10.695 0.24 7.562 1 96.88 192 SER B CA 1
ATOM 5200 C C . SER B 1 192 ? 9.766 -0.816 6.973 1 96.88 192 SER B C 1
ATOM 5202 O O . SER B 1 192 ? 10.008 -2.016 7.121 1 96.88 192 SER B O 1
ATOM 5204 N N . GLN B 1 193 ? 8.742 -0.421 6.316 1 95.94 193 GLN B N 1
ATOM 5205 C CA . GLN B 1 193 ? 7.809 -1.351 5.688 1 95.94 193 GLN B CA 1
ATOM 5206 C C . GLN B 1 193 ? 8.484 -2.123 4.559 1 95.94 193 GLN B C 1
ATOM 5208 O O . GLN B 1 193 ? 8.25 -3.322 4.395 1 95.94 193 GLN B O 1
ATOM 5213 N N . ILE B 1 194 ? 9.352 -1.455 3.766 1 98 194 ILE B N 1
ATOM 5214 C CA . ILE B 1 194 ? 10.023 -2.09 2.639 1 98 194 ILE B CA 1
ATOM 5215 C C . ILE B 1 194 ? 11.047 -3.1 3.148 1 98 194 ILE B C 1
ATOM 5217 O O . ILE B 1 194 ? 11.172 -4.199 2.602 1 98 194 ILE B O 1
ATOM 5221 N N . GLN B 1 195 ? 11.703 -2.758 4.223 1 97.06 195 GLN B N 1
ATOM 5222 C CA . GLN B 1 195 ? 12.695 -3.645 4.824 1 97.06 195 GLN B CA 1
ATOM 5223 C C . GLN B 1 195 ? 12.039 -4.895 5.398 1 97.06 195 GLN B C 1
ATOM 5225 O O . GLN B 1 195 ? 12.633 -5.977 5.387 1 97.06 195 GLN B O 1
ATOM 5230 N N . ASP B 1 196 ? 10.781 -4.766 5.859 1 96.06 196 ASP B N 1
ATOM 5231 C CA . ASP B 1 196 ? 10.078 -5.863 6.516 1 96.06 196 ASP B CA 1
ATOM 5232 C C . ASP B 1 196 ? 9.297 -6.695 5.504 1 96.06 196 ASP B C 1
ATOM 5234 O O . ASP B 1 196 ? 8.617 -7.652 5.875 1 96.06 196 ASP B O 1
ATOM 5238 N N . GLN B 1 197 ? 9.398 -6.391 4.301 1 96.31 197 GLN B N 1
ATOM 5239 C CA . GLN B 1 197 ? 8.625 -7.059 3.26 1 96.31 197 GLN B CA 1
ATOM 5240 C C . GLN B 1 197 ? 8.969 -8.547 3.191 1 96.31 197 GLN B C 1
ATOM 5242 O O . GLN B 1 197 ? 10.141 -8.922 3.168 1 96.31 197 GLN B O 1
ATOM 5247 N N . GLU B 1 198 ? 7.922 -9.398 3.213 1 97.06 198 GLU B N 1
ATOM 5248 C CA . GLU B 1 198 ? 8.078 -10.82 2.936 1 97.06 198 GLU B CA 1
ATOM 5249 C C . GLU B 1 198 ? 8.062 -11.102 1.436 1 97.06 198 GLU B C 1
ATOM 5251 O O . GLU B 1 198 ? 7.262 -10.516 0.701 1 97.06 198 GLU B O 1
ATOM 5256 N N . TYR B 1 199 ? 8.961 -11.867 1 1 98.44 199 TYR B N 1
ATOM 5257 C CA . TYR B 1 199 ? 8.961 -12.375 -0.366 1 98.44 199 TYR B CA 1
ATOM 5258 C C . TYR B 1 199 ? 8.461 -13.812 -0.409 1 98.44 199 TYR B C 1
ATOM 5260 O O . TYR B 1 199 ? 9.086 -14.719 0.151 1 98.44 199 TYR B O 1
ATOM 5268 N N . LEU B 1 200 ? 7.324 -14.023 -1.073 1 98.44 200 LEU B N 1
ATOM 5269 C CA . LEU B 1 200 ? 6.633 -15.305 -1.009 1 98.44 200 LEU B CA 1
ATOM 5270 C C . LEU B 1 200 ? 6.98 -16.172 -2.217 1 98.44 200 LEU B C 1
ATOM 5272 O O . LEU B 1 200 ? 7.34 -15.648 -3.273 1 98.44 200 LEU B O 1
ATOM 5276 N N . GLY B 1 201 ? 6.902 -17.469 -2.059 1 98.56 201 GLY B N 1
ATOM 5277 C CA . GLY B 1 201 ? 7.09 -18.438 -3.121 1 98.56 201 GLY B CA 1
ATOM 5278 C C . GLY B 1 201 ? 6.254 -19.688 -2.932 1 98.56 201 GLY B C 1
ATOM 5279 O O . GLY B 1 201 ? 5.758 -19.953 -1.835 1 98.56 201 GLY B O 1
ATOM 5280 N N . LYS B 1 202 ? 6.051 -20.375 -4.004 1 98.44 202 LYS B N 1
ATOM 5281 C CA . LYS B 1 202 ? 5.332 -21.641 -4.008 1 98.44 202 LYS B CA 1
ATOM 5282 C C . LYS B 1 202 ? 5.984 -22.641 -4.957 1 98.44 202 LYS B C 1
ATOM 5284 O O . LYS B 1 202 ? 6.641 -22.25 -5.922 1 98.44 202 LYS B O 1
ATOM 5289 N N . ILE B 1 203 ? 5.891 -23.906 -4.723 1 98.38 203 ILE B N 1
ATOM 5290 C CA . ILE B 1 203 ? 6.199 -25.016 -5.617 1 98.38 203 ILE B CA 1
ATOM 5291 C C . ILE B 1 203 ? 5.25 -26.172 -5.34 1 98.38 203 ILE B C 1
ATOM 5293 O O . ILE B 1 203 ? 5.488 -26.984 -4.438 1 98.38 203 ILE B O 1
ATOM 5297 N N . ASN B 1 204 ? 4.121 -26.156 -6.035 1 97.69 204 ASN B N 1
ATOM 5298 C CA . ASN B 1 204 ? 3.047 -27.062 -5.652 1 97.69 204 ASN B CA 1
ATOM 5299 C C . ASN B 1 204 ? 2.268 -27.547 -6.867 1 97.69 204 ASN B C 1
ATOM 5301 O O . ASN B 1 204 ? 1.122 -27.984 -6.742 1 97.69 204 ASN B O 1
ATOM 5305 N N . GLY B 1 205 ? 2.836 -27.438 -8.078 1 95.81 205 GLY B N 1
ATOM 5306 C CA . GLY B 1 205 ? 2.338 -28.141 -9.25 1 95.81 205 GLY B CA 1
ATOM 5307 C C . GLY B 1 205 ? 1.342 -27.328 -10.055 1 95.81 205 GLY B C 1
ATOM 5308 O O . GLY B 1 205 ? 1.293 -26.109 -9.938 1 95.81 205 GLY B O 1
ATOM 5309 N N . ALA B 1 206 ? 0.592 -27.922 -10.898 1 93.75 206 ALA B N 1
ATOM 5310 C CA . ALA B 1 206 ? -0.155 -27.359 -12.016 1 93.75 206 ALA B CA 1
ATOM 5311 C C . ALA B 1 206 ? -1.329 -26.516 -11.523 1 93.75 206 ALA B C 1
ATOM 5313 O O . ALA B 1 206 ? -1.766 -25.594 -12.203 1 93.75 206 ALA B O 1
ATOM 5314 N N . VAL B 1 207 ? -1.899 -26.828 -10.32 1 94.75 207 VAL B N 1
ATOM 5315 C CA . VAL B 1 207 ? -3.039 -26.062 -9.836 1 94.75 207 VAL B CA 1
ATOM 5316 C C . VAL B 1 207 ? -2.918 -25.859 -8.328 1 94.75 207 VAL B C 1
ATOM 5318 O O . VAL B 1 207 ? -3.918 -25.625 -7.645 1 94.75 207 VAL B O 1
ATOM 5321 N N . GLY B 1 208 ? -1.71 -26.062 -7.836 1 95.69 208 GLY B N 1
ATOM 5322 C CA . GLY B 1 208 ? -1.419 -25.703 -6.457 1 95.69 208 GLY B CA 1
ATOM 5323 C C . GLY B 1 208 ? -1.849 -26.781 -5.469 1 95.69 208 GLY B C 1
ATOM 5324 O O . GLY B 1 208 ? -2.02 -26.5 -4.277 1 95.69 208 GLY B O 1
ATOM 5325 N N . ASN B 1 209 ? -2.053 -28.094 -5.984 1 96.94 209 ASN B N 1
ATOM 5326 C CA . ASN B 1 209 ? -2.604 -29.109 -5.098 1 96.94 209 ASN B CA 1
ATOM 5327 C C . ASN B 1 209 ? -1.684 -30.328 -5.004 1 96.94 209 ASN B C 1
ATOM 5329 O O . ASN B 1 209 ? -2.053 -31.344 -4.418 1 96.94 209 ASN B O 1
ATOM 5333 N N . PHE B 1 210 ? -0.567 -30.328 -5.57 1 97.25 210 PHE B N 1
ATOM 5334 C CA . PHE B 1 210 ? 0.394 -31.422 -5.562 1 97.25 210 PHE B CA 1
ATOM 5335 C C . PHE B 1 210 ? -0.18 -32.656 -6.262 1 97.25 210 PHE B C 1
ATOM 5337 O O . PHE B 1 210 ? 0.083 -33.781 -5.852 1 97.25 210 PHE B O 1
ATOM 5344 N N . ASN B 1 211 ? -1.008 -32.469 -7.297 1 96.12 211 ASN B N 1
ATOM 5345 C CA . ASN B 1 211 ? -1.64 -33.594 -7.996 1 96.12 211 ASN B CA 1
ATOM 5346 C C . ASN B 1 211 ? -0.605 -34.594 -8.508 1 96.12 211 ASN B C 1
ATOM 5348 O O . ASN B 1 211 ? -0.65 -35.781 -8.156 1 96.12 211 ASN B O 1
ATOM 5352 N N . ALA B 1 212 ? 0.313 -34.125 -9.266 1 94.19 212 ALA B N 1
ATOM 5353 C CA . ALA B 1 212 ? 1.327 -34.969 -9.891 1 94.19 212 ALA B CA 1
ATOM 5354 C C . ALA B 1 212 ? 2.254 -35.562 -8.844 1 94.19 212 ALA B C 1
ATOM 5356 O O . ALA B 1 212 ? 2.639 -36.75 -8.945 1 94.19 212 ALA B O 1
ATOM 5357 N N . HIS B 1 213 ? 2.59 -34.781 -7.828 1 95.31 213 HIS B N 1
ATOM 5358 C CA . HIS B 1 213 ? 3.465 -35.219 -6.75 1 95.31 213 HIS B CA 1
ATOM 5359 C C . HIS B 1 213 ? 2.904 -36.469 -6.066 1 95.31 213 HIS B C 1
ATOM 5361 O O . HIS B 1 213 ? 3.611 -37.469 -5.898 1 95.31 213 HIS B O 1
ATOM 5367 N N . LEU B 1 214 ? 1.624 -36.406 -5.789 1 94.5 214 LEU B N 1
ATOM 5368 C CA . LEU B 1 214 ? 0.956 -37.5 -5.047 1 94.5 214 LEU B CA 1
ATOM 5369 C C . LEU B 1 214 ? 0.796 -38.719 -5.914 1 94.5 214 LEU B C 1
ATOM 5371 O O . LEU B 1 214 ? 0.802 -39.844 -5.402 1 94.5 214 LEU B O 1
ATOM 5375 N N . SER B 1 215 ? 0.65 -38.5 -7.188 1 93.62 215 SER B N 1
ATOM 5376 C CA . SER B 1 215 ? 0.536 -39.656 -8.086 1 93.62 215 SER B CA 1
ATOM 5377 C C . SER B 1 215 ? 1.806 -40.5 -8.07 1 93.62 215 SER B C 1
ATOM 5379 O O . SER B 1 215 ? 1.741 -41.719 -8.156 1 93.62 215 SER B O 1
ATOM 5381 N N . ALA B 1 216 ? 2.91 -39.844 -7.945 1 93.5 216 ALA B N 1
ATOM 5382 C CA . ALA B 1 216 ? 4.195 -40.562 -7.961 1 93.5 216 ALA B CA 1
ATOM 5383 C C . ALA B 1 216 ? 4.582 -41.031 -6.562 1 93.5 216 ALA B C 1
ATOM 5385 O O . ALA B 1 216 ? 5.043 -42.156 -6.387 1 93.5 216 ALA B O 1
ATOM 5386 N N . TYR B 1 217 ? 4.387 -40.156 -5.598 1 95.69 217 TYR B N 1
ATOM 5387 C CA . TYR B 1 217 ? 4.789 -40.469 -4.227 1 95.69 217 TYR B CA 1
ATOM 5388 C C . TYR B 1 217 ? 3.68 -40.094 -3.246 1 95.69 217 TYR B C 1
ATOM 5390 O O . TYR B 1 217 ? 3.748 -39.062 -2.578 1 95.69 217 TYR B O 1
ATOM 5398 N N . PRO B 1 218 ? 2.709 -41 -3.1 1 94.31 218 PRO B N 1
ATOM 5399 C CA . PRO B 1 218 ? 1.531 -40.688 -2.283 1 94.31 218 PRO B CA 1
ATOM 5400 C C . PRO B 1 218 ? 1.86 -40.562 -0.798 1 94.31 218 PRO B C 1
ATOM 5402 O O . PRO B 1 218 ? 1.098 -39.938 -0.045 1 94.31 218 PRO B O 1
ATOM 5405 N N . ASP B 1 219 ? 2.998 -41.125 -0.378 1 93.25 219 ASP B N 1
ATOM 5406 C CA . ASP B 1 219 ? 3.287 -41.188 1.052 1 93.25 219 ASP B CA 1
ATOM 5407 C C . ASP B 1 219 ? 4.207 -40.031 1.47 1 93.25 219 ASP B C 1
ATOM 5409 O O . ASP B 1 219 ? 4.461 -39.844 2.66 1 93.25 219 ASP B O 1
ATOM 5413 N N . ALA B 1 220 ? 4.719 -39.25 0.556 1 95.31 220 ALA B N 1
ATOM 5414 C CA . ALA B 1 220 ? 5.59 -38.125 0.878 1 95.31 220 ALA B CA 1
ATOM 5415 C C . ALA B 1 220 ? 4.785 -36.938 1.385 1 95.31 220 ALA B C 1
ATOM 5417 O O . ALA B 1 220 ? 3.686 -36.656 0.894 1 95.31 220 ALA B O 1
ATOM 5418 N N . ASN B 1 221 ? 5.301 -36.188 2.43 1 97.06 221 ASN B N 1
ATOM 5419 C CA . ASN B 1 221 ? 4.676 -34.969 2.93 1 97.06 221 ASN B CA 1
ATOM 5420 C C . ASN B 1 221 ? 5.008 -33.781 2.051 1 97.06 221 ASN B C 1
ATOM 5422 O O . ASN B 1 221 ? 5.773 -32.906 2.453 1 97.06 221 ASN B O 1
ATOM 5426 N N . TRP B 1 222 ? 4.383 -33.656 0.965 1 96.94 222 TRP B N 1
ATOM 5427 C CA . TRP B 1 222 ? 4.719 -32.688 -0.083 1 96.94 222 TRP B CA 1
ATOM 5428 C C . TRP B 1 222 ? 4.539 -31.25 0.41 1 96.94 222 TRP B C 1
ATOM 5430 O O . TRP B 1 222 ? 5.344 -30.375 0.087 1 96.94 222 TRP B O 1
ATOM 5440 N N . PRO B 1 223 ? 3.395 -30.922 1.237 1 97.06 223 PRO B N 1
ATOM 5441 C CA . PRO B 1 223 ? 3.314 -29.562 1.766 1 97.06 223 PRO B CA 1
ATOM 5442 C C . PRO B 1 223 ? 4.547 -29.172 2.578 1 97.06 223 PRO B C 1
ATOM 5444 O O . PRO B 1 223 ? 5.043 -28.047 2.449 1 97.06 223 PRO B O 1
ATOM 5447 N N . GLN B 1 224 ? 5.012 -30.125 3.352 1 97.38 224 GLN B N 1
ATOM 5448 C CA . GLN B 1 224 ? 6.203 -29.844 4.148 1 97.38 224 GLN B CA 1
ATOM 5449 C C . GLN B 1 224 ? 7.441 -29.734 3.266 1 97.38 224 GLN B C 1
ATOM 5451 O O . GLN B 1 224 ? 8.273 -28.844 3.479 1 97.38 224 GLN B O 1
ATOM 5456 N N . ILE B 1 225 ? 7.629 -30.609 2.326 1 97.69 225 ILE B N 1
ATOM 5457 C CA . ILE B 1 225 ? 8.758 -30.578 1.403 1 97.69 225 ILE B CA 1
ATOM 5458 C C . ILE B 1 225 ? 8.781 -29.234 0.667 1 97.69 225 ILE B C 1
ATOM 5460 O O . ILE B 1 225 ? 9.828 -28.609 0.543 1 97.69 225 ILE B O 1
ATOM 5464 N N . SER B 1 226 ? 7.598 -28.812 0.186 1 97.94 226 SER B N 1
ATOM 5465 C CA . SER B 1 226 ? 7.453 -27.531 -0.498 1 97.94 226 SER B CA 1
ATOM 5466 C C . SER B 1 226 ? 7.859 -26.375 0.406 1 97.94 226 SER B C 1
ATOM 5468 O O . SER B 1 226 ? 8.609 -25.484 -0.012 1 97.94 226 SER B O 1
ATOM 5470 N N . ARG B 1 227 ? 7.379 -26.375 1.615 1 98 227 ARG B N 1
ATOM 5471 C CA . ARG B 1 227 ? 7.715 -25.328 2.58 1 98 227 ARG B CA 1
ATOM 5472 C C . ARG B 1 227 ? 9.219 -25.297 2.838 1 98 227 ARG B C 1
ATOM 5474 O O . ARG B 1 227 ? 9.828 -24.219 2.795 1 98 227 ARG B O 1
ATOM 5481 N N . ASP B 1 228 ? 9.805 -26.453 3.109 1 98.12 228 ASP B N 1
ATOM 5482 C CA . ASP B 1 228 ? 11.234 -26.531 3.389 1 98.12 228 ASP B CA 1
ATOM 5483 C C . ASP B 1 228 ? 12.055 -26 2.215 1 98.12 228 ASP B C 1
ATOM 5485 O O . ASP B 1 228 ? 13.055 -25.312 2.414 1 98.12 228 ASP B O 1
ATOM 5489 N N . PHE B 1 229 ? 11.648 -26.344 1.031 1 98.5 229 PHE B N 1
ATOM 5490 C CA . PHE B 1 229 ? 12.367 -25.891 -0.159 1 98.5 229 PHE B CA 1
ATOM 5491 C C . PHE B 1 229 ? 12.32 -24.375 -0.287 1 98.5 229 PHE B C 1
ATOM 5493 O O . PHE B 1 229 ? 13.359 -23.734 -0.458 1 98.5 229 PHE B O 1
ATOM 5500 N N . VAL B 1 230 ? 11.102 -23.766 -0.175 1 98.75 230 VAL B N 1
ATOM 5501 C CA . VAL B 1 230 ? 10.93 -22.328 -0.322 1 98.75 230 VAL B CA 1
ATOM 5502 C C . VAL B 1 230 ? 11.742 -21.594 0.749 1 98.75 230 VAL B C 1
ATOM 5504 O O . VAL B 1 230 ? 12.43 -20.625 0.454 1 98.75 230 VAL B O 1
ATOM 5507 N N . LEU B 1 231 ? 11.688 -22.094 1.965 1 98.56 231 LEU B N 1
ATOM 5508 C CA . LEU B 1 231 ? 12.453 -21.5 3.059 1 98.56 231 LEU B CA 1
ATOM 5509 C C . LEU B 1 231 ? 13.945 -21.594 2.785 1 98.56 231 LEU B C 1
ATOM 5511 O O . LEU B 1 231 ? 14.703 -20.688 3.131 1 98.56 231 LEU B O 1
ATOM 5515 N N . SER B 1 232 ? 14.406 -22.719 2.195 1 98.38 232 SER B N 1
ATOM 5516 C CA . SER B 1 232 ? 15.828 -22.906 1.916 1 98.38 232 SER B CA 1
ATOM 5517 C C . SER B 1 232 ? 16.344 -21.875 0.915 1 98.38 232 SER B C 1
ATOM 5519 O O . SER B 1 232 ? 17.547 -21.609 0.861 1 98.38 232 SER B O 1
ATOM 5521 N N . LEU B 1 233 ? 15.461 -21.297 0.127 1 98.5 233 LEU B N 1
ATOM 5522 C CA . LEU B 1 233 ? 15.82 -20.266 -0.834 1 98.5 233 LEU B CA 1
ATOM 5523 C C . LEU B 1 233 ? 15.852 -18.891 -0.17 1 98.5 233 LEU B C 1
ATOM 5525 O O . LEU B 1 233 ? 16.141 -17.891 -0.824 1 98.5 233 LEU B O 1
ATOM 5529 N N . GLY B 1 234 ? 15.5 -18.828 1.138 1 98.06 234 GLY B N 1
ATOM 5530 C CA . GLY B 1 234 ? 15.43 -17.562 1.846 1 98.06 234 GLY B CA 1
ATOM 5531 C C . GLY B 1 234 ? 14.133 -16.812 1.605 1 98.06 234 GLY B C 1
ATOM 5532 O O . GLY B 1 234 ? 14.07 -15.594 1.759 1 98.06 234 GLY B O 1
ATOM 5533 N N . LEU B 1 235 ? 13.102 -17.531 1.126 1 98.69 235 LEU B N 1
ATOM 5534 C CA . LEU B 1 235 ? 11.789 -16.953 0.862 1 98.69 235 LEU B CA 1
ATOM 5535 C C . LEU B 1 235 ? 10.773 -17.422 1.892 1 98.69 235 LEU B C 1
ATOM 5537 O O . LEU B 1 235 ? 11.047 -18.344 2.672 1 98.69 235 LEU B O 1
ATOM 5541 N N . SER B 1 236 ? 9.602 -16.766 1.982 1 98.31 236 SER B N 1
ATOM 5542 C CA . SER B 1 236 ? 8.461 -17.219 2.775 1 98.31 236 SER B CA 1
ATOM 5543 C C . SER B 1 236 ? 7.512 -18.078 1.945 1 98.31 236 SER B C 1
ATOM 5545 O O . SER B 1 236 ? 7.273 -17.797 0.771 1 98.31 236 SER B O 1
ATOM 5547 N N . HIS B 1 237 ? 6.984 -19.141 2.592 1 98.12 237 HIS B N 1
ATOM 5548 C CA . HIS B 1 237 ? 6.156 -20.109 1.875 1 98.12 237 HIS B CA 1
ATOM 5549 C C . HIS B 1 237 ? 4.715 -19.625 1.769 1 98.12 237 HIS B C 1
ATOM 5551 O O . HIS B 1 237 ? 4.117 -19.219 2.768 1 98.12 237 HIS B O 1
ATOM 5557 N N . ASN B 1 238 ? 4.156 -19.484 0.58 1 97.44 238 ASN B N 1
ATOM 5558 C CA . ASN B 1 238 ? 2.725 -19.328 0.345 1 97.44 238 ASN B CA 1
ATOM 5559 C C . ASN B 1 238 ? 2.006 -20.672 0.266 1 97.44 238 ASN B C 1
ATOM 5561 O O . ASN B 1 238 ? 2.07 -21.344 -0.758 1 97.44 238 ASN B O 1
ATOM 5565 N N . PRO B 1 239 ? 1.292 -21.047 1.2 1 94.94 239 PRO B N 1
ATOM 5566 C CA . PRO B 1 239 ? 0.798 -22.422 1.32 1 94.94 239 PRO B CA 1
ATOM 5567 C C . PRO B 1 239 ? -0.416 -22.688 0.434 1 94.94 239 PRO B C 1
ATOM 5569 O O . PRO B 1 239 ? -0.774 -23.844 0.208 1 94.94 239 PRO B O 1
ATOM 5572 N N . LEU B 1 240 ? -1.106 -21.656 0.009 1 96.62 240 LEU B N 1
ATOM 5573 C CA . LEU B 1 240 ? -2.359 -21.875 -0.706 1 96.62 240 LEU B CA 1
ATOM 5574 C C . LEU B 1 240 ? -2.443 -20.984 -1.938 1 96.62 240 LEU B C 1
ATOM 5576 O O . LEU B 1 240 ? -2.684 -19.781 -1.822 1 96.62 240 LEU B O 1
ATOM 5580 N N . THR B 1 241 ? -2.281 -21.625 -3.08 1 97.12 241 THR B N 1
ATOM 5581 C CA . THR B 1 241 ? -2.256 -20.922 -4.352 1 97.12 241 THR B CA 1
ATOM 5582 C C . THR B 1 241 ? -2.971 -21.719 -5.438 1 97.12 241 THR B C 1
ATOM 5584 O O . THR B 1 241 ? -3.408 -22.859 -5.191 1 97.12 241 THR B O 1
ATOM 5587 N N . THR B 1 242 ? -3.234 -21.125 -6.602 1 96.62 242 THR B N 1
ATOM 5588 C CA . THR B 1 242 ? -3.586 -21.844 -7.82 1 96.62 242 THR B CA 1
ATOM 5589 C C . THR B 1 242 ? -2.33 -22.312 -8.555 1 96.62 242 THR B C 1
ATOM 5591 O O . THR B 1 242 ? -1.399 -22.828 -7.934 1 96.62 242 THR B O 1
ATOM 5594 N N . GLN B 1 243 ? -2.273 -22.125 -9.883 1 94.31 243 GLN B N 1
ATOM 5595 C CA . GLN B 1 243 ? -1.026 -22.453 -10.555 1 94.31 243 GLN B CA 1
ATOM 5596 C C . GLN B 1 243 ? 0.033 -21.391 -10.328 1 94.31 243 GLN B C 1
ATOM 5598 O O . GLN B 1 243 ? 1.219 -21.688 -10.195 1 94.31 243 GLN B O 1
ATOM 5603 N N . ILE B 1 244 ? -0.449 -20.109 -10.211 1 95.62 244 ILE B N 1
ATOM 5604 C CA . ILE B 1 244 ? 0.489 -19 -10.031 1 95.62 244 ILE B CA 1
ATOM 5605 C C . ILE B 1 244 ? 0.565 -18.625 -8.555 1 95.62 244 ILE B C 1
ATOM 5607 O O . ILE B 1 244 ? -0.382 -18.859 -7.797 1 95.62 244 ILE B O 1
ATOM 5611 N N . GLU B 1 245 ? 1.742 -18.109 -8.125 1 96.06 245 GLU B N 1
ATOM 5612 C CA . GLU B 1 245 ? 1.786 -17.359 -6.875 1 96.06 245 GLU B CA 1
ATOM 5613 C C . GLU B 1 245 ? 0.892 -16.125 -6.941 1 96.06 245 GLU B C 1
ATOM 5615 O O . GLU B 1 245 ? 0.851 -15.43 -7.961 1 96.06 245 GLU B O 1
ATOM 5620 N N . SER B 1 246 ? 0.187 -15.727 -5.93 1 96 246 SER B N 1
ATOM 5621 C CA . SER B 1 246 ? -0.891 -14.742 -5.957 1 96 246 SER B CA 1
ATOM 5622 C C . SER B 1 246 ? -0.352 -13.344 -6.215 1 96 246 SER B C 1
ATOM 5624 O O . SER B 1 246 ? -1.109 -12.43 -6.562 1 96 246 SER B O 1
ATOM 5626 N N . HIS B 1 247 ? 0.901 -13.086 -6.082 1 97.5 247 HIS B N 1
ATOM 5627 C CA . HIS B 1 247 ? 1.595 -11.828 -6.359 1 97.5 247 HIS B CA 1
ATOM 5628 C C . HIS B 1 247 ? 1.166 -10.734 -5.387 1 97.5 247 HIS B C 1
ATOM 5630 O O . HIS B 1 247 ? 1.447 -9.555 -5.609 1 97.5 247 HIS B O 1
ATOM 5636 N N . ASP B 1 248 ? 0.43 -11.062 -4.301 1 97.75 248 ASP B N 1
ATOM 5637 C CA . ASP B 1 248 ? -0.015 -10.055 -3.342 1 97.75 248 ASP B CA 1
ATOM 5638 C C . ASP B 1 248 ? 1.174 -9.344 -2.705 1 97.75 248 ASP B C 1
ATOM 5640 O O . ASP B 1 248 ? 1.121 -8.133 -2.465 1 97.75 248 ASP B O 1
ATOM 5644 N N . TYR B 1 249 ? 2.289 -10.102 -2.42 1 97.94 249 TYR B N 1
ATOM 5645 C CA . TYR B 1 249 ? 3.447 -9.492 -1.774 1 97.94 249 TYR B CA 1
ATOM 5646 C C . TYR B 1 249 ? 4.129 -8.492 -2.701 1 97.94 249 TYR B C 1
ATOM 5648 O O . TYR B 1 249 ? 4.723 -7.512 -2.24 1 97.94 249 TYR B O 1
ATOM 5656 N N . ILE B 1 250 ? 4.074 -8.758 -4.004 1 98.31 250 ILE B N 1
ATOM 5657 C CA . ILE B 1 250 ? 4.648 -7.828 -4.973 1 98.31 250 ILE B CA 1
ATOM 5658 C C . ILE B 1 250 ? 3.859 -6.52 -4.965 1 98.31 250 ILE B C 1
ATOM 5660 O O . ILE B 1 250 ? 4.441 -5.434 -4.996 1 98.31 250 ILE B O 1
ATOM 5664 N N . ALA B 1 251 ? 2.508 -6.645 -4.918 1 98.38 251 ALA B N 1
ATOM 5665 C CA . ALA B 1 251 ? 1.653 -5.465 -4.832 1 98.38 251 ALA B CA 1
ATOM 5666 C C . ALA B 1 251 ? 1.947 -4.664 -3.566 1 98.38 251 ALA B C 1
ATOM 5668 O O . ALA B 1 251 ? 2.018 -3.434 -3.604 1 98.38 251 ALA B O 1
ATOM 5669 N N . GLU B 1 252 ? 2.109 -5.348 -2.467 1 98.19 252 GLU B N 1
ATOM 5670 C CA . GLU B 1 252 ? 2.441 -4.699 -1.201 1 98.19 252 GLU B CA 1
ATOM 5671 C C . GLU B 1 252 ? 3.758 -3.936 -1.301 1 98.19 252 GLU B C 1
ATOM 5673 O O . GLU B 1 252 ? 3.846 -2.779 -0.881 1 98.19 252 GLU B O 1
ATOM 5678 N N . LEU B 1 253 ? 4.785 -4.617 -1.852 1 98.38 253 LEU B N 1
ATOM 5679 C CA . LEU B 1 253 ? 6.102 -4 -2.01 1 98.38 253 LEU B CA 1
ATOM 5680 C C . LEU B 1 253 ? 6.016 -2.756 -2.885 1 98.38 253 LEU B C 1
ATOM 5682 O O . LEU B 1 253 ? 6.555 -1.704 -2.527 1 98.38 253 LEU B O 1
ATOM 5686 N N . PHE B 1 254 ? 5.355 -2.852 -3.996 1 98.56 254 PHE B N 1
ATOM 5687 C CA . PHE B 1 254 ? 5.324 -1.765 -4.965 1 98.56 254 PHE B CA 1
ATOM 5688 C C . PHE B 1 254 ? 4.5 -0.595 -4.441 1 98.56 254 PHE B C 1
ATOM 5690 O O . PHE B 1 254 ? 4.805 0.564 -4.727 1 98.56 254 PHE B O 1
ATOM 5697 N N . ASP B 1 255 ? 3.436 -0.852 -3.656 1 98.25 255 ASP B N 1
ATOM 5698 C CA . ASP B 1 255 ? 2.697 0.225 -3.004 1 98.25 255 ASP B CA 1
ATOM 5699 C C . ASP B 1 255 ? 3.572 0.956 -1.989 1 98.25 255 ASP B C 1
ATOM 5701 O O . ASP B 1 255 ? 3.529 2.186 -1.896 1 98.25 255 ASP B O 1
ATOM 5705 N N . ALA B 1 256 ? 4.367 0.224 -1.22 1 98.44 256 ALA B N 1
ATOM 5706 C CA . ALA B 1 256 ? 5.285 0.845 -0.269 1 98.44 256 ALA B CA 1
ATOM 5707 C C . ALA B 1 256 ? 6.328 1.695 -0.988 1 98.44 256 ALA B C 1
ATOM 5709 O O . ALA B 1 256 ? 6.637 2.811 -0.557 1 98.44 256 ALA B O 1
ATOM 5710 N N . MET B 1 257 ? 6.891 1.171 -2.082 1 98.5 257 MET B N 1
ATOM 5711 C CA . MET B 1 257 ? 7.871 1.914 -2.867 1 98.5 257 MET B CA 1
ATOM 5712 C C . MET B 1 257 ? 7.25 3.176 -3.461 1 98.5 257 MET B C 1
ATOM 5714 O O . MET B 1 257 ? 7.891 4.227 -3.502 1 98.5 257 MET B O 1
ATOM 5718 N N . ARG B 1 258 ? 6 3.031 -3.943 1 98.44 258 ARG B N 1
ATOM 5719 C CA . ARG B 1 258 ? 5.309 4.191 -4.496 1 98.44 258 ARG B CA 1
ATOM 5720 C C . ARG B 1 258 ? 5.129 5.277 -3.443 1 98.44 258 ARG B C 1
ATOM 5722 O O . ARG B 1 258 ? 5.254 6.469 -3.744 1 98.44 258 ARG B O 1
ATOM 5729 N N . ARG B 1 259 ? 4.785 4.906 -2.219 1 98.5 259 ARG B N 1
ATOM 5730 C CA . ARG B 1 259 ? 4.637 5.895 -1.155 1 98.5 259 ARG B CA 1
ATOM 5731 C C . ARG B 1 259 ? 5.969 6.578 -0.854 1 98.5 259 ARG B C 1
ATOM 5733 O O . ARG B 1 259 ? 6.02 7.797 -0.671 1 98.5 259 ARG B O 1
ATOM 5740 N N . PHE B 1 260 ? 7.109 5.77 -0.821 1 98.75 260 PHE B N 1
ATOM 5741 C CA . PHE B 1 260 ? 8.438 6.359 -0.678 1 98.75 260 PHE B CA 1
ATOM 5742 C C . PHE B 1 260 ? 8.711 7.359 -1.792 1 98.75 260 PHE B C 1
ATOM 5744 O O . PHE B 1 260 ? 9.164 8.477 -1.533 1 98.75 260 PHE B O 1
ATOM 5751 N N . ASN B 1 261 ? 8.406 6.902 -3.066 1 98.75 261 ASN B N 1
ATOM 5752 C CA . ASN B 1 261 ? 8.609 7.758 -4.234 1 98.75 261 ASN B CA 1
ATOM 5753 C C . ASN B 1 261 ? 7.781 9.039 -4.137 1 98.75 261 ASN B C 1
ATOM 5755 O O . ASN B 1 261 ? 8.25 10.109 -4.523 1 98.75 261 ASN B O 1
ATOM 5759 N N . THR B 1 262 ? 6.57 8.945 -3.691 1 98.62 262 THR B N 1
ATOM 5760 C CA . THR B 1 262 ? 5.672 10.094 -3.596 1 98.62 262 THR B CA 1
ATOM 5761 C C . THR B 1 262 ? 6.215 11.125 -2.611 1 98.62 262 THR B C 1
ATOM 5763 O O . THR B 1 262 ? 6.16 12.328 -2.877 1 98.62 262 THR B O 1
ATOM 5766 N N . ILE B 1 263 ? 6.73 10.672 -1.479 1 98.62 263 ILE B N 1
ATOM 5767 C CA . ILE B 1 263 ? 7.371 11.57 -0.521 1 98.62 263 ILE B CA 1
ATOM 5768 C C . ILE B 1 263 ? 8.594 12.219 -1.16 1 98.62 263 ILE B C 1
ATOM 5770 O O . ILE B 1 263 ? 8.852 13.406 -0.949 1 98.62 263 ILE B O 1
ATOM 5774 N N . ALA B 1 264 ? 9.344 11.461 -2.002 1 98.75 264 ALA B N 1
ATOM 5775 C CA . ALA B 1 264 ? 10.516 11.992 -2.693 1 98.75 264 ALA B CA 1
ATOM 5776 C C . ALA B 1 264 ? 10.117 13.047 -3.719 1 98.75 264 ALA B C 1
ATOM 5778 O O . ALA B 1 264 ? 10.852 14.016 -3.934 1 98.75 264 ALA B O 1
ATOM 5779 N N . ILE B 1 265 ? 8.969 12.852 -4.387 1 98.44 265 ILE B N 1
ATOM 5780 C CA . ILE B 1 265 ? 8.445 13.867 -5.297 1 98.44 265 ILE B CA 1
ATOM 5781 C C . ILE B 1 265 ? 8.172 15.156 -4.531 1 98.44 265 ILE B C 1
ATOM 5783 O O . ILE B 1 265 ? 8.555 16.25 -4.973 1 98.44 265 ILE B O 1
ATOM 5787 N N . ASP B 1 266 ? 7.543 15.047 -3.348 1 98.19 266 ASP B N 1
ATOM 5788 C CA . ASP B 1 266 ? 7.266 16.203 -2.504 1 98.19 266 ASP B CA 1
ATOM 5789 C C . ASP B 1 266 ? 8.555 16.922 -2.123 1 98.19 266 ASP B C 1
ATOM 5791 O O . ASP B 1 266 ? 8.633 18.156 -2.186 1 98.19 266 ASP B O 1
ATOM 5795 N N . PHE B 1 267 ? 9.57 16.172 -1.745 1 98.56 267 PHE B N 1
ATOM 5796 C CA . PHE B 1 267 ? 10.867 16.719 -1.366 1 98.56 267 PHE B CA 1
ATOM 5797 C C . PHE B 1 267 ? 11.5 17.469 -2.531 1 98.56 267 PHE B C 1
ATOM 5799 O O . PHE B 1 267 ? 11.953 18.594 -2.373 1 98.56 267 PHE B O 1
ATOM 5806 N N . ALA B 1 268 ? 11.531 16.812 -3.709 1 98.31 268 ALA B N 1
ATOM 5807 C CA . ALA B 1 268 ? 12.125 17.422 -4.895 1 98.31 268 ALA B CA 1
ATOM 5808 C C . ALA B 1 268 ? 11.445 18.75 -5.227 1 98.31 268 ALA B C 1
ATOM 5810 O O . ALA B 1 268 ? 12.109 19.734 -5.57 1 98.31 268 ALA B O 1
ATOM 5811 N N . ARG B 1 269 ? 10.172 18.781 -5.121 1 96.81 269 ARG B N 1
ATOM 5812 C CA . ARG B 1 269 ? 9.398 19.984 -5.414 1 96.81 269 ARG B CA 1
ATOM 5813 C C . ARG B 1 269 ? 9.688 21.094 -4.398 1 96.81 269 ARG B C 1
ATOM 5815 O O . ARG B 1 269 ? 9.773 22.266 -4.758 1 96.81 269 ARG B O 1
ATOM 5822 N N . ASP B 1 270 ? 9.797 20.766 -3.131 1 97.75 270 ASP B N 1
ATOM 5823 C CA . ASP B 1 270 ? 10.109 21.75 -2.098 1 97.75 270 ASP B CA 1
ATOM 5824 C C . ASP B 1 270 ? 11.5 22.344 -2.301 1 97.75 270 ASP B C 1
ATOM 5826 O O . ASP B 1 270 ? 11.688 23.562 -2.197 1 97.75 270 ASP B O 1
ATOM 5830 N N . ILE B 1 271 ? 12.484 21.469 -2.588 1 97.69 271 ILE B N 1
ATOM 5831 C CA . ILE B 1 271 ? 13.836 21.984 -2.811 1 97.69 271 ILE B CA 1
ATOM 5832 C C . ILE B 1 271 ? 13.844 22.906 -4.02 1 97.69 271 ILE B C 1
ATOM 5834 O O . ILE B 1 271 ? 14.469 23.969 -3.986 1 97.69 271 ILE B O 1
ATOM 5838 N N . TRP B 1 272 ? 13.164 22.469 -5.078 1 95.62 272 TRP B N 1
ATOM 5839 C CA . TRP B 1 272 ? 13.039 23.312 -6.262 1 95.62 272 TRP B CA 1
ATOM 5840 C C . TRP B 1 272 ? 12.469 24.672 -5.895 1 95.62 272 TRP B C 1
ATOM 5842 O O . TRP B 1 272 ? 12.969 25.703 -6.355 1 95.62 272 TRP B O 1
ATOM 5852 N N . SER B 1 273 ? 11.453 24.766 -5.051 1 96.69 273 SER B N 1
ATOM 5853 C CA . SER B 1 273 ? 10.828 26 -4.605 1 96.69 273 SER B CA 1
ATOM 5854 C C . SER B 1 273 ? 11.797 26.844 -3.781 1 96.69 273 SER B C 1
ATOM 5856 O O . SER B 1 273 ? 11.859 28.062 -3.947 1 96.69 273 SER B O 1
ATOM 5858 N N . TYR B 1 274 ? 12.555 26.203 -2.9 1 97.44 274 TYR B N 1
ATOM 5859 C CA . TYR B 1 274 ? 13.531 26.906 -2.082 1 97.44 274 TYR B CA 1
ATOM 5860 C C . TYR B 1 274 ? 14.641 27.5 -2.943 1 97.44 274 TYR B C 1
ATOM 5862 O O . TYR B 1 274 ? 15.133 28.594 -2.668 1 97.44 274 TYR B O 1
ATOM 5870 N N . VAL B 1 275 ? 15.047 26.766 -3.959 1 95.38 275 VAL B N 1
ATOM 5871 C CA . VAL B 1 275 ? 16.031 27.297 -4.902 1 95.38 275 VAL B CA 1
ATOM 5872 C C . VAL B 1 275 ? 15.445 28.516 -5.617 1 95.38 275 VAL B C 1
ATOM 5874 O O . VAL B 1 275 ? 16.141 29.516 -5.797 1 95.38 275 VAL B O 1
ATOM 5877 N N . SER B 1 276 ? 14.203 28.438 -6.008 1 94.56 276 SER B N 1
ATOM 5878 C CA . SER B 1 276 ? 13.523 29.531 -6.684 1 94.56 276 SER B CA 1
ATOM 5879 C C . SER B 1 276 ? 13.445 30.766 -5.793 1 94.56 276 SER B C 1
ATOM 5881 O O . SER B 1 276 ? 13.531 31.891 -6.281 1 94.56 276 SER B O 1
ATOM 5883 N N . LEU B 1 277 ? 13.352 30.594 -4.477 1 95.31 277 LEU B N 1
ATOM 5884 C CA . LEU B 1 277 ? 13.281 31.672 -3.504 1 95.31 277 LEU B CA 1
ATOM 5885 C C . LEU B 1 277 ? 14.672 32.219 -3.17 1 95.31 277 LEU B C 1
ATOM 5887 O O . LEU B 1 277 ? 14.805 33.219 -2.469 1 95.31 277 LEU B O 1
ATOM 5891 N N . GLY B 1 278 ? 15.727 31.5 -3.631 1 95.94 278 GLY B N 1
ATOM 5892 C CA . GLY B 1 278 ? 17.109 31.906 -3.389 1 95.94 278 GLY B CA 1
ATOM 5893 C C . GLY B 1 278 ? 17.656 31.406 -2.07 1 95.94 278 GLY B C 1
ATOM 5894 O O . GLY B 1 278 ? 18.719 31.828 -1.63 1 95.94 278 GLY B O 1
ATOM 5895 N N . TYR B 1 279 ? 16.906 30.516 -1.389 1 97.56 279 TYR B N 1
ATOM 5896 C CA . TYR B 1 279 ? 17.344 29.984 -0.106 1 97.56 279 TYR B CA 1
ATOM 5897 C C . TYR B 1 279 ? 18.531 29.047 -0.288 1 97.56 279 TYR B C 1
ATOM 5899 O O . TYR B 1 279 ? 19.297 28.812 0.647 1 97.56 279 TYR B O 1
ATOM 5907 N N . PHE B 1 280 ? 18.578 28.453 -1.48 1 96.81 280 PHE B N 1
ATOM 5908 C CA . PHE B 1 280 ? 19.703 27.609 -1.834 1 96.81 280 PHE B CA 1
ATOM 5909 C C . PHE B 1 280 ? 20.328 28.062 -3.148 1 96.81 280 PHE B C 1
ATOM 5911 O O . PHE B 1 280 ? 19.625 28.469 -4.074 1 96.81 280 PHE B O 1
ATOM 5918 N N . LYS B 1 281 ? 21.625 28.016 -3.148 1 93.19 281 LYS B N 1
ATOM 5919 C CA . LYS B 1 281 ? 22.422 28.062 -4.371 1 93.19 281 LYS B CA 1
ATOM 5920 C C . LYS B 1 281 ? 22.969 26.688 -4.715 1 93.19 281 LYS B C 1
ATOM 5922 O O . LYS B 1 281 ? 22.703 25.703 -4.012 1 93.19 281 LYS B O 1
ATOM 5927 N N . GLN B 1 282 ? 23.516 26.547 -5.883 1 90.12 282 GLN B N 1
ATOM 5928 C CA . GLN B 1 282 ? 24.094 25.281 -6.301 1 90.12 282 GLN B CA 1
ATOM 5929 C C . GLN B 1 282 ? 25.547 25.438 -6.695 1 90.12 282 GLN B C 1
ATOM 5931 O O . GLN B 1 282 ? 25.922 26.422 -7.348 1 90.12 282 GLN B O 1
ATOM 5936 N N . LYS B 1 283 ? 26.297 24.547 -6.246 1 87.62 283 LYS B N 1
ATOM 5937 C CA . LYS B 1 283 ? 27.703 24.531 -6.629 1 87.62 283 LYS B CA 1
ATOM 5938 C C . LYS B 1 283 ? 27.859 24.312 -8.133 1 87.62 283 LYS B C 1
ATOM 5940 O O . LYS B 1 283 ? 27.141 23.5 -8.727 1 87.62 283 LYS B O 1
ATOM 5945 N N . VAL B 1 284 ? 28.703 25.188 -8.648 1 79.62 284 VAL B N 1
ATOM 5946 C CA . VAL B 1 284 ? 28.953 25.078 -10.078 1 79.62 284 VAL B CA 1
ATOM 5947 C C . VAL B 1 284 ? 30.219 24.25 -10.312 1 79.62 284 VAL B C 1
ATOM 5949 O O . VAL B 1 284 ? 31.234 24.438 -9.625 1 79.62 284 VAL B O 1
ATOM 5952 N N . ILE B 1 285 ? 30.062 23.359 -11.047 1 73.88 285 ILE B N 1
ATOM 5953 C CA . ILE B 1 285 ? 31.234 22.594 -11.461 1 73.88 285 ILE B CA 1
ATOM 5954 C C . ILE B 1 285 ? 31.875 23.25 -12.68 1 73.88 285 ILE B C 1
ATOM 5956 O O . ILE B 1 285 ? 31.188 23.562 -13.656 1 73.88 285 ILE B O 1
ATOM 5960 N N . ALA B 1 286 ? 33.125 23.375 -12.57 1 74.62 286 ALA B N 1
ATOM 5961 C CA . ALA B 1 286 ? 33.875 24.016 -13.656 1 74.62 286 ALA B CA 1
ATOM 5962 C C . ALA B 1 286 ? 33.656 23.297 -14.977 1 74.62 286 ALA B C 1
ATOM 5964 O O . ALA B 1 286 ? 33.688 22.062 -15.039 1 74.62 286 ALA B O 1
ATOM 5965 N N . GLY B 1 287 ? 33.188 24.109 -16.016 1 71.69 287 GLY B N 1
ATOM 5966 C CA . GLY B 1 287 ? 33 23.547 -17.344 1 71.69 287 GLY B CA 1
ATOM 5967 C C . GLY B 1 287 ? 31.562 23.203 -17.641 1 71.69 287 GLY B C 1
ATOM 5968 O O . GLY B 1 287 ? 31.203 22.984 -18.812 1 71.69 287 GLY B O 1
ATOM 5969 N N . GLU B 1 288 ? 30.734 23.188 -16.578 1 71.12 288 GLU B N 1
ATOM 5970 C CA . GLU B 1 288 ? 29.344 22.844 -16.812 1 71.12 288 GLU B CA 1
ATOM 5971 C C . GLU B 1 288 ? 28.547 24.047 -17.297 1 71.12 288 GLU B C 1
ATOM 5973 O O . GLU B 1 288 ? 28.719 25.156 -16.781 1 71.12 288 GLU B O 1
ATOM 5978 N N . VAL B 1 289 ? 27.859 23.875 -18.453 1 63.19 289 VAL B N 1
ATOM 5979 C CA . VAL B 1 289 ? 26.969 24.906 -18.984 1 63.19 289 VAL B CA 1
ATOM 5980 C C . VAL B 1 289 ? 25.594 24.781 -18.359 1 63.19 289 VAL B C 1
ATOM 5982 O O . VAL B 1 289 ? 24.953 23.719 -18.422 1 63.19 289 VAL B O 1
ATOM 5985 N N . GLY B 1 290 ? 25.219 25.656 -17.578 1 62.94 290 GLY B N 1
ATOM 5986 C CA . GLY B 1 290 ? 23.891 25.672 -16.984 1 62.94 290 GLY B CA 1
ATOM 5987 C C . GLY B 1 290 ? 22.797 26.031 -17.969 1 62.94 290 GLY B C 1
ATOM 5988 O O . GLY B 1 290 ? 22.109 25.156 -18.5 1 62.94 290 GLY B O 1
ATOM 5989 N N . SER B 1 291 ? 22.75 27.312 -18.25 1 69.19 291 SER B N 1
ATOM 5990 C CA . SER B 1 291 ? 21.844 27.812 -19.297 1 69.19 291 SER B CA 1
ATOM 5991 C C . SER B 1 291 ? 22.625 28.156 -20.562 1 69.19 291 SER B C 1
ATOM 5993 O O . SER B 1 291 ? 23.734 28.703 -20.484 1 69.19 291 SER B O 1
ATOM 5995 N N . SER B 1 292 ? 22.141 27.797 -21.719 1 66.25 292 SER B N 1
ATOM 5996 C CA . SER B 1 292 ? 22.781 28.031 -23 1 66.25 292 SER B CA 1
ATOM 5997 C C . SER B 1 292 ? 22.906 29.516 -23.297 1 66.25 292 SER B C 1
ATOM 5999 O O . SER B 1 292 ? 23.812 29.938 -24.031 1 66.25 292 SER B O 1
ATOM 6001 N N . THR B 1 293 ? 21.969 30.312 -22.719 1 68.81 293 THR B N 1
ATOM 6002 C CA . THR B 1 293 ? 21.938 31.719 -23.094 1 68.81 293 THR B CA 1
ATOM 6003 C C . THR B 1 293 ? 22.312 32.594 -21.906 1 68.81 293 THR B C 1
ATOM 6005 O O . THR B 1 293 ? 22.703 33.75 -22.094 1 68.81 293 THR B O 1
ATOM 6008 N N . MET B 1 294 ? 22.141 31.938 -20.703 1 74.62 294 MET B N 1
ATOM 6009 C CA . MET B 1 294 ? 22.406 32.719 -19.484 1 74.62 294 MET B CA 1
ATOM 6010 C C . MET B 1 294 ? 23.453 32.031 -18.625 1 74.62 294 MET B C 1
ATOM 6012 O O . MET B 1 294 ? 23.125 31.281 -17.703 1 74.62 294 MET B O 1
ATOM 6016 N N . PRO B 1 295 ? 24.688 32.375 -18.766 1 71.88 295 PRO B N 1
ATOM 6017 C CA . PRO B 1 295 ? 25.812 31.672 -18.141 1 71.88 295 PRO B CA 1
ATOM 6018 C C . PRO B 1 295 ? 25.734 31.672 -16.609 1 71.88 295 PRO B C 1
ATOM 6020 O O . PRO B 1 295 ? 26.297 30.781 -15.969 1 71.88 295 PRO B O 1
ATOM 6023 N N . HIS B 1 296 ? 25.016 32.594 -15.992 1 76.44 296 HIS B N 1
ATOM 6024 C CA . HIS B 1 296 ? 24.984 32.688 -14.531 1 76.44 296 HIS B CA 1
ATOM 6025 C C . HIS B 1 296 ? 23.906 31.781 -13.961 1 76.44 296 HIS B C 1
ATOM 6027 O O . HIS B 1 296 ? 23.875 31.531 -12.75 1 76.44 296 HIS B O 1
ATOM 6033 N N . LYS B 1 297 ? 23.047 31.266 -14.875 1 81.38 297 LYS B N 1
ATOM 6034 C CA . LYS B 1 297 ? 21.891 30.516 -14.414 1 81.38 297 LYS B CA 1
ATOM 6035 C C . LYS B 1 297 ? 22.219 29.047 -14.195 1 81.38 297 LYS B C 1
ATOM 6037 O O . LYS B 1 297 ? 22.672 28.359 -15.117 1 81.38 297 LYS B O 1
ATOM 6042 N N . VAL B 1 298 ? 22.172 28.625 -12.93 1 84.38 298 VAL B N 1
ATOM 6043 C CA . VAL B 1 298 ? 22.344 27.219 -12.586 1 84.38 298 VAL B CA 1
ATOM 6044 C C . VAL B 1 298 ? 21 26.609 -12.195 1 84.38 298 VAL B C 1
ATOM 6046 O O . VAL B 1 298 ? 20.438 26.938 -11.141 1 84.38 298 VAL B O 1
ATOM 6049 N N . ASN B 1 299 ? 20.469 25.75 -13.016 1 86.5 299 ASN B N 1
ATOM 6050 C CA . ASN B 1 299 ? 19.141 25.172 -12.828 1 86.5 299 ASN B CA 1
ATOM 6051 C C . ASN B 1 299 ? 19.188 23.922 -11.953 1 86.5 299 ASN B C 1
ATOM 6053 O O . ASN B 1 299 ? 20.141 23.156 -12.023 1 86.5 299 ASN B O 1
ATOM 6057 N N . PRO B 1 300 ? 18.203 23.75 -11.094 1 92.56 300 PRO B N 1
ATOM 6058 C CA . PRO B 1 300 ? 18.156 22.531 -10.266 1 92.56 300 PRO B CA 1
ATOM 6059 C C . PRO B 1 300 ? 17.656 21.312 -11.039 1 92.56 300 PRO B C 1
ATOM 6061 O O . PRO B 1 300 ? 16.719 20.641 -10.617 1 92.56 300 PRO B O 1
ATOM 6064 N N . ILE B 1 301 ? 18.375 20.953 -12.086 1 89.88 301 ILE B N 1
ATOM 6065 C CA . ILE B 1 301 ? 17.938 19.969 -13.07 1 89.88 301 ILE B CA 1
ATOM 6066 C C . ILE B 1 301 ? 17.859 18.594 -12.43 1 89.88 301 ILE B C 1
ATOM 6068 O O . ILE B 1 301 ? 17.031 17.766 -12.812 1 89.88 301 ILE B O 1
ATOM 6072 N N . ASP B 1 302 ? 18.719 18.328 -11.469 1 94.62 302 ASP B N 1
ATOM 6073 C CA . ASP B 1 302 ? 18.719 17.016 -10.828 1 94.62 302 ASP B CA 1
ATOM 6074 C C . ASP B 1 302 ? 17.391 16.734 -10.125 1 94.62 302 ASP B C 1
ATOM 6076 O O . ASP B 1 302 ? 16.875 15.625 -10.172 1 94.62 302 ASP B O 1
ATOM 6080 N N . PHE B 1 303 ? 16.797 17.75 -9.484 1 96.44 303 PHE B N 1
ATOM 6081 C CA . PHE B 1 303 ? 15.508 17.594 -8.797 1 96.44 303 PHE B CA 1
ATOM 6082 C C . PHE B 1 303 ? 14.367 17.484 -9.805 1 96.44 303 PHE B C 1
ATOM 6084 O O . PHE B 1 303 ? 13.406 16.75 -9.586 1 96.44 303 PHE B O 1
ATOM 6091 N N . GLU B 1 304 ? 14.508 18.188 -10.945 1 93.94 304 GLU B N 1
ATOM 6092 C CA . GLU B 1 304 ? 13.531 18.062 -12.016 1 93.94 304 GLU B CA 1
ATOM 6093 C C . GLU B 1 304 ? 13.547 16.672 -12.633 1 93.94 304 GLU B C 1
ATOM 6095 O O . GLU B 1 304 ? 12.492 16.078 -12.891 1 93.94 304 GLU B O 1
ATOM 6100 N N . ASN B 1 305 ? 14.75 16.219 -12.859 1 94.19 305 ASN B N 1
ATOM 6101 C CA . ASN B 1 305 ? 14.922 14.875 -13.398 1 94.19 305 ASN B CA 1
ATOM 6102 C C . ASN B 1 305 ? 14.367 13.82 -12.445 1 94.19 305 ASN B C 1
ATOM 6104 O O . ASN B 1 305 ? 13.703 12.883 -12.875 1 94.19 305 ASN B O 1
ATOM 6108 N N . ALA B 1 306 ? 14.664 13.961 -11.188 1 97.06 306 ALA B N 1
ATOM 6109 C CA . ALA B 1 306 ? 14.164 13.023 -10.188 1 97.06 306 ALA B CA 1
ATOM 6110 C C . ALA B 1 306 ? 12.641 12.984 -10.18 1 97.06 306 ALA B C 1
ATOM 6112 O O . ALA B 1 306 ? 12.039 11.906 -10.188 1 97.06 306 ALA B O 1
ATOM 6113 N N . GLU B 1 307 ? 12 14.148 -10.188 1 96.06 307 GLU B N 1
ATOM 6114 C CA . GLU B 1 307 ? 10.547 14.234 -10.164 1 96.06 307 GLU B CA 1
ATOM 6115 C C . GLU B 1 307 ? 9.938 13.484 -11.352 1 96.06 307 GLU B C 1
ATOM 6117 O O . GLU B 1 307 ? 8.984 12.719 -11.18 1 96.06 307 GLU B O 1
ATOM 6122 N N . ALA B 1 308 ? 10.531 13.719 -12.562 1 94.31 308 ALA B N 1
ATOM 6123 C CA . ALA B 1 308 ? 10.016 13.086 -13.773 1 94.31 308 ALA B CA 1
ATOM 6124 C C . ALA B 1 308 ? 10.148 11.562 -13.688 1 94.31 308 ALA B C 1
ATOM 6126 O O . ALA B 1 308 ? 9.203 10.836 -14.008 1 94.31 308 ALA B O 1
ATOM 6127 N N . ASN B 1 309 ? 11.25 11.102 -13.273 1 96.12 309 ASN B N 1
ATOM 6128 C CA . ASN B 1 309 ? 11.508 9.672 -13.242 1 96.12 309 ASN B CA 1
ATOM 6129 C C . ASN B 1 309 ? 10.742 8.992 -12.109 1 96.12 309 ASN B C 1
ATOM 6131 O O . ASN B 1 309 ? 10.32 7.84 -12.242 1 96.12 309 ASN B O 1
ATOM 6135 N N . LEU B 1 310 ? 10.562 9.664 -10.969 1 98.31 310 LEU B N 1
ATOM 6136 C CA . LEU B 1 310 ? 9.703 9.141 -9.914 1 98.31 310 LEU B CA 1
ATOM 6137 C C . LEU B 1 310 ? 8.273 8.977 -10.422 1 98.31 310 LEU B C 1
ATOM 6139 O O . LEU B 1 310 ? 7.594 8 -10.07 1 98.31 310 LEU B O 1
ATOM 6143 N N . GLY B 1 311 ? 7.824 9.914 -11.211 1 96.12 311 GLY B N 1
ATOM 6144 C CA . GLY B 1 311 ? 6.508 9.781 -11.812 1 96.12 311 GLY B CA 1
ATOM 6145 C C . GLY B 1 311 ? 6.375 8.555 -12.688 1 96.12 311 GLY B C 1
ATOM 6146 O O . GLY B 1 311 ? 5.371 7.84 -12.617 1 96.12 311 GLY B O 1
ATOM 6147 N N . LEU B 1 312 ? 7.363 8.32 -13.562 1 93.38 312 LEU B N 1
ATOM 6148 C CA . LEU B 1 312 ? 7.355 7.145 -14.43 1 93.38 312 LEU B CA 1
ATOM 6149 C C . LEU B 1 312 ? 7.41 5.863 -13.609 1 93.38 312 LEU B C 1
ATOM 6151 O O . LEU B 1 312 ? 6.738 4.883 -13.93 1 93.38 312 LEU B O 1
ATOM 6155 N N . SER B 1 313 ? 8.242 5.859 -12.594 1 97.75 313 SER B N 1
ATOM 6156 C CA . SER B 1 313 ? 8.297 4.711 -11.688 1 97.75 313 SER B CA 1
ATOM 6157 C C . SER B 1 313 ? 6.922 4.422 -11.086 1 97.75 313 SER B C 1
ATOM 6159 O O . SER B 1 313 ? 6.43 3.295 -11.172 1 97.75 313 SER B O 1
ATOM 6161 N N . ASN B 1 314 ? 6.277 5.461 -10.445 1 98.06 314 ASN B N 1
ATOM 6162 C CA . ASN B 1 314 ? 4.977 5.289 -9.805 1 98.06 314 ASN B CA 1
ATOM 6163 C C . ASN B 1 314 ? 3.934 4.77 -10.797 1 98.06 314 ASN B C 1
ATOM 6165 O O . ASN B 1 314 ? 3.115 3.918 -10.445 1 98.06 314 ASN B O 1
ATOM 6169 N N . ALA B 1 315 ? 3.938 5.281 -12 1 94.56 315 ALA B N 1
ATOM 6170 C CA . ALA B 1 315 ? 2.982 4.824 -13.008 1 94.56 315 ALA B CA 1
ATOM 6171 C C . ALA B 1 315 ? 3.146 3.33 -13.281 1 94.56 315 ALA B C 1
ATOM 6173 O O . ALA B 1 315 ? 2.158 2.596 -13.359 1 94.56 315 ALA B O 1
ATOM 6174 N N . THR B 1 316 ? 4.383 2.9 -13.492 1 94.81 316 THR B N 1
ATOM 6175 C CA . THR B 1 316 ? 4.672 1.5 -13.781 1 94.81 316 THR B CA 1
ATOM 6176 C C . THR B 1 316 ? 4.332 0.619 -12.578 1 94.81 316 THR B C 1
ATOM 6178 O O . THR B 1 316 ? 3.658 -0.404 -12.727 1 94.81 316 THR B O 1
ATOM 6181 N N . LEU B 1 317 ? 4.805 1.006 -11.406 1 97.88 317 LEU B N 1
ATOM 6182 C CA . LEU B 1 317 ? 4.582 0.211 -10.203 1 97.88 317 LEU B CA 1
ATOM 6183 C C . LEU B 1 317 ? 3.096 0.128 -9.875 1 97.88 317 LEU B C 1
ATOM 6185 O O . LEU B 1 317 ? 2.613 -0.908 -9.406 1 97.88 317 LEU B O 1
ATOM 6189 N N . GLU B 1 318 ? 2.359 1.226 -10.039 1 95.75 318 GLU B N 1
ATOM 6190 C CA . GLU B 1 318 ? 0.916 1.243 -9.82 1 95.75 318 GLU B CA 1
ATOM 6191 C C . GLU B 1 318 ? 0.208 0.241 -10.727 1 95.75 318 GLU B C 1
ATOM 6193 O O . GLU B 1 318 ? -0.665 -0.504 -10.281 1 95.75 318 GLU B O 1
ATOM 6198 N N . HIS B 1 319 ? 0.546 0.234 -11.969 1 93.94 319 HIS B N 1
ATOM 6199 C CA . HIS B 1 319 ? -0.05 -0.718 -12.898 1 93.94 319 HIS B CA 1
ATOM 6200 C C . HIS B 1 319 ? 0.221 -2.154 -12.469 1 93.94 319 HIS B C 1
ATOM 6202 O O . HIS B 1 319 ? -0.69 -2.986 -12.453 1 93.94 319 HIS B O 1
ATOM 6208 N N . LEU B 1 320 ? 1.449 -2.406 -12.148 1 95.81 320 LEU B N 1
ATOM 6209 C CA . LEU B 1 320 ? 1.82 -3.762 -11.758 1 95.81 320 LEU B CA 1
ATOM 6210 C C . LEU B 1 320 ? 1.084 -4.184 -10.492 1 95.81 320 LEU B C 1
ATOM 6212 O O . LEU B 1 320 ? 0.601 -5.312 -10.398 1 95.81 320 LEU B O 1
ATOM 6216 N N . SER B 1 321 ? 0.984 -3.279 -9.492 1 96.44 321 SER B N 1
ATOM 6217 C CA . SER B 1 321 ? 0.299 -3.574 -8.234 1 96.44 321 SER B CA 1
ATOM 6218 C C . SER B 1 321 ? -1.175 -3.887 -8.477 1 96.44 321 SER B C 1
ATOM 6220 O O . SER B 1 321 ? -1.771 -4.68 -7.742 1 96.44 321 SER B O 1
ATOM 6222 N N . GLY B 1 322 ? -1.822 -3.328 -9.43 1 95 322 GLY B N 1
ATOM 6223 C CA . GLY B 1 322 ? -3.232 -3.535 -9.719 1 95 322 GLY B CA 1
ATOM 6224 C C . GLY B 1 322 ? -3.484 -4.719 -10.633 1 95 322 GLY B C 1
ATOM 6225 O O . GLY B 1 322 ? -4.535 -5.359 -10.555 1 95 322 GLY B O 1
ATOM 6226 N N . LYS B 1 323 ? -2.504 -5.043 -11.445 1 94.69 323 LYS B N 1
ATOM 6227 C CA . LYS B 1 323 ? -2.695 -6.047 -12.484 1 94.69 323 LYS B CA 1
ATOM 6228 C C . LYS B 1 323 ? -2.311 -7.438 -11.984 1 94.69 323 LYS B C 1
ATOM 6230 O O . LYS B 1 323 ? -2.982 -8.422 -12.297 1 94.69 323 LYS B O 1
ATOM 6235 N N . LEU B 1 324 ? -1.243 -7.531 -11.25 1 96.19 324 LEU B N 1
ATOM 6236 C CA . LEU B 1 324 ? -0.608 -8.82 -10.984 1 96.19 324 LEU B CA 1
ATOM 6237 C C . LEU B 1 324 ? -1.5 -9.695 -10.109 1 96.19 324 LEU B C 1
ATOM 6239 O O . LEU B 1 324 ? -1.595 -10.898 -10.32 1 96.19 324 LEU B O 1
ATOM 6243 N N . PRO B 1 325 ? -2.279 -9.086 -9.148 1 96.62 325 PRO B N 1
ATOM 6244 C CA . PRO B 1 325 ? -3.094 -9.945 -8.289 1 96.62 325 PRO B CA 1
ATOM 6245 C C . PRO B 1 325 ? -4.324 -10.492 -9 1 96.62 325 PRO B C 1
ATOM 6247 O O . PRO B 1 325 ? -5.051 -11.32 -8.445 1 96.62 325 PRO B O 1
ATOM 6250 N N . ILE B 1 326 ? -4.617 -10.102 -10.195 1 95.06 326 ILE B N 1
ATOM 6251 C CA . ILE B 1 326 ? -5.797 -10.547 -10.93 1 95.06 326 ILE B CA 1
ATOM 6252 C C . ILE B 1 326 ? -5.379 -11.516 -12.031 1 95.06 326 ILE B C 1
ATOM 6254 O O . ILE B 1 326 ? -4.5 -11.211 -12.844 1 95.06 326 ILE B O 1
ATOM 6258 N N . SER B 1 327 ? -5.895 -12.656 -12.016 1 94.19 327 SER B N 1
ATOM 6259 C CA . SER B 1 327 ? -5.766 -13.625 -13.102 1 94.19 327 SER B CA 1
ATOM 6260 C C . SER B 1 327 ? -7.121 -14.219 -13.477 1 94.19 327 SER B C 1
ATOM 6262 O O . SER B 1 327 ? -8.141 -13.898 -12.859 1 94.19 327 SER B O 1
ATOM 6264 N N . ARG B 1 328 ? -7.184 -14.969 -14.586 1 91.88 328 ARG B N 1
ATOM 6265 C CA . ARG B 1 328 ? -8.406 -15.664 -14.977 1 91.88 328 ARG B CA 1
ATOM 6266 C C . ARG B 1 328 ? -8.398 -17.109 -14.461 1 91.88 328 ARG B C 1
ATOM 6268 O O . ARG B 1 328 ? -7.629 -17.938 -14.938 1 91.88 328 ARG B O 1
ATOM 6275 N N . LEU B 1 329 ? -9.336 -17.391 -13.445 1 95.38 329 LEU B N 1
ATOM 6276 C CA . LEU B 1 329 ? -9.477 -18.719 -12.844 1 95.38 329 LEU B CA 1
ATOM 6277 C C . LEU B 1 329 ? -8.148 -19.188 -12.266 1 95.38 329 LEU B C 1
ATOM 6279 O O . LEU B 1 329 ? -7.566 -18.531 -11.406 1 95.38 329 LEU B O 1
ATOM 6283 N N . GLN B 1 330 ? -7.641 -20.344 -12.68 1 92.88 330 GLN B N 1
ATOM 6284 C CA . GLN B 1 330 ? -6.426 -20.844 -12.055 1 92.88 330 GLN B CA 1
ATOM 6285 C C . GLN B 1 330 ? -5.188 -20.172 -12.633 1 92.88 330 GLN B C 1
ATOM 6287 O O . GLN B 1 330 ? -4.109 -20.234 -12.031 1 92.88 330 GLN B O 1
ATOM 6292 N N . ARG B 1 331 ? -5.254 -19.594 -13.898 1 91.81 331 ARG B N 1
ATOM 6293 C CA . ARG B 1 331 ? -4.246 -18.656 -14.359 1 91.81 331 ARG B CA 1
ATOM 6294 C C . ARG B 1 331 ? -4.426 -18.328 -15.836 1 91.81 331 ARG B C 1
ATOM 6296 O O . ARG B 1 331 ? -5.02 -19.109 -16.578 1 91.81 331 ARG B O 1
ATOM 6303 N N . ASP B 1 332 ? -4.012 -17.188 -16.266 1 89.69 332 ASP B N 1
ATOM 6304 C CA . ASP B 1 332 ? -3.59 -16.891 -17.625 1 89.69 332 ASP B CA 1
ATOM 6305 C C . ASP B 1 332 ? -2.152 -16.375 -17.656 1 89.69 332 ASP B C 1
ATOM 6307 O O . ASP B 1 332 ? -1.4 -16.562 -16.688 1 89.69 332 ASP B O 1
ATOM 6311 N N . LEU B 1 333 ? -1.8 -15.812 -18.828 1 88.31 333 LEU B N 1
ATOM 6312 C CA . LEU B 1 333 ? -0.384 -15.5 -18.984 1 88.31 333 LEU B CA 1
ATOM 6313 C C . LEU B 1 333 ? -0.147 -14 -18.875 1 88.31 333 LEU B C 1
ATOM 6315 O O . LEU B 1 333 ? 0.94 -13.516 -19.203 1 88.31 333 LEU B O 1
ATOM 6319 N N . THR B 1 334 ? -1.153 -13.203 -18.406 1 90.69 334 THR B N 1
ATOM 6320 C CA . THR B 1 334 ? -0.997 -11.75 -18.344 1 90.69 334 THR B CA 1
ATOM 6321 C C . THR B 1 334 ? 0.018 -11.359 -17.266 1 90.69 334 THR B C 1
ATOM 6323 O O . THR B 1 334 ? 0.724 -10.359 -17.406 1 90.69 334 THR B O 1
ATOM 6326 N N . ASP B 1 335 ? 0.052 -12.141 -16.219 1 92.62 335 ASP B N 1
ATOM 6327 C CA . ASP B 1 335 ? 1.032 -11.828 -15.188 1 92.62 335 ASP B CA 1
ATOM 6328 C C . ASP B 1 335 ? 2.457 -12.023 -15.703 1 92.62 335 ASP B C 1
ATOM 6330 O O . ASP B 1 335 ? 3.34 -11.211 -15.43 1 92.62 335 ASP B O 1
ATOM 6334 N N . SER B 1 336 ? 2.691 -13.062 -16.516 1 90.5 336 SER B N 1
ATOM 6335 C CA . SER B 1 336 ? 4.02 -13.32 -17.062 1 90.5 336 SER B CA 1
ATOM 6336 C C . SER B 1 336 ? 4.504 -12.148 -17.906 1 90.5 336 SER B C 1
ATOM 6338 O O . SER B 1 336 ? 5.656 -11.727 -17.797 1 90.5 336 SER B O 1
ATOM 6340 N N . SER B 1 337 ? 3.619 -11.641 -18.719 1 87.5 337 SER B N 1
ATOM 6341 C CA . SER B 1 337 ? 3.965 -10.484 -19.547 1 87.5 337 SER B CA 1
ATOM 6342 C C . SER B 1 337 ? 4.27 -9.266 -18.688 1 87.5 337 SER B C 1
ATOM 6344 O O . SER B 1 337 ? 5.215 -8.523 -18.969 1 87.5 337 SER B O 1
ATOM 6346 N N . ALA B 1 338 ? 3.539 -9.102 -17.672 1 93.06 338 ALA B N 1
ATOM 6347 C CA . ALA B 1 338 ? 3.699 -7.941 -16.797 1 93.06 338 ALA B CA 1
ATOM 6348 C C . ALA B 1 338 ? 4.969 -8.062 -15.961 1 93.06 338 ALA B C 1
ATOM 6350 O O . ALA B 1 338 ? 5.68 -7.074 -15.758 1 93.06 338 ALA B O 1
ATOM 6351 N N . LEU B 1 339 ? 5.258 -9.273 -15.5 1 94.88 339 LEU B N 1
ATOM 6352 C CA . LEU B 1 339 ? 6.371 -9.516 -14.594 1 94.88 339 LEU B CA 1
ATOM 6353 C C . LEU B 1 339 ? 7.703 -9.195 -15.258 1 94.88 339 LEU B C 1
ATOM 6355 O O . LEU B 1 339 ? 8.695 -8.922 -14.586 1 94.88 339 LEU B O 1
ATOM 6359 N N . ARG B 1 340 ? 7.73 -9.195 -16.516 1 91.25 340 ARG B N 1
ATOM 6360 C CA . ARG B 1 340 ? 8.953 -8.883 -17.25 1 91.25 340 ARG B CA 1
ATOM 6361 C C . ARG B 1 340 ? 9.344 -7.422 -17.062 1 91.25 340 ARG B C 1
ATOM 6363 O O . ARG B 1 340 ? 10.469 -7.031 -17.391 1 91.25 340 ARG B O 1
ATOM 6370 N N . ASN B 1 341 ? 8.484 -6.617 -16.453 1 93.69 341 ASN B N 1
ATOM 6371 C CA . ASN B 1 341 ? 8.703 -5.176 -16.359 1 93.69 341 ASN B CA 1
ATOM 6372 C C . ASN B 1 341 ? 9.023 -4.75 -14.93 1 93.69 341 ASN B C 1
ATOM 6374 O O . ASN B 1 341 ? 9.008 -3.559 -14.617 1 93.69 341 ASN B O 1
ATOM 6378 N N . LEU B 1 342 ? 9.312 -5.723 -14.023 1 95.5 342 LEU B N 1
ATOM 6379 C CA . LEU B 1 342 ? 9.648 -5.395 -12.641 1 95.5 342 LEU B CA 1
ATOM 6380 C C . LEU B 1 342 ? 10.812 -4.414 -12.578 1 95.5 342 LEU B C 1
ATOM 6382 O O . LEU B 1 342 ? 10.734 -3.396 -11.891 1 95.5 342 LEU B O 1
ATOM 6386 N N . GLY B 1 343 ? 11.828 -4.727 -13.367 1 95.44 343 GLY B N 1
ATOM 6387 C CA . GLY B 1 343 ? 13.031 -3.916 -13.359 1 95.44 343 GLY B CA 1
ATOM 6388 C C . GLY B 1 343 ? 12.82 -2.52 -13.914 1 95.44 343 GLY B C 1
ATOM 6389 O O . GLY B 1 343 ? 13.547 -1.588 -13.555 1 95.44 343 GLY B O 1
ATOM 6390 N N . VAL B 1 344 ? 11.812 -2.297 -14.758 1 94.25 344 VAL B N 1
ATOM 6391 C CA . VAL B 1 344 ? 11.555 -1.001 -15.375 1 94.25 344 VAL B CA 1
ATOM 6392 C C . VAL B 1 344 ? 11.102 -0.003 -14.32 1 94.25 344 VAL B C 1
ATOM 6394 O O . VAL B 1 344 ? 11.68 1.078 -14.188 1 94.25 344 VAL B O 1
ATOM 6397 N N . GLY B 1 345 ? 10.078 -0.396 -13.531 1 96.69 345 GLY B N 1
ATOM 6398 C CA . GLY B 1 345 ? 9.594 0.484 -12.484 1 96.69 345 GLY B CA 1
ATOM 6399 C C . GLY B 1 345 ? 10.641 0.774 -11.422 1 96.69 345 GLY B C 1
ATOM 6400 O O . GLY B 1 345 ? 10.805 1.923 -11.008 1 96.69 345 GLY B O 1
ATOM 6401 N N . ILE B 1 346 ? 11.391 -0.272 -11.023 1 97.88 346 ILE B N 1
ATOM 6402 C CA . ILE B 1 346 ? 12.43 -0.132 -10 1 97.88 346 ILE B CA 1
ATOM 6403 C C . ILE B 1 346 ? 13.602 0.673 -10.57 1 97.88 346 ILE B C 1
ATOM 6405 O O . ILE B 1 346 ? 14.219 1.465 -9.852 1 97.88 346 ILE B O 1
ATOM 6409 N N . GLY B 1 347 ? 13.859 0.474 -11.852 1 97.62 347 GLY B N 1
ATOM 6410 C CA . GLY B 1 347 ? 14.938 1.194 -12.516 1 97.62 347 GLY B CA 1
ATOM 6411 C C . GLY B 1 347 ? 14.727 2.697 -12.531 1 97.62 347 GLY B C 1
ATOM 6412 O O . GLY B 1 347 ? 15.656 3.459 -12.242 1 97.62 347 GLY B O 1
ATOM 6413 N N . TYR B 1 348 ? 13.492 3.16 -12.859 1 97.5 348 TYR B N 1
ATOM 6414 C CA . TYR B 1 348 ? 13.188 4.586 -12.836 1 97.5 348 TYR B CA 1
ATOM 6415 C C . TYR B 1 348 ? 13.32 5.152 -11.43 1 97.5 348 TYR B C 1
ATOM 6417 O O . TYR B 1 348 ? 13.766 6.289 -11.25 1 97.5 348 TYR B O 1
ATOM 6425 N N . SER B 1 349 ? 12.914 4.414 -10.43 1 98.5 349 SER B N 1
ATOM 6426 C CA . SER B 1 349 ? 13.086 4.844 -9.039 1 98.5 349 SER B CA 1
ATOM 6427 C C . SER B 1 349 ? 14.555 4.992 -8.68 1 98.5 349 SER B C 1
ATOM 6429 O O . SER B 1 349 ? 14.953 5.992 -8.078 1 98.5 349 SER B O 1
ATOM 6431 N N . LEU B 1 350 ? 15.344 3.963 -9.039 1 98.19 350 LEU B N 1
ATOM 6432 C CA . LEU B 1 350 ? 16.781 4.008 -8.758 1 98.19 350 LEU B CA 1
ATOM 6433 C C . LEU B 1 350 ? 17.422 5.211 -9.438 1 98.19 350 LEU B C 1
ATOM 6435 O O . LEU B 1 350 ? 18.219 5.918 -8.82 1 98.19 350 LEU B O 1
ATOM 6439 N N . LEU B 1 351 ? 17.094 5.426 -10.688 1 96.44 351 LEU B N 1
ATOM 6440 C CA . LEU B 1 351 ? 17.609 6.559 -11.445 1 96.44 351 LEU B CA 1
ATOM 6441 C C . LEU B 1 351 ? 17.297 7.871 -10.742 1 96.44 351 LEU B C 1
ATOM 6443 O O . LEU B 1 351 ? 18.141 8.758 -10.656 1 96.44 351 LEU B O 1
ATOM 6447 N N . ALA B 1 352 ? 16.062 8.023 -10.273 1 98.38 352 ALA B N 1
ATOM 6448 C CA . ALA B 1 352 ? 15.633 9.234 -9.586 1 98.38 352 ALA B CA 1
ATOM 6449 C C . ALA B 1 352 ? 16.406 9.438 -8.289 1 98.38 352 ALA B C 1
ATOM 6451 O O . ALA B 1 352 ? 16.781 10.57 -7.945 1 98.38 352 ALA B O 1
ATOM 6452 N N . LEU B 1 353 ? 16.703 8.352 -7.539 1 98.56 353 LEU B N 1
ATOM 6453 C CA . LEU B 1 353 ? 17.453 8.438 -6.289 1 98.56 353 LEU B CA 1
ATOM 6454 C C . LEU B 1 353 ? 18.891 8.875 -6.547 1 98.56 353 LEU B C 1
ATOM 6456 O O . LEU B 1 353 ? 19.453 9.648 -5.773 1 98.56 353 LEU B O 1
ATOM 6460 N N . VAL B 1 354 ? 19.453 8.344 -7.602 1 97.31 354 VAL B N 1
ATOM 6461 C CA . VAL B 1 354 ? 20.797 8.766 -7.992 1 97.31 354 VAL B CA 1
ATOM 6462 C C . VAL B 1 354 ? 20.797 10.258 -8.305 1 97.31 354 VAL B C 1
ATOM 6464 O O . VAL B 1 354 ? 21.688 10.992 -7.867 1 97.31 354 VAL B O 1
ATOM 6467 N N . ALA B 1 355 ? 19.812 10.719 -9.031 1 96.5 355 ALA B N 1
ATOM 6468 C CA . ALA B 1 355 ? 19.688 12.133 -9.383 1 96.5 355 ALA B CA 1
ATOM 6469 C C . ALA B 1 355 ? 19.516 12.992 -8.133 1 96.5 355 ALA B C 1
ATOM 6471 O O . ALA B 1 355 ? 20.125 14.055 -8.008 1 96.5 355 ALA B O 1
ATOM 6472 N N . LEU B 1 356 ? 18.641 12.578 -7.195 1 97.88 356 LEU B N 1
ATOM 6473 C CA . LEU B 1 356 ? 18.438 13.305 -5.945 1 97.88 356 LEU B CA 1
ATOM 6474 C C . LEU B 1 356 ? 19.75 13.445 -5.188 1 97.88 356 LEU B C 1
ATOM 6476 O O . LEU B 1 356 ? 20.062 14.516 -4.66 1 97.88 356 LEU B O 1
ATOM 6480 N N . GLY B 1 357 ? 20.516 12.305 -5.125 1 97.31 357 GLY B N 1
ATOM 6481 C CA . GLY B 1 357 ? 21.812 12.344 -4.461 1 97.31 357 GLY B CA 1
ATOM 6482 C C . GLY B 1 357 ? 22.75 13.375 -5.062 1 97.31 357 GLY B C 1
ATOM 6483 O O . GLY B 1 357 ? 23.391 14.133 -4.332 1 97.31 357 GLY B O 1
ATOM 6484 N N . ARG B 1 358 ? 22.828 13.422 -6.352 1 95.25 358 ARG B N 1
ATOM 6485 C CA . ARG B 1 358 ? 23.672 14.391 -7.047 1 95.25 358 ARG B CA 1
ATOM 6486 C C . ARG B 1 358 ? 23.25 15.812 -6.734 1 95.25 358 ARG B C 1
ATOM 6488 O O . ARG B 1 358 ? 24.078 16.672 -6.453 1 95.25 358 ARG B O 1
ATOM 6495 N N . GLY B 1 359 ? 21.938 16.047 -6.824 1 96.19 359 GLY B N 1
ATOM 6496 C CA . GLY B 1 359 ? 21.406 17.375 -6.516 1 96.19 359 GLY B CA 1
ATOM 6497 C C . GLY B 1 359 ? 21.703 17.812 -5.098 1 96.19 359 GLY B C 1
ATOM 6498 O O . GLY B 1 359 ? 22.094 18.969 -4.867 1 96.19 359 GLY B O 1
ATOM 6499 N N . LEU B 1 360 ? 21.531 16.922 -4.145 1 97.75 360 LEU B N 1
ATOM 6500 C CA . LEU B 1 360 ? 21.766 17.219 -2.738 1 97.75 360 LEU B CA 1
ATOM 6501 C C . LEU B 1 360 ? 23.234 17.578 -2.506 1 97.75 360 LEU B C 1
ATOM 6503 O O . LEU B 1 360 ? 23.531 18.453 -1.694 1 97.75 360 LEU B O 1
ATOM 6507 N N . ASN B 1 361 ? 24.141 16.969 -3.207 1 95.38 361 ASN B N 1
ATOM 6508 C CA . ASN B 1 361 ? 25.578 17.203 -3.045 1 95.38 361 ASN B CA 1
ATOM 6509 C C . ASN B 1 361 ? 25.969 18.578 -3.582 1 95.38 361 ASN B C 1
ATOM 6511 O O . ASN B 1 361 ? 27.016 19.125 -3.193 1 95.38 361 ASN B O 1
ATOM 6515 N N . LYS B 1 362 ? 25.156 19.156 -4.402 1 93.88 362 LYS B N 1
ATOM 6516 C CA . LYS B 1 362 ? 25.453 20.453 -5.008 1 93.88 362 LYS B CA 1
ATOM 6517 C C . LYS B 1 362 ? 24.797 21.594 -4.242 1 93.88 362 LYS B C 1
ATOM 6519 O O . LYS B 1 362 ? 25.062 22.766 -4.496 1 93.88 362 LYS B O 1
ATOM 6524 N N . LEU B 1 363 ? 23.938 21.312 -3.264 1 95.12 363 LEU B N 1
ATOM 6525 C CA . LEU B 1 363 ? 23.156 22.328 -2.57 1 95.12 363 LEU B CA 1
ATOM 6526 C C . LEU B 1 363 ? 24.047 23.156 -1.641 1 95.12 363 LEU B C 1
ATOM 6528 O O . LEU B 1 363 ? 24.844 22.609 -0.892 1 95.12 363 LEU B O 1
ATOM 6532 N N . GLU B 1 364 ? 23.969 24.438 -1.736 1 96.06 364 GLU B N 1
ATOM 6533 C CA . GLU B 1 364 ? 24.625 25.391 -0.84 1 96.06 364 GLU B CA 1
ATOM 6534 C C . GLU B 1 364 ? 23.609 26.328 -0.196 1 96.06 364 GLU B C 1
ATOM 6536 O O . GLU B 1 364 ? 22.875 27.031 -0.895 1 96.06 364 GLU B O 1
ATOM 6541 N N . LEU B 1 365 ? 23.594 26.344 1.112 1 97.81 365 LEU B N 1
ATOM 6542 C CA . LEU B 1 365 ? 22.641 27.172 1.84 1 97.81 365 LEU B CA 1
ATOM 6543 C C . LEU B 1 365 ? 23 28.656 1.729 1 97.81 365 LEU B C 1
ATOM 6545 O O . LEU B 1 365 ? 24.172 29.016 1.845 1 97.81 365 LEU B O 1
ATOM 6549 N N . ASN B 1 366 ? 22.016 29.484 1.408 1 97.69 366 ASN B N 1
ATOM 6550 C CA . ASN B 1 366 ? 22.156 30.938 1.377 1 97.69 366 ASN B CA 1
ATOM 6551 C C . ASN B 1 366 ? 21.641 31.562 2.668 1 97.69 366 ASN B C 1
ATOM 6553 O O . ASN B 1 366 ? 20.578 32.188 2.684 1 97.69 366 ASN B O 1
ATOM 6557 N N . GLU B 1 367 ? 22.453 31.594 3.654 1 97.62 367 GLU B N 1
ATOM 6558 C CA . GLU B 1 367 ? 22.062 32.062 4.98 1 97.62 367 GLU B CA 1
ATOM 6559 C C . GLU B 1 367 ? 21.719 33.531 4.965 1 97.62 367 GLU B C 1
ATOM 6561 O O . GLU B 1 367 ? 20.828 33.969 5.699 1 97.62 367 GLU B O 1
ATOM 6566 N N . ALA B 1 368 ? 22.406 34.25 4.133 1 97.56 368 ALA B N 1
ATOM 6567 C CA . ALA B 1 368 ? 22.156 35.688 4.043 1 97.56 368 ALA B CA 1
ATOM 6568 C C . ALA B 1 368 ? 20.75 35.969 3.555 1 97.56 368 ALA B C 1
ATOM 6570 O O . ALA B 1 368 ? 20.062 36.844 4.074 1 97.56 368 ALA B O 1
ATOM 6571 N N . LYS B 1 369 ? 20.344 35.25 2.516 1 97.62 369 LYS B N 1
ATOM 6572 C CA . LYS B 1 369 ? 19 35.438 1.982 1 97.62 369 LYS B CA 1
ATOM 6573 C C . LYS B 1 369 ? 17.953 35.031 3.012 1 97.62 369 LYS B C 1
ATOM 6575 O O . LYS B 1 369 ? 16.906 35.688 3.127 1 97.62 369 LYS B O 1
ATOM 6580 N N . LEU B 1 370 ? 18.188 33.969 3.721 1 98.12 370 LEU B N 1
ATOM 6581 C CA . LEU B 1 370 ? 17.281 33.531 4.773 1 98.12 370 LEU B CA 1
ATOM 6582 C C . LEU B 1 370 ? 17.125 34.625 5.844 1 98.12 370 LEU B C 1
ATOM 6584 O O . LEU B 1 370 ? 16.016 34.938 6.242 1 98.12 370 LEU B O 1
ATOM 6588 N N . ALA B 1 371 ? 18.234 35.188 6.238 1 97.75 371 ALA B N 1
ATOM 6589 C CA . ALA B 1 371 ? 18.219 36.25 7.266 1 97.75 371 ALA B CA 1
ATO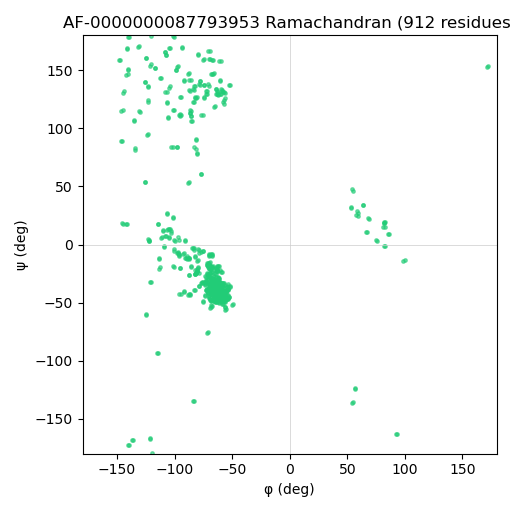M 6590 C C . ALA B 1 371 ? 17.484 37.469 6.785 1 97.75 371 ALA B C 1
ATOM 6592 O O . ALA B 1 371 ? 16.734 38.094 7.543 1 97.75 371 ALA B O 1
ATOM 6593 N N . LEU B 1 372 ? 17.703 37.781 5.562 1 97.44 372 LEU B N 1
ATOM 6594 C CA . LEU B 1 372 ? 17.062 38.938 4.988 1 97.44 372 LEU B CA 1
ATOM 6595 C C . LEU B 1 372 ? 15.555 38.781 4.965 1 97.44 372 LEU B C 1
ATOM 6597 O O . LEU B 1 372 ? 14.82 39.719 5.309 1 97.44 372 LEU B O 1
ATOM 6601 N N . ASP B 1 373 ? 15.078 37.656 4.504 1 97.12 373 ASP B N 1
ATOM 6602 C CA . ASP B 1 373 ? 13.641 37.406 4.441 1 97.12 373 ASP B CA 1
ATOM 6603 C C . ASP B 1 373 ? 13.016 37.469 5.836 1 97.12 373 ASP B C 1
ATOM 6605 O O . ASP B 1 373 ? 11.898 37.938 6.004 1 97.12 373 ASP B O 1
ATOM 6609 N N . LEU B 1 374 ? 13.688 36.906 6.809 1 97.62 374 LEU B N 1
ATOM 6610 C CA . LEU B 1 374 ? 13.203 36.969 8.18 1 97.62 374 LEU B CA 1
ATOM 6611 C C . LEU B 1 374 ? 13.148 38.406 8.703 1 97.62 374 LEU B C 1
ATOM 6613 O O . LEU B 1 374 ? 12.172 38.781 9.336 1 97.62 374 LEU B O 1
ATOM 6617 N N . ASP B 1 375 ? 14.156 39.219 8.336 1 95.88 375 ASP B N 1
ATOM 6618 C CA . ASP B 1 375 ? 14.25 40.594 8.805 1 95.88 375 ASP B CA 1
ATOM 6619 C C . ASP B 1 375 ? 13.156 41.438 8.172 1 95.88 375 ASP B C 1
ATOM 6621 O O . ASP B 1 375 ? 12.805 42.5 8.711 1 95.88 375 ASP B O 1
ATOM 6625 N N . ASN B 1 376 ? 12.672 40.969 7.105 1 94.94 376 ASN B N 1
ATOM 6626 C CA . ASN B 1 376 ? 11.633 41.719 6.398 1 94.94 376 ASN B CA 1
ATOM 6627 C C . ASN B 1 376 ? 10.242 41.219 6.746 1 94.94 376 ASN B C 1
ATOM 6629 O O . ASN B 1 376 ? 9.258 41.625 6.125 1 94.94 376 ASN B O 1
ATOM 6633 N N . ALA B 1 377 ? 10.117 40.312 7.695 1 94.5 377 ALA B N 1
ATOM 6634 C CA . ALA B 1 377 ? 8.82 39.688 7.945 1 94.5 377 ALA B CA 1
ATOM 6635 C C . ALA B 1 377 ? 8.43 39.844 9.414 1 94.5 377 ALA B C 1
ATOM 6637 O O . ALA B 1 377 ? 8.062 38.844 10.055 1 94.5 377 ALA B O 1
ATOM 6638 N N . TRP B 1 378 ? 8.406 40.969 9.945 1 94.75 378 TRP B N 1
ATOM 6639 C CA . TRP B 1 378 ? 8.102 41.188 11.352 1 94.75 378 TRP B CA 1
ATOM 6640 C C . TRP B 1 378 ? 6.621 40.938 11.633 1 94.75 378 TRP B C 1
ATOM 6642 O O . TRP B 1 378 ? 6.227 40.75 12.781 1 94.75 378 TRP B O 1
ATOM 6652 N N . GLU B 1 379 ? 5.797 40.938 10.586 1 91.38 379 GLU B N 1
ATOM 6653 C CA . GLU B 1 379 ? 4.367 40.688 10.719 1 91.38 379 GLU B CA 1
ATOM 6654 C C . GLU B 1 379 ? 4.105 39.281 11.289 1 91.38 379 GLU B C 1
ATOM 6656 O O . GLU B 1 379 ? 3.045 39.031 11.867 1 91.38 379 GLU B O 1
ATOM 6661 N N . VAL B 1 380 ? 5.109 38.375 11.211 1 93.69 380 VAL B N 1
ATOM 6662 C CA . VAL B 1 380 ? 4.902 37 11.695 1 93.69 380 VAL B CA 1
ATOM 6663 C C . VAL B 1 380 ? 4.781 37.031 13.219 1 93.69 380 VAL B C 1
ATOM 6665 O O . VAL B 1 380 ? 4.246 36.094 13.812 1 93.69 380 VAL B O 1
ATOM 6668 N N . LEU B 1 381 ? 5.211 38.062 13.891 1 94.25 381 LEU B N 1
ATOM 6669 C CA . LEU B 1 381 ? 5.172 38.156 15.344 1 94.25 381 LEU B CA 1
ATOM 6670 C C . LEU B 1 381 ? 3.773 38.531 15.828 1 94.25 381 LEU B C 1
ATOM 6672 O O . LEU B 1 381 ? 3.508 38.531 17.031 1 94.25 381 LEU B O 1
ATOM 6676 N N . ALA B 1 382 ? 2.861 38.781 14.914 1 91.12 382 ALA B N 1
ATOM 6677 C CA . ALA B 1 382 ? 1.468 39 15.289 1 91.12 382 ALA B CA 1
ATOM 6678 C C . ALA B 1 382 ? 0.907 37.781 16.031 1 91.12 382 ALA B C 1
ATOM 6680 O O . ALA B 1 382 ? 0.101 37.906 16.953 1 91.12 382 ALA B O 1
ATOM 6681 N N . GLU B 1 383 ? 1.37 36.594 15.664 1 91.94 383 GLU B N 1
ATOM 6682 C CA . GLU B 1 383 ? 0.85 35.375 16.25 1 91.94 383 GLU B CA 1
ATOM 6683 C C . GLU B 1 383 ? 1.241 35.25 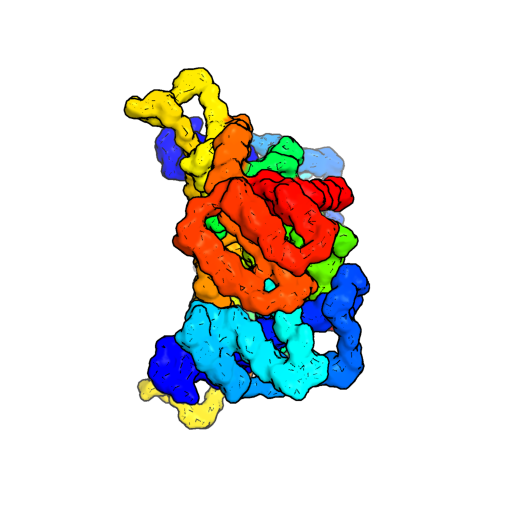17.719 1 91.94 383 GLU B C 1
ATOM 6685 O O . GLU B 1 383 ? 0.384 35.031 18.578 1 91.94 383 GLU B O 1
ATOM 6690 N N . PRO B 1 384 ? 2.516 35.344 18.078 1 94.88 384 PRO B N 1
ATOM 6691 C CA . PRO B 1 384 ? 2.855 35.25 19.5 1 94.88 384 PRO B CA 1
ATOM 6692 C C . PRO B 1 384 ? 2.238 36.375 20.312 1 94.88 384 PRO B C 1
ATOM 6694 O O . PRO B 1 384 ? 1.842 36.156 21.469 1 94.88 384 PRO B O 1
ATOM 6697 N N . ILE B 1 385 ? 2.127 37.562 19.781 1 93.62 385 ILE B N 1
ATOM 6698 C CA . ILE B 1 385 ? 1.543 38.688 20.516 1 93.62 385 ILE B CA 1
ATOM 6699 C C . ILE B 1 385 ? 0.075 38.406 20.812 1 93.62 385 ILE B C 1
ATOM 6701 O O . ILE B 1 385 ? -0.365 38.531 21.953 1 93.62 385 ILE B O 1
ATOM 6705 N N . GLN B 1 386 ? -0.626 37.938 19.797 1 91.94 386 GLN B N 1
ATOM 6706 C CA . GLN B 1 386 ? -2.035 37.625 19.984 1 91.94 386 GLN B CA 1
ATOM 6707 C C . GLN B 1 386 ? -2.211 36.5 21.016 1 91.94 386 GLN B C 1
ATOM 6709 O O . GLN B 1 386 ? -3.123 36.562 21.844 1 91.94 386 GLN B O 1
ATOM 6714 N N . THR B 1 387 ? -1.402 35.531 20.969 1 93 387 THR B N 1
ATOM 6715 C CA . THR B 1 387 ? -1.489 34.406 21.875 1 93 387 THR B CA 1
ATOM 6716 C C . THR B 1 387 ? -1.265 34.844 23.312 1 93 387 THR B C 1
ATOM 6718 O O . THR B 1 387 ? -1.979 34.375 24.219 1 93 387 THR B O 1
ATOM 6721 N N . VAL B 1 388 ? -0.279 35.688 23.547 1 93.56 388 VAL B N 1
ATOM 6722 C CA . VAL B 1 388 ? 0.026 36.188 24.891 1 93.56 388 VAL B CA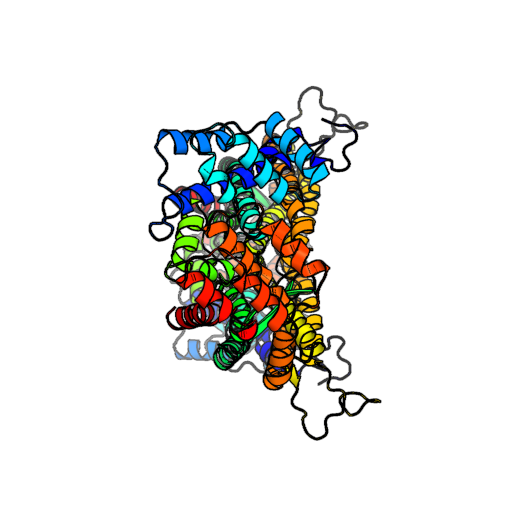 1
ATOM 6723 C C . VAL B 1 388 ? -1.092 37.125 25.375 1 93.56 388 VAL B C 1
ATOM 6725 O O . VAL B 1 388 ? -1.423 37.125 26.562 1 93.56 388 VAL B O 1
ATOM 6728 N N . MET B 1 389 ? -1.658 37.875 24.422 1 92.25 389 MET B N 1
ATOM 6729 C CA . MET B 1 389 ? -2.805 38.719 24.766 1 92.25 389 MET B CA 1
ATOM 6730 C C . MET B 1 389 ? -3.975 37.875 25.25 1 92.25 389 MET B C 1
ATOM 6732 O O . MET B 1 389 ? -4.641 38.219 26.219 1 92.25 389 MET B O 1
ATOM 6736 N N . ARG B 1 390 ? -4.238 36.781 24.594 1 88.88 390 ARG B N 1
ATOM 6737 C CA . ARG B 1 390 ? -5.289 35.844 24.984 1 88.88 390 ARG B CA 1
ATOM 6738 C C . ARG B 1 390 ? -5.008 35.25 26.375 1 88.88 390 ARG B C 1
ATOM 6740 O O . ARG B 1 390 ? -5.91 35.156 27.203 1 88.88 390 ARG B O 1
ATOM 6747 N N . LYS B 1 391 ? -3.75 34.844 26.609 1 91 391 LYS B N 1
ATOM 6748 C CA . LYS B 1 391 ? -3.326 34.344 27.922 1 91 391 LYS B CA 1
ATOM 6749 C C . LYS B 1 391 ? -3.619 35.375 29.016 1 91 391 LYS B C 1
ATOM 6751 O O . LYS B 1 391 ? -4.043 35 30.109 1 91 391 LYS B O 1
ATOM 6756 N N . ALA B 1 392 ? -3.461 36.656 28.672 1 91.38 392 ALA B N 1
ATOM 6757 C CA . ALA B 1 392 ? -3.619 37.75 29.641 1 91.38 392 ALA B CA 1
ATOM 6758 C C . ALA B 1 392 ? -5.09 38.125 29.812 1 91.38 392 ALA B C 1
ATOM 6760 O O . ALA B 1 392 ? -5.43 38.969 30.625 1 91.38 392 ALA B O 1
ATOM 6761 N N . GLY B 1 393 ? -5.98 37.5 29.016 1 86.69 393 GLY B N 1
ATOM 6762 C CA . GLY B 1 393 ? -7.41 37.719 29.156 1 86.69 393 GLY B CA 1
ATOM 6763 C C . GLY B 1 393 ? -7.887 38.969 28.438 1 86.69 393 GLY B C 1
ATOM 6764 O O . GLY B 1 393 ? -8.977 39.469 28.734 1 86.69 393 GLY B O 1
ATOM 6765 N N . MET B 1 394 ? -7.066 39.469 27.578 1 85.62 394 MET B N 1
ATOM 6766 C CA . MET B 1 394 ? -7.457 40.688 26.859 1 85.62 394 MET B CA 1
ATOM 6767 C C . MET B 1 394 ? -8.609 40.406 25.891 1 85.62 394 MET B C 1
ATOM 6769 O O . MET B 1 394 ? -8.68 39.312 25.312 1 85.62 394 MET B O 1
ATOM 6773 N N . GLU B 1 395 ? -9.414 41.406 25.766 1 79.38 395 GLU B N 1
ATOM 6774 C CA . GLU B 1 395 ? -10.578 41.25 24.891 1 79.38 395 GLU B CA 1
ATOM 6775 C C . GLU B 1 395 ? -10.211 41.5 23.438 1 79.38 395 GLU B C 1
ATOM 6777 O O . GLU B 1 395 ? -9.438 42.406 23.125 1 79.38 395 GLU B O 1
ATOM 6782 N N . ASN B 1 396 ? -10.703 40.656 22.562 1 79.06 396 ASN B N 1
ATOM 6783 C CA . ASN B 1 396 ? -10.625 40.75 21.109 1 79.06 396 ASN B CA 1
ATOM 6784 C C . ASN B 1 396 ? -9.188 40.906 20.625 1 79.06 396 ASN B C 1
ATOM 6786 O O . ASN B 1 396 ? -8.867 41.844 19.891 1 79.06 396 ASN B O 1
ATOM 6790 N N . PRO B 1 397 ? -8.273 40.062 21.141 1 83.56 397 PRO B N 1
ATOM 6791 C CA . PRO B 1 397 ? -6.867 40.188 20.734 1 83.56 397 PRO B CA 1
ATOM 6792 C C . PRO B 1 397 ? -6.684 40.156 19.219 1 83.56 397 PRO B C 1
ATOM 6794 O O . PRO B 1 397 ? -5.891 40.938 18.672 1 83.56 397 PRO B O 1
ATOM 6797 N N . TYR B 1 398 ? -7.406 39.375 18.547 1 77.88 398 TYR B N 1
ATOM 6798 C CA . TYR B 1 398 ? -7.293 39.219 17.109 1 77.88 398 TYR B CA 1
ATOM 6799 C C . TYR B 1 398 ? -7.641 40.531 16.391 1 77.88 398 TYR B C 1
ATOM 6801 O O . TYR B 1 398 ? -6.918 40.969 15.5 1 77.88 398 TYR B O 1
ATOM 6809 N N . GLU B 1 399 ? -8.68 41.188 16.781 1 77.44 399 GLU B N 1
ATOM 6810 C CA . GLU B 1 399 ? -9.133 42.438 16.156 1 77.44 399 GLU B CA 1
ATOM 6811 C C . GLU B 1 399 ? -8.148 43.562 16.406 1 77.44 399 GLU B C 1
ATOM 6813 O O . GLU B 1 399 ? -7.922 44.406 15.539 1 77.44 399 GLU B O 1
ATOM 6818 N N . LYS B 1 400 ? -7.586 43.562 17.547 1 79 400 LYS B N 1
ATOM 6819 C CA . LYS B 1 400 ? -6.613 44.594 17.891 1 79 400 LYS B CA 1
ATOM 6820 C C . LYS B 1 400 ? -5.359 44.5 17.031 1 79 400 LYS B C 1
ATOM 6822 O O . LYS B 1 400 ? -4.84 45.5 16.547 1 79 400 LYS B O 1
ATOM 6827 N N . LEU B 1 401 ? -4.977 43.312 16.922 1 81.88 401 LEU B N 1
ATOM 6828 C CA . LEU B 1 401 ? -3.781 43.094 16.125 1 81.88 401 LEU B CA 1
ATOM 6829 C C . LEU B 1 401 ? -4.074 43.312 14.641 1 81.88 401 LEU B C 1
ATOM 6831 O O . LEU B 1 401 ? -3.205 43.75 13.891 1 81.88 401 LEU B O 1
ATOM 6835 N N . LYS B 1 402 ? -5.211 42.906 14.172 1 78.19 402 LYS B N 1
ATOM 6836 C CA . LYS B 1 402 ? -5.621 43.125 12.789 1 78.19 402 LYS B CA 1
ATOM 6837 C C . LYS B 1 402 ? -5.578 44.594 12.43 1 78.19 402 LYS B C 1
ATOM 6839 O O . LYS B 1 402 ? -5.16 44.969 11.328 1 78.19 402 LYS B O 1
ATOM 6844 N N . GLU B 1 403 ? -5.961 45.344 13.234 1 78.69 403 GLU B N 1
ATOM 6845 C CA . GLU B 1 403 ? -5.922 46.812 13.023 1 78.69 403 GLU B CA 1
ATOM 6846 C C . GLU B 1 403 ? -4.484 47.312 12.898 1 78.69 403 GLU B C 1
ATOM 6848 O O . GLU B 1 403 ? -4.199 48.188 12.094 1 78.69 403 GLU B O 1
ATOM 6853 N N . LEU B 1 404 ? -3.65 46.75 13.695 1 78.19 404 LEU B N 1
ATOM 6854 C CA . LEU B 1 404 ? -2.238 47.125 13.648 1 78.19 404 LEU B CA 1
ATOM 6855 C C . LEU B 1 404 ? -1.621 46.719 12.312 1 78.19 404 LEU B C 1
ATOM 6857 O O . LEU B 1 404 ? -0.857 47.469 11.719 1 78.19 404 LEU B O 1
ATOM 6861 N N . THR B 1 405 ? -1.952 45.562 11.773 1 74.44 405 THR B N 1
ATOM 6862 C CA . THR B 1 405 ? -1.285 45 10.609 1 74.44 405 THR B CA 1
ATOM 6863 C C . THR B 1 405 ? -1.822 45.594 9.32 1 74.44 405 THR B C 1
ATOM 6865 O O . THR B 1 405 ? -1.149 45.562 8.281 1 74.44 405 THR B O 1
ATOM 6868 N N . ARG B 1 406 ? -2.986 46.156 9.227 1 69.12 406 ARG B N 1
ATOM 6869 C CA . ARG B 1 406 ? -3.582 46.781 8.047 1 69.12 406 ARG B CA 1
ATOM 6870 C C . ARG B 1 406 ? -3.066 48.188 7.844 1 69.12 406 ARG B C 1
ATOM 6872 O O . ARG B 1 406 ? -3.037 48.688 6.723 1 69.12 406 ARG B O 1
ATOM 6879 N N . GLY B 1 407 ? -2.6 48.844 8.75 1 63.94 407 GLY B N 1
ATOM 6880 C CA . GLY B 1 407 ? -2.381 50.281 8.617 1 63.94 407 GLY B CA 1
ATOM 6881 C C . GLY B 1 407 ? -0.913 50.656 8.641 1 63.94 407 GLY B C 1
ATOM 6882 O O . GLY B 1 407 ? -0.562 51.812 8.359 1 63.94 407 GLY B O 1
ATOM 6883 N N . ALA B 1 408 ? -0.064 49.812 9 1 67.25 408 ALA B N 1
ATOM 6884 C CA . ALA B 1 408 ? 1.32 50.25 9.172 1 67.25 408 ALA B CA 1
ATOM 6885 C C . ALA B 1 408 ? 2.293 49.188 8.656 1 67.25 408 ALA B C 1
ATOM 6887 O O . ALA B 1 408 ? 1.934 48 8.531 1 67.25 408 ALA B O 1
ATOM 6888 N N . ASP B 1 409 ? 3.328 49.75 8.164 1 80.06 409 ASP B N 1
ATOM 6889 C CA . ASP B 1 409 ? 4.422 48.844 7.828 1 80.06 409 ASP B CA 1
ATOM 6890 C C . ASP B 1 409 ? 4.875 48.062 9.055 1 80.06 409 ASP B C 1
ATOM 6892 O O . ASP B 1 409 ? 5.105 48.656 10.117 1 80.06 409 ASP B O 1
ATOM 6896 N N . MET B 1 410 ? 4.82 46.812 8.938 1 85.56 410 MET B N 1
ATOM 6897 C CA . MET B 1 410 ? 5.18 45.938 10.062 1 85.56 410 MET B CA 1
ATOM 6898 C C . MET B 1 410 ? 6.691 45.781 10.148 1 85.56 410 MET B C 1
ATOM 6900 O O . MET B 1 410 ? 7.266 44.906 9.469 1 85.56 410 MET B O 1
ATOM 6904 N N . ASN B 1 411 ? 7.359 46.625 10.867 1 90.75 411 ASN B N 1
ATOM 6905 C CA . ASN B 1 411 ? 8.789 46.531 11.156 1 90.75 411 ASN B CA 1
ATOM 6906 C C . ASN B 1 411 ? 9.047 46.438 12.656 1 90.75 411 ASN B C 1
ATOM 6908 O O . ASN B 1 411 ? 8.109 46.344 13.445 1 90.75 411 ASN B O 1
ATOM 6912 N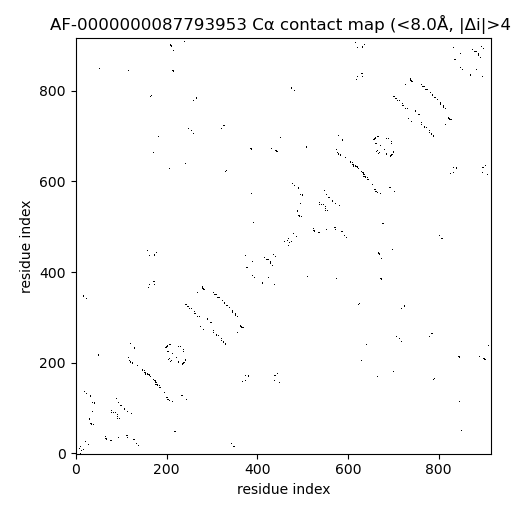 N . ALA B 1 412 ? 10.289 46.344 12.992 1 93.5 412 ALA B N 1
ATOM 6913 C CA . ALA B 1 412 ? 10.695 46.156 14.383 1 93.5 412 ALA B CA 1
ATOM 6914 C C . ALA B 1 412 ? 10.141 47.281 15.273 1 93.5 412 ALA B C 1
ATOM 6916 O O . ALA B 1 412 ? 9.617 47 16.359 1 93.5 412 ALA B O 1
ATOM 6917 N N . ALA B 1 413 ? 10.266 48.469 14.836 1 93.12 413 ALA B N 1
ATOM 6918 C CA . ALA B 1 413 ? 9.859 49.625 15.641 1 93.12 413 ALA B CA 1
ATOM 6919 C C . ALA B 1 413 ? 8.352 49.594 15.898 1 93.12 413 ALA B C 1
ATOM 6921 O O . ALA B 1 413 ? 7.902 49.844 17.016 1 93.12 413 ALA B O 1
ATOM 6922 N N . THR B 1 414 ? 7.629 49.344 14.875 1 91.81 414 THR B N 1
ATOM 6923 C CA . THR B 1 414 ? 6.172 49.312 14.977 1 91.81 414 THR B CA 1
ATOM 6924 C C . THR B 1 414 ? 5.719 48.219 15.945 1 91.81 414 THR B C 1
ATOM 6926 O O . THR B 1 414 ? 4.844 48.438 16.781 1 91.81 414 THR B O 1
ATOM 6929 N N . ILE B 1 415 ? 6.254 47.062 15.852 1 92.75 415 ILE B N 1
ATOM 6930 C CA . ILE B 1 415 ? 5.875 45.938 16.672 1 92.75 415 ILE B CA 1
ATOM 6931 C C . ILE B 1 415 ? 6.246 46.188 18.125 1 92.75 415 ILE B C 1
ATOM 6933 O O . ILE B 1 415 ? 5.445 45.969 19.031 1 92.75 415 ILE B O 1
ATOM 6937 N N . ARG B 1 416 ? 7.371 46.75 18.328 1 93.69 416 ARG B N 1
ATOM 6938 C CA . ARG B 1 416 ? 7.828 47.031 19.688 1 93.69 416 ARG B CA 1
ATOM 6939 C C . ARG B 1 416 ? 6.969 48.094 20.344 1 93.69 416 ARG B C 1
ATOM 6941 O O . ARG B 1 416 ? 6.633 47.969 21.531 1 93.69 416 ARG B O 1
ATOM 6948 N N . ALA B 1 417 ? 6.633 49.094 19.625 1 93.19 417 ALA B N 1
ATOM 6949 C CA . ALA B 1 417 ? 5.773 50.156 20.141 1 93.19 417 ALA B CA 1
ATOM 6950 C C . ALA B 1 417 ? 4.41 49.594 20.562 1 93.19 417 ALA B C 1
ATOM 6952 O O . ALA B 1 417 ? 3.842 50 21.562 1 93.19 417 ALA B O 1
ATOM 6953 N N . PHE B 1 418 ? 3.926 48.75 19.812 1 92.69 418 PHE B N 1
ATOM 6954 C CA . PHE B 1 418 ? 2.639 48.125 20.109 1 92.69 418 PHE B CA 1
ATOM 6955 C C . PHE B 1 418 ? 2.715 47.312 21.391 1 92.69 418 PHE B C 1
ATOM 6957 O O . PHE B 1 418 ? 1.84 47.406 22.25 1 92.69 418 PHE B O 1
ATOM 6964 N N . ILE B 1 419 ? 3.791 46.531 21.516 1 94.38 419 ILE B N 1
ATOM 6965 C CA . ILE B 1 419 ? 3.973 45.656 22.672 1 94.38 419 ILE B CA 1
ATOM 6966 C C . ILE B 1 419 ? 4.09 46.5 23.938 1 94.38 419 ILE B C 1
ATOM 6968 O O . ILE B 1 419 ? 3.531 46.156 24.984 1 94.38 419 ILE B O 1
ATOM 6972 N N . GLU B 1 420 ? 4.758 47.625 23.812 1 94.69 420 GLU B N 1
ATOM 6973 C CA . GLU B 1 420 ? 4.977 48.5 24.953 1 94.69 420 GLU B CA 1
ATOM 6974 C C . GLU B 1 420 ? 3.656 49.062 25.469 1 94.69 420 GLU B C 1
ATOM 6976 O O . GLU B 1 420 ? 3.512 49.312 26.672 1 94.69 420 GLU B O 1
ATOM 6981 N N . LYS B 1 421 ? 2.688 49.125 24.641 1 92.38 421 LYS B N 1
ATOM 6982 C CA . LYS B 1 421 ? 1.401 49.719 25.016 1 92.38 421 LYS B CA 1
ATOM 6983 C C . LYS B 1 421 ? 0.474 48.656 25.625 1 92.38 421 LYS B C 1
ATOM 6985 O O . LYS B 1 421 ? -0.541 49 26.234 1 92.38 421 LYS B O 1
ATOM 6990 N N . LEU B 1 422 ? 0.842 47.438 25.484 1 92.62 422 LEU B N 1
ATOM 6991 C CA . LEU B 1 422 ? -0.019 46.375 25.969 1 92.62 422 LEU B CA 1
ATOM 6992 C C . LEU B 1 422 ? 0.081 46.219 27.484 1 92.62 422 LEU B C 1
ATOM 6994 O O . LEU B 1 422 ? 1.162 46.375 28.062 1 92.62 422 LEU B O 1
ATOM 6998 N N . GLU B 1 423 ? -1.016 46.031 28.156 1 92.56 423 GLU B N 1
ATOM 6999 C CA . GLU B 1 423 ? -1.051 45.75 29.578 1 92.56 423 GLU B CA 1
ATOM 7000 C C . GLU B 1 423 ? -0.786 44.281 29.875 1 92.56 423 GLU B C 1
ATOM 7002 O O . GLU B 1 423 ? -1.718 43.5 30.125 1 92.56 423 GLU B O 1
ATOM 7007 N N . LEU B 1 424 ? 0.475 43.938 29.906 1 94.44 424 LEU B N 1
ATOM 7008 C CA . LEU B 1 424 ? 0.942 42.562 30.172 1 94.44 424 LEU B CA 1
ATOM 7009 C C . LEU B 1 424 ? 1.834 42.531 31.406 1 94.44 424 LEU B C 1
ATOM 7011 O O . LEU B 1 424 ? 2.355 43.562 31.828 1 94.44 424 LEU B O 1
ATOM 7015 N N . ASN B 1 425 ? 1.875 41.344 32.031 1 93.62 425 ASN B N 1
ATOM 7016 C CA . ASN B 1 425 ? 2.863 41.219 33.094 1 93.62 425 ASN B CA 1
ATOM 7017 C C . ASN B 1 425 ? 4.285 41.406 32.594 1 93.62 425 ASN B C 1
ATOM 7019 O O . ASN B 1 425 ? 4.539 41.25 31.391 1 93.62 425 ASN B O 1
ATOM 7023 N N . ALA B 1 426 ? 5.219 41.75 33.406 1 94.81 426 ALA B N 1
ATOM 7024 C CA . ALA B 1 426 ? 6.566 42.156 33.031 1 94.81 426 ALA B CA 1
ATOM 7025 C C . ALA B 1 426 ? 7.301 41.062 32.312 1 94.81 426 ALA B C 1
ATOM 7027 O O . ALA B 1 426 ? 8.023 41.312 31.344 1 94.81 426 ALA B O 1
ATOM 7028 N N . GLU B 1 427 ? 7.148 39.875 32.75 1 94.5 427 GLU B N 1
ATOM 7029 C CA . GLU B 1 427 ? 7.855 38.75 32.156 1 94.5 427 GLU B CA 1
ATOM 7030 C C . GLU B 1 427 ? 7.406 38.531 30.719 1 94.5 427 GLU B C 1
ATOM 7032 O O . GLU B 1 427 ? 8.242 38.344 29.828 1 94.5 427 GLU B O 1
ATOM 7037 N N . ASP B 1 428 ? 6.102 38.5 30.516 1 95.56 428 ASP B N 1
ATOM 7038 C CA . ASP B 1 428 ? 5.551 38.312 29.188 1 95.56 428 ASP B CA 1
ATOM 7039 C C . ASP B 1 428 ? 5.953 39.438 28.234 1 95.56 428 ASP B C 1
ATOM 7041 O O . ASP B 1 428 ? 6.301 39.188 27.078 1 95.56 428 ASP B O 1
ATOM 7045 N N . LYS B 1 429 ? 5.895 40.656 28.703 1 95.88 429 LYS B N 1
ATOM 7046 C CA . LYS B 1 429 ? 6.242 41.812 27.891 1 95.88 429 LYS B CA 1
ATOM 7047 C C . LYS B 1 429 ? 7.711 41.781 27.469 1 95.88 429 LYS B C 1
ATOM 7049 O O . LYS B 1 429 ? 8.039 42.031 26.297 1 95.88 429 LYS B O 1
ATOM 7054 N N . THR B 1 430 ? 8.562 41.406 28.391 1 96.25 430 THR B N 1
ATOM 7055 C CA . THR B 1 430 ? 9.984 41.312 28.094 1 96.25 430 THR B CA 1
ATOM 7056 C C . THR B 1 430 ? 10.258 40.25 27.047 1 96.25 430 THR B C 1
ATOM 7058 O O . THR B 1 430 ? 11.023 40.469 26.109 1 96.25 430 THR B O 1
ATOM 7061 N N . ARG B 1 431 ? 9.664 39.094 27.219 1 95.56 431 ARG B N 1
ATOM 7062 C CA . ARG B 1 431 ? 9.844 38 26.266 1 95.56 431 ARG B CA 1
ATOM 7063 C C . ARG B 1 431 ? 9.398 38.406 24.875 1 95.56 431 ARG B C 1
ATOM 7065 O O . ARG B 1 431 ? 10.062 38.094 23.891 1 95.56 431 ARG B O 1
ATOM 7072 N N . LEU B 1 432 ? 8.234 39.062 24.766 1 96.56 432 LEU B N 1
ATOM 7073 C CA . LEU B 1 432 ? 7.723 39.531 23.469 1 96.56 432 LEU B CA 1
ATOM 7074 C C . LEU B 1 432 ? 8.648 40.562 22.844 1 96.56 432 LEU B C 1
ATOM 7076 O O . LEU B 1 432 ? 8.867 40.531 21.641 1 96.56 432 LEU B O 1
ATOM 7080 N N . LEU B 1 433 ? 9.195 41.438 23.672 1 95.81 433 LEU B N 1
ATOM 7081 C CA . LEU B 1 433 ? 10.062 42.5 23.172 1 95.81 433 LEU B CA 1
ATOM 7082 C C . LEU B 1 433 ? 11.383 41.938 22.656 1 95.81 433 LEU B C 1
ATOM 7084 O O . LEU B 1 433 ? 12.016 42.531 21.781 1 95.81 433 LEU B O 1
ATOM 7088 N N . GLU B 1 434 ? 11.773 40.812 23.141 1 95.69 434 GLU B N 1
ATOM 7089 C CA . GLU B 1 434 ? 13.031 40.188 22.75 1 95.69 434 GLU B CA 1
ATOM 7090 C C . GLU B 1 434 ? 12.844 39.312 21.516 1 95.69 434 GLU B C 1
ATOM 7092 O O . GLU B 1 434 ? 13.828 38.906 20.875 1 95.69 434 GLU B O 1
ATOM 7097 N N . LEU B 1 435 ? 11.648 39.062 21.172 1 96 435 LEU B N 1
ATOM 7098 C CA . LEU B 1 435 ? 11.367 38.156 20.062 1 96 435 LEU B CA 1
ATOM 7099 C C . LEU B 1 435 ? 11.672 38.844 18.734 1 96 435 LEU B C 1
ATOM 7101 O O . LEU B 1 435 ? 11.43 40.062 18.578 1 96 435 LEU B O 1
ATOM 7105 N N . THR B 1 436 ? 12.273 38.219 17.812 1 96.88 436 THR B N 1
ATOM 7106 C CA . THR B 1 436 ? 12.453 38.562 16.406 1 96.88 436 THR B CA 1
ATOM 7107 C C . THR B 1 436 ? 11.953 37.438 15.508 1 96.88 436 THR B C 1
ATOM 7109 O O . THR B 1 436 ? 11.766 36.281 15.961 1 96.88 436 THR B O 1
ATOM 7112 N N . PRO B 1 437 ? 11.688 37.75 14.258 1 97.06 437 PRO B N 1
ATOM 7113 C CA . PRO B 1 437 ? 11.289 36.688 13.359 1 97.06 437 PRO B CA 1
ATOM 7114 C C . PRO B 1 437 ? 12.289 35.531 13.359 1 97.06 437 PRO B C 1
ATOM 7116 O O . PRO B 1 437 ? 11.891 34.344 13.336 1 97.06 437 PRO B O 1
ATOM 7119 N N . ALA B 1 438 ? 13.547 35.781 13.484 1 97.38 438 ALA B N 1
ATOM 7120 C CA . ALA B 1 438 ? 14.594 34.75 13.445 1 97.38 438 ALA B CA 1
ATOM 7121 C C . ALA B 1 438 ? 14.578 33.906 14.703 1 97.38 438 ALA B C 1
ATOM 7123 O O . ALA B 1 438 ? 15.008 32.75 14.68 1 97.38 438 ALA B O 1
ATOM 7124 N N . LYS B 1 439 ? 14.047 34.5 15.797 1 96.94 439 LYS B N 1
ATOM 7125 C CA . LYS B 1 439 ? 14.023 33.75 17.062 1 96.94 439 LYS B CA 1
ATOM 7126 C C . LYS B 1 439 ? 12.688 33.062 17.281 1 96.94 439 LYS B C 1
ATOM 7128 O O . LYS B 1 439 ? 12.57 32.188 18.156 1 96.94 439 LYS B O 1
ATOM 7133 N N . TYR B 1 440 ? 11.695 33.312 16.5 1 98 440 TYR B N 1
ATOM 7134 C CA . TYR B 1 440 ? 10.352 32.781 16.641 1 98 440 TYR B CA 1
ATOM 7135 C C . TYR B 1 440 ? 10.234 31.438 15.906 1 98 440 TYR B C 1
ATOM 7137 O O . TYR B 1 440 ? 9.328 31.25 15.086 1 98 440 TYR B O 1
ATOM 7145 N N . VAL B 1 441 ? 11.141 30.469 16.203 1 97.75 441 VAL B N 1
ATOM 7146 C CA . VAL B 1 441 ? 11.211 29.203 15.477 1 97.75 441 VAL B CA 1
ATOM 7147 C C . VAL B 1 441 ? 10.688 28.062 16.359 1 97.75 441 VAL B C 1
ATOM 7149 O O . VAL B 1 441 ? 10.789 26.891 15.992 1 97.75 441 VAL B O 1
ATOM 7152 N N . GLY B 1 442 ? 10.133 28.422 17.547 1 96.88 442 GLY B N 1
ATOM 7153 C CA . GLY B 1 442 ? 9.641 27.391 18.453 1 96.88 442 GLY B CA 1
ATOM 7154 C C . GLY B 1 442 ? 10.688 26.344 18.797 1 96.88 442 GLY B C 1
ATOM 7155 O O . GLY B 1 442 ? 11.828 26.688 19.125 1 96.88 442 GLY B O 1
ATOM 7156 N N . LEU B 1 443 ? 10.289 25.062 18.766 1 97.19 443 LEU B N 1
ATOM 7157 C CA . LEU B 1 443 ? 11.156 23.953 19.141 1 97.19 443 LEU B CA 1
ATOM 7158 C C . LEU B 1 443 ? 11.703 23.25 17.906 1 97.19 443 LEU B C 1
ATOM 7160 O O . LEU B 1 443 ? 12.062 22.078 17.953 1 97.19 443 LEU B O 1
ATOM 7164 N N . ALA B 1 444 ? 11.727 23.938 16.797 1 97.69 444 ALA B N 1
ATOM 7165 C CA . ALA B 1 444 ? 12.055 23.328 15.516 1 97.69 444 ALA B CA 1
ATOM 7166 C C . ALA B 1 444 ? 13.344 22.5 15.609 1 97.69 444 ALA B C 1
ATOM 7168 O O . ALA B 1 444 ? 13.359 21.328 15.273 1 97.69 444 ALA B O 1
ATOM 7169 N N . ALA B 1 445 ? 14.414 23.125 16.141 1 97.56 445 ALA B N 1
ATOM 7170 C CA . ALA B 1 445 ? 15.711 22.453 16.203 1 97.56 445 ALA B CA 1
ATOM 7171 C C . ALA B 1 445 ? 15.656 21.25 17.141 1 97.56 445 ALA B C 1
ATOM 7173 O O . ALA B 1 445 ? 16.203 20.188 16.828 1 97.56 445 ALA B O 1
ATOM 7174 N N . ARG B 1 446 ? 15.016 21.391 18.25 1 96.38 446 ARG B N 1
ATOM 7175 C CA . ARG B 1 446 ? 14.914 20.312 19.234 1 96.38 446 ARG B CA 1
ATOM 7176 C C . ARG B 1 446 ? 14.133 19.125 18.672 1 96.38 446 ARG B C 1
ATOM 7178 O O . ARG B 1 446 ? 14.539 17.969 18.812 1 96.38 446 ARG B O 1
ATOM 7185 N N . LEU B 1 447 ? 13 19.375 18.094 1 96.31 447 LEU B N 1
ATOM 7186 C CA . LEU B 1 447 ? 12.156 18.328 17.531 1 96.31 447 LEU B CA 1
ATOM 7187 C C . LEU B 1 447 ? 12.906 17.562 16.453 1 96.31 447 LEU B C 1
ATOM 7189 O O . LEU B 1 447 ? 12.82 16.328 16.375 1 96.31 447 LEU B O 1
ATOM 7193 N N . ALA B 1 448 ? 13.609 18.312 15.586 1 96.12 448 ALA B N 1
ATOM 7194 C CA . ALA B 1 448 ? 14.398 17.688 14.531 1 96.12 448 ALA B CA 1
ATOM 7195 C C . ALA B 1 448 ? 15.469 16.766 15.109 1 96.12 448 ALA B C 1
ATOM 7197 O O . ALA B 1 448 ? 15.617 15.625 14.68 1 96.12 448 ALA B O 1
ATOM 7198 N N . ARG B 1 449 ? 16.156 17.25 16.109 1 95.12 449 ARG B N 1
ATOM 7199 C CA . ARG B 1 449 ? 17.234 16.484 16.734 1 95.12 449 ARG B CA 1
ATOM 7200 C C . ARG B 1 449 ? 16.688 15.195 17.359 1 95.12 449 ARG B C 1
ATOM 7202 O O . ARG B 1 449 ? 17.266 14.125 17.188 1 95.12 449 ARG B O 1
ATOM 7209 N N . GLU B 1 450 ? 15.633 15.312 18.047 1 93.31 450 GLU B N 1
ATOM 7210 C CA . GLU B 1 450 ? 15.047 14.164 18.734 1 93.31 450 GLU B CA 1
ATOM 7211 C C . GLU B 1 450 ? 14.578 13.109 17.734 1 93.31 450 GLU B C 1
ATOM 7213 O O . GLU B 1 450 ? 14.711 11.906 17.984 1 93.31 450 GLU B O 1
ATOM 7218 N N . THR B 1 451 ? 14.109 13.547 16.672 1 89.56 451 THR B N 1
ATOM 7219 C CA . THR B 1 451 ? 13.578 12.617 15.688 1 89.56 451 THR B CA 1
ATOM 7220 C C . THR B 1 451 ? 14.703 11.969 14.891 1 89.56 451 THR B C 1
ATOM 7222 O O . THR B 1 451 ? 14.617 10.797 14.523 1 89.56 451 THR B O 1
ATOM 7225 N N . LEU B 1 452 ? 15.742 12.734 14.633 1 91 452 LEU B N 1
ATOM 7226 C CA . LEU B 1 452 ? 16.875 12.211 13.891 1 91 452 LEU B CA 1
ATOM 7227 C C . LEU B 1 452 ? 17.672 11.211 14.734 1 91 452 LEU B C 1
ATOM 7229 O O . LEU B 1 452 ? 18.266 10.273 14.195 1 91 452 LEU B O 1
ATOM 7233 N N . THR B 1 453 ? 17.672 11.375 16.078 1 85.19 453 THR B N 1
ATOM 7234 C CA . THR B 1 453 ? 18.438 10.516 16.984 1 85.19 453 THR B CA 1
ATOM 7235 C C . THR B 1 453 ? 17.672 9.227 17.281 1 85.19 453 THR B C 1
ATOM 7237 O O . THR B 1 453 ? 18.266 8.172 17.5 1 85.19 453 THR B O 1
ATOM 7240 N N . GLU B 1 454 ? 16.422 9.352 17.438 1 73.25 454 GLU B N 1
ATOM 7241 C CA . GLU B 1 454 ? 15.633 8.141 17.672 1 73.25 454 GLU B CA 1
ATOM 7242 C C . GLU B 1 454 ? 15.922 7.094 16.594 1 73.25 454 GLU B C 1
ATOM 7244 O O . GLU B 1 454 ? 15.938 5.895 16.891 1 73.25 454 GLU B O 1
ATOM 7249 N N . LYS B 1 455 ? 16.109 7.293 15.562 1 63.62 455 LYS B N 1
ATOM 7250 C CA . LYS B 1 455 ? 16.328 6.379 14.453 1 63.62 455 LYS B CA 1
ATOM 7251 C C . LYS B 1 455 ? 17.656 5.652 14.594 1 63.62 455 LYS B C 1
ATOM 7253 O O . LYS B 1 455 ? 17.797 4.504 14.172 1 63.62 455 LYS B O 1
ATOM 7258 N N . GLN B 1 456 ? 18.688 6.371 15.07 1 54.22 456 GLN B N 1
ATOM 7259 C CA . GLN B 1 456 ? 19.984 5.727 15.18 1 54.22 456 GLN B CA 1
ATOM 7260 C C . GLN B 1 456 ? 19.938 4.566 16.172 1 54.22 456 GLN B C 1
ATOM 7262 O O . GLN B 1 456 ? 20.688 3.596 16.047 1 54.22 456 GLN B O 1
ATOM 7267 N N . ASP B 1 457 ? 18.922 4.566 17.031 1 45.91 457 ASP B N 1
ATOM 7268 C CA . ASP B 1 457 ? 18.844 3.516 18.031 1 45.91 457 ASP B CA 1
ATOM 7269 C C . ASP B 1 457 ? 17.953 2.367 17.562 1 45.91 457 ASP B C 1
ATOM 7271 O O . ASP B 1 457 ? 18.062 1.249 18.078 1 45.91 457 ASP B O 1
ATOM 7275 N N . ASN B 1 458 ? 17.062 2.494 16.625 1 44.62 458 ASN B N 1
ATOM 7276 C CA . ASN B 1 458 ? 16.219 1.381 16.219 1 44.62 458 ASN B CA 1
ATOM 7277 C C . ASN B 1 458 ? 16.688 0.751 14.914 1 44.62 458 ASN B C 1
ATOM 7279 O O . ASN B 1 458 ? 17.016 1.46 13.961 1 44.62 458 ASN B O 1
#